Protein AF-0000000080225280 (afdb_homodimer)

Secondary structure (DSSP, 8-state):
----TTTT-EEEEEEEPPPSS-TTTT-EEEEETTB--BTSB--TT-HHHHHHSPBBSS--HHHHHHHHTTPEEEEEE---GGG--SS---TTT-----SS-TTB---SSSHHHHHHHHTTSSSEEEEEESSSTTHHHHHHTTSEEEEPPTTTS--TTB--S-TTT-EEEEEESSHHHHHHHHHHHTT------PPPSEEEEEHHHHTT-SS-HHHHHHHHHHHHHHHH-TT--TTTEEEE-HHHHHHHH-GGGGGG--GGGGGSTT--HHHHHHHHHHHHHHHHHHHHHHHHHHHHH-----TTHHHHHHHHHT--STTHHHHHHHHHHHHHHHHHHH-TTEEEEEESSSSSPPBTT--HHHHHHHHHHHHHHHHHHHHHT-EEEEEEEEEETTEEEEEEEEE-TT-HHHHHHHHHHTHHHHHHHHHHHHHHT-/----TTTT-EEEEEEEPPPSS-TTTT-EEEEETTB--BTSB--TT-HHHHHHSPBBSS--HHHHHHHHTTPEEEEEE---GGG--SS---TTT-----SS-TTB---SSSHHHHHHHHTTSSSEEEEEESSSTTHHHHHHTTSEEEEPPTTTS--TTB--S-TTT-EEEEEESSHHHHHHHHHHHTT------PPPSEEEEEHHHHTT-SS-HHHHHHHHHHHHHHHH-S---TTTEEEE-HHHHHHHH-GGGGGG--GGGGGSTT--HHHHHHHHHHHHHHHHHHHHHHHHHHHHH-----TTHHHHHHHHHT--STTHHHHHHHHHHHHHHHHHHH-TTEEEEEESSSSSPPBTT--HHHHHHHHHHHHHHHHHHHHHT-EEEEEEEEEETTEEEEEEEEE-TT-HHHHHHHHHHTHHHHHHHHHHHHHHT-

pLDDT: mean 90.12, std 11.99, range [22.45, 98.88]

Foldseek 3Di:
DDDCPVVPPDPDDDDDDPDPAQLQAPFEEEEALQFADAPAFSQQQAVLNSVVDDHHNHGFPLVVLNVVSHYHYDYHFHFDHNFPFFQQAHPPPGHQAQPLHRQFGLTARRRRQLRCQLVVVGQKYKDKDQQQHQLRSCQQNQWKKKFAFQPQADCPRGQDQFNLQITMMMIGRALVVRLSSCCRRNVDDPDDADAFQAEEEAPLQLLLAPDDSCLPVVLVVQLSCVLVPVPPPVPRYHYDHVLVLLCVQQVLLVVQQDPVCVPDPRASRSLLSLLVLSLLSSLQRNCVRCVVVCVVSVGDGDPPRVVSNVVSNPRDCPCVVSSLSSLVRLLVSVCVVQPPRRKYKGWQFRYHGGGPPPDPVVCVSRVSSNSSNSSSCSSNSWMKMWHWQEDDPSGTGIMMMTDHHPCSSNVSSVVNSSVVSSVVSSVVSVVVND/DPDCPVVPPDPDDDDDDPDPAQLQAPFEEEEALQFADAPAFSQQQAVLSSVVDDHHNHGFPLVVLNVVSHYHYDYHFHFDHNFPFFQQAHPPPGHDAQPLHRQFGLTARRRRQLRCQLVVVGQKYKDKDQQQHQLRSCQQNQWKKKFAFQPQADCPRGQDQFNLQITMMMIGRALVVRLSSCCRRNVDDPDDADAFQAEEEAPLQLLLAPDPSCLPVVLVVQLSCVLVPVPPPVPRYHYDHVLVLLCVQQVLLVVQQDPVCVPDPRASRSLLSLLVLSLLSSLQRNCVRCVVVCVVSVGDGDPPRVVSNVVSVPRDCPCNVSSLSSLVRLLVSVCVVQPPRRKYKGWQFRYHGHGPPPDPVVCVSRVSSNSSNSSSCSSNSWMKMWHWQEDDPSGTGIMMMTDHHPCSSNVSSVVNSSVVSSVVSSVVSVVVND

Organism: Nelumbo nucifera (NCBI:txid4432)

InterPro domains:
  IPR020556 Amidase, conserved site [PS00571] (107-138)
  IPR023631 Amidase signature domain [PF01425] (20-174)
  IPR036928 Amidase signature (AS) superfamily [G3DSA:3.90.1300.10] (11-420)
  IPR036928 Amidase signature (AS) superfamily [SSF75304] (21-415)

Solvent-accessible surface area (backbone atoms only — not comparable to full-atom values): 42316 Å² total; per-residue (Å²): 133,79,84,76,78,63,38,55,9,58,71,44,79,47,80,46,70,27,62,92,60,43,90,34,50,89,37,36,26,34,32,23,30,40,42,26,37,53,77,34,59,45,29,39,43,36,71,62,51,32,73,72,44,67,53,25,89,40,42,12,29,61,59,46,53,46,23,62,29,33,18,29,35,44,27,31,13,30,34,10,48,58,61,65,41,50,50,18,59,22,80,86,80,47,54,28,41,11,74,55,37,69,68,21,33,16,12,0,16,18,15,8,22,31,32,26,27,55,64,63,73,24,58,23,19,33,31,40,26,46,64,37,11,32,40,41,5,10,25,33,26,49,21,32,10,38,40,49,23,59,78,63,44,68,56,60,50,40,72,75,50,24,75,93,33,44,31,53,17,38,35,16,74,41,50,63,59,42,33,53,52,45,38,62,62,58,58,47,50,78,65,75,81,58,74,65,66,30,38,36,37,31,53,60,56,40,61,44,36,76,56,68,49,58,69,54,51,49,34,53,49,54,16,50,33,63,69,66,36,80,70,57,49,80,78,30,57,40,78,44,51,51,43,61,52,48,47,70,52,27,65,65,43,65,84,45,54,57,81,81,58,66,74,48,88,72,62,49,57,48,30,43,14,47,27,50,36,50,50,52,49,36,26,40,39,28,26,72,72,42,33,67,56,45,73,71,65,58,62,92,60,40,86,72,43,41,61,50,49,56,52,16,57,69,50,65,75,76,63,44,70,52,36,55,49,39,27,52,32,41,30,52,43,48,40,68,72,35,44,85,53,15,33,42,45,40,48,50,48,33,57,62,56,54,53,58,89,60,54,67,80,73,42,44,65,57,47,50,44,25,34,29,47,28,30,54,40,36,47,38,26,23,16,38,35,22,41,46,54,48,53,58,95,74,31,40,33,39,37,22,46,30,29,40,65,80,36,46,66,52,49,37,43,44,50,39,67,38,47,64,40,37,56,53,34,30,54,51,55,47,56,66,77,100,128,86,83,77,78,62,38,55,9,57,71,44,79,48,81,46,69,27,62,91,62,44,90,34,50,88,37,37,26,34,33,24,30,40,43,24,37,53,76,35,59,45,30,38,44,34,72,61,51,32,74,73,45,69,52,24,87,40,43,12,28,63,58,46,53,45,23,62,30,32,17,28,36,45,30,30,12,30,33,8,47,59,61,64,41,53,52,18,59,21,80,86,79,48,54,28,41,11,75,56,38,69,67,21,32,17,12,1,15,17,15,7,22,32,31,27,26,55,63,62,76,25,59,24,20,31,29,40,26,47,63,38,11,29,41,41,5,11,25,34,26,50,20,31,10,39,40,49,24,60,78,62,43,68,59,60,50,40,71,75,48,25,76,92,32,44,30,53,20,39,36,18,74,41,50,64,59,42,34,53,52,45,38,62,62,58,57,47,50,78,64,75,79,58,73,67,66,30,39,36,36,32,52,60,56,40,62,43,36,76,55,66,49,59,70,54,52,49,35,52,49,54,16,50,34,64,69,67,37,80,71,55,51,81,77,31,57,40,79,44,51,50,44,60,51,48,47,70,54,25,65,65,42,63,83,45,54,55,80,81,59,66,74,49,88,71,63,48,58,48,30,44,14,46,28,51,36,49,50,52,48,36,24,40,40,29,26,73,72,42,32,67,56,46,72,71,68,59,64,92,62,40,86,71,43,41,60,52,51,54,51,17,58,68,50,66,76,76,64,44,68,51,35,54,49,39,27,52,31,39,30,52,42,50,38,68,71,36,45,84,52,15,34,42,46,42,50,49,49,33,56,62,56,54,53,59,89,59,55,67,78,75,41,44,65,56,46,51,44,25,35,29,48,27,30,54,40,36,47,37,27,23,15,37,35,20,41,46,53,49,52,58,95,74,31,41,32,40,36,22,46,30,27,38,64,78,35,46,68,52,49,38,42,44,51,38,66,37,46,64,40,36,55,54,34,30,54,54,57,46,56,65,78,101

Nearest PDB structures (foldseek):
  2dc0-assembly1_B  TM=8.689E-01  e=8.072E-27  Thermus thermophilus
  6c6g-assembly1_B-2  TM=8.373E-01  e=1.842E-25  Pseudomonas sp. ADP
  3h0l-assembly1_A  TM=7.726E-01  e=1.143E-27  Aquifex aeolicus
  6c62-assembly1_A  TM=8.401E-01  e=4.027E-25  Pseudomonas sp. ADP
  4cp8-assembly1_F  TM=7.903E-01  e=6.216E-24  Pseudomonas sp. ADP

Structure (mmCIF, N/CA/C/O backbone):
data_AF-0000000080225280-model_v1
#
loop_
_entity.id
_entity.type
_entity.pdbx_description
1 polymer 'Amidase 1 isoform X1'
#
loop_
_atom_site.group_PDB
_atom_site.id
_atom_site.type_symbol
_atom_site.label_atom_id
_atom_site.label_alt_id
_atom_site.label_comp_id
_atom_site.label_asym_id
_atom_site.label_entity_id
_atom_site.label_seq_id
_atom_site.pdbx_PDB_ins_code
_atom_site.Cartn_x
_atom_site.Cartn_y
_atom_site.Cartn_z
_atom_site.occupancy
_atom_site.B_iso_or_equiv
_atom_site.auth_seq_id
_atom_site.auth_comp_id
_atom_site.auth_asym_id
_atom_site.auth_atom_id
_atom_site.pdbx_PDB_model_num
ATOM 1 N N . MET A 1 1 ? 20.438 -40.906 5.359 1 22.45 1 MET A N 1
ATOM 2 C CA . MET A 1 1 ? 19.672 -41.219 4.16 1 22.45 1 MET A CA 1
ATOM 3 C C . MET A 1 1 ? 18.406 -40.375 4.062 1 22.45 1 MET A C 1
ATOM 5 O O . MET A 1 1 ? 17.438 -40.594 4.785 1 22.45 1 MET A O 1
ATOM 9 N N . ALA A 1 2 ? 18.391 -39.312 4.391 1 29.53 2 ALA A N 1
ATOM 10 C CA . ALA A 1 2 ? 17.844 -38.312 5.289 1 29.53 2 ALA A CA 1
ATOM 11 C C . ALA A 1 2 ? 16.359 -38.094 5.02 1 29.53 2 ALA A C 1
ATOM 13 O O . ALA A 1 2 ? 15.938 -37.938 3.867 1 29.53 2 ALA A O 1
ATOM 14 N N . THR A 1 3 ? 15.188 -38.531 5.676 1 34.38 3 THR A N 1
ATOM 15 C CA . THR A 1 3 ? 13.797 -38.938 5.812 1 34.38 3 THR A CA 1
ATOM 16 C C . THR A 1 3 ? 12.875 -37.938 5.109 1 34.38 3 THR A C 1
ATOM 18 O O . THR A 1 3 ? 13.047 -36.719 5.258 1 34.38 3 THR A O 1
ATOM 21 N N . LEU A 1 4 ? 12.195 -38.094 3.768 1 44.97 4 LEU A N 1
ATOM 22 C CA . LEU A 1 4 ? 11.5 -37.688 2.555 1 44.97 4 LEU A CA 1
ATOM 23 C C . LEU A 1 4 ? 10.398 -36.688 2.877 1 44.97 4 LEU A C 1
ATOM 25 O O . LEU A 1 4 ? 9.453 -36.531 2.105 1 44.97 4 LEU A O 1
ATOM 29 N N . SER A 1 5 ? 10.133 -36.375 4.238 1 63.72 5 SER A N 1
ATOM 30 C CA . SER A 1 5 ? 9 -36.031 5.086 1 63.72 5 SER A CA 1
ATOM 31 C C . SER A 1 5 ? 8.414 -34.656 4.68 1 63.72 5 SER A C 1
ATOM 33 O O . SER A 1 5 ? 7.203 -34.469 4.762 1 63.72 5 SER A O 1
ATOM 35 N N . ASP A 1 6 ? 9.086 -33.969 4.168 1 86.38 6 ASP A N 1
ATOM 36 C CA . ASP A 1 6 ? 8.477 -32.656 3.896 1 86.38 6 ASP A CA 1
ATOM 37 C C . ASP A 1 6 ? 8.219 -32.469 2.402 1 86.38 6 ASP A C 1
ATOM 39 O O . ASP A 1 6 ? 8.227 -31.344 1.899 1 86.38 6 ASP A O 1
ATOM 43 N N . PHE A 1 7 ? 8.133 -33.75 1.598 1 91.25 7 PHE A N 1
ATOM 44 C CA . PHE A 1 7 ? 7.766 -33.75 0.186 1 91.25 7 PHE A CA 1
ATOM 45 C C . PHE A 1 7 ? 8.789 -33 -0.65 1 91.25 7 PHE A C 1
ATOM 47 O O . PHE A 1 7 ? 8.492 -32.562 -1.768 1 91.25 7 PHE A O 1
ATOM 54 N N . GLY A 1 8 ? 10.039 -32.75 -0.024 1 92.62 8 GLY A N 1
ATOM 55 C CA . GLY A 1 8 ? 11.055 -32.031 -0.756 1 92.62 8 GLY A CA 1
ATOM 56 C C . GLY A 1 8 ? 10.688 -30.562 -0.976 1 92.62 8 GLY A C 1
ATOM 57 O O . GLY A 1 8 ? 11.227 -29.922 -1.875 1 92.62 8 GLY A O 1
ATOM 58 N N . ALA A 1 9 ? 9.828 -30 -0.205 1 94.81 9 ALA A N 1
ATOM 59 C CA . ALA A 1 9 ? 9.258 -28.672 -0.447 1 94.81 9 ALA A CA 1
ATOM 60 C C . ALA A 1 9 ? 10.211 -27.578 0.014 1 94.81 9 ALA A C 1
ATOM 62 O O . ALA A 1 9 ? 10.094 -26.422 -0.404 1 94.81 9 ALA A O 1
ATOM 63 N N . PHE A 1 10 ? 11.227 -27.891 0.918 1 93.19 10 PHE A N 1
ATOM 64 C CA . PHE A 1 10 ? 11.992 -26.844 1.587 1 93.19 10 PHE A CA 1
ATOM 65 C C . PHE A 1 10 ? 13.438 -26.828 1.103 1 93.19 10 PHE A C 1
ATOM 67 O O . PHE A 1 10 ? 14.031 -27.891 0.884 1 93.19 10 PHE A O 1
ATOM 74 N N . MET A 1 11 ? 13.953 -25.609 0.903 1 89.88 11 MET A N 1
ATOM 75 C CA . MET A 1 11 ? 15.391 -25.391 0.762 1 89.88 11 MET A CA 1
ATOM 76 C C . MET A 1 11 ? 16.078 -25.406 2.121 1 89.88 11 MET A C 1
ATOM 78 O O . MET A 1 11 ? 17.156 -26 2.27 1 89.88 11 MET A O 1
ATOM 82 N N . GLU A 1 12 ? 15.547 -24.766 3.014 1 85.62 12 GLU A N 1
ATOM 83 C CA . GLU A 1 12 ? 16.047 -24.562 4.371 1 85.62 12 GLU A CA 1
ATOM 84 C C . GLU A 1 12 ? 14.891 -24.391 5.359 1 85.62 12 GLU A C 1
ATOM 86 O O . GLU A 1 12 ? 13.93 -23.672 5.086 1 85.62 12 GLU A O 1
ATOM 91 N N . ARG A 1 13 ? 14.977 -25.172 6.461 1 87.5 13 ARG A N 1
ATOM 92 C CA . ARG A 1 13 ? 13.977 -25.031 7.516 1 87.5 13 ARG A CA 1
ATOM 93 C C . ARG A 1 13 ? 14.531 -24.25 8.703 1 87.5 13 ARG A C 1
ATOM 95 O O . ARG A 1 13 ? 15.695 -24.422 9.07 1 87.5 13 ARG A O 1
ATOM 102 N N . PHE A 1 14 ? 13.844 -23.266 9.172 1 81.69 14 PHE A N 1
ATOM 103 C CA . PHE A 1 14 ? 14.094 -22.469 10.359 1 81.69 14 PHE A CA 1
ATOM 104 C C . PHE A 1 14 ? 12.781 -22.047 11.016 1 81.69 14 PHE A C 1
ATOM 106 O O . PHE A 1 14 ? 11.703 -22.328 10.484 1 81.69 14 PHE A O 1
ATOM 113 N N . ILE A 1 15 ? 12.859 -21.547 12.195 1 80.06 15 ILE A N 1
ATOM 114 C CA . ILE A 1 15 ? 11.688 -20.969 12.859 1 80.06 15 ILE A CA 1
ATOM 115 C C . ILE A 1 15 ? 11.914 -19.484 13.102 1 80.06 15 ILE A C 1
ATOM 117 O O . ILE A 1 15 ? 12.844 -19.094 13.812 1 80.06 15 ILE A O 1
ATOM 121 N N . LEU A 1 16 ? 11.258 -18.672 12.344 1 78.12 16 LEU A N 1
ATOM 122 C CA . LEU A 1 16 ? 11.195 -17.234 12.602 1 78.12 16 LEU A CA 1
ATOM 123 C C . LEU A 1 16 ? 9.891 -16.859 13.289 1 78.12 16 LEU A C 1
ATOM 125 O O . LEU A 1 16 ? 8.82 -16.906 12.672 1 78.12 16 LEU A O 1
ATOM 129 N N . HIS A 1 17 ? 9.945 -16.531 14.578 1 74.44 17 HIS A N 1
ATOM 130 C CA . HIS A 1 17 ? 8.773 -16.172 15.367 1 74.44 17 HIS A CA 1
ATOM 131 C C . HIS A 1 17 ? 8.328 -14.742 15.07 1 74.44 17 HIS A C 1
ATOM 133 O O . HIS A 1 17 ? 9.148 -13.898 14.688 1 74.44 17 HIS A O 1
ATOM 139 N N . PRO A 1 18 ? 6.93 -14.602 15.016 1 71.12 18 PRO A N 1
ATOM 140 C CA . PRO A 1 18 ? 6.504 -13.203 14.992 1 71.12 18 PRO A CA 1
ATOM 141 C C . PRO A 1 18 ? 7.133 -12.375 16.109 1 71.12 18 PRO A C 1
ATOM 143 O O . PRO A 1 18 ? 7.555 -12.93 17.141 1 71.12 18 PRO A O 1
ATOM 146 N N . PRO A 1 19 ? 7.434 -11.133 15.641 1 60.66 19 PRO A N 1
ATOM 147 C CA . PRO A 1 19 ? 8.016 -10.312 16.703 1 60.66 19 PRO A CA 1
ATOM 148 C C . PRO A 1 19 ? 7.238 -10.406 18.016 1 60.66 19 PRO A C 1
ATOM 150 O O . PRO A 1 19 ? 6.02 -10.594 18 1 60.66 19 PRO A O 1
ATOM 153 N N . GLN A 1 20 ? 7.969 -10.781 19.047 1 60.22 20 GLN A N 1
ATOM 154 C CA . GLN A 1 20 ? 7.395 -10.883 20.375 1 60.22 20 GLN A CA 1
ATOM 155 C C . GLN A 1 20 ? 6.508 -9.68 20.688 1 60.22 20 GLN A C 1
ATOM 157 O O . GLN A 1 20 ? 5.477 -9.82 21.344 1 60.22 20 GLN A O 1
ATOM 162 N N . GLN A 1 21 ? 7.012 -8.461 20.156 1 64.25 21 GLN A N 1
ATOM 163 C CA . GLN A 1 21 ? 6.227 -7.277 20.5 1 64.25 21 GLN A CA 1
ATOM 164 C C . GLN A 1 21 ? 5.766 -6.531 19.266 1 64.25 21 GLN A C 1
ATOM 166 O O . GLN A 1 21 ? 6.547 -6.324 18.328 1 64.25 21 GLN A O 1
ATOM 171 N N . LEU A 1 22 ? 4.504 -6.352 19.203 1 72.75 22 LEU A N 1
ATOM 172 C CA . LEU A 1 22 ? 3.934 -5.523 18.141 1 72.75 22 LEU A CA 1
ATOM 173 C C . LEU A 1 22 ? 4.598 -4.148 18.109 1 72.75 22 LEU A C 1
ATOM 175 O O . LEU A 1 22 ? 4.887 -3.572 19.156 1 72.75 22 LEU A O 1
ATOM 179 N N . PRO A 1 23 ? 4.934 -3.729 16.953 1 77.19 23 PRO A N 1
ATOM 180 C CA . PRO A 1 23 ? 5.754 -2.521 16.828 1 77.19 23 PRO A CA 1
ATOM 181 C C . PRO A 1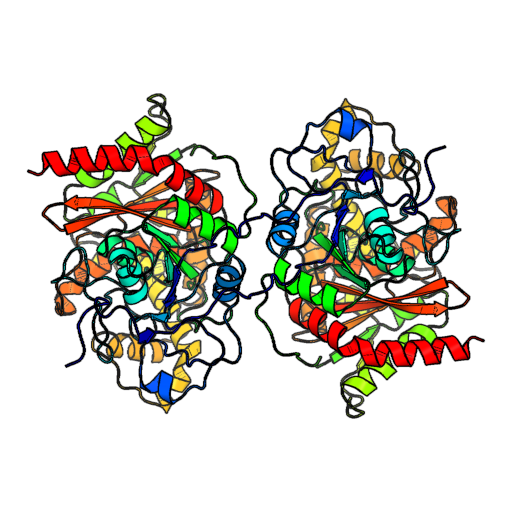 23 ? 5.188 -1.333 17.594 1 77.19 23 PRO A C 1
ATOM 183 O O . PRO A 1 23 ? 5.934 -0.434 17.984 1 77.19 23 PRO A O 1
ATOM 186 N N . LEU A 1 24 ? 3.857 -1.294 17.797 1 87.56 24 LEU A N 1
ATOM 187 C CA . LEU A 1 24 ? 3.273 -0.146 18.484 1 87.56 24 LEU A CA 1
ATOM 188 C C . LEU A 1 24 ? 2.662 -0.561 19.828 1 87.56 24 LEU A C 1
ATOM 190 O O . LEU A 1 24 ? 1.83 0.159 20.375 1 87.56 24 LEU A O 1
ATOM 194 N N . LYS A 1 25 ? 3.047 -1.771 20.234 1 83.56 25 LYS A N 1
ATOM 195 C CA . LYS A 1 25 ? 2.527 -2.271 21.5 1 83.56 25 LYS A CA 1
ATOM 196 C C . LYS A 1 25 ? 2.773 -1.272 22.641 1 83.56 25 LYS A C 1
ATOM 198 O O . LYS A 1 25 ? 3.881 -0.751 22.781 1 83.56 25 LYS A O 1
ATOM 203 N N . GLY A 1 26 ? 1.739 -1.018 23.406 1 81.19 26 GLY A N 1
ATOM 204 C CA . GLY A 1 26 ? 1.863 -0.175 24.578 1 81.19 26 GLY A CA 1
ATOM 205 C C . GLY A 1 26 ? 1.67 1.3 24.281 1 81.19 26 GLY A C 1
ATOM 206 O O . GLY A 1 26 ? 1.582 2.117 25.203 1 81.19 26 GLY A O 1
ATOM 207 N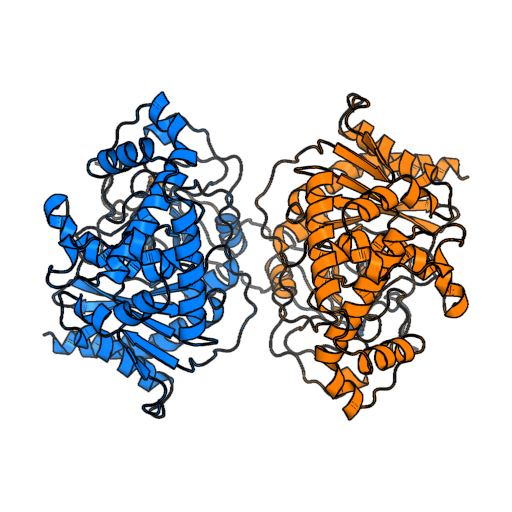 N . LEU A 1 27 ? 1.588 1.65 22.984 1 90.19 27 LEU A N 1
ATOM 208 C CA . LEU A 1 27 ? 1.396 3.051 22.625 1 90.19 27 LEU A CA 1
ATOM 209 C C . LEU A 1 27 ? -0.088 3.377 22.484 1 90.19 27 LEU A C 1
ATOM 211 O O . LEU A 1 27 ? -0.896 2.498 22.172 1 90.19 27 LEU A O 1
ATOM 215 N N . THR A 1 28 ? -0.448 4.574 22.766 1 92.06 28 THR A N 1
ATOM 216 C CA . THR A 1 28 ? -1.806 5.082 22.594 1 92.06 28 THR A CA 1
ATOM 217 C C . THR A 1 28 ? -1.873 6.059 21.422 1 92.06 28 THR A C 1
ATOM 219 O O . THR A 1 28 ? -0.899 6.758 21.141 1 92.06 28 THR A O 1
ATOM 222 N N . PHE A 1 29 ? -3.037 6.016 20.719 1 97.19 29 PHE A N 1
ATOM 223 C CA . PHE A 1 29 ? -3.209 6.969 19.641 1 97.19 29 PHE A CA 1
ATOM 224 C C . PHE A 1 29 ? -4.656 7.434 19.547 1 97.19 29 PHE A C 1
ATOM 226 O O . PHE A 1 29 ? -5.539 6.863 20.188 1 97.19 29 PHE A O 1
ATOM 233 N N . ALA A 1 30 ? -4.898 8.57 18.922 1 96.69 30 ALA A N 1
ATOM 234 C CA . ALA A 1 30 ? -6.211 9.117 18.578 1 96.69 30 ALA A CA 1
ATOM 235 C C . ALA A 1 30 ? -6.324 9.367 17.078 1 96.69 30 ALA A C 1
ATOM 237 O O . ALA A 1 30 ? -5.32 9.359 16.359 1 96.69 30 ALA A O 1
ATOM 238 N N . VAL A 1 31 ? -7.574 9.477 16.609 1 97.88 31 VAL A N 1
ATOM 239 C CA . VAL A 1 31 ? -7.785 9.648 15.172 1 97.88 31 VAL A CA 1
ATOM 240 C C . VAL A 1 31 ? -8.703 10.844 14.93 1 97.88 31 VAL A C 1
ATOM 242 O O . VAL A 1 31 ? -9.672 11.047 15.664 1 97.88 31 VAL A O 1
ATOM 245 N N . LYS A 1 32 ? -8.32 11.648 13.938 1 98.44 32 LYS A N 1
ATOM 246 C CA . LYS A 1 32 ? -9.18 12.742 13.484 1 98.44 32 LYS A CA 1
ATOM 247 C C . LYS A 1 32 ? -10.586 12.25 13.156 1 98.44 32 LYS A C 1
ATOM 249 O O . LYS A 1 32 ? -10.75 11.195 12.539 1 98.44 32 LYS A O 1
ATOM 254 N N . ASP A 1 33 ? -11.617 13.008 13.57 1 98.06 33 ASP A N 1
ATOM 255 C CA . ASP A 1 33 ? -13.008 12.602 13.375 1 98.06 33 ASP A CA 1
ATOM 256 C C . ASP A 1 33 ? -13.406 12.703 11.906 1 98.06 33 ASP A C 1
ATOM 258 O O . ASP A 1 33 ? -14.422 13.312 11.57 1 98.06 33 ASP A O 1
ATOM 262 N N . ILE A 1 34 ? -12.609 12.242 11.109 1 98.56 34 ILE A N 1
ATOM 263 C CA . ILE A 1 34 ? -12.82 12.133 9.672 1 98.56 34 ILE A CA 1
ATOM 264 C C . ILE A 1 34 ? -12.656 10.672 9.234 1 98.56 34 ILE A C 1
ATOM 266 O O . ILE A 1 34 ? -13.055 10.305 8.125 1 98.56 34 ILE A O 1
ATOM 270 N N . PHE A 1 35 ? -12.047 9.891 10.125 1 97.75 35 PHE A N 1
ATOM 271 C CA . PHE A 1 35 ? -11.836 8.469 9.906 1 97.75 35 PHE A CA 1
ATOM 272 C C . PHE A 1 35 ? -13.047 7.664 10.359 1 97.75 35 PHE A C 1
ATOM 274 O O . PHE A 1 35 ? -13.586 7.902 11.445 1 97.75 35 PHE A O 1
ATOM 281 N N . ASP A 1 36 ? -13.375 6.691 9.555 1 93.88 36 ASP A N 1
ATOM 282 C CA . ASP A 1 36 ? -14.375 5.719 9.984 1 93.88 36 ASP A CA 1
ATOM 283 C C . ASP A 1 36 ? -13.82 4.801 11.07 1 93.88 36 ASP A C 1
ATOM 285 O O . ASP A 1 36 ? -12.695 4.312 10.961 1 93.88 36 ASP A O 1
ATOM 289 N N . VAL A 1 37 ? -14.516 4.688 12.109 1 90.75 37 VAL A N 1
ATOM 290 C CA . VAL A 1 37 ? -14.336 3.684 13.156 1 90.75 37 VAL A CA 1
ATOM 291 C C . VAL A 1 37 ? -15.633 2.896 13.344 1 90.75 37 VAL A C 1
ATOM 293 O O . VAL A 1 37 ? -16.703 3.48 13.57 1 90.75 37 VAL A O 1
ATOM 296 N N . GLU A 1 38 ? -15.477 1.639 13.172 1 86.94 38 GLU A N 1
ATOM 297 C CA . GLU A 1 38 ? -16.672 0.796 13.227 1 86.94 38 GLU A CA 1
ATOM 298 C C . GLU A 1 38 ? -17.5 1.086 14.477 1 86.94 38 GLU A C 1
ATOM 300 O O . GLU A 1 38 ? -16.953 1.136 15.586 1 86.94 38 GLU A O 1
ATOM 305 N N . GLY A 1 39 ? -18.781 1.322 14.297 1 85.06 39 GLY A N 1
ATOM 306 C CA . GLY A 1 39 ? -19.703 1.526 15.406 1 85.06 39 GLY A CA 1
ATOM 307 C C . GLY A 1 39 ? -19.812 2.979 15.828 1 85.06 39 GLY A C 1
ATOM 308 O O . GLY A 1 39 ? -20.672 3.33 16.641 1 85.06 39 GLY A O 1
ATOM 309 N N . TYR A 1 40 ? -19 3.844 15.32 1 90.38 40 TYR A N 1
ATOM 310 C CA . TYR A 1 40 ? -19.016 5.262 15.656 1 90.38 40 TYR A CA 1
ATOM 311 C C . TYR A 1 40 ? -19.375 6.109 14.438 1 90.38 40 TYR A C 1
ATOM 313 O O . TYR A 1 40 ? -19.047 5.746 13.305 1 90.38 40 TYR A O 1
ATOM 321 N N . VAL A 1 41 ? -19.984 7.223 14.656 1 94.88 41 VAL A N 1
ATOM 322 C CA . VAL A 1 41 ? -20.297 8.164 13.586 1 94.88 41 VAL A CA 1
ATOM 323 C C . VAL A 1 41 ? -19.062 9 13.258 1 94.88 41 VAL A C 1
ATOM 325 O O . VAL A 1 41 ? -18.375 9.484 14.164 1 94.88 41 VAL A O 1
ATOM 328 N N . THR A 1 42 ? -18.75 9.023 12.023 1 97.12 42 THR A N 1
ATOM 329 C CA . THR A 1 42 ? -17.719 9.953 11.555 1 97.12 42 THR A CA 1
ATOM 330 C C . THR A 1 42 ? -18.297 11.359 11.406 1 97.12 42 THR A C 1
ATOM 332 O O . THR A 1 42 ? -19.141 11.602 10.539 1 97.12 42 THR A O 1
ATOM 335 N N . GLY A 1 43 ? -17.828 12.281 12.125 1 97.12 43 GLY A N 1
ATOM 336 C CA . GLY A 1 43 ? -18.5 13.562 12.312 1 97.12 43 GLY A CA 1
ATOM 337 C C . GLY A 1 43 ? -18.094 14.602 11.281 1 97.12 43 GLY A C 1
ATOM 338 O O . GLY A 1 43 ? -18.828 15.555 11.023 1 97.12 43 GLY A O 1
ATOM 339 N N . PHE A 1 44 ? -16.891 14.523 10.766 1 98.12 44 PHE A N 1
ATOM 340 C CA . PHE A 1 44 ? -16.406 15.398 9.703 1 98.12 44 PHE A CA 1
ATOM 341 C C . PHE A 1 44 ? -16.469 16.859 10.141 1 98.12 44 PHE A C 1
ATOM 343 O O . PHE A 1 44 ? -16.641 17.75 9.305 1 98.12 44 PHE A O 1
ATOM 350 N N . GLY A 1 45 ? -16.469 17.172 11.406 1 97.81 45 GLY A N 1
ATOM 351 C CA . GLY A 1 45 ? -16.312 18.484 12.008 1 97.81 45 GLY A CA 1
ATOM 352 C C . GLY A 1 45 ? -17.594 19.281 12.047 1 97.81 45 GLY A C 1
ATOM 353 O O . GLY A 1 45 ? -17.578 20.484 12.328 1 97.81 45 GLY A O 1
ATOM 354 N N . ASN A 1 46 ? -18.719 18.75 11.719 1 98.19 46 ASN A N 1
ATOM 355 C CA . ASN A 1 46 ? -19.984 19.484 11.648 1 98.19 46 ASN A CA 1
ATOM 356 C C . ASN A 1 46 ? -21.141 18.672 12.219 1 98.19 46 ASN A C 1
ATOM 358 O O . ASN A 1 46 ? -21.359 17.531 11.82 1 98.19 46 ASN A O 1
ATOM 362 N N . PRO A 1 47 ? -21.922 19.234 13.188 1 97.19 47 PRO A N 1
ATOM 363 C CA . PRO A 1 47 ? -23 18.484 13.836 1 97.19 47 PRO A CA 1
ATOM 364 C C . PRO A 1 47 ? -24.109 18.078 12.859 1 97.19 47 PRO A C 1
ATOM 366 O O . PRO A 1 47 ? -24.75 17.047 13.055 1 97.19 47 PRO A O 1
ATOM 369 N N . ASP A 1 48 ? -24.359 18.891 11.828 1 98.06 48 ASP A N 1
ATOM 370 C CA . ASP A 1 48 ? -25.359 18.5 10.836 1 98.06 48 ASP A CA 1
ATOM 371 C C . ASP A 1 48 ? -24.906 17.266 10.055 1 98.06 48 ASP A C 1
ATOM 373 O O . ASP A 1 48 ? -25.719 16.422 9.68 1 98.06 48 ASP A O 1
ATOM 377 N N . TRP A 1 49 ? -23.656 17.188 9.766 1 97.75 49 TRP A N 1
ATOM 378 C CA . TRP A 1 49 ? -23.141 15.984 9.133 1 97.75 49 TRP A CA 1
ATOM 379 C C . TRP A 1 49 ? -23.312 14.766 10.031 1 97.75 49 TRP A C 1
ATOM 381 O O . TRP A 1 49 ? -23.797 13.719 9.578 1 97.75 49 TRP A O 1
ATOM 391 N N . ALA A 1 50 ? -22.938 14.914 11.281 1 96.06 50 ALA A N 1
ATOM 392 C CA . ALA A 1 50 ? -23.016 13.805 12.234 1 96.06 50 ALA A CA 1
ATOM 393 C C . ALA A 1 50 ? -24.453 13.312 12.367 1 96.06 50 ALA A C 1
ATOM 395 O O . ALA A 1 50 ? -24.703 12.102 12.461 1 96.06 50 ALA A O 1
ATOM 396 N N . ARG A 1 51 ? -25.375 14.227 12.391 1 95.56 51 ARG A N 1
ATOM 397 C CA . ARG A 1 51 ? -26.766 13.852 12.633 1 95.56 51 ARG A CA 1
ATOM 398 C C . ARG A 1 51 ? -27.375 13.203 11.398 1 95.56 51 ARG A C 1
ATOM 400 O O . ARG A 1 51 ? -28.344 12.445 11.5 1 95.56 51 ARG A O 1
ATOM 407 N N . THR A 1 52 ? -26.812 13.492 10.227 1 97.19 52 THR A N 1
ATOM 408 C CA . THR A 1 52 ? -27.406 13 8.992 1 97.19 52 THR A CA 1
ATOM 409 C C . THR A 1 52 ? -26.672 11.773 8.484 1 97.19 52 THR A C 1
ATOM 411 O O . THR A 1 52 ? -27 11.242 7.418 1 97.19 52 THR A O 1
ATOM 414 N N . HIS A 1 53 ? -25.672 11.281 9.055 1 95.62 53 HIS A N 1
ATOM 415 C CA . HIS A 1 53 ? -24.906 10.094 8.672 1 95.62 53 HIS A CA 1
ATOM 416 C C . HIS A 1 53 ? -24.891 9.07 9.805 1 95.62 53 HIS A C 1
ATOM 418 O O . HIS A 1 53 ? -24.828 9.438 10.977 1 95.62 53 HIS A O 1
ATOM 424 N N . GLY A 1 54 ? -24.906 7.828 9.453 1 92.38 54 GLY A N 1
ATOM 425 C CA . GLY A 1 54 ? -24.906 6.754 10.43 1 92.38 54 GLY A CA 1
ATOM 426 C C . GLY A 1 54 ? -23.516 6.324 10.844 1 92.38 54 GLY A C 1
ATOM 427 O O . GLY A 1 54 ? -22.531 6.809 10.297 1 92.38 54 GLY A O 1
ATOM 428 N N . ALA A 1 55 ? -23.5 5.492 11.82 1 90.62 55 ALA A N 1
ATOM 429 C CA . ALA A 1 55 ? -22.234 4.941 12.297 1 90.62 55 ALA A CA 1
ATOM 430 C C . ALA A 1 55 ? -21.531 4.16 11.188 1 90.62 55 ALA A C 1
ATOM 432 O O . ALA A 1 55 ? -22.172 3.523 10.359 1 90.62 55 ALA A O 1
ATOM 433 N N . ALA A 1 56 ? -20.219 4.262 11.203 1 90.12 56 ALA A N 1
ATOM 434 C CA . ALA A 1 56 ? -19.422 3.506 10.25 1 90.12 56 ALA A CA 1
ATOM 435 C C . ALA A 1 56 ? -19.594 2.002 10.453 1 90.12 56 ALA A C 1
ATOM 437 O O . ALA A 1 56 ? -19.688 1.529 11.586 1 90.12 56 ALA A O 1
ATOM 438 N N . VAL A 1 57 ? -19.578 1.265 9.422 1 82.88 57 VAL A N 1
ATOM 439 C CA . VAL A 1 57 ? -19.781 -0.178 9.484 1 82.88 57 VAL A CA 1
ATOM 440 C C . VAL A 1 57 ? -18.438 -0.895 9.508 1 82.88 57 VAL A C 1
ATOM 442 O O . VAL A 1 57 ? -18.375 -2.096 9.781 1 82.88 57 VAL A O 1
ATOM 445 N N . SER A 1 58 ? -17.453 -0.124 9.172 1 82.69 58 SER A N 1
ATOM 446 C CA . SER A 1 58 ? -16.109 -0.662 9.211 1 82.69 58 SER A CA 1
ATOM 447 C C . SER A 1 58 ? -15.094 0.412 9.602 1 82.69 58 SER A C 1
ATOM 449 O O . SER A 1 58 ? -15.352 1.605 9.438 1 82.69 58 SER A O 1
ATOM 451 N N . THR A 1 59 ? -14.016 -0.078 10.164 1 86.62 59 THR A N 1
ATOM 452 C CA . THR A 1 59 ? -12.922 0.814 10.531 1 86.62 59 THR A CA 1
ATOM 453 C C . THR A 1 59 ? -12 1.056 9.344 1 86.62 59 THR A C 1
ATOM 455 O O . THR A 1 59 ? -11.695 0.13 8.586 1 86.62 59 THR A O 1
ATOM 458 N N . ALA A 1 60 ? -11.633 2.303 9.148 1 90.25 60 ALA A N 1
ATOM 459 C CA . ALA A 1 60 ? -10.711 2.654 8.07 1 90.25 60 ALA A CA 1
ATOM 460 C C . ALA A 1 60 ? -9.461 1.787 8.125 1 90.25 60 ALA A C 1
ATOM 462 O O . ALA A 1 60 ? -8.891 1.566 9.195 1 90.25 60 ALA A O 1
ATOM 463 N N . PRO A 1 61 ? -8.93 1.351 6.996 1 83.12 61 PRO A N 1
ATOM 464 C CA . PRO A 1 61 ? -7.758 0.471 6.949 1 83.12 61 PRO A CA 1
ATOM 465 C C . PRO A 1 61 ? -6.539 1.071 7.648 1 83.12 61 PRO A C 1
ATOM 467 O O . PRO A 1 61 ? -5.781 0.352 8.305 1 83.12 61 PRO A O 1
ATOM 470 N N . ALA A 1 62 ? -6.27 2.342 7.5 1 90.25 62 ALA A N 1
ATOM 471 C CA . ALA A 1 62 ? -5.141 2.984 8.164 1 90.25 62 ALA A CA 1
ATOM 472 C C . ALA A 1 62 ? -5.258 2.857 9.688 1 90.25 62 ALA A C 1
ATOM 474 O O . ALA A 1 62 ? -4.262 2.611 10.367 1 90.25 62 ALA A O 1
ATOM 475 N N . VAL A 1 63 ? -6.438 3.043 10.242 1 92.5 63 VAL A N 1
ATOM 476 C CA . VAL A 1 63 ? -6.68 2.92 11.672 1 92.5 63 VAL A CA 1
ATOM 477 C C . VAL A 1 63 ? -6.508 1.465 12.102 1 92.5 63 VAL A C 1
ATOM 479 O O . VAL A 1 63 ? -5.879 1.184 13.125 1 92.5 63 VAL A O 1
ATOM 482 N N . LEU A 1 64 ? -7.047 0.595 11.312 1 83.31 64 LEU A N 1
ATOM 483 C CA . LEU A 1 64 ? -6.969 -0.832 11.602 1 83.31 64 LEU A CA 1
ATOM 484 C C . LEU A 1 64 ? -5.516 -1.297 11.641 1 83.31 64 LEU A C 1
ATOM 486 O O . LEU A 1 64 ? -5.145 -2.121 12.484 1 83.31 64 LEU A O 1
ATOM 490 N N . ALA A 1 65 ? -4.762 -0.833 10.688 1 83.06 65 ALA A N 1
ATOM 491 C CA . ALA A 1 65 ? -3.35 -1.198 10.641 1 83.06 65 ALA A CA 1
ATOM 492 C C . ALA A 1 65 ? -2.643 -0.825 11.938 1 83.06 65 ALA A C 1
ATOM 494 O O . ALA A 1 65 ? -1.825 -1.595 12.453 1 83.06 65 ALA A O 1
ATOM 495 N N . VAL A 1 66 ? -2.922 0.323 12.492 1 89.94 66 VAL A N 1
ATOM 496 C CA . VAL A 1 66 ? -2.309 0.813 13.719 1 89.94 66 VAL A CA 1
ATOM 497 C C . VAL A 1 66 ? -2.781 -0.027 14.906 1 89.94 66 VAL A C 1
ATOM 499 O O . VAL A 1 66 ? -1.98 -0.407 15.766 1 89.94 66 VAL A O 1
ATOM 502 N N . LEU A 1 67 ? -4.047 -0.323 14.922 1 85.75 67 LEU A N 1
ATOM 503 C CA . LEU A 1 67 ? -4.594 -1.187 15.961 1 85.75 67 LEU A CA 1
ATOM 504 C C . LEU A 1 67 ? -3.938 -2.562 15.922 1 85.75 67 LEU A C 1
ATOM 506 O O . LEU A 1 67 ? -3.498 -3.074 16.953 1 85.75 67 LEU A O 1
ATOM 510 N N . ASN A 1 68 ? -3.852 -3.041 14.789 1 78.19 68 ASN A N 1
ATOM 511 C CA . ASN A 1 68 ? -3.285 -4.375 14.617 1 78.19 68 ASN A CA 1
ATOM 512 C C . ASN A 1 68 ? -1.81 -4.41 15 1 78.19 68 ASN A C 1
ATOM 514 O O . ASN A 1 68 ? -1.279 -5.469 15.344 1 78.19 68 ASN A O 1
ATOM 518 N N . ALA A 1 69 ? -1.186 -3.303 14.891 1 82.62 69 ALA A N 1
ATOM 519 C CA . ALA A 1 69 ? 0.229 -3.209 15.242 1 82.62 69 ALA A CA 1
ATOM 520 C C . ALA A 1 69 ? 0.411 -3.082 16.75 1 82.62 69 ALA A C 1
ATOM 522 O O . ALA A 1 69 ? 1.541 -3.039 17.25 1 82.62 69 ALA A O 1
ATOM 523 N N . GLY A 1 70 ? -0.72 -2.945 17.5 1 83.12 70 GLY A N 1
ATOM 524 C CA . GLY A 1 70 ? -0.634 -3.086 18.953 1 83.12 70 GLY A CA 1
ATOM 525 C C . GLY A 1 70 ? -0.998 -1.815 19.703 1 83.12 70 GLY A C 1
ATOM 526 O O . GLY A 1 70 ? -1.062 -1.809 20.922 1 83.12 70 GLY A O 1
ATOM 527 N N . ALA A 1 71 ? -1.263 -0.749 18.953 1 88.44 71 ALA A N 1
ATOM 528 C CA . ALA A 1 71 ? -1.576 0.514 19.625 1 88.44 71 ALA A CA 1
ATOM 529 C C . ALA A 1 71 ? -3.029 0.545 20.078 1 88.44 71 ALA A C 1
ATOM 531 O O . ALA A 1 71 ? -3.885 -0.137 19.516 1 88.44 71 ALA A O 1
ATOM 532 N N . THR A 1 72 ? -3.299 1.265 21.094 1 87.75 72 THR A N 1
ATOM 533 C CA . THR A 1 72 ? -4.641 1.456 21.625 1 87.75 72 THR A CA 1
ATOM 534 C C . THR A 1 72 ? -5.203 2.811 21.203 1 87.75 72 THR A C 1
ATOM 536 O O . THR A 1 72 ? -4.574 3.848 21.438 1 87.75 72 THR A O 1
ATOM 539 N N . CYS A 1 73 ? -6.355 2.789 20.562 1 93.19 73 CYS A N 1
ATOM 540 C CA . CYS A 1 73 ? -7.012 4.031 20.172 1 93.19 73 CYS A CA 1
ATOM 541 C C . CYS A 1 73 ? -7.836 4.598 21.312 1 93.19 73 CYS A C 1
ATOM 543 O O . CYS A 1 73 ? -8.656 3.891 21.906 1 93.19 73 CYS A O 1
ATOM 545 N N . VAL A 1 74 ? -7.652 5.902 21.594 1 90.75 74 VAL A N 1
ATOM 546 C CA . VAL A 1 74 ? -8.289 6.414 22.797 1 90.75 74 VAL A CA 1
ATOM 547 C C . VAL A 1 74 ? -9.414 7.383 22.422 1 90.75 74 VAL A C 1
ATOM 549 O O . VAL A 1 74 ? -10.07 7.949 23.281 1 90.75 74 VAL A O 1
ATOM 552 N N . GLY A 1 75 ? -9.625 7.602 21.156 1 91.75 75 GLY A N 1
ATOM 553 C CA . GLY A 1 75 ? -10.766 8.445 20.812 1 91.75 75 GLY A CA 1
ATOM 554 C C . GLY A 1 75 ? -10.602 9.148 19.484 1 91.75 75 GLY A C 1
ATOM 555 O O . GLY A 1 75 ? -9.609 8.945 18.781 1 91.75 75 GLY A O 1
ATOM 556 N N . LYS A 1 76 ? -11.664 9.844 19.109 1 95.5 76 LYS A N 1
ATOM 557 C CA . LYS A 1 76 ? -11.695 10.695 17.922 1 95.5 76 LYS A CA 1
ATOM 558 C C . LYS A 1 76 ? -11.469 12.164 18.281 1 95.5 76 LYS A C 1
ATOM 560 O O . LYS A 1 76 ? -11.922 12.617 19.344 1 95.5 76 LYS A O 1
ATOM 565 N N . THR A 1 77 ? -10.789 12.875 17.422 1 97.62 77 THR A N 1
ATOM 566 C CA . THR A 1 77 ? -10.344 14.211 17.781 1 97.62 77 THR A CA 1
ATOM 567 C C . THR A 1 77 ? -11.078 15.273 16.969 1 97.62 77 THR A C 1
ATOM 569 O O . THR A 1 77 ? -11.586 14.977 15.883 1 97.62 77 THR A O 1
ATOM 572 N N . VAL A 1 78 ? -11.078 16.484 17.562 1 97 78 VAL A N 1
ATOM 573 C CA . VAL A 1 78 ? -11.695 17.656 16.969 1 97 78 VAL A CA 1
ATOM 574 C C . VAL A 1 78 ? -10.969 18.031 15.672 1 97 78 VAL A C 1
ATOM 576 O O . VAL A 1 78 ? -9.758 17.828 15.555 1 97 78 VAL A O 1
ATOM 579 N N . MET A 1 79 ? -11.727 18.531 14.734 1 98.25 79 MET A N 1
ATOM 580 C CA . MET A 1 79 ? -11.18 18.984 13.461 1 98.25 79 MET A CA 1
ATOM 581 C C . MET A 1 79 ? -11.898 20.25 12.977 1 98.25 79 MET A C 1
ATOM 583 O O . MET A 1 79 ? -12.945 20.609 13.508 1 98.25 79 MET A O 1
ATOM 587 N N . ASP A 1 80 ? -11.266 20.953 12.016 1 97.5 80 ASP A N 1
ATOM 588 C CA . ASP A 1 80 ? -11.992 22 11.312 1 97.5 80 ASP A CA 1
ATOM 589 C C . ASP A 1 80 ? -13.18 21.422 10.539 1 97.5 80 ASP A C 1
ATOM 591 O O . ASP A 1 80 ? -13.102 20.312 10.008 1 97.5 80 ASP A O 1
ATOM 595 N N . GLU A 1 81 ? -14.227 22.25 10.453 1 97.31 81 GLU A N 1
ATOM 596 C CA . GLU A 1 81 ? -15.43 21.812 9.742 1 97.31 81 GLU A CA 1
ATOM 597 C C . GLU A 1 81 ? -15.102 21.375 8.32 1 97.31 81 GLU A C 1
ATOM 599 O O . GLU A 1 81 ? -1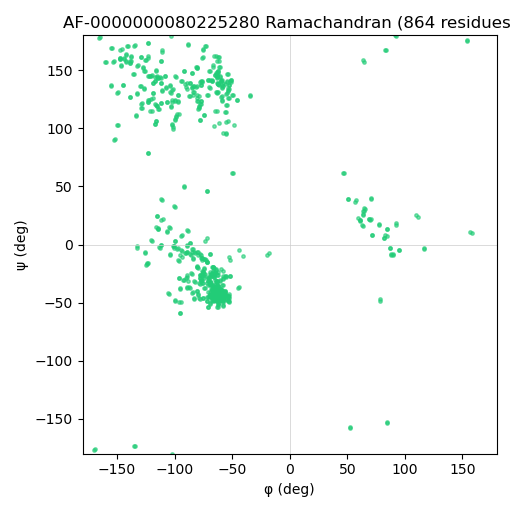4.469 22.109 7.562 1 97.31 81 GLU A O 1
ATOM 604 N N . MET A 1 82 ? -15.422 20.094 8.055 1 97.5 82 MET A N 1
ATOM 605 C CA . MET A 1 82 ? -15.352 19.484 6.727 1 97.5 82 MET A CA 1
ATOM 606 C C . MET A 1 82 ? -13.922 19.516 6.188 1 97.5 82 MET A C 1
ATOM 608 O O . MET A 1 82 ? -13.711 19.531 4.973 1 97.5 82 MET A O 1
ATOM 612 N N . ALA A 1 83 ? -12.938 19.672 7.055 1 97.44 83 ALA A N 1
ATOM 613 C CA . ALA A 1 83 ? -11.508 19.641 6.754 1 97.44 83 ALA A CA 1
ATOM 614 C C . ALA A 1 83 ? -11.125 20.812 5.836 1 97.44 83 ALA A C 1
ATOM 616 O O . ALA A 1 83 ? -10.18 20.703 5.051 1 97.44 83 ALA A O 1
ATOM 617 N N . TYR A 1 84 ? -11.852 21.953 5.906 1 95.81 84 TYR A N 1
ATOM 618 C CA . TYR A 1 84 ? -11.68 23.016 4.922 1 95.81 84 TYR A CA 1
ATOM 619 C C . TYR A 1 84 ? -11.047 24.25 5.559 1 95.81 84 TYR A C 1
ATOM 621 O O . TYR A 1 84 ? -11.461 25.375 5.285 1 95.81 84 TYR A O 1
ATOM 629 N N . SER A 1 85 ? -10.141 24.062 6.41 1 93.94 85 SER A N 1
ATOM 630 C CA . SER A 1 85 ? -9.375 25.125 7.059 1 93.94 85 SER A CA 1
ATOM 631 C C . SER A 1 85 ? -8.078 24.594 7.652 1 93.94 85 SER A C 1
ATOM 633 O O . SER A 1 85 ? -7.965 23.391 7.93 1 93.94 85 SER A O 1
ATOM 635 N N . ILE A 1 86 ? -7.152 25.5 7.812 1 94.5 86 ILE A N 1
ATOM 636 C CA . ILE A 1 86 ? -5.91 25.125 8.477 1 94.5 86 ILE A CA 1
ATOM 637 C C . ILE A 1 86 ? -5.777 25.875 9.797 1 94.5 86 ILE A C 1
ATOM 639 O O . ILE A 1 86 ? -4.699 25.906 10.398 1 94.5 86 ILE A O 1
ATOM 643 N N . ASN A 1 87 ? -6.82 26.484 10.273 1 94.19 87 ASN A N 1
ATOM 644 C CA . ASN A 1 87 ? -6.77 27.328 11.461 1 94.19 87 ASN A CA 1
ATOM 645 C C . ASN A 1 87 ? -6.898 26.516 12.742 1 94.19 87 ASN A C 1
ATOM 647 O O . ASN A 1 87 ? -6.27 26.828 13.75 1 94.19 87 ASN A O 1
ATOM 651 N N . GLY A 1 88 ? -7.77 25.547 12.734 1 96.69 88 GLY A N 1
ATOM 652 C CA . GLY A 1 88 ? -7.969 24.719 13.914 1 96.69 88 GLY A CA 1
ATOM 653 C C . GLY A 1 88 ? -9.07 25.234 14.828 1 96.69 88 GLY A C 1
ATOM 654 O O . GLY A 1 88 ? -9.148 24.844 15.992 1 96.69 88 GLY A O 1
ATOM 655 N N . GLU A 1 89 ? -9.906 26.094 14.32 1 95.94 89 GLU A N 1
ATOM 656 C CA . GLU A 1 89 ? -11.055 26.594 15.062 1 95.94 89 GLU A CA 1
ATOM 657 C C . GLU A 1 89 ? -12.359 26 14.523 1 95.94 89 GLU A C 1
ATOM 659 O O . GLU A 1 89 ? -12.523 25.844 13.312 1 95.94 89 GLU A O 1
ATOM 664 N N . ASN A 1 90 ? -13.211 25.594 15.406 1 96.25 90 ASN A N 1
ATOM 665 C CA . ASN A 1 90 ? -14.508 25.031 15.047 1 96.25 90 ASN A CA 1
ATOM 666 C C . ASN A 1 90 ? -15.641 25.703 15.812 1 96.25 90 ASN A C 1
ATOM 668 O O . ASN A 1 90 ? -15.688 25.641 17.031 1 96.25 90 ASN A O 1
ATOM 672 N N . LYS A 1 91 ? -16.547 26.266 15.109 1 94.81 91 LYS A N 1
ATOM 673 C CA . LYS A 1 91 ? -17.672 27.016 15.664 1 94.81 91 LYS A CA 1
ATOM 674 C C . LYS A 1 91 ? -18.5 26.125 16.594 1 94.81 91 LYS A C 1
ATOM 676 O O . LYS A 1 91 ? -19.016 26.609 17.609 1 94.81 91 LYS A O 1
ATOM 681 N N . HIS A 1 92 ? -18.625 24.922 16.328 1 96.25 92 HIS A N 1
ATOM 682 C CA . HIS A 1 92 ? -19.562 24.047 17 1 96.25 92 HIS A CA 1
ATOM 683 C C . HIS A 1 92 ? -18.891 23.297 18.156 1 96.25 92 HIS A C 1
ATOM 685 O O . HIS A 1 92 ? -19.516 23.062 19.203 1 96.25 92 HIS A O 1
ATOM 691 N N . TYR A 1 93 ? -17.656 22.906 17.922 1 95.5 93 TYR A N 1
ATOM 692 C CA . TYR A 1 93 ? -17.047 21.969 18.859 1 95.5 93 TYR A CA 1
ATOM 693 C C . TYR A 1 93 ? -15.898 22.625 19.625 1 95.5 93 TYR A C 1
ATOM 695 O O . TYR A 1 93 ? -15.258 21.984 20.453 1 95.5 93 TYR A O 1
ATOM 703 N N . GLY A 1 94 ? -15.594 23.922 19.266 1 93.38 94 GLY A N 1
ATOM 704 C CA . GLY A 1 94 ? -14.562 24.672 19.984 1 93.38 94 GLY A CA 1
ATOM 705 C C . GLY A 1 94 ? -13.188 24.531 19.344 1 93.38 94 GLY A C 1
ATOM 706 O O . GLY A 1 94 ? -13.047 23.922 18.281 1 93.38 94 GLY A O 1
ATOM 707 N N . THR A 1 95 ? -12.242 25.203 19.953 1 96.06 95 THR A N 1
ATOM 708 C CA . THR A 1 95 ? -10.852 25.203 19.516 1 96.06 95 THR A CA 1
ATOM 709 C C . THR A 1 95 ? -9.945 24.531 20.531 1 96.06 95 THR A C 1
ATOM 711 O O . THR A 1 95 ? -9.836 24.984 21.672 1 96.06 95 THR A O 1
ATOM 714 N N . PRO A 1 96 ? -9.312 23.406 20.125 1 96.75 96 PRO A N 1
ATOM 715 C CA . PRO A 1 96 ? -8.336 22.828 21.062 1 96.75 96 PRO A CA 1
ATOM 716 C C . PRO A 1 96 ? -7.277 23.844 21.5 1 96.75 96 PRO A C 1
ATOM 718 O O . PRO A 1 96 ? -6.812 24.641 20.688 1 96.75 96 PRO A O 1
ATOM 721 N N . THR A 1 97 ? -6.914 23.812 22.703 1 96.75 97 THR A N 1
ATOM 722 C CA . THR A 1 97 ? -5.93 24.766 23.219 1 96.75 97 THR A CA 1
ATOM 723 C C . THR A 1 97 ? -4.52 24.359 22.812 1 96.75 97 THR A C 1
ATOM 725 O O . THR A 1 97 ? -4.082 23.234 23.094 1 96.75 97 THR A O 1
ATOM 728 N N . ASN A 1 98 ? -3.895 25.219 22.125 1 97.12 98 ASN A N 1
ATOM 729 C CA . ASN A 1 98 ? -2.51 25 21.734 1 97.12 98 ASN A CA 1
ATOM 730 C C . ASN A 1 98 ? -1.579 24.922 22.938 1 97.12 98 ASN A C 1
ATOM 732 O O . ASN A 1 98 ? -1.381 25.906 23.641 1 97.12 98 ASN A O 1
ATOM 736 N N . PRO A 1 99 ? -0.993 23.781 23.141 1 93.69 99 PRO A N 1
ATOM 737 C CA . PRO A 1 99 ? -0.138 23.672 24.328 1 93.69 99 PRO A CA 1
ATOM 738 C C . PRO A 1 99 ? 1.081 24.578 24.281 1 93.69 99 PRO A C 1
ATOM 740 O O . PRO A 1 99 ? 1.587 25 25.312 1 93.69 99 PRO A O 1
ATOM 743 N N . CYS A 1 100 ? 1.543 24.984 23.109 1 95.19 100 CYS A N 1
ATOM 744 C CA . CYS A 1 100 ? 2.723 25.828 22.938 1 95.19 100 CYS A CA 1
ATOM 745 C C . CYS A 1 100 ? 2.377 27.297 23.141 1 95.19 100 CYS A C 1
ATOM 747 O O . CYS A 1 100 ? 3.227 28.094 23.547 1 95.19 100 CYS A O 1
ATOM 749 N N . ALA A 1 101 ? 1.16 27.656 22.781 1 96.38 101 ALA A N 1
ATOM 750 C CA . ALA A 1 101 ? 0.692 29.031 22.828 1 96.38 101 ALA A CA 1
ATOM 751 C C . ALA A 1 101 ? -0.819 29.094 23.031 1 96.38 101 ALA A C 1
ATOM 753 O O . ALA A 1 101 ? -1.575 29.219 22.062 1 96.38 101 ALA A O 1
ATOM 754 N N . PRO A 1 102 ? -1.241 29.156 24.266 1 94.5 102 PRO A N 1
ATOM 755 C CA . PRO A 1 102 ? -2.662 28.969 24.562 1 94.5 102 PRO A CA 1
ATOM 756 C C . PRO A 1 102 ? -3.539 30.078 23.984 1 94.5 102 PRO A C 1
ATOM 758 O O . PRO A 1 102 ? -4.75 29.891 23.828 1 94.5 102 PRO A O 1
ATOM 761 N N . ASP A 1 103 ? -2.951 31.172 23.688 1 96.56 103 ASP A N 1
ATOM 762 C CA . ASP A 1 103 ? -3.742 32.281 23.141 1 96.56 103 ASP A CA 1
ATOM 763 C C . ASP A 1 103 ? -3.721 32.281 21.625 1 96.56 103 ASP A C 1
ATOM 765 O O . ASP A 1 103 ? -4.234 33.188 20.984 1 96.56 103 ASP A O 1
ATOM 769 N N . ARG A 1 104 ? -3.17 31.266 21.031 1 97.56 104 ARG A N 1
ATOM 770 C CA . ARG A 1 104 ? -3.037 31.172 19.578 1 97.56 104 ARG A CA 1
ATOM 771 C C . ARG A 1 104 ? -3.656 29.875 19.062 1 97.56 104 ARG A C 1
ATOM 773 O O . ARG A 1 104 ? -3.867 28.922 19.828 1 97.56 104 ARG A O 1
ATOM 780 N N . VAL A 1 105 ? -3.975 29.875 17.812 1 97.62 105 VAL A N 1
ATOM 781 C CA . VAL A 1 105 ? -4.652 28.734 17.203 1 97.62 105 VAL A CA 1
ATOM 782 C C . VAL A 1 105 ? -3.701 27.547 17.141 1 97.62 105 VAL A C 1
ATOM 784 O O . VAL A 1 105 ? -2.488 27.719 17 1 97.62 105 VAL A O 1
ATOM 787 N N . PRO A 1 106 ? -4.215 26.359 17.219 1 98.38 106 PRO A N 1
ATOM 788 C CA . PRO A 1 106 ? -3.381 25.156 17.141 1 98.38 106 PRO A CA 1
ATOM 789 C C . PRO A 1 106 ? -3.102 24.734 15.688 1 98.38 106 PRO A C 1
ATOM 791 O O . PRO A 1 106 ? -2.279 23.844 15.445 1 98.38 106 PRO A O 1
ATOM 794 N N . GLY A 1 107 ? -3.746 25.422 14.727 1 97.69 107 GLY A N 1
ATOM 795 C CA . GLY A 1 107 ? -3.695 24.938 13.352 1 97.69 107 GLY A CA 1
ATOM 796 C C . GLY A 1 107 ? -4.715 23.859 13.062 1 97.69 107 GLY A C 1
ATOM 797 O O . GLY A 1 107 ? -5.316 23.297 13.984 1 97.69 107 GLY A O 1
ATOM 798 N N . GLY A 1 108 ? -4.965 23.5 11.828 1 97.12 108 GLY A N 1
ATOM 799 C CA . GLY A 1 108 ? -5.926 22.531 11.344 1 97.12 108 GLY A CA 1
ATOM 800 C C . GLY A 1 108 ? -5.699 22.125 9.898 1 97.12 108 GLY A C 1
ATOM 801 O O . GLY A 1 108 ? -4.73 22.562 9.273 1 97.12 108 GLY A O 1
ATOM 802 N N . SER A 1 109 ? -6.57 21.156 9.398 1 96.62 109 SER A N 1
ATOM 803 C CA . SER A 1 109 ? -7.852 20.797 9.992 1 96.62 109 SER A CA 1
ATOM 804 C C . SER A 1 109 ? -7.688 19.688 11.023 1 96.62 109 SER A C 1
ATOM 806 O O . SER A 1 109 ? -8.656 19.281 11.664 1 96.62 109 SER A O 1
ATOM 808 N N . SER A 1 110 ? -6.473 19.141 11.273 1 98.75 110 SER A N 1
ATOM 809 C CA . SER A 1 110 ? -6.254 18.109 12.281 1 98.75 110 SER A CA 1
ATOM 810 C C . SER A 1 110 ? -5.871 18.719 13.625 1 98.75 110 SER A C 1
ATOM 812 O O . SER A 1 110 ? -4.91 18.281 14.258 1 98.75 110 SER A O 1
ATOM 814 N N . SER A 1 111 ? -6.621 19.688 14.094 1 98.62 111 SER A N 1
ATOM 815 C CA . SER A 1 111 ? -6.301 20.469 15.289 1 98.62 111 SER A CA 1
ATOM 816 C C . SER A 1 111 ? -6.262 19.578 16.531 1 98.62 111 SER A C 1
ATOM 818 O O . SER A 1 111 ? -5.281 19.594 17.266 1 98.62 111 SER A O 1
ATOM 820 N N . GLY A 1 112 ? -7.293 18.828 16.719 1 98.38 112 GLY A N 1
ATOM 821 C CA . GLY A 1 112 ? -7.348 17.953 17.891 1 98.38 112 GLY A CA 1
ATOM 822 C C . GLY A 1 112 ? -6.266 16.891 17.891 1 98.38 112 GLY A C 1
ATOM 823 O O . GLY A 1 112 ? -5.719 16.562 18.938 1 98.38 112 GLY A O 1
ATOM 824 N N . SER A 1 113 ? -5.988 16.312 16.734 1 98.69 113 SER A N 1
ATOM 825 C CA . SER A 1 113 ? -4.941 15.312 16.609 1 98.69 113 SER A CA 1
ATOM 826 C C . SER A 1 113 ? -3.59 15.867 17.062 1 98.69 113 SER A C 1
ATOM 828 O O . SER A 1 113 ? -2.855 15.211 17.797 1 98.69 113 SER A O 1
ATOM 830 N N . ALA A 1 114 ? -3.283 17.062 16.578 1 98.81 114 ALA A N 1
ATOM 831 C CA . ALA A 1 114 ? -2.004 17.672 16.922 1 98.81 114 ALA A CA 1
ATOM 832 C C . ALA A 1 114 ? -1.937 18.016 18.406 1 98.81 114 ALA A C 1
ATOM 834 O O . ALA A 1 114 ? -0.932 17.75 19.062 1 98.81 114 ALA A O 1
ATOM 835 N N . VAL A 1 115 ? -3 18.562 18.922 1 98.44 115 VAL A N 1
ATOM 836 C CA . VAL A 1 115 ? -3.027 19 20.312 1 98.44 115 VAL A CA 1
ATOM 837 C C . VAL A 1 115 ? -2.955 17.781 21.234 1 98.44 115 VAL A C 1
ATOM 839 O O . VAL A 1 115 ? -2.289 17.812 22.266 1 98.44 115 VAL A O 1
ATOM 842 N N . ALA A 1 116 ? -3.645 16.688 20.859 1 97.19 116 ALA A N 1
ATOM 843 C CA . ALA A 1 116 ? -3.609 15.477 21.672 1 97.19 116 ALA A CA 1
ATOM 844 C C . ALA A 1 116 ? -2.18 14.969 21.844 1 97.19 116 ALA A C 1
ATOM 846 O O . ALA A 1 116 ? -1.8 14.516 22.922 1 97.19 116 ALA A O 1
ATOM 847 N N . VAL A 1 117 ? -1.396 15.031 20.812 1 98.25 117 VAL A N 1
ATOM 848 C CA . VAL A 1 117 ? -0.013 14.57 20.844 1 98.25 117 VAL A CA 1
ATOM 849 C C . VAL A 1 117 ? 0.848 15.586 21.594 1 98.25 117 VAL A C 1
ATOM 851 O O . VAL A 1 117 ? 1.625 15.211 22.484 1 98.25 117 VAL A O 1
ATOM 854 N N . SER A 1 118 ? 0.672 16.875 21.281 1 98 118 SER A N 1
ATOM 855 C CA . SER A 1 118 ? 1.475 17.938 21.875 1 98 118 SER A CA 1
ATOM 856 C C . SER A 1 118 ? 1.263 18.016 23.391 1 98 118 SER A C 1
ATOM 858 O O . SER A 1 118 ? 2.203 18.281 24.141 1 98 118 SER A O 1
ATOM 860 N N . ALA A 1 119 ? 0.064 17.75 23.812 1 94.19 119 ALA A N 1
ATOM 861 C CA . ALA A 1 119 ? -0.295 17.797 25.234 1 94.19 119 ALA A CA 1
ATOM 862 C C . ALA A 1 119 ? -0.009 16.469 25.922 1 94.19 119 ALA A C 1
ATOM 864 O O . ALA A 1 119 ? -0.339 16.297 27.094 1 94.19 119 ALA A O 1
ATOM 865 N N . GLU A 1 120 ? 0.522 15.516 25.219 1 91.44 120 GLU A N 1
ATOM 866 C CA . GLU A 1 120 ? 0.923 14.211 25.734 1 91.44 120 GLU A CA 1
ATOM 867 C C . GLU A 1 120 ? -0.285 13.414 26.219 1 91.44 120 GLU A C 1
ATOM 869 O O . GLU A 1 120 ? -0.196 12.672 27.203 1 91.44 120 GLU A O 1
ATOM 874 N N . LEU A 1 121 ? -1.407 13.656 25.594 1 89.5 121 LEU A N 1
ATOM 875 C CA . LEU A 1 121 ? -2.598 12.867 25.891 1 89.5 121 LEU A CA 1
ATOM 876 C C . LEU A 1 121 ? -2.529 11.508 25.203 1 89.5 121 LEU A C 1
ATOM 878 O O . LEU A 1 121 ? -3.184 10.555 25.641 1 89.5 121 LEU A O 1
ATOM 882 N N . VAL A 1 122 ? -1.838 11.422 24.078 1 94.94 122 VAL A N 1
ATOM 883 C CA . VAL A 1 122 ? -1.535 10.195 23.344 1 94.94 122 VAL A CA 1
ATOM 884 C C . VAL A 1 122 ? -0.085 10.227 22.859 1 94.94 122 VAL A C 1
ATOM 886 O O . VAL A 1 122 ? 0.55 11.281 22.844 1 94.94 122 VAL A O 1
ATOM 889 N N . ASP A 1 123 ? 0.439 9.047 22.531 1 95.12 123 ASP A N 1
ATOM 890 C CA . ASP A 1 123 ? 1.801 8.945 22.016 1 95.12 123 ASP A CA 1
ATOM 891 C C . ASP A 1 123 ? 1.884 9.461 20.578 1 95.12 123 ASP A C 1
ATOM 893 O O . ASP A 1 123 ? 2.9 10.031 20.172 1 95.12 123 ASP A O 1
ATOM 897 N N . PHE A 1 124 ? 0.896 9.203 19.828 1 98.31 124 PHE A N 1
ATOM 898 C CA . PHE A 1 124 ? 0.798 9.672 18.453 1 98.31 124 PHE A CA 1
ATOM 899 C C . PHE A 1 124 ? -0.659 9.758 18.016 1 98.31 124 PHE A C 1
ATOM 901 O O . PHE A 1 124 ? -1.563 9.398 18.766 1 98.31 124 PHE A O 1
ATOM 908 N N . SER A 1 125 ? -0.916 10.367 16.875 1 98.5 125 SER A N 1
ATOM 909 C CA . SER A 1 125 ? -2.271 10.453 16.344 1 98.5 125 SER A CA 1
ATOM 910 C C . SER A 1 125 ? -2.273 10.438 14.82 1 98.5 125 SER A C 1
ATOM 912 O O . SER A 1 125 ? -1.231 10.633 14.195 1 98.5 125 SER A O 1
ATOM 914 N N . LEU A 1 126 ? -3.43 10.094 14.297 1 98.5 126 LEU A N 1
ATOM 915 C CA . LEU A 1 126 ? -3.654 10.156 12.852 1 98.5 126 LEU A CA 1
ATOM 916 C C . LEU A 1 126 ? -4.492 11.367 12.484 1 98.5 126 LEU A C 1
ATOM 918 O O . LEU A 1 126 ? -5.426 11.734 13.203 1 98.5 126 LEU A O 1
ATOM 922 N N . GLY A 1 127 ? -4.129 12.031 11.477 1 98.62 127 GLY A N 1
ATOM 923 C CA . GLY A 1 127 ? -4.879 13.094 10.812 1 98.62 127 GLY A CA 1
ATOM 924 C C . GLY A 1 127 ? -4.883 12.969 9.305 1 98.62 127 GLY A C 1
ATOM 925 O O . GLY A 1 127 ? -4.57 11.906 8.758 1 98.62 127 GLY A O 1
ATOM 926 N N . THR A 1 128 ? -5.418 13.969 8.641 1 98.5 128 THR A N 1
ATOM 927 C CA . THR A 1 128 ? -5.387 14.047 7.188 1 98.5 128 THR A CA 1
ATOM 928 C C . THR A 1 128 ? -4.832 15.391 6.73 1 98.5 128 THR A C 1
ATOM 930 O O . THR A 1 128 ? -4.848 16.359 7.484 1 98.5 128 THR A O 1
ATOM 933 N N . ASP A 1 129 ? -4.266 15.367 5.602 1 98.5 129 ASP A N 1
ATOM 934 C CA . ASP A 1 129 ? -3.703 16.578 5.012 1 98.5 129 ASP A CA 1
ATOM 935 C C . ASP A 1 129 ? -4.109 16.719 3.545 1 98.5 129 ASP A C 1
ATOM 937 O O . ASP A 1 129 ? -3.717 15.906 2.707 1 98.5 129 ASP A O 1
ATOM 941 N N . THR A 1 130 ? -4.918 17.656 3.26 1 97.31 130 THR A N 1
ATOM 942 C CA . THR A 1 130 ? -5.316 18 1.899 1 97.31 130 THR A CA 1
ATOM 943 C C . THR A 1 130 ? -4.52 19.203 1.39 1 97.31 130 THR A C 1
ATOM 945 O O . THR A 1 130 ? -3.947 19.156 0.299 1 97.31 130 THR A O 1
ATOM 948 N N . GLY A 1 131 ? -4.473 20.219 2.209 1 96.5 131 GLY A N 1
ATOM 949 C CA . GLY A 1 131 ? -3.777 21.438 1.831 1 96.5 131 GLY A CA 1
ATOM 950 C C . GLY A 1 131 ? -2.738 21.859 2.846 1 96.5 131 GLY A C 1
ATOM 951 O O . GLY A 1 131 ? -1.996 22.828 2.611 1 96.5 131 GLY A O 1
ATOM 952 N N . GLY A 1 132 ? -2.621 21.25 3.961 1 97.88 132 GLY A N 1
ATOM 953 C CA . GLY A 1 132 ? -1.689 21.609 5.016 1 97.88 132 GLY A CA 1
ATOM 954 C C . GLY A 1 132 ? -2.117 21.125 6.387 1 97.88 132 GLY A C 1
ATOM 955 O O . GLY A 1 132 ? -1.462 21.406 7.387 1 97.88 132 GLY A O 1
ATOM 956 N N . SER A 1 133 ? -3.057 20.328 6.449 1 98.06 133 SER A N 1
ATOM 957 C CA . SER A 1 133 ? -3.832 20.047 7.652 1 98.06 133 SER A CA 1
ATOM 958 C C . SER A 1 133 ? -3.07 19.125 8.602 1 98.06 133 SER A C 1
ATOM 960 O O . SER A 1 133 ? -3.523 18.859 9.719 1 98.06 133 SER A O 1
ATOM 962 N N . VAL A 1 134 ? -2.016 18.594 8.234 1 98.81 134 VAL A N 1
ATOM 963 C CA . VAL A 1 134 ? -1.108 17.906 9.148 1 98.81 134 VAL A CA 1
ATOM 964 C C . VAL A 1 134 ? 0.125 18.766 9.398 1 98.81 134 VAL A C 1
ATOM 966 O O . VAL A 1 134 ? 0.541 18.953 10.547 1 98.81 134 VAL A O 1
ATOM 969 N N . ARG A 1 135 ? 0.629 19.375 8.398 1 98.75 135 ARG A N 1
ATOM 970 C CA . ARG A 1 135 ? 1.863 20.141 8.445 1 98.75 135 ARG A CA 1
ATOM 971 C C . ARG A 1 135 ? 1.696 21.391 9.32 1 98.75 135 ARG A C 1
ATOM 973 O O . ARG A 1 135 ? 2.551 21.688 10.156 1 98.75 135 ARG A O 1
ATOM 980 N N . VAL A 1 136 ? 0.585 22.078 9.172 1 98.69 136 VAL A N 1
ATOM 981 C CA . VAL A 1 136 ? 0.367 23.344 9.875 1 98.69 136 VAL A CA 1
ATOM 982 C C . VAL A 1 136 ? 0.165 23.078 11.367 1 98.69 136 VAL A C 1
ATOM 984 O O . VAL A 1 136 ? 0.865 23.656 12.203 1 98.69 136 VAL A O 1
ATOM 987 N N . PRO A 1 137 ? -0.755 22.219 11.727 1 98.88 137 PRO A N 1
ATOM 988 C CA . PRO A 1 137 ? -0.898 22.016 13.172 1 98.88 137 PRO A CA 1
ATOM 989 C C . PRO A 1 137 ? 0.356 21.422 13.812 1 98.88 137 PRO A C 1
ATOM 991 O O . PRO A 1 137 ? 0.648 21.703 14.977 1 98.88 137 PRO A O 1
ATOM 994 N N . ALA A 1 138 ? 1.091 20.609 13.094 1 98.88 138 ALA A N 1
ATOM 995 C CA . ALA A 1 138 ? 2.369 20.141 13.625 1 98.88 138 ALA A CA 1
ATOM 996 C C . ALA A 1 138 ? 3.293 21.312 13.938 1 98.88 138 ALA A C 1
ATOM 998 O O . ALA A 1 138 ? 3.891 21.375 15.016 1 98.88 138 ALA A O 1
ATOM 999 N N . ALA A 1 139 ? 3.395 22.234 13.039 1 98.69 139 ALA A N 1
ATOM 1000 C CA . ALA A 1 139 ? 4.234 23.422 13.211 1 98.69 139 ALA A CA 1
ATOM 1001 C C . ALA A 1 139 ? 3.76 24.266 14.398 1 98.69 139 ALA A C 1
ATOM 1003 O O . ALA A 1 139 ? 4.566 24.688 15.227 1 98.69 139 ALA A O 1
ATOM 1004 N N . PHE A 1 140 ? 2.451 24.5 14.461 1 98.69 140 PHE A N 1
ATOM 1005 C CA . PHE A 1 140 ? 1.877 25.406 15.453 1 98.69 140 PHE A CA 1
ATOM 1006 C C . PHE A 1 140 ? 1.944 24.797 16.844 1 98.69 140 PHE A C 1
ATOM 1008 O O . PHE A 1 140 ? 2.072 25.516 17.844 1 98.69 140 PHE A O 1
ATOM 1015 N N . CYS A 1 141 ? 1.857 23.469 16.906 1 98.56 141 CYS A N 1
ATOM 1016 C CA . CYS A 1 141 ? 1.818 22.797 18.203 1 98.56 141 CYS A CA 1
ATOM 1017 C C . CYS A 1 141 ? 3.191 22.25 18.578 1 98.56 141 CYS A C 1
ATOM 1019 O O . CYS A 1 141 ? 3.332 21.547 19.578 1 98.56 141 CYS A O 1
ATOM 1021 N N . GLY A 1 142 ? 4.176 22.484 17.797 1 97.88 142 GLY A N 1
ATOM 1022 C CA . GLY A 1 142 ? 5.551 22.172 18.141 1 97.88 142 GLY A CA 1
ATOM 1023 C C . GLY A 1 142 ? 5.828 20.672 18.156 1 97.88 142 GLY A C 1
ATOM 1024 O O . GLY A 1 142 ? 6.516 20.172 19.047 1 97.88 142 GLY A O 1
ATOM 1025 N N . ILE A 1 143 ? 5.297 19.906 17.234 1 98.38 143 ILE A N 1
ATOM 1026 C CA . ILE A 1 143 ? 5.52 18.469 17.156 1 98.38 143 ILE A CA 1
ATOM 1027 C C . ILE A 1 143 ? 5.812 18.062 15.711 1 98.38 143 ILE A C 1
ATOM 1029 O O . ILE A 1 143 ? 5.734 18.906 14.805 1 98.38 143 ILE A O 1
ATOM 1033 N N . TYR A 1 144 ? 6.215 16.797 15.531 1 98.75 144 TYR A N 1
ATOM 1034 C CA . TYR A 1 144 ? 6.445 16.281 14.188 1 98.75 144 TYR A CA 1
ATOM 1035 C C . TYR A 1 144 ? 5.125 15.961 13.492 1 98.75 144 TYR A C 1
ATOM 1037 O O . TYR A 1 144 ? 4.191 15.461 14.117 1 98.75 144 TYR A O 1
ATOM 1045 N N . GLY A 1 145 ? 5 16.297 12.281 1 98.88 145 GLY A N 1
ATOM 1046 C CA . GLY A 1 145 ? 3.898 15.906 11.414 1 98.88 145 GLY A CA 1
ATOM 1047 C C . GLY A 1 145 ? 4.359 15.391 10.062 1 98.88 145 GLY A C 1
ATOM 1048 O O . GLY A 1 145 ? 5.219 16 9.422 1 98.88 145 GLY A O 1
ATOM 1049 N N . PHE A 1 146 ? 3.85 14.227 9.648 1 98.69 146 PHE A N 1
ATOM 1050 C CA . PHE A 1 146 ? 4.273 13.633 8.391 1 98.69 146 PHE A CA 1
ATOM 1051 C C . PHE A 1 146 ? 3.111 13.562 7.402 1 98.69 146 PHE A C 1
ATOM 1053 O O . PHE A 1 146 ? 2.062 12.992 7.707 1 98.69 146 PHE A O 1
ATOM 1060 N N . ARG A 1 147 ? 3.271 14.219 6.281 1 98.56 147 ARG A N 1
ATOM 1061 C CA . ARG A 1 147 ? 2.406 14.07 5.113 1 98.56 147 ARG A CA 1
ATOM 1062 C C . ARG A 1 147 ? 3.031 13.141 4.082 1 98.56 147 ARG A C 1
ATOM 1064 O O . ARG A 1 147 ? 4.016 13.5 3.428 1 98.56 147 ARG A O 1
ATOM 1071 N N . PRO A 1 148 ? 2.486 11.977 3.885 1 97 148 PRO A N 1
ATOM 1072 C CA . PRO A 1 148 ? 3.084 11.047 2.926 1 97 148 PRO A CA 1
ATOM 1073 C C . PRO A 1 148 ? 2.811 11.438 1.475 1 97 148 PRO A C 1
ATOM 1075 O O . PRO A 1 148 ? 2.027 12.352 1.216 1 97 148 PRO A O 1
ATOM 1078 N N . SER A 1 149 ? 3.545 10.766 0.588 1 94.38 149 SER A N 1
ATOM 1079 C CA . SER A 1 149 ? 3.27 10.898 -0.839 1 94.38 149 SER A CA 1
ATOM 1080 C C . SER A 1 149 ? 1.808 10.594 -1.151 1 94.38 149 SER A C 1
ATOM 1082 O O . SER A 1 149 ? 1.187 9.758 -0.493 1 94.38 149 SER A O 1
ATOM 1084 N N . HIS A 1 150 ? 1.306 11.328 -2.195 1 91.81 150 HIS A N 1
ATOM 1085 C CA . HIS A 1 150 ? -0.052 11.047 -2.646 1 91.81 150 HIS A CA 1
ATOM 1086 C C . HIS A 1 150 ? -0.217 9.57 -2.998 1 91.81 150 HIS A C 1
ATOM 1088 O O . HIS A 1 150 ? 0.653 8.977 -3.643 1 91.81 150 HIS A O 1
ATOM 1094 N N . GLY A 1 151 ? -1.283 8.984 -2.43 1 86 151 GLY A N 1
ATOM 1095 C CA . GLY A 1 151 ? -1.716 7.68 -2.904 1 86 151 GLY A CA 1
ATOM 1096 C C . GLY A 1 151 ? -1.006 6.531 -2.217 1 86 151 GLY A C 1
ATOM 1097 O O . GLY A 1 151 ? -1.339 5.363 -2.441 1 86 151 GLY A O 1
ATOM 1098 N N . ILE A 1 152 ? -0.061 6.75 -1.344 1 84.62 152 ILE A N 1
ATOM 1099 C CA . ILE A 1 152 ? 0.759 5.668 -0.806 1 84.62 152 ILE A CA 1
ATOM 1100 C C . ILE A 1 152 ? 0.067 5.051 0.407 1 84.62 152 ILE A C 1
ATOM 1102 O O . ILE A 1 152 ? 0.172 3.844 0.642 1 84.62 152 ILE A O 1
ATOM 1106 N N . VAL A 1 153 ? -0.582 5.824 1.222 1 88.62 153 VAL A N 1
ATOM 1107 C CA . VAL A 1 153 ? -1.415 5.336 2.316 1 88.62 153 VAL A CA 1
ATOM 1108 C C . VAL A 1 153 ? -2.887 5.41 1.915 1 88.62 153 VAL A C 1
ATOM 1110 O O . VAL A 1 153 ? -3.354 6.441 1.424 1 88.62 153 VAL A O 1
ATOM 1113 N N . SER A 1 154 ? -3.576 4.355 2.172 1 82.94 154 SER A N 1
ATOM 1114 C CA . SER A 1 154 ? -4.969 4.273 1.749 1 82.94 154 SER A CA 1
ATOM 1115 C C . SER A 1 154 ? -5.82 5.336 2.441 1 82.94 154 SER A C 1
ATOM 1117 O O . SER A 1 154 ? -5.691 5.551 3.646 1 82.94 154 SER A O 1
ATOM 1119 N N . THR A 1 155 ? -6.742 5.922 1.599 1 90.75 155 THR A N 1
ATOM 1120 C CA . THR A 1 155 ? -7.695 6.883 2.146 1 90.75 155 THR A CA 1
ATOM 1121 C C . THR A 1 155 ? -9.094 6.27 2.23 1 90.75 155 THR A C 1
ATOM 1123 O O . THR A 1 155 ? -10.078 6.988 2.4 1 90.75 155 THR A O 1
ATOM 1126 N N . THR A 1 156 ? -9.141 4.98 2.037 1 84.81 156 THR A N 1
ATOM 1127 C CA . THR A 1 156 ? -10.414 4.297 2.24 1 84.81 156 THR A CA 1
ATOM 1128 C C . THR A 1 156 ? -10.914 4.492 3.672 1 84.81 156 THR A C 1
ATOM 1130 O O . THR A 1 156 ? -10.133 4.402 4.621 1 84.81 156 THR A O 1
ATOM 1133 N N . GLY A 1 157 ? -12.211 4.793 3.832 1 90.38 157 GLY A N 1
ATOM 1134 C CA . GLY A 1 157 ? -12.781 5.004 5.148 1 90.38 157 GLY A CA 1
ATOM 1135 C C . GLY A 1 157 ? -12.531 6.398 5.695 1 90.38 157 GLY A C 1
ATOM 1136 O O . GLY A 1 157 ? -12.852 6.688 6.852 1 90.38 157 GLY A O 1
ATOM 1137 N N . VAL A 1 158 ? -11.938 7.238 4.867 1 95.81 158 VAL A N 1
ATOM 1138 C CA . VAL A 1 158 ? -11.75 8.648 5.191 1 95.81 158 VAL A CA 1
ATOM 1139 C C . VAL A 1 158 ? -12.719 9.5 4.367 1 95.81 158 VAL A C 1
ATOM 1141 O O . VAL A 1 158 ? -12.75 9.398 3.141 1 95.81 158 VAL A O 1
ATOM 1144 N N . THR A 1 159 ? -13.539 10.289 5.043 1 97.31 159 THR A N 1
ATOM 1145 C CA . THR A 1 159 ? -14.406 11.188 4.293 1 97.31 159 THR A CA 1
ATOM 1146 C C . THR A 1 159 ? -13.586 12.133 3.424 1 97.31 159 THR A C 1
ATOM 1148 O O . THR A 1 159 ? -12.711 12.844 3.928 1 97.31 159 THR A O 1
ATOM 1151 N N . PRO A 1 160 ? -13.805 12.18 2.15 1 96.31 160 PRO A N 1
ATOM 1152 C CA . PRO A 1 160 ? -12.945 12.961 1.26 1 96.31 160 PRO A CA 1
ATOM 1153 C C . PRO A 1 160 ? -13.227 14.461 1.339 1 96.31 160 PRO A C 1
ATOM 1155 O O . PRO A 1 160 ? -14.383 14.867 1.485 1 96.31 160 PRO A O 1
ATOM 1158 N N . MET A 1 161 ? -12.273 15.281 1.309 1 97.38 161 MET A N 1
ATOM 1159 C CA . MET A 1 161 ? -12.375 16.719 1.035 1 97.38 161 MET A CA 1
ATOM 1160 C C . MET A 1 161 ? -12.102 17 -0.437 1 97.38 161 MET A C 1
ATOM 1162 O O . MET A 1 161 ? -12.984 17.484 -1.149 1 97.38 161 MET A O 1
ATOM 1166 N N . ALA A 1 162 ? -10.984 16.641 -0.871 1 97.31 162 ALA A N 1
ATOM 1167 C CA . ALA A 1 162 ? -10.539 16.719 -2.262 1 97.31 162 ALA A CA 1
ATOM 1168 C C . ALA A 1 162 ? -9.547 15.602 -2.58 1 97.31 162 ALA A C 1
ATOM 1170 O O . ALA A 1 162 ? -8.352 15.742 -2.322 1 97.31 162 ALA A O 1
ATOM 1171 N N . GLN A 1 163 ? -9.953 14.547 -3.256 1 91.75 163 GLN A N 1
ATOM 1172 C CA . GLN A 1 163 ? -9.266 13.266 -3.34 1 91.75 163 GLN A CA 1
ATOM 1173 C C . GLN A 1 163 ? -7.945 13.406 -4.098 1 91.75 163 GLN A C 1
ATOM 1175 O O . GLN A 1 163 ? -7.027 12.602 -3.906 1 91.75 163 GLN A O 1
ATOM 1180 N N . SER A 1 164 ? -7.785 14.43 -4.961 1 94.19 164 SER A N 1
ATOM 1181 C CA . SER A 1 164 ? -6.527 14.625 -5.676 1 94.19 164 SER A CA 1
ATOM 1182 C C . SER A 1 164 ? -5.402 15.008 -4.719 1 94.19 164 SER A C 1
ATOM 1184 O O . SER A 1 164 ? -4.223 14.867 -5.047 1 94.19 164 SER A O 1
ATOM 1186 N N . PHE A 1 165 ? -5.848 15.5 -3.498 1 97.62 165 PHE A N 1
ATOM 1187 C CA . PHE A 1 165 ? -4.848 16.078 -2.605 1 97.62 165 PHE A CA 1
ATOM 1188 C C . PHE A 1 165 ? -4.883 15.383 -1.244 1 97.62 165 PHE A C 1
ATOM 1190 O O . PHE A 1 165 ? -3.947 15.523 -0.451 1 97.62 165 PHE A O 1
ATOM 1197 N N . ASP A 1 166 ? -5.965 14.664 -0.943 1 97.25 166 ASP A N 1
ATOM 1198 C CA . ASP A 1 166 ? -6.16 14.062 0.372 1 97.25 166 ASP A CA 1
ATOM 1199 C C . ASP A 1 166 ? -5.078 13.023 0.666 1 97.25 166 ASP A C 1
ATOM 1201 O O . ASP A 1 166 ? -4.777 12.18 -0.18 1 97.25 166 ASP A O 1
ATOM 1205 N N . THR A 1 167 ? -4.492 13.164 1.901 1 97.5 167 THR A N 1
ATOM 1206 C CA . THR A 1 167 ? -3.588 12.141 2.412 1 97.5 167 THR A CA 1
ATOM 1207 C C . THR A 1 167 ? -3.891 11.836 3.875 1 97.5 167 THR A C 1
ATOM 1209 O O . THR A 1 167 ? -4.383 12.695 4.605 1 97.5 167 THR A O 1
ATOM 1212 N N . VAL A 1 168 ? -3.676 10.562 4.234 1 97.62 168 VAL A N 1
ATOM 1213 C CA . VAL A 1 168 ? -3.568 10.227 5.652 1 97.62 168 VAL A CA 1
ATOM 1214 C C . VAL A 1 168 ? -2.191 10.633 6.172 1 97.62 168 VAL A C 1
ATOM 1216 O O . VAL A 1 168 ? -1.171 10.312 5.555 1 97.62 168 VAL A O 1
ATOM 1219 N N . GLY A 1 169 ? -2.115 11.445 7.195 1 98.44 169 GLY A N 1
ATOM 1220 C CA . GLY A 1 169 ? -0.881 11.812 7.867 1 98.44 169 GLY A CA 1
ATOM 1221 C C . GLY A 1 169 ? -0.898 11.508 9.352 1 98.44 169 GLY A C 1
ATOM 1222 O O . GLY A 1 169 ? -1.903 11.023 9.883 1 98.44 169 GLY A O 1
ATOM 1223 N N . TRP A 1 170 ? 0.273 11.703 9.984 1 98.75 170 TRP A N 1
ATOM 1224 C CA . TRP A 1 170 ? 0.32 11.391 11.406 1 98.75 170 TRP A CA 1
ATOM 1225 C C . TRP A 1 170 ? 1.277 12.32 12.141 1 98.75 170 TRP A C 1
ATOM 1227 O O . TRP A 1 170 ? 2.049 13.047 11.508 1 98.75 170 TRP A O 1
ATOM 1237 N N . PHE A 1 171 ? 1.048 12.359 13.469 1 98.81 171 PHE A N 1
ATOM 1238 C CA . PHE A 1 171 ? 1.79 13.219 14.383 1 98.81 171 PHE A CA 1
ATOM 1239 C C . PHE A 1 171 ? 2.496 12.391 15.453 1 98.81 171 PHE A C 1
ATOM 1241 O O . PHE A 1 171 ? 1.969 11.375 15.898 1 98.81 171 PHE A O 1
ATOM 1248 N N . ALA A 1 172 ? 3.631 12.828 15.844 1 98.5 172 ALA A N 1
ATOM 1249 C CA . ALA A 1 172 ? 4.328 12.289 17.016 1 98.5 172 ALA A CA 1
ATOM 1250 C C . ALA A 1 172 ? 5.254 13.336 17.625 1 98.5 172 ALA A C 1
ATOM 1252 O O . ALA A 1 172 ? 5.637 14.305 16.969 1 98.5 172 ALA A O 1
ATOM 1253 N N . ARG A 1 173 ? 5.566 13.164 18.891 1 95.62 173 ARG A N 1
ATOM 1254 C CA . ARG A 1 173 ? 6.559 14.016 19.531 1 95.62 173 ARG A CA 1
ATOM 1255 C C . ARG A 1 173 ? 7.969 13.492 19.297 1 95.62 173 ARG A C 1
ATOM 1257 O O . ARG A 1 173 ? 8.938 14.242 19.375 1 95.62 173 ARG A O 1
ATOM 1264 N N . ASP A 1 174 ? 8.023 12.195 19.062 1 92.81 174 ASP A N 1
ATOM 1265 C CA . ASP A 1 174 ? 9.266 11.445 18.891 1 92.81 174 ASP A CA 1
ATOM 1266 C C . ASP A 1 174 ? 9.422 10.961 17.453 1 92.81 174 ASP A C 1
ATOM 1268 O O . ASP A 1 174 ? 8.57 10.227 16.938 1 92.81 174 ASP A O 1
ATOM 1272 N N . PRO A 1 175 ? 10.594 11.414 16.812 1 93.88 175 PRO A N 1
ATOM 1273 C CA . PRO A 1 175 ? 10.758 10.984 15.422 1 93.88 175 PRO A CA 1
ATOM 1274 C C . PRO A 1 175 ? 10.898 9.469 15.281 1 93.88 175 PRO A C 1
ATOM 1276 O O . PRO A 1 175 ? 10.656 8.922 14.211 1 93.88 175 PRO A O 1
ATOM 1279 N N . ILE A 1 176 ? 11.305 8.773 16.391 1 90.81 176 ILE A N 1
ATOM 1280 C CA . ILE A 1 176 ? 11.375 7.316 16.375 1 90.81 176 ILE A CA 1
ATOM 1281 C C . ILE A 1 176 ? 9.969 6.734 16.219 1 90.81 176 ILE A C 1
ATOM 1283 O O . ILE A 1 176 ? 9.742 5.836 15.414 1 90.81 176 ILE A O 1
ATOM 1287 N N . ILE A 1 177 ? 9.062 7.238 17.016 1 92.56 177 ILE A N 1
ATOM 1288 C CA . ILE A 1 177 ? 7.672 6.801 16.938 1 92.56 177 ILE A CA 1
ATOM 1289 C C . ILE A 1 177 ? 7.09 7.199 15.578 1 92.56 177 ILE A C 1
ATOM 1291 O O . ILE A 1 177 ? 6.367 6.418 14.953 1 92.56 177 ILE A O 1
ATOM 1295 N N . LEU A 1 178 ? 7.441 8.406 15.156 1 96.62 178 LEU A N 1
ATOM 1296 C CA . LEU A 1 178 ? 6.992 8.867 13.852 1 96.62 178 LEU A CA 1
ATOM 1297 C C . LEU A 1 178 ? 7.391 7.875 12.758 1 96.62 178 LEU A C 1
ATOM 1299 O O . LEU A 1 178 ? 6.582 7.547 11.891 1 96.62 178 LEU A O 1
ATOM 1303 N N . ASN A 1 179 ? 8.633 7.449 12.781 1 93 179 ASN A N 1
ATOM 1304 C CA . ASN A 1 179 ? 9.188 6.52 11.797 1 93 179 ASN A CA 1
ATOM 1305 C C . ASN A 1 179 ? 8.547 5.141 11.906 1 93 179 ASN A C 1
ATOM 1307 O O . ASN A 1 179 ? 8.258 4.508 10.891 1 93 179 ASN A O 1
ATOM 1311 N N . ARG A 1 180 ? 8.289 4.664 13.109 1 88.75 180 ARG A N 1
ATOM 1312 C CA . ARG A 1 180 ? 7.656 3.365 13.328 1 88.75 180 ARG A CA 1
ATOM 1313 C C . ARG A 1 180 ? 6.273 3.318 12.688 1 88.75 180 ARG A C 1
ATOM 1315 O O . ARG A 1 180 ? 5.91 2.326 12.055 1 88.75 180 ARG A O 1
ATOM 1322 N N . ILE A 1 181 ? 5.531 4.363 12.883 1 93.12 181 ILE A N 1
ATOM 1323 C CA . ILE A 1 181 ? 4.203 4.453 12.281 1 93.12 181 ILE A CA 1
ATOM 1324 C C . ILE A 1 181 ? 4.316 4.426 10.758 1 93.12 181 ILE A C 1
ATOM 1326 O O . ILE A 1 181 ? 3.537 3.748 10.086 1 93.12 181 ILE A O 1
ATOM 1330 N N . GLY A 1 182 ? 5.273 5.211 10.234 1 92.31 182 GLY A N 1
ATOM 1331 C CA . GLY A 1 182 ? 5.488 5.246 8.797 1 92.31 182 GLY A CA 1
ATOM 1332 C C . GLY A 1 182 ? 5.82 3.889 8.211 1 92.31 182 GLY A C 1
ATOM 1333 O O . GLY A 1 182 ? 5.281 3.51 7.168 1 92.31 182 GLY A O 1
ATOM 1334 N N . HIS A 1 183 ? 6.68 3.207 8.898 1 84.19 183 HIS A N 1
ATOM 1335 C CA . HIS A 1 183 ? 7.066 1.881 8.422 1 84.19 183 HIS A CA 1
ATOM 1336 C C . HIS A 1 183 ? 5.859 0.953 8.344 1 84.19 183 HIS A C 1
ATOM 1338 O O . HIS A 1 183 ? 5.766 0.123 7.438 1 84.19 183 HIS A O 1
ATOM 1344 N N . LEU A 1 184 ? 5.043 1.093 9.281 1 83.06 184 LEU A N 1
ATOM 1345 C CA . LEU A 1 184 ? 3.838 0.276 9.336 1 83.06 184 LEU A CA 1
ATOM 1346 C C . LEU A 1 184 ? 2.871 0.659 8.219 1 83.06 184 LEU A C 1
ATOM 1348 O O . LEU A 1 184 ? 2.414 -0.204 7.469 1 83.06 184 LEU A O 1
ATOM 1352 N N . LEU A 1 185 ? 2.551 1.976 8.062 1 87.06 185 LEU A N 1
ATOM 1353 C CA . LEU A 1 185 ? 1.498 2.445 7.168 1 87.06 185 LEU A CA 1
ATOM 1354 C C . LEU A 1 185 ? 1.962 2.416 5.715 1 87.06 185 LEU A C 1
ATOM 1356 O O . LEU A 1 185 ? 1.152 2.232 4.805 1 87.06 185 LEU A O 1
ATOM 1360 N N . LEU A 1 186 ? 3.254 2.621 5.555 1 80.44 186 LEU A N 1
ATOM 1361 C CA . LEU A 1 186 ? 3.811 2.656 4.207 1 80.44 186 LEU A CA 1
ATOM 1362 C C . LEU A 1 186 ? 4.227 1.262 3.756 1 80.44 186 LEU A C 1
ATOM 1364 O O . LEU A 1 186 ? 4.578 1.062 2.592 1 80.44 186 LEU A O 1
ATOM 1368 N N . GLN A 1 187 ? 4.152 0.323 4.66 1 66.94 187 GLN A N 1
ATOM 1369 C CA . GLN A 1 187 ? 4.578 -1.049 4.41 1 66.94 187 GLN A CA 1
ATOM 1370 C C . GLN A 1 187 ? 5.984 -1.089 3.82 1 66.94 187 GLN A C 1
ATOM 1372 O O . GLN A 1 187 ? 6.223 -1.749 2.807 1 66.94 187 GLN A O 1
ATOM 1377 N N . LEU A 1 188 ? 6.855 -0.211 4.32 1 59.09 188 LEU A N 1
ATOM 1378 C CA . LEU A 1 188 ? 8.219 -0.034 3.824 1 59.09 188 LEU A CA 1
ATOM 1379 C C . LEU A 1 188 ? 9.141 -1.108 4.383 1 59.09 188 LEU A C 1
ATOM 1381 O O . LEU A 1 188 ? 8.992 -1.531 5.531 1 59.09 188 LEU A O 1
ATOM 1385 N N . PRO A 1 189 ? 10 -1.649 3.441 1 49.38 189 PRO A N 1
ATOM 1386 C CA . PRO A 1 189 ? 11.078 -2.471 3.996 1 49.38 189 PRO A CA 1
ATOM 1387 C C . PRO A 1 189 ? 12.039 -1.671 4.883 1 49.38 189 PRO A C 1
ATOM 1389 O O . PRO A 1 189 ? 12.055 -0.439 4.816 1 49.38 189 PRO A O 1
ATOM 1392 N N . ASP A 1 190 ? 12.531 -2.346 5.84 1 50.97 190 ASP A N 1
ATOM 1393 C CA . ASP A 1 190 ? 13.578 -1.693 6.617 1 50.97 190 ASP A CA 1
ATOM 1394 C C . ASP A 1 190 ? 14.719 -1.224 5.719 1 50.97 190 ASP A C 1
ATOM 1396 O O . ASP A 1 190 ? 15.234 -1.995 4.906 1 50.97 190 ASP A O 1
ATOM 1400 N N . MET A 1 191 ? 14.695 -0.051 5.32 1 52.34 191 MET A N 1
ATOM 1401 C CA . MET A 1 191 ? 15.781 0.471 4.5 1 52.34 191 MET A CA 1
ATOM 1402 C C . MET A 1 191 ? 16.891 1.07 5.367 1 52.34 191 MET A C 1
ATOM 1404 O O . MET A 1 191 ? 16.609 1.613 6.438 1 52.34 191 MET A O 1
ATOM 1408 N N . ASP A 1 192 ? 18.062 0.772 4.938 1 55.41 192 ASP A N 1
ATOM 1409 C CA . ASP A 1 192 ? 19.203 1.453 5.559 1 55.41 192 ASP A CA 1
ATOM 1410 C C . ASP A 1 192 ? 19.094 2.967 5.387 1 55.41 192 ASP A C 1
ATOM 1412 O O . ASP A 1 192 ? 18.547 3.445 4.391 1 55.41 192 ASP A O 1
ATOM 1416 N N . PRO A 1 193 ? 19.484 3.582 6.434 1 59.84 193 PRO A N 1
ATOM 1417 C CA . PRO A 1 193 ? 19.516 5.043 6.32 1 59.84 193 PRO A CA 1
ATOM 1418 C C . PRO A 1 193 ? 20.359 5.523 5.141 1 59.84 193 PRO A C 1
ATOM 1420 O O . PRO A 1 193 ? 21.5 5.059 4.957 1 59.84 193 PRO A O 1
ATOM 1423 N N . VAL A 1 194 ? 19.703 6.09 4.238 1 65.06 194 VAL A N 1
ATOM 1424 C CA . VAL A 1 194 ? 20.406 6.691 3.119 1 65.06 194 VAL A CA 1
ATOM 1425 C C . VAL A 1 194 ? 20.641 8.18 3.393 1 65.06 194 VAL A C 1
ATOM 1427 O O . VAL A 1 194 ? 19.797 8.836 4.012 1 65.06 194 VAL A O 1
ATOM 1430 N N . HIS A 1 195 ? 21.891 8.633 2.975 1 77.88 195 HIS A N 1
ATOM 1431 C CA . HIS A 1 195 ? 22.219 10.047 3.088 1 77.88 195 HIS A CA 1
ATOM 1432 C C . HIS A 1 195 ? 21.688 10.836 1.894 1 77.88 195 HIS A C 1
ATOM 1434 O O . HIS A 1 195 ? 21.766 10.367 0.754 1 77.88 195 HIS A O 1
ATOM 1440 N N . PRO A 1 196 ? 21.125 11.969 2.244 1 86.44 196 PRO A N 1
ATOM 1441 C CA . PRO A 1 196 ? 20.75 12.812 1.111 1 86.44 196 PRO A CA 1
ATOM 1442 C C . PRO A 1 196 ? 21.953 13.242 0.268 1 86.44 196 PRO A C 1
ATOM 1444 O O . PRO A 1 196 ? 23.031 13.523 0.809 1 86.44 196 PRO A O 1
ATOM 1447 N N . ASN A 1 197 ? 21.812 13.219 -0.988 1 83.62 197 ASN A N 1
ATOM 1448 C CA . ASN A 1 197 ? 22.922 13.617 -1.854 1 83.62 197 ASN A CA 1
ATOM 1449 C C . ASN A 1 197 ? 22.812 15.086 -2.252 1 83.62 197 ASN A C 1
ATOM 1451 O O . ASN A 1 197 ? 23.766 15.656 -2.797 1 83.62 197 ASN A O 1
ATOM 1455 N N . ARG A 1 198 ? 21.703 15.711 -1.95 1 88.25 198 ARG A N 1
ATOM 1456 C CA . ARG A 1 198 ? 21.516 17.125 -2.211 1 88.25 198 ARG A CA 1
ATOM 1457 C C . ARG A 1 198 ? 20.469 17.719 -1.272 1 88.25 198 ARG A C 1
ATOM 1459 O O . ARG A 1 198 ? 19.453 17.094 -0.997 1 88.25 198 ARG A O 1
ATOM 1466 N N . ILE A 1 199 ? 20.812 18.875 -0.807 1 90.94 199 ILE A N 1
ATOM 1467 C CA . ILE A 1 199 ? 19.875 19.656 -0.003 1 90.94 199 ILE A CA 1
ATOM 1468 C C . ILE A 1 199 ? 19.625 21 -0.67 1 90.94 199 ILE A C 1
ATOM 1470 O O . ILE A 1 199 ? 20.531 21.812 -0.797 1 90.94 199 ILE A O 1
ATOM 1474 N N . ILE A 1 200 ? 18.422 21.172 -1.079 1 94.19 200 ILE A N 1
ATOM 1475 C CA . ILE A 1 200 ? 18.047 22.391 -1.778 1 94.19 200 ILE A CA 1
ATOM 1476 C C . ILE A 1 200 ? 17.406 23.375 -0.798 1 94.19 200 ILE A C 1
ATOM 1478 O O . ILE A 1 200 ? 16.469 23.016 -0.079 1 94.19 200 ILE A O 1
ATOM 1482 N N . ILE A 1 201 ? 17.922 24.609 -0.807 1 93.88 201 ILE A N 1
ATOM 1483 C CA . ILE A 1 201 ? 17.406 25.688 0.044 1 93.88 201 ILE A CA 1
ATOM 1484 C C . ILE A 1 201 ? 16.844 26.812 -0.823 1 93.88 201 ILE A C 1
ATOM 1486 O O . ILE A 1 201 ? 17.594 27.609 -1.367 1 93.88 201 ILE A O 1
ATOM 1490 N N . PRO A 1 202 ? 15.57 26.859 -0.895 1 96.75 202 PRO A N 1
ATOM 1491 C CA . PRO A 1 202 ? 14.984 27.984 -1.625 1 96.75 202 PRO A CA 1
ATOM 1492 C C . PRO A 1 202 ? 14.984 29.281 -0.813 1 96.75 202 PRO A C 1
ATOM 1494 O O . PRO A 1 202 ? 14.094 29.5 0.009 1 96.75 202 PRO A O 1
ATOM 1497 N N . ASP A 1 203 ? 15.828 30.219 -1.16 1 94.81 203 ASP A N 1
ATOM 1498 C CA . ASP A 1 203 ? 16.016 31.438 -0.396 1 94.81 203 ASP A CA 1
ATOM 1499 C C . ASP A 1 203 ? 14.742 32.281 -0.384 1 94.81 203 ASP A C 1
ATOM 1501 O O . ASP A 1 203 ? 14.422 32.906 0.621 1 94.81 203 ASP A O 1
ATOM 1505 N N . ASP A 1 204 ? 14.102 32.312 -1.491 1 95.25 204 ASP A N 1
ATOM 1506 C CA . ASP A 1 204 ? 12.883 33.094 -1.59 1 95.25 204 ASP A CA 1
ATOM 1507 C C . ASP A 1 204 ? 11.82 32.594 -0.624 1 95.25 204 ASP A C 1
ATOM 1509 O O . ASP A 1 204 ? 11.078 33.375 -0.031 1 95.25 204 ASP A O 1
ATOM 1513 N N . CYS A 1 205 ? 11.734 31.328 -0.451 1 96.38 205 CYS A N 1
ATOM 1514 C CA . CYS A 1 205 ? 10.781 30.781 0.503 1 96.38 205 CYS A CA 1
ATOM 1515 C C . CYS A 1 205 ? 11.125 31.188 1.928 1 96.38 205 CYS A C 1
ATOM 1517 O O . CYS A 1 205 ? 10.234 31.469 2.73 1 96.38 205 CYS A O 1
ATOM 1519 N N . PHE A 1 206 ? 12.367 31.25 2.256 1 95.38 206 PHE A N 1
ATOM 1520 C CA . PHE A 1 206 ? 12.773 31.625 3.605 1 95.38 206 PHE A CA 1
ATOM 1521 C C . PHE A 1 206 ? 12.602 33.125 3.834 1 95.38 206 PHE A C 1
ATOM 1523 O O . PHE A 1 206 ? 12.5 33.562 4.977 1 95.38 206 PHE A O 1
ATOM 1530 N N . GLN A 1 207 ? 12.539 33.844 2.785 1 92.69 207 GLN A N 1
ATOM 1531 C CA . GLN A 1 207 ? 12.289 35.25 2.893 1 92.69 207 GLN A CA 1
ATOM 1532 C C . GLN A 1 207 ? 10.844 35.531 3.299 1 92.69 207 GLN A C 1
ATOM 1534 O O . GLN A 1 207 ? 10.516 36.656 3.725 1 92.69 207 GLN A O 1
ATOM 1539 N N . LEU A 1 208 ? 10.016 34.562 3.191 1 92.88 208 LEU A N 1
ATOM 1540 C CA . LEU A 1 208 ? 8.625 34.719 3.59 1 92.88 208 LEU A CA 1
ATOM 1541 C C . LEU A 1 208 ? 8.484 34.688 5.109 1 92.88 208 LEU A C 1
ATOM 1543 O O . LEU A 1 208 ? 7.441 35.062 5.645 1 92.88 208 LEU A O 1
ATOM 1547 N N . LEU A 1 209 ? 9.492 34.312 5.816 1 93.75 209 LEU A N 1
ATOM 1548 C CA . LEU A 1 209 ? 9.414 34.156 7.266 1 93.75 209 LEU A CA 1
ATOM 1549 C C . LEU A 1 209 ? 9.258 35.5 7.949 1 93.75 209 LEU A C 1
ATOM 1551 O O . LEU A 1 209 ? 9.891 36.5 7.547 1 93.75 209 LEU A O 1
ATOM 1555 N N . SER A 1 210 ? 8.453 35.562 9 1 92 210 SER A N 1
ATOM 1556 C CA . SER A 1 210 ? 8.305 36.75 9.797 1 92 210 SER A CA 1
ATOM 1557 C C . SER A 1 210 ? 9.375 36.844 10.883 1 92 210 SER A C 1
ATOM 1559 O O . SER A 1 210 ? 9.469 37.844 11.594 1 92 210 SER A O 1
ATOM 1561 N N . ILE A 1 211 ? 10.141 35.812 11.086 1 91.06 211 ILE A N 1
ATOM 1562 C CA . ILE A 1 211 ? 11.281 35.781 11.992 1 91.06 211 ILE A CA 1
ATOM 1563 C C . ILE A 1 211 ? 12.578 35.688 11.195 1 91.06 211 ILE A C 1
ATOM 1565 O O . ILE A 1 211 ? 12.555 35.438 9.992 1 91.06 211 ILE A O 1
ATOM 1569 N N . PRO A 1 212 ? 13.695 35.938 11.852 1 91.5 212 PRO A N 1
ATOM 1570 C CA . PRO A 1 212 ? 14.953 35.812 11.102 1 91.5 212 PRO A CA 1
ATOM 1571 C C . PRO A 1 212 ? 15.172 34.438 10.516 1 91.5 212 PRO A C 1
ATOM 1573 O O . PRO A 1 212 ? 15.117 33.438 11.242 1 91.5 212 PRO A O 1
ATOM 1576 N N . SER A 1 213 ? 15.438 34.406 9.234 1 91.44 213 SER A N 1
ATOM 1577 C CA . SER A 1 213 ? 15.586 33.125 8.531 1 91.44 213 SER A CA 1
ATOM 1578 C C . SER A 1 213 ? 16.688 32.281 9.141 1 91.44 213 SER A C 1
ATOM 1580 O O . SER A 1 213 ? 16.625 31.047 9.117 1 91.44 213 SER A O 1
ATOM 1582 N N . ASP A 1 214 ? 17.688 32.906 9.719 1 90.31 214 ASP A N 1
ATOM 1583 C CA . ASP A 1 214 ? 18.828 32.219 10.281 1 90.31 214 ASP A CA 1
ATOM 1584 C C . ASP A 1 214 ? 18.422 31.375 11.484 1 90.31 214 ASP A C 1
ATOM 1586 O O . ASP A 1 214 ? 19.047 30.344 11.773 1 90.31 214 ASP A O 1
ATOM 1590 N N . ARG A 1 215 ? 17.406 31.828 12.102 1 91.25 215 ARG A N 1
ATOM 1591 C CA . ARG A 1 215 ? 16.906 31.062 13.242 1 91.25 215 ARG A CA 1
ATOM 1592 C C . ARG A 1 215 ? 16.484 29.656 12.812 1 91.25 215 ARG A C 1
ATOM 1594 O O . ARG A 1 215 ? 16.641 28.703 13.57 1 91.25 215 ARG A O 1
ATOM 1601 N N . VAL A 1 216 ? 16.047 29.531 11.617 1 92.5 216 VAL A N 1
ATOM 1602 C CA . VAL A 1 216 ? 15.57 28.25 11.094 1 92.5 216 VAL A CA 1
ATOM 1603 C C . VAL A 1 216 ? 16.703 27.562 10.328 1 92.5 216 VAL A C 1
ATOM 1605 O O . VAL A 1 216 ? 17.031 26.406 10.617 1 92.5 216 VAL A O 1
ATOM 1608 N N . THR A 1 217 ? 17.344 28.219 9.453 1 90.62 217 THR A N 1
ATOM 1609 C CA . THR A 1 217 ? 18.312 27.625 8.539 1 90.62 217 THR A CA 1
ATOM 1610 C C . THR A 1 217 ? 19.562 27.188 9.289 1 90.62 217 THR A C 1
ATOM 1612 O O . THR A 1 217 ? 20.125 26.125 9 1 90.62 217 THR A O 1
ATOM 1615 N N . GLN A 1 218 ? 20 27.984 10.219 1 89.38 218 GLN A N 1
ATOM 1616 C CA . GLN A 1 218 ? 21.234 27.641 10.93 1 89.38 218 GLN A CA 1
ATOM 1617 C C . GLN A 1 218 ? 21.047 26.391 11.773 1 89.38 218 GLN A C 1
ATOM 1619 O O . GLN A 1 218 ? 21.938 25.547 11.844 1 89.38 218 GLN A O 1
ATOM 1624 N N . VAL A 1 219 ? 19.906 26.312 12.43 1 91.25 219 VAL A N 1
ATOM 1625 C CA . VAL A 1 219 ? 19.625 25.141 13.242 1 91.25 219 VAL A CA 1
ATOM 1626 C C . VAL A 1 219 ? 19.641 23.891 12.359 1 91.25 219 VAL A C 1
ATOM 1628 O O . VAL A 1 219 ? 20.234 22.875 12.727 1 91.25 219 VAL A O 1
ATOM 1631 N N . LEU A 1 220 ? 18.984 23.984 11.258 1 90.06 220 LEU A N 1
ATOM 1632 C CA . LEU A 1 220 ? 18.891 22.844 10.336 1 90.06 220 LEU A CA 1
ATOM 1633 C C . LEU A 1 220 ? 20.266 22.484 9.773 1 90.06 220 LEU A C 1
ATOM 1635 O O . LEU A 1 220 ? 20.656 21.328 9.781 1 90.06 220 LEU A O 1
ATOM 1639 N N . PHE A 1 221 ? 21.047 23.453 9.352 1 86.12 221 PHE A N 1
ATOM 1640 C CA . PHE A 1 221 ? 22.328 23.219 8.695 1 86.12 221 PHE A CA 1
ATOM 1641 C C . PHE A 1 221 ? 23.344 22.656 9.68 1 86.12 221 PHE A C 1
ATOM 1643 O O . PHE A 1 221 ? 24.109 21.75 9.344 1 86.12 221 PHE A O 1
ATOM 1650 N N . LYS A 1 222 ? 23.328 23.234 10.789 1 88.38 222 LYS A N 1
ATOM 1651 C CA . LYS A 1 222 ? 24.266 22.75 11.805 1 88.38 222 LYS A CA 1
ATOM 1652 C C . LYS A 1 222 ? 23.938 21.312 12.203 1 88.38 222 LYS A C 1
ATOM 1654 O O . LYS A 1 222 ? 24.844 20.516 12.5 1 88.38 222 LYS A O 1
ATOM 1659 N N . SER A 1 223 ? 22.656 21.047 12.234 1 89 223 SER A N 1
ATOM 1660 C CA . SER A 1 223 ? 22.25 19.688 12.547 1 89 223 SER A CA 1
ATOM 1661 C C . SER A 1 223 ? 22.688 18.719 11.453 1 89 223 SER A C 1
ATOM 1663 O O . SER A 1 223 ? 23.141 17.609 11.742 1 89 223 SER A O 1
ATOM 1665 N N . LEU A 1 224 ? 22.484 19.047 10.234 1 85.06 224 LEU A N 1
ATOM 1666 C CA . LEU A 1 224 ? 22.875 18.219 9.102 1 85.06 224 LEU A CA 1
ATOM 1667 C C . LEU A 1 224 ? 24.391 18.047 9.055 1 85.06 224 LEU A C 1
ATOM 1669 O O . LEU A 1 224 ? 24.891 16.969 8.75 1 85.06 224 LEU A O 1
ATOM 1673 N N . GLU A 1 225 ? 25.109 19.125 9.297 1 82.5 225 GLU A N 1
ATOM 1674 C CA . GLU A 1 225 ? 26.562 19.078 9.344 1 82.5 225 GLU A CA 1
ATOM 1675 C C . GLU A 1 225 ? 27.047 18.094 10.414 1 82.5 225 GLU A C 1
ATOM 1677 O O . GLU A 1 225 ? 28.031 17.375 10.203 1 82.5 225 GLU A O 1
ATOM 1682 N N . LYS A 1 226 ? 26.453 18.203 11.453 1 81.94 226 LYS A N 1
ATOM 1683 C CA . LYS A 1 226 ? 26.812 17.297 12.547 1 81.94 226 LYS A CA 1
ATOM 1684 C C . LYS A 1 226 ? 26.547 15.844 12.172 1 81.94 226 LYS A C 1
ATOM 1686 O O . LYS A 1 226 ? 27.297 14.953 12.578 1 81.94 226 LYS A O 1
ATOM 1691 N N . LEU A 1 227 ? 25.438 15.625 11.594 1 79.5 227 LEU A N 1
ATOM 1692 C CA . LEU A 1 227 ? 25.047 14.273 11.227 1 79.5 227 LEU A CA 1
ATOM 1693 C C . LEU A 1 227 ? 25.969 13.703 10.156 1 79.5 227 LEU A C 1
ATOM 1695 O O . LEU A 1 227 ? 26.359 12.539 10.219 1 79.5 227 LEU A O 1
ATOM 1699 N N . PHE A 1 228 ? 26.281 14.375 9.141 1 75.69 228 PHE A N 1
ATOM 1700 C CA . PHE A 1 228 ? 27 13.828 7.992 1 75.69 228 PHE A CA 1
ATOM 1701 C C . PHE A 1 228 ? 28.453 14.289 7.996 1 75.69 228 PHE A C 1
ATOM 1703 O O . PHE A 1 228 ? 29.25 13.844 7.168 1 75.69 228 PHE A O 1
ATOM 1710 N N . GLY A 1 229 ? 28.891 14.773 9.023 1 65.81 229 GLY A N 1
ATOM 1711 C CA . GLY A 1 229 ? 30.25 15.312 9.078 1 65.81 229 GLY A CA 1
ATOM 1712 C C . GLY A 1 229 ? 30.438 16.5 8.156 1 65.81 229 GLY A C 1
ATOM 1713 O O . GLY A 1 229 ? 29.547 16.859 7.387 1 65.81 229 GLY A O 1
ATOM 1714 N N . VAL A 1 230 ? 31.453 17.266 8.484 1 54.69 230 VAL A N 1
ATOM 1715 C CA . VAL A 1 230 ? 31.812 18.5 7.801 1 54.69 230 VAL A CA 1
ATOM 1716 C C . VAL A 1 230 ? 31.938 18.234 6.301 1 54.69 230 VAL A C 1
ATOM 1718 O O . VAL A 1 230 ? 32.125 19.172 5.516 1 54.69 230 VAL A O 1
ATOM 1721 N N . VAL A 1 231 ? 31.922 17.031 6 1 48.75 231 VAL A N 1
ATOM 1722 C CA . VAL A 1 231 ? 32.25 16.781 4.598 1 48.75 231 VAL A CA 1
ATOM 1723 C C . VAL A 1 231 ? 31.062 17.203 3.721 1 48.75 231 VAL A C 1
ATOM 1725 O O . VAL A 1 231 ? 30.812 16.594 2.674 1 48.75 231 VAL A O 1
ATOM 1728 N N . PHE A 1 232 ? 29.984 17.75 4.238 1 50.72 232 PHE A N 1
ATOM 1729 C CA . PHE A 1 232 ? 29.062 18.297 3.252 1 50.72 232 PHE A CA 1
ATOM 1730 C C . PHE A 1 232 ? 29.797 19.203 2.268 1 50.72 232 PHE A C 1
ATOM 1732 O O . PHE A 1 232 ? 30.094 20.359 2.578 1 50.72 232 PHE A O 1
ATOM 1739 N N . PRO A 1 233 ? 30.75 18.656 1.536 1 47.78 233 PRO A N 1
ATOM 1740 C CA . PRO A 1 233 ? 31.297 19.656 0.61 1 47.78 233 PRO A CA 1
ATOM 1741 C C . PRO A 1 233 ? 30.234 20.641 0.105 1 47.78 233 PRO A C 1
ATOM 1743 O O . PRO A 1 233 ? 29.047 20.312 0.09 1 47.78 233 PRO A O 1
ATOM 1746 N N . GLY A 1 234 ? 30.547 21.906 0.225 1 52.06 234 GLY A N 1
ATOM 1747 C CA . GLY A 1 234 ? 29.781 22.984 -0.38 1 52.06 234 GLY A CA 1
ATOM 1748 C C . GLY A 1 234 ? 28.891 22.531 -1.52 1 52.06 234 GLY A C 1
ATOM 1749 O O . GLY A 1 234 ? 27.953 23.219 -1.912 1 52.06 234 GLY A O 1
ATOM 1750 N N . GLU A 1 235 ? 29.141 21.266 -1.85 1 63.91 235 GLU A N 1
ATOM 1751 C CA . GLU A 1 235 ? 28.5 20.844 -3.09 1 63.91 235 GLU A CA 1
ATOM 1752 C C . GLU A 1 235 ? 27.188 20.109 -2.812 1 63.91 235 GLU A C 1
ATOM 1754 O O . GLU A 1 235 ? 26.328 20.016 -3.695 1 63.91 235 GLU A O 1
ATOM 1759 N N . VAL A 1 236 ? 26.844 19.906 -1.516 1 77.88 236 VAL A N 1
ATOM 1760 C CA . VAL A 1 236 ? 25.625 19.141 -1.261 1 77.88 236 VAL A CA 1
ATOM 1761 C C . VAL A 1 236 ? 24.453 20.094 -1.039 1 77.88 236 VAL A C 1
ATOM 1763 O O . VAL A 1 236 ? 23.328 19.812 -1.472 1 77.88 236 VAL A O 1
ATOM 1766 N N . VAL A 1 237 ? 24.781 21.344 -0.506 1 84.75 237 VAL A N 1
ATOM 1767 C CA . VAL A 1 237 ? 23.719 22.328 -0.274 1 84.75 237 VAL A CA 1
ATOM 1768 C C . VAL A 1 237 ? 23.656 23.297 -1.451 1 84.75 237 VAL A C 1
ATOM 1770 O O . VAL A 1 237 ? 24.672 23.891 -1.83 1 84.75 237 VAL A O 1
ATOM 1773 N N . LYS A 1 238 ? 22.578 23.344 -1.993 1 89.06 238 LYS A N 1
ATOM 1774 C CA . LYS A 1 238 ? 22.359 24.25 -3.123 1 89.06 238 LYS A CA 1
ATOM 1775 C C . LYS A 1 238 ? 21.266 25.266 -2.814 1 89.06 238 LYS A C 1
ATOM 1777 O O . LYS A 1 238 ? 20.172 24.891 -2.381 1 89.06 238 LYS A O 1
ATOM 1782 N N . HIS A 1 239 ? 21.609 26.547 -2.979 1 92.62 239 HIS A N 1
ATOM 1783 C CA . HIS A 1 239 ? 20.641 27.625 -2.846 1 92.62 239 HIS A CA 1
ATOM 1784 C C . HIS A 1 239 ? 19.984 27.938 -4.184 1 92.62 239 HIS A C 1
ATOM 1786 O O . HIS A 1 239 ? 20.656 28.031 -5.211 1 92.62 239 HIS A O 1
ATOM 1792 N N . ILE A 1 240 ? 18.641 28.094 -4.09 1 95.5 240 ILE A N 1
ATOM 1793 C CA . ILE A 1 240 ? 17.938 28.422 -5.32 1 95.5 240 ILE A CA 1
ATOM 1794 C C . ILE A 1 240 ? 16.828 29.422 -5.023 1 95.5 240 ILE A C 1
ATOM 1796 O O . ILE A 1 240 ? 16.594 29.766 -3.861 1 95.5 240 ILE A O 1
ATOM 1800 N N . ASN A 1 241 ? 16.25 29.938 -6.113 1 96.75 241 ASN A N 1
ATOM 1801 C CA . ASN A 1 241 ? 14.945 30.578 -6.086 1 96.75 241 ASN A CA 1
ATOM 1802 C C . ASN A 1 241 ? 13.852 29.672 -6.625 1 96.75 241 ASN A C 1
ATOM 1804 O O . ASN A 1 241 ? 13.703 29.516 -7.836 1 96.75 241 ASN A O 1
ATOM 1808 N N . LEU A 1 242 ? 13.109 29.141 -5.695 1 97.44 242 LEU A N 1
ATOM 1809 C CA . LEU A 1 242 ? 12.125 28.125 -6.09 1 97.44 242 LEU A CA 1
ATOM 1810 C C . LEU A 1 242 ? 11.039 28.75 -6.965 1 97.44 242 LEU A C 1
ATOM 1812 O O . LEU A 1 242 ? 10.531 28.094 -7.875 1 97.44 242 LEU A O 1
ATOM 1816 N N . GLY A 1 243 ? 10.633 29.953 -6.59 1 96.56 243 GLY A N 1
ATOM 1817 C CA . GLY A 1 243 ? 9.648 30.641 -7.402 1 96.56 243 GLY A CA 1
ATOM 1818 C C . GLY A 1 243 ? 10.039 30.734 -8.867 1 96.56 243 GLY A C 1
ATOM 1819 O O . GLY A 1 243 ? 9.211 30.469 -9.75 1 96.56 243 GLY A O 1
ATOM 1820 N N . ASP A 1 244 ? 11.258 31.094 -9.133 1 96.38 244 ASP A N 1
ATOM 1821 C CA . ASP A 1 244 ? 11.758 31.188 -10.5 1 96.38 244 ASP A CA 1
ATOM 1822 C C . ASP A 1 244 ? 11.781 29.828 -11.172 1 96.38 244 ASP A C 1
ATOM 1824 O O . ASP A 1 244 ? 11.406 29.688 -12.336 1 96.38 244 ASP A O 1
ATOM 1828 N N . TYR A 1 245 ? 12.281 28.891 -10.438 1 97.56 245 TYR A N 1
ATOM 1829 C CA . TYR A 1 245 ? 12.359 27.547 -10.977 1 97.56 245 TYR A CA 1
ATOM 1830 C C . TYR A 1 245 ? 10.984 27.031 -11.375 1 97.56 245 TYR A C 1
ATOM 1832 O O . TYR A 1 245 ? 10.812 26.484 -12.469 1 97.56 245 TYR A O 1
ATOM 1840 N N . VAL A 1 246 ? 10 27.188 -10.5 1 97.5 246 VAL A N 1
ATOM 1841 C CA . VAL A 1 246 ? 8.641 26.719 -10.734 1 97.5 246 VAL A CA 1
ATOM 1842 C C . VAL A 1 246 ? 8.016 27.484 -11.898 1 97.5 246 VAL A C 1
ATOM 1844 O O . VAL A 1 246 ? 7.332 26.906 -12.742 1 97.5 246 VAL A O 1
ATOM 1847 N N . ASN A 1 247 ? 8.25 28.75 -11.93 1 95.94 247 ASN A N 1
ATOM 1848 C CA . ASN A 1 247 ? 7.754 29.562 -13.023 1 95.94 247 ASN A CA 1
ATOM 1849 C C . ASN A 1 247 ? 8.273 29.078 -14.375 1 95.94 247 ASN A C 1
ATOM 1851 O O . ASN A 1 247 ? 7.535 29.062 -15.359 1 95.94 247 ASN A O 1
ATOM 1855 N N . ASP A 1 248 ? 9.469 28.688 -14.414 1 97.06 248 ASP A N 1
ATOM 1856 C CA . ASP A 1 248 ? 10.117 28.266 -15.648 1 97.06 248 ASP A CA 1
ATOM 1857 C C . ASP A 1 248 ? 9.664 26.875 -16.062 1 97.06 248 ASP A C 1
ATOM 1859 O O . ASP A 1 248 ? 9.578 26.562 -17.25 1 97.06 248 ASP A O 1
ATOM 1863 N N . ARG A 1 249 ? 9.391 26.031 -15.078 1 97.75 249 ARG A N 1
ATOM 1864 C CA . ARG A 1 249 ? 9.242 24.609 -15.367 1 97.75 249 ARG A CA 1
ATOM 1865 C C . ARG A 1 249 ? 7.77 24.203 -15.352 1 97.75 249 ARG A C 1
ATOM 1867 O O . ARG A 1 249 ? 7.426 23.094 -15.734 1 97.75 249 ARG A O 1
ATOM 1874 N N . VAL A 1 250 ? 6.91 25.078 -14.93 1 97.56 250 VAL A N 1
ATOM 1875 C CA . VAL A 1 250 ? 5.473 24.812 -14.898 1 97.56 250 VAL A CA 1
ATOM 1876 C C . VAL A 1 250 ? 4.734 25.875 -15.711 1 97.56 250 VAL A C 1
ATOM 1878 O O . VAL A 1 250 ? 4.031 26.719 -15.156 1 97.56 250 VAL A O 1
ATOM 1881 N N . PRO A 1 251 ? 4.75 25.75 -16.953 1 96.38 251 PRO A N 1
ATOM 1882 C CA . PRO A 1 251 ? 4.258 26.828 -17.812 1 96.38 251 PRO A CA 1
ATOM 1883 C C . PRO A 1 251 ? 2.752 27.031 -17.688 1 96.38 251 PRO A C 1
ATOM 1885 O O . PRO A 1 251 ? 2.264 28.156 -17.875 1 96.38 251 PRO A O 1
ATOM 1888 N N . SER A 1 252 ? 1.998 26.062 -17.344 1 97.06 252 SER A N 1
ATOM 1889 C CA . SER A 1 252 ? 0.546 26.172 -17.266 1 97.06 252 SER A CA 1
ATOM 1890 C C . SER A 1 252 ? 0.122 27.078 -16.109 1 97.06 252 SER A C 1
ATOM 1892 O O . SER A 1 252 ? -1.036 27.5 -16.031 1 97.06 252 SER A O 1
ATOM 1894 N N . LEU A 1 253 ? 1.058 27.469 -15.305 1 96.81 253 LEU A N 1
ATOM 1895 C CA . LEU A 1 253 ? 0.762 28.359 -14.195 1 96.81 253 LEU A CA 1
ATOM 1896 C C . LEU A 1 253 ? 0.334 29.734 -14.695 1 96.81 253 LEU A C 1
ATOM 1898 O O . LEU A 1 253 ? -0.262 30.516 -13.953 1 96.81 253 LEU A O 1
ATOM 1902 N N . LYS A 1 254 ? 0.664 30.031 -15.93 1 95.5 254 LYS A N 1
ATOM 1903 C CA . LYS A 1 254 ? 0.325 31.328 -16.5 1 95.5 254 LYS A CA 1
ATOM 1904 C C . LYS A 1 254 ? -1.173 31.609 -16.406 1 95.5 254 LYS A C 1
ATOM 1906 O O . LYS A 1 254 ? -1.592 32.75 -16.281 1 95.5 254 LYS A O 1
ATOM 1911 N N . HIS A 1 255 ? -1.992 30.578 -16.375 1 95.25 255 HIS A N 1
ATOM 1912 C CA . HIS A 1 255 ? -3.443 30.703 -16.328 1 95.25 255 HIS A CA 1
ATOM 1913 C C . HIS A 1 255 ? -3.916 31.141 -14.945 1 95.25 255 HIS A C 1
ATOM 1915 O O . HIS A 1 255 ? -5.066 31.547 -14.781 1 95.25 255 HIS A O 1
ATOM 1921 N N . PHE A 1 256 ? -2.998 31.078 -13.992 1 95.31 256 PHE A N 1
ATOM 1922 C CA . PHE A 1 256 ? -3.369 31.391 -12.617 1 95.31 256 PHE A CA 1
ATOM 1923 C C . PHE A 1 256 ? -2.557 32.562 -12.086 1 95.31 256 PHE A C 1
ATOM 1925 O O . PHE A 1 256 ? -2.643 32.906 -10.906 1 95.31 256 PHE A O 1
ATOM 1932 N N . MET A 1 257 ? -1.764 33.094 -12.984 1 91.62 257 MET A N 1
ATOM 1933 C CA . MET A 1 257 ? -0.945 34.25 -12.586 1 91.62 257 MET A CA 1
ATOM 1934 C C . MET A 1 257 ? -1.77 35.531 -12.586 1 91.62 257 MET A C 1
ATOM 1936 O O . MET A 1 257 ? -2.586 35.75 -13.477 1 91.62 257 MET A O 1
ATOM 1940 N N . ASP A 1 258 ? -1.883 36.125 -11.438 1 77.31 258 ASP A N 1
ATOM 1941 C CA . ASP A 1 258 ? -2.566 37.406 -11.328 1 77.31 258 ASP A CA 1
ATOM 1942 C C . ASP A 1 258 ? -1.571 38.562 -11.352 1 77.31 258 ASP A C 1
ATOM 1944 O O . ASP A 1 258 ? -0.652 38.625 -10.531 1 77.31 258 ASP A O 1
ATOM 1948 N N . LYS A 1 259 ? -1.581 39.406 -12.43 1 63.69 259 LYS A N 1
ATOM 1949 C CA . LYS A 1 259 ? -0.685 40.562 -12.602 1 63.69 259 LYS A CA 1
ATOM 1950 C C . LYS A 1 259 ? -0.798 41.531 -11.422 1 63.69 259 LYS A C 1
ATOM 1952 O O . LYS A 1 259 ? 0.152 42.25 -11.117 1 63.69 259 LYS A O 1
ATOM 1957 N N . SER A 1 260 ? -1.91 41.562 -10.766 1 58.12 260 SER A N 1
ATOM 1958 C CA . SER A 1 260 ? -2.1 42.531 -9.695 1 58.12 260 SER A CA 1
ATOM 1959 C C . SER A 1 260 ? -1.317 42.125 -8.445 1 58.12 260 SER A C 1
ATOM 1961 O O . SER A 1 260 ? -0.931 42.969 -7.648 1 58.12 260 SER A O 1
ATOM 1963 N N . ASN A 1 261 ? -1.041 40.875 -8.266 1 56.34 261 ASN A N 1
ATOM 1964 C CA . ASN A 1 261 ? -0.359 40.375 -7.086 1 56.34 261 ASN A CA 1
ATOM 1965 C C . ASN A 1 261 ? 1.156 40.5 -7.215 1 56.34 261 ASN A C 1
ATOM 1967 O O . ASN A 1 261 ? 1.89 40.219 -6.266 1 56.34 261 ASN A O 1
ATOM 1971 N N . GLU A 1 262 ? 1.669 40.781 -8.391 1 52.44 262 GLU A N 1
ATOM 1972 C CA . GLU A 1 262 ? 3.104 40.844 -8.648 1 52.44 262 GLU A CA 1
ATOM 1973 C C . GLU A 1 262 ? 3.775 41.906 -7.758 1 52.44 262 GLU A C 1
ATOM 1975 O O . GLU A 1 262 ? 4.969 41.812 -7.469 1 52.44 262 GLU A O 1
ATOM 1980 N N . GLN A 1 263 ? 3.041 42.812 -7.277 1 48.59 263 GLN A N 1
ATOM 1981 C CA . GLN A 1 263 ? 3.723 43.938 -6.641 1 48.59 263 GLN A CA 1
ATOM 1982 C C . GLN A 1 263 ? 3.697 43.812 -5.121 1 48.59 263 GLN A C 1
ATOM 1984 O O . GLN A 1 263 ? 4.215 44.656 -4.41 1 48.59 263 GLN A O 1
AT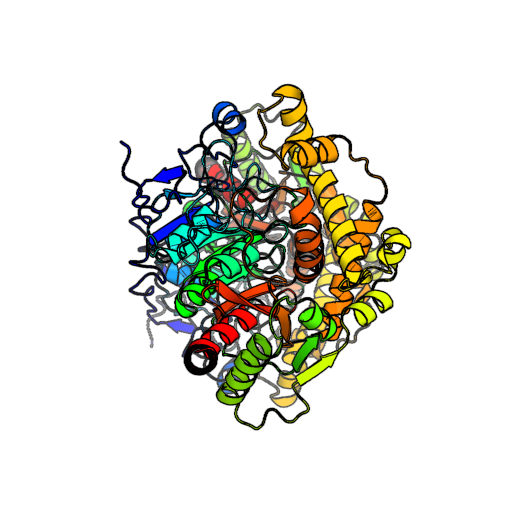OM 1989 N N . LYS A 1 264 ? 3.098 42.812 -4.562 1 56.28 264 LYS A N 1
ATOM 1990 C CA . LYS A 1 264 ? 3.039 42.844 -3.104 1 56.28 264 LYS A CA 1
ATOM 1991 C C . LYS A 1 264 ? 4.316 42.281 -2.492 1 56.28 264 LYS A C 1
ATOM 1993 O O . LYS A 1 264 ? 4.848 41.281 -2.975 1 56.28 264 LYS A O 1
ATOM 1998 N N . GLU A 1 265 ? 4.855 43.031 -1.621 1 57.53 265 GLU A N 1
ATOM 1999 C CA . GLU A 1 265 ? 6.047 42.719 -0.834 1 57.53 265 GLU A CA 1
ATOM 2000 C C . GLU A 1 265 ? 5.879 41.406 -0.074 1 57.53 265 GLU A C 1
ATOM 2002 O O . GLU A 1 265 ? 4.816 41.156 0.495 1 57.53 265 GLU A O 1
ATOM 2007 N N . TYR A 1 266 ? 6.516 40.281 -0.49 1 66.25 266 TYR A N 1
ATOM 2008 C CA . TYR A 1 266 ? 6.664 39.094 0.314 1 66.25 266 TYR A CA 1
ATOM 2009 C C . TYR A 1 266 ? 5.82 37.938 -0.249 1 66.25 266 TYR A C 1
ATOM 2011 O O . TYR A 1 266 ? 5.219 37.188 0.507 1 66.25 266 TYR A O 1
ATOM 2019 N N . ASN A 1 267 ? 5.582 38.125 -1.527 1 82.75 267 ASN A N 1
ATOM 2020 C CA . ASN A 1 267 ? 4.91 37.031 -2.188 1 82.75 267 ASN A CA 1
ATOM 2021 C C . ASN A 1 267 ? 5.77 36.406 -3.299 1 82.75 267 ASN A C 1
ATOM 2023 O O . ASN A 1 267 ? 6.652 37.094 -3.834 1 82.75 267 ASN A O 1
ATOM 2027 N N . ILE A 1 268 ? 5.688 35.188 -3.451 1 92.81 268 ILE A N 1
ATOM 2028 C CA . ILE A 1 268 ? 6.273 34.5 -4.586 1 92.81 268 ILE A CA 1
ATOM 2029 C C . ILE A 1 268 ? 5.184 34.188 -5.613 1 92.81 268 ILE A C 1
ATOM 2031 O O . ILE A 1 268 ? 4.453 33.188 -5.469 1 92.81 268 ILE A O 1
ATOM 2035 N N . PRO A 1 269 ? 5.105 35 -6.676 1 93.06 269 PRO A N 1
ATOM 2036 C CA . PRO A 1 269 ? 3.959 34.969 -7.586 1 93.06 269 PRO A CA 1
ATOM 2037 C C . PRO A 1 269 ? 3.686 33.562 -8.109 1 93.06 269 PRO A C 1
ATOM 2039 O O . PRO A 1 269 ? 2.529 33.125 -8.188 1 93.06 269 PRO A O 1
ATOM 2042 N N . SER A 1 270 ? 4.703 32.844 -8.5 1 95.56 270 SER A N 1
ATOM 2043 C CA . SER A 1 270 ? 4.512 31.5 -9.039 1 95.56 270 SER A CA 1
ATOM 2044 C C . SER A 1 270 ? 3.906 30.562 -7.992 1 95.56 270 SER A C 1
ATOM 2046 O O . SER A 1 270 ? 3.059 29.734 -8.32 1 95.56 270 SER A O 1
ATOM 2048 N N . LEU A 1 271 ? 4.312 30.719 -6.758 1 96.44 271 LEU A N 1
ATOM 2049 C CA . LEU A 1 271 ? 3.781 29.859 -5.703 1 96.44 271 LEU A CA 1
ATOM 2050 C C . LEU A 1 271 ? 2.375 30.297 -5.309 1 96.44 271 LEU A C 1
ATOM 2052 O O . LEU A 1 271 ? 1.545 29.469 -4.934 1 96.44 271 LEU A O 1
ATOM 2056 N N . VAL A 1 272 ? 2.109 31.578 -5.418 1 94.94 272 VAL A N 1
ATOM 2057 C CA . VAL A 1 272 ? 0.745 32.062 -5.23 1 94.94 272 VAL A CA 1
ATOM 2058 C C . VAL A 1 272 ? -0.165 31.453 -6.301 1 94.94 272 VAL A C 1
ATOM 2060 O O . VAL A 1 272 ? -1.291 31.047 -6.012 1 94.94 272 VAL A O 1
ATOM 2063 N N . ALA A 1 273 ? 0.326 31.469 -7.523 1 95.56 273 ALA A N 1
ATOM 2064 C CA . ALA A 1 273 ? -0.429 30.859 -8.625 1 95.56 273 ALA A CA 1
ATOM 2065 C C . ALA A 1 273 ? -0.654 29.375 -8.383 1 95.56 273 ALA A C 1
ATOM 2067 O O . ALA A 1 273 ? -1.717 28.844 -8.711 1 95.56 273 ALA A O 1
ATOM 2068 N N . LEU A 1 274 ? 0.355 28.75 -7.879 1 96.56 274 LEU A N 1
ATOM 2069 C CA . LEU A 1 274 ? 0.252 27.344 -7.539 1 96.56 274 LEU A CA 1
ATOM 2070 C C . LEU A 1 274 ? -0.874 27.109 -6.539 1 96.56 274 LEU A C 1
ATOM 2072 O O . LEU A 1 274 ? -1.685 26.188 -6.715 1 96.56 274 LEU A O 1
ATOM 2076 N N . SER A 1 275 ? -0.886 27.875 -5.52 1 96.25 275 SER A N 1
ATOM 2077 C CA . SER A 1 275 ? -1.929 27.797 -4.504 1 96.25 275 SER A CA 1
ATOM 2078 C C . SER A 1 275 ? -3.309 28.047 -5.105 1 96.25 275 SER A C 1
ATOM 2080 O O . SER A 1 275 ? -4.277 27.375 -4.738 1 96.25 275 SER A O 1
ATOM 2082 N N . SER A 1 276 ? -3.381 28.984 -5.992 1 95.56 276 SER A N 1
ATOM 2083 C CA . SER A 1 276 ? -4.648 29.281 -6.648 1 95.56 276 SER A CA 1
ATOM 2084 C C . SER A 1 276 ? -5.156 28.094 -7.449 1 95.56 276 SER A C 1
ATOM 2086 O O . SER A 1 276 ? -6.348 27.781 -7.422 1 95.56 276 SER A O 1
ATOM 2088 N N . SER A 1 277 ? -4.277 27.469 -8.156 1 97.38 277 SER A N 1
ATOM 2089 C CA . SER A 1 277 ? -4.637 26.281 -8.922 1 97.38 277 SER A CA 1
ATOM 2090 C C . SER A 1 277 ? -5.125 25.156 -8.016 1 97.38 277 SER A C 1
ATOM 2092 O O . SER A 1 277 ? -6.121 24.5 -8.312 1 97.38 277 SER A O 1
ATOM 2094 N N . MET A 1 278 ? -4.422 24.938 -6.977 1 97.44 278 MET A N 1
ATOM 2095 C CA . MET A 1 278 ? -4.789 23.922 -6.004 1 97.44 278 MET A CA 1
ATOM 2096 C C . MET A 1 278 ? -6.176 24.188 -5.426 1 97.44 278 MET A C 1
ATOM 2098 O O . MET A 1 278 ? -7.012 23.281 -5.363 1 97.44 278 MET A O 1
ATOM 2102 N N . ARG A 1 279 ? -6.422 25.391 -5.055 1 96.31 279 ARG A N 1
ATOM 2103 C CA . ARG A 1 279 ? -7.68 25.766 -4.414 1 96.31 279 ARG A CA 1
ATOM 2104 C C . ARG A 1 279 ? -8.852 25.594 -5.379 1 96.31 279 ARG A C 1
ATOM 2106 O O . ARG A 1 279 ? -9.953 25.219 -4.969 1 96.31 279 ARG A O 1
ATOM 2113 N N . LEU A 1 280 ? -8.625 25.922 -6.609 1 97.06 280 LEU A N 1
ATOM 2114 C CA . LEU A 1 280 ? -9.68 25.734 -7.594 1 97.06 280 LEU A CA 1
ATOM 2115 C C . LEU A 1 280 ? -10.062 24.266 -7.703 1 97.06 280 LEU A C 1
ATOM 2117 O O . LEU A 1 280 ? -11.25 23.922 -7.707 1 97.06 280 LEU A O 1
ATOM 2121 N N . LEU A 1 281 ? -9.055 23.422 -7.816 1 97.56 281 LEU A N 1
ATOM 2122 C CA . LEU A 1 281 ? -9.328 21.984 -7.93 1 97.56 281 LEU A CA 1
ATOM 2123 C C . LEU A 1 281 ? -9.969 21.453 -6.656 1 97.56 281 LEU A C 1
ATOM 2125 O O . LEU A 1 281 ? -10.844 20.578 -6.711 1 97.56 281 LEU A O 1
ATOM 2129 N N . GLN A 1 282 ? -9.562 21.938 -5.508 1 97.75 282 GLN A N 1
ATOM 2130 C CA . GLN A 1 282 ? -10.172 21.562 -4.238 1 97.75 282 GLN A CA 1
ATOM 2131 C C . GLN A 1 282 ? -11.664 21.906 -4.23 1 97.75 282 GLN A C 1
ATOM 2133 O O . GLN A 1 282 ? -12.492 21.094 -3.814 1 97.75 282 GLN A O 1
ATOM 2138 N N . ARG A 1 283 ? -11.984 23.109 -4.637 1 97.62 283 ARG A N 1
ATOM 2139 C CA . ARG A 1 283 ? -13.375 23.547 -4.672 1 97.62 283 ARG A CA 1
ATOM 2140 C C . ARG A 1 283 ? -14.211 22.625 -5.555 1 97.62 283 ARG A C 1
ATOM 2142 O O . ARG A 1 283 ? -15.297 22.188 -5.16 1 97.62 283 ARG A O 1
ATOM 2149 N N . TYR A 1 284 ? -13.664 22.328 -6.676 1 97.5 284 TYR A N 1
ATOM 2150 C CA . TYR A 1 284 ? -14.375 21.484 -7.645 1 97.5 284 TYR A CA 1
ATOM 2151 C C . TYR A 1 284 ? -14.633 20.094 -7.078 1 97.5 284 TYR A C 1
ATOM 2153 O O . TYR A 1 284 ? -15.75 19.594 -7.172 1 97.5 284 TYR A O 1
ATOM 2161 N N . GLU A 1 285 ? -13.594 19.484 -6.523 1 96.69 285 GLU A N 1
ATOM 2162 C CA . GLU A 1 285 ? -13.742 18.125 -5.988 1 96.69 285 GLU A CA 1
ATOM 2163 C C . GLU A 1 285 ? -14.625 18.109 -4.746 1 96.69 285 GLU A C 1
ATOM 2165 O O . GLU A 1 285 ? -15.391 17.172 -4.531 1 96.69 285 GLU A O 1
ATOM 2170 N N . PHE A 1 286 ? -14.578 19.156 -3.928 1 97.81 286 PHE A N 1
ATOM 2171 C CA . PHE A 1 286 ? -15.469 19.266 -2.777 1 97.81 286 PHE A CA 1
ATOM 2172 C C . PHE A 1 286 ? -16.922 19.312 -3.219 1 97.81 286 PHE A C 1
ATOM 2174 O O . PHE A 1 286 ? -17.781 18.641 -2.643 1 97.81 286 PHE A O 1
ATOM 2181 N N . LYS A 1 287 ? -17.172 20.109 -4.191 1 97.44 287 LYS A N 1
ATOM 2182 C CA . LYS A 1 287 ? -18.531 20.203 -4.738 1 97.44 287 LYS A CA 1
ATOM 2183 C C . LYS A 1 287 ? -19.031 18.844 -5.211 1 97.44 287 LYS A C 1
ATOM 2185 O O . LYS A 1 287 ? -20.172 18.469 -4.934 1 97.44 287 LYS A O 1
ATOM 2190 N N . ASN A 1 288 ? -18.141 18.141 -5.902 1 95.19 288 ASN A N 1
ATOM 2191 C CA . ASN A 1 288 ? -18.516 16.828 -6.414 1 95.19 288 ASN A CA 1
ATOM 2192 C C . ASN A 1 288 ? -18.797 15.852 -5.277 1 95.19 288 ASN A C 1
ATOM 2194 O O . ASN A 1 288 ? -19.672 14.984 -5.406 1 95.19 288 ASN A O 1
ATOM 2198 N N . ASN A 1 289 ? -18.078 16 -4.234 1 95.31 289 ASN A N 1
ATOM 2199 C CA . ASN A 1 289 ? -18.203 15.07 -3.117 1 95.31 289 ASN A CA 1
ATOM 2200 C C . ASN A 1 289 ? -19.406 15.398 -2.242 1 95.31 289 ASN A C 1
ATOM 2202 O O . ASN A 1 289 ? -20.109 14.5 -1.774 1 95.31 289 ASN A O 1
ATOM 2206 N N . HIS A 1 290 ? -19.672 16.703 -1.993 1 97.12 290 HIS A N 1
ATOM 2207 C CA . HIS A 1 290 ? -20.562 17.062 -0.891 1 97.12 290 HIS A CA 1
ATOM 2208 C C . HIS A 1 290 ? -21.594 18.094 -1.33 1 97.12 290 HIS A C 1
ATOM 2210 O O . HIS A 1 290 ? -22.422 18.516 -0.525 1 97.12 290 HIS A O 1
ATOM 2216 N N . GLY A 1 291 ? -21.547 18.531 -2.574 1 96.38 291 GLY A N 1
ATOM 2217 C CA . GLY A 1 291 ? -22.438 19.578 -3.047 1 96.38 291 GLY A CA 1
ATOM 2218 C C . GLY A 1 291 ? -23.906 19.281 -2.805 1 96.38 291 GLY A C 1
ATOM 2219 O O . GLY A 1 291 ? -24.656 20.141 -2.326 1 96.38 291 GLY A O 1
ATOM 2220 N N . ASP A 1 292 ? -24.344 18.062 -3.086 1 95.69 292 ASP A N 1
ATOM 2221 C CA . ASP A 1 292 ? -25.734 17.672 -2.908 1 95.69 292 ASP A CA 1
ATOM 2222 C C . ASP A 1 292 ? -26.156 17.75 -1.439 1 95.69 292 ASP A C 1
ATOM 2224 O O . ASP A 1 292 ? -27.25 18.203 -1.123 1 95.69 292 ASP A O 1
ATOM 2228 N N . TRP A 1 293 ? -25.266 17.25 -0.643 1 96 293 TRP A N 1
ATOM 2229 C CA . TRP A 1 293 ? -25.547 17.297 0.787 1 96 293 TRP A CA 1
ATOM 2230 C C . TRP A 1 293 ? -25.688 18.734 1.274 1 96 293 TRP A C 1
ATOM 2232 O O . TRP A 1 293 ? -26.609 19.062 2.029 1 96 293 TRP A O 1
ATOM 2242 N N . VAL A 1 294 ? -24.844 19.656 0.885 1 97.62 294 VAL A N 1
ATOM 2243 C CA . VAL A 1 294 ? -24.844 21.047 1.301 1 97.62 294 VAL A CA 1
ATOM 2244 C C . VAL A 1 294 ? -26.141 21.719 0.837 1 97.62 294 VAL A C 1
ATOM 2246 O O . VAL A 1 294 ? -26.781 22.438 1.6 1 97.62 294 VAL A O 1
ATOM 2249 N N . LEU A 1 295 ? -26.5 21.469 -0.369 1 96.88 295 LEU A N 1
ATOM 2250 C CA . LEU A 1 295 ? -27.672 22.109 -0.954 1 96.88 295 LEU A CA 1
ATOM 2251 C C . LEU A 1 295 ? -28.953 21.594 -0.31 1 96.88 295 LEU A C 1
ATOM 2253 O O . LEU A 1 295 ? -29.922 22.328 -0.177 1 96.88 295 LEU A O 1
ATOM 2257 N N . SER A 1 296 ? -28.938 20.344 0.102 1 97.25 296 SER A N 1
ATOM 2258 C CA . SER A 1 296 ? -30.125 19.719 0.668 1 97.25 296 SER A CA 1
ATOM 2259 C C . SER A 1 296 ? -30.281 20.062 2.146 1 97.25 296 SER A C 1
ATOM 2261 O O . SER A 1 296 ? -31.359 20.422 2.598 1 97.25 296 SER A O 1
ATOM 2263 N N . ILE A 1 297 ? -29.219 19.953 2.877 1 96.88 297 ILE A N 1
ATOM 2264 C CA . ILE A 1 297 ? -29.266 20.062 4.332 1 96.88 297 ILE A CA 1
ATOM 2265 C C . ILE A 1 297 ? -29.078 21.516 4.75 1 96.88 297 ILE A C 1
ATOM 2267 O O . ILE A 1 297 ? -29.578 21.922 5.805 1 96.88 297 ILE A O 1
ATOM 2271 N N . LYS A 1 298 ? -28.406 22.328 3.945 1 97 298 LYS A N 1
ATOM 2272 C CA . LYS A 1 298 ? -28.062 23.703 4.289 1 97 298 LYS A CA 1
ATOM 2273 C C . LYS A 1 298 ? -27.5 23.797 5.699 1 97 298 LYS A C 1
ATOM 2275 O O . LYS A 1 298 ? -28.031 24.516 6.547 1 97 298 LYS A O 1
ATOM 2280 N N . PRO A 1 299 ? -26.391 23.109 5.871 1 97.62 299 PRO A N 1
ATOM 2281 C CA . PRO A 1 299 ? -25.812 23 7.215 1 97.62 299 PRO A CA 1
ATOM 2282 C C . PRO A 1 299 ? -25.422 24.344 7.809 1 97.62 299 PRO A C 1
ATOM 2284 O O . PRO A 1 299 ? -25.156 25.297 7.066 1 97.62 299 PRO A O 1
ATOM 2287 N N . ASP A 1 300 ? -25.422 24.469 9.148 1 97.94 300 ASP A N 1
ATOM 2288 C CA . ASP A 1 300 ? -24.875 25.609 9.867 1 97.94 300 ASP A CA 1
ATOM 2289 C C . ASP A 1 300 ? -23.344 25.578 9.867 1 97.94 300 ASP A C 1
ATOM 2291 O O . ASP A 1 300 ? -22.734 24.734 10.508 1 97.94 300 ASP A O 1
ATOM 2295 N N . LEU A 1 301 ? -22.766 26.531 9.141 1 97.12 301 LEU A N 1
ATOM 2296 C CA . LEU A 1 301 ? -21.312 26.562 8.945 1 97.12 301 LEU A CA 1
ATOM 2297 C C . LEU A 1 301 ? -20.703 27.766 9.664 1 97.12 301 LEU A C 1
ATOM 2299 O O . LEU A 1 301 ? -21.312 28.828 9.727 1 97.12 301 LEU A O 1
ATOM 2303 N N . GLY A 1 302 ? -19.547 27.547 10.188 1 94.56 302 GLY A N 1
ATOM 2304 C CA . GLY A 1 302 ? -18.844 28.625 10.867 1 94.56 302 GLY A CA 1
ATOM 2305 C C . GLY A 1 302 ? -18.281 29.656 9.914 1 94.56 302 GLY A C 1
ATOM 2306 O O . GLY A 1 302 ? -18.281 29.469 8.695 1 94.56 302 GLY A O 1
ATOM 2307 N N . PRO A 1 303 ? -17.781 30.781 10.516 1 90.25 303 PRO A N 1
ATOM 2308 C CA . PRO A 1 303 ? -17.203 31.844 9.688 1 90.25 303 PRO A CA 1
ATOM 2309 C C . PRO A 1 303 ? -15.977 31.375 8.906 1 90.25 303 PRO A C 1
ATOM 2311 O O . PRO A 1 303 ? -15.156 30.609 9.422 1 90.25 303 PRO A O 1
ATOM 2314 N N . GLY A 1 304 ? -15.758 31.984 7.699 1 89.06 304 GLY A N 1
ATOM 2315 C CA . GLY A 1 304 ? -14.672 31.562 6.824 1 89.06 304 GLY A CA 1
ATOM 2316 C C . GLY A 1 304 ? -14.992 30.297 6.051 1 89.06 304 GLY A C 1
ATOM 2317 O O . GLY A 1 304 ? -14.789 30.234 4.836 1 89.06 304 GLY A O 1
ATOM 2318 N N . ILE A 1 305 ? -15.508 29.312 6.793 1 93.25 305 ILE A N 1
ATOM 2319 C CA . ILE A 1 305 ? -15.859 28.016 6.203 1 93.25 305 ILE A CA 1
ATOM 2320 C C . ILE A 1 305 ? -17.109 28.172 5.332 1 93.25 305 ILE A C 1
ATOM 2322 O O . ILE A 1 305 ? -17.156 27.641 4.215 1 93.25 305 ILE A O 1
ATOM 2326 N N . SER A 1 306 ? -18.094 28.875 5.875 1 95.25 306 SER A N 1
ATOM 2327 C CA . SER A 1 306 ? -19.328 29.125 5.125 1 95.25 306 SER A CA 1
ATOM 2328 C C . SER A 1 306 ? -19.031 29.75 3.77 1 95.25 306 SER A C 1
ATOM 2330 O O . SER A 1 306 ? -19.516 29.281 2.74 1 95.25 306 SER A O 1
ATOM 2332 N N . GLU A 1 307 ? -18.203 30.766 3.773 1 92.44 307 GLU A N 1
ATOM 2333 C CA . GLU A 1 307 ? -17.859 31.469 2.537 1 92.44 307 GLU A CA 1
ATOM 2334 C C . GLU A 1 307 ? -17.156 30.531 1.559 1 92.44 307 GLU A C 1
ATOM 2336 O O . GLU A 1 307 ? -17.484 30.5 0.372 1 92.44 307 GLU A O 1
ATOM 2341 N N . ARG A 1 308 ? -16.203 29.766 2.057 1 93.06 308 ARG A N 1
ATOM 2342 C CA . ARG A 1 308 ? -15.43 28.875 1.206 1 93.06 308 ARG A CA 1
ATOM 2343 C C . ARG A 1 308 ? -16.312 27.781 0.619 1 93.06 308 ARG A C 1
ATOM 2345 O O . ARG A 1 308 ? -16.172 27.422 -0.551 1 93.06 308 ARG A O 1
ATOM 2352 N N . ILE A 1 309 ? -17.203 27.219 1.426 1 96.31 309 ILE A N 1
ATOM 2353 C CA . ILE A 1 309 ? -18.047 26.125 0.983 1 96.31 309 ILE A CA 1
ATOM 2354 C C . ILE A 1 309 ? -19.031 26.609 -0.074 1 96.31 309 ILE A C 1
ATOM 2356 O O . ILE A 1 309 ? -19.219 25.969 -1.105 1 96.31 309 ILE A O 1
ATOM 2360 N N . TRP A 1 310 ? -19.609 27.719 0.17 1 95.62 310 TRP A N 1
ATOM 2361 C CA . TRP A 1 310 ? -20.578 28.219 -0.807 1 95.62 310 TRP A CA 1
ATOM 2362 C C . TRP A 1 310 ? -19.875 28.641 -2.094 1 95.62 310 TRP A C 1
ATOM 2364 O O . TRP A 1 310 ? -20.438 28.516 -3.184 1 95.62 310 TRP A O 1
ATOM 2374 N N . GLU A 1 311 ? -18.656 29.156 -1.952 1 95.62 311 GLU A N 1
ATOM 2375 C CA . GLU A 1 311 ? -17.859 29.391 -3.148 1 95.62 311 GLU A CA 1
ATOM 2376 C C . GLU A 1 311 ? -17.594 28.094 -3.904 1 95.62 311 GLU A C 1
ATOM 2378 O O . GLU A 1 311 ? -17.641 28.062 -5.137 1 95.62 311 GLU A O 1
ATOM 2383 N N . ALA A 1 312 ? -17.281 27.047 -3.193 1 96.88 312 ALA A N 1
ATOM 2384 C CA . ALA A 1 312 ? -17.031 25.734 -3.803 1 96.88 312 ALA A CA 1
ATOM 2385 C C . ALA A 1 312 ? -18.266 25.234 -4.543 1 96.88 312 ALA A C 1
ATOM 2387 O O . ALA A 1 312 ? -18.172 24.719 -5.652 1 96.88 312 ALA A O 1
ATOM 2388 N N . ILE A 1 313 ? -19.422 25.422 -3.947 1 96.5 313 ILE A N 1
ATOM 2389 C CA . ILE A 1 313 ? -20.672 24.938 -4.504 1 96.5 313 ILE A CA 1
ATOM 2390 C C . ILE A 1 313 ? -20.953 25.625 -5.84 1 96.5 313 ILE A C 1
ATOM 2392 O O . ILE A 1 313 ? -21.531 25.031 -6.746 1 96.5 313 ILE A O 1
ATOM 2396 N N . ARG A 1 314 ? -20.438 26.781 -6.031 1 95.31 314 ARG A N 1
ATOM 2397 C CA . ARG A 1 314 ? -20.688 27.578 -7.23 1 95.31 314 ARG A CA 1
ATOM 2398 C C . ARG A 1 314 ? -19.609 27.344 -8.281 1 95.31 314 ARG A C 1
ATOM 2400 O O . ARG A 1 314 ? -19.719 27.844 -9.406 1 95.31 314 ARG A O 1
ATOM 2407 N N . THR A 1 315 ? -18.609 26.609 -7.961 1 95.81 315 THR A N 1
ATOM 2408 C CA . THR A 1 315 ? -17.484 26.406 -8.852 1 95.81 315 THR A CA 1
ATOM 2409 C C . THR A 1 315 ? -17.891 25.609 -10.086 1 95.81 315 THR A C 1
ATOM 2411 O O . THR A 1 315 ? -18.703 24.688 -9.992 1 95.81 315 THR A O 1
ATOM 2414 N N . THR A 1 316 ? -17.359 25.984 -11.266 1 93.88 316 THR A N 1
ATOM 2415 C CA . THR A 1 316 ? -17.594 25.266 -12.516 1 93.88 316 THR A CA 1
ATOM 2416 C C . THR A 1 316 ? -16.391 24.406 -12.875 1 93.88 316 THR A C 1
ATOM 2418 O O . THR A 1 316 ? -15.414 24.344 -12.125 1 93.88 316 THR A O 1
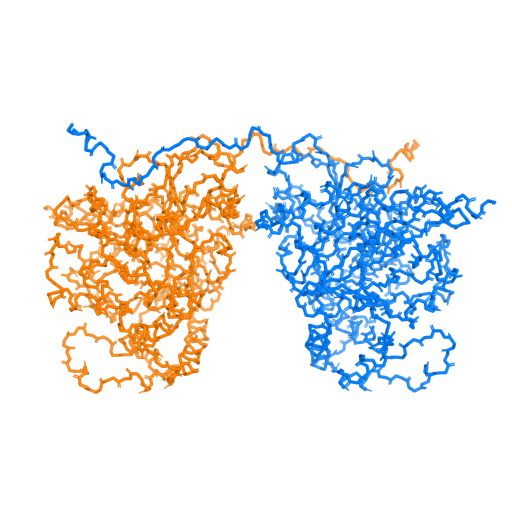ATOM 2421 N N . ASP A 1 317 ? -16.469 23.703 -13.984 1 92.69 317 ASP A N 1
ATOM 2422 C CA . ASP A 1 317 ? -15.367 22.828 -14.398 1 92.69 317 ASP A CA 1
ATOM 2423 C C . ASP A 1 317 ? -14.359 23.594 -15.258 1 92.69 317 ASP A C 1
ATOM 2425 O O . ASP A 1 317 ? -13.453 23 -15.844 1 92.69 317 ASP A O 1
ATOM 2429 N N . GLU A 1 318 ? -14.531 24.922 -15.234 1 92.88 318 GLU A N 1
ATOM 2430 C CA . GLU A 1 318 ? -13.586 25.734 -15.992 1 92.88 318 GLU A CA 1
ATOM 2431 C C . GLU A 1 318 ? -12.172 25.609 -15.43 1 92.88 318 GLU A C 1
ATOM 2433 O O . GLU A 1 318 ? -11.969 25.719 -14.219 1 92.88 318 GLU A O 1
ATOM 2438 N N . LYS A 1 319 ? -11.109 25.359 -16.203 1 93.88 319 LYS A N 1
ATOM 2439 C CA . LYS A 1 319 ? -9.68 25.328 -15.938 1 93.88 319 LYS A CA 1
ATOM 2440 C C . LYS A 1 319 ? -9.312 24.109 -15.102 1 93.88 319 LYS A C 1
ATOM 2442 O O . LYS A 1 319 ? -8.18 24 -14.609 1 93.88 319 LYS A O 1
ATOM 2447 N N . ILE A 1 320 ? -10.297 23.203 -14.914 1 95.62 320 ILE A N 1
ATOM 2448 C CA . ILE A 1 320 ? -10.008 22.031 -14.086 1 95.62 320 ILE A CA 1
ATOM 2449 C C . ILE A 1 320 ? -8.961 21.156 -14.766 1 95.62 320 ILE A C 1
ATOM 2451 O O . ILE A 1 320 ? -8.055 20.625 -14.109 1 95.62 320 ILE A O 1
ATOM 2455 N N . ASN A 1 321 ? -9.062 21.047 -16.031 1 92.88 321 ASN A N 1
ATOM 2456 C CA . ASN A 1 321 ? -8.062 20.297 -16.781 1 92.88 321 ASN A CA 1
ATOM 2457 C C . ASN A 1 321 ? -6.676 20.922 -16.656 1 92.88 321 ASN A C 1
ATOM 2459 O O . ASN A 1 321 ? -5.668 20.219 -16.625 1 92.88 321 ASN A O 1
ATOM 2463 N N . ILE A 1 322 ? -6.648 22.203 -16.609 1 95.69 322 ILE A N 1
ATOM 2464 C CA . ILE A 1 322 ? -5.387 22.922 -16.469 1 95.69 322 ILE A CA 1
ATOM 2465 C C . ILE A 1 322 ? -4.789 22.656 -15.094 1 95.69 322 ILE A C 1
ATOM 2467 O O . ILE A 1 322 ? -3.568 22.547 -14.953 1 95.69 322 ILE A O 1
ATOM 2471 N N . CYS A 1 323 ? -5.648 22.578 -14.062 1 97.38 323 CYS A N 1
ATOM 2472 C CA . CYS A 1 323 ? -5.18 22.25 -12.719 1 97.38 323 CYS A CA 1
ATOM 2473 C C . CYS A 1 323 ? -4.449 20.922 -12.711 1 97.38 323 CYS A C 1
ATOM 2475 O O . CYS A 1 323 ? -3.404 20.781 -12.07 1 97.38 323 CYS A O 1
ATOM 2477 N N . HIS A 1 324 ? -4.996 19.953 -13.422 1 94.81 324 HIS A N 1
ATOM 2478 C CA . HIS A 1 324 ? -4.355 18.641 -13.508 1 94.81 324 HIS A CA 1
ATOM 2479 C C . HIS A 1 324 ? -3.018 18.734 -14.242 1 94.81 324 HIS A C 1
ATOM 2481 O O . HIS A 1 324 ? -2.055 18.047 -13.867 1 94.81 324 HIS A O 1
ATOM 2487 N N . THR A 1 325 ? -2.963 19.531 -15.234 1 93.94 325 THR A N 1
ATOM 2488 C CA . THR A 1 325 ? -1.724 19.75 -15.969 1 93.94 325 THR A CA 1
ATOM 2489 C C . THR A 1 325 ? -0.661 20.375 -15.07 1 93.94 325 THR A C 1
ATOM 2491 O O . THR A 1 325 ? 0.499 19.953 -15.094 1 93.94 325 THR A O 1
ATOM 2494 N N . VAL A 1 326 ? -1.061 21.375 -14.297 1 97.44 326 VAL A N 1
ATOM 2495 C CA . VAL A 1 326 ? -0.154 22.016 -13.359 1 97.44 326 VAL A CA 1
ATOM 2496 C C . VAL A 1 326 ? 0.411 20.984 -12.391 1 97.44 326 VAL A C 1
ATOM 2498 O O . VAL A 1 326 ? 1.61 21 -12.102 1 97.44 326 VAL A O 1
ATOM 2501 N N . ARG A 1 327 ? -0.431 20.109 -11.891 1 97 327 ARG A N 1
ATOM 2502 C CA . ARG A 1 327 ? 0.005 19.062 -10.977 1 97 327 ARG A CA 1
ATOM 2503 C C . ARG A 1 327 ? 1.075 18.188 -11.617 1 97 327 ARG A C 1
ATOM 2505 O O . ARG A 1 327 ? 2.105 17.906 -11 1 97 327 ARG A O 1
ATOM 2512 N N . ASN A 1 328 ? 0.828 17.797 -12.836 1 92.5 328 ASN A N 1
ATOM 2513 C CA . ASN A 1 328 ? 1.761 16.922 -13.555 1 92.5 328 ASN A CA 1
ATOM 2514 C C . ASN A 1 328 ? 3.086 17.641 -13.82 1 92.5 328 ASN A C 1
ATOM 2516 O O . ASN A 1 328 ? 4.152 17.031 -13.672 1 92.5 328 ASN A O 1
ATOM 2520 N N . GLU A 1 329 ? 2.99 18.859 -14.219 1 96.38 329 GLU A N 1
ATOM 2521 C CA . GLU A 1 329 ? 4.191 19.625 -14.523 1 96.38 329 GLU A CA 1
ATOM 2522 C C . GLU A 1 329 ? 5.035 19.859 -13.273 1 96.38 329 GLU A C 1
ATOM 2524 O O . GLU A 1 329 ? 6.262 19.734 -13.32 1 96.38 329 GLU A O 1
ATOM 2529 N N . LEU A 1 330 ? 4.379 20.203 -12.203 1 98.31 330 LEU A N 1
ATOM 2530 C CA . LEU A 1 330 ? 5.117 20.438 -10.961 1 98.31 330 LEU A CA 1
ATOM 2531 C C . LEU A 1 330 ? 5.762 19.156 -10.461 1 98.31 330 LEU A C 1
ATOM 2533 O O . LEU A 1 330 ? 6.902 19.172 -9.992 1 98.31 330 LEU A O 1
ATOM 2537 N N . HIS A 1 331 ? 4.98 18.062 -10.523 1 95.94 331 HIS A N 1
ATOM 2538 C CA . HIS A 1 331 ? 5.516 16.75 -10.156 1 95.94 331 HIS A CA 1
ATOM 2539 C C . HIS A 1 331 ? 6.797 16.453 -10.922 1 95.94 331 HIS A C 1
ATOM 2541 O O . HIS A 1 331 ? 7.801 16.047 -10.328 1 95.94 331 HIS A O 1
ATOM 2547 N N . ALA A 1 332 ? 6.746 16.641 -12.195 1 93 332 ALA A N 1
ATOM 2548 C CA . ALA A 1 332 ? 7.902 16.375 -13.055 1 93 332 ALA A CA 1
ATOM 2549 C C . ALA A 1 332 ? 9.055 17.312 -12.727 1 93 332 ALA A C 1
ATOM 2551 O O . ALA A 1 332 ? 10.211 16.891 -12.656 1 93 332 ALA A O 1
ATOM 2552 N N . ALA A 1 333 ? 8.766 18.562 -12.539 1 96.25 333 ALA A N 1
ATOM 2553 C CA . ALA A 1 333 ? 9.781 19.578 -12.266 1 96.25 333 ALA A CA 1
ATOM 2554 C C . ALA A 1 333 ? 10.523 19.266 -10.969 1 96.25 333 ALA A C 1
ATOM 2556 O O . ALA A 1 333 ? 11.75 19.297 -10.93 1 96.25 333 ALA A O 1
ATOM 2557 N N . LEU A 1 334 ? 9.805 19.016 -9.945 1 97.62 334 LEU A N 1
ATOM 2558 C CA . LEU A 1 334 ? 10.43 18.781 -8.648 1 97.62 334 LEU A CA 1
ATOM 2559 C C . LEU A 1 334 ? 11.148 17.438 -8.633 1 97.62 334 LEU A C 1
ATOM 2561 O O . LEU A 1 334 ? 12.156 17.266 -7.938 1 97.62 334 LEU A O 1
ATOM 2565 N N . THR A 1 335 ? 10.562 16.438 -9.344 1 94.25 335 THR A N 1
ATOM 2566 C CA . THR A 1 335 ? 11.273 15.18 -9.492 1 94.25 335 THR A CA 1
ATOM 2567 C C . THR A 1 335 ? 12.664 15.406 -10.094 1 94.25 335 THR A C 1
ATOM 2569 O O . THR A 1 335 ? 13.641 14.828 -9.633 1 94.25 335 THR A O 1
ATOM 2572 N N . SER A 1 336 ? 12.711 16.25 -11.117 1 93.06 336 SER A N 1
ATOM 2573 C CA . SER A 1 336 ? 13.977 16.562 -11.766 1 93.06 336 SER A CA 1
ATOM 2574 C C . SER A 1 336 ? 14.898 17.359 -10.836 1 93.06 336 SER A C 1
ATOM 2576 O O . SER A 1 336 ? 16.125 17.203 -10.883 1 93.06 336 SER A O 1
ATOM 2578 N N . LEU A 1 337 ? 14.344 18.203 -10.039 1 94.69 337 LEU A N 1
ATOM 2579 C CA . LEU A 1 337 ? 15.125 19.047 -9.148 1 94.69 337 LEU A CA 1
ATOM 2580 C C . LEU A 1 337 ? 15.766 18.234 -8.031 1 94.69 337 LEU A C 1
ATOM 2582 O O . LEU A 1 337 ? 16.938 18.438 -7.703 1 94.69 337 LEU A O 1
ATOM 2586 N N . LEU A 1 338 ? 14.961 17.328 -7.438 1 94.44 338 LEU A N 1
ATOM 2587 C CA . LEU A 1 338 ? 15.414 16.625 -6.234 1 94.44 338 LEU A CA 1
ATOM 2588 C C . LEU A 1 338 ? 16.094 15.305 -6.594 1 94.44 338 LEU A C 1
ATOM 2590 O O . LEU A 1 338 ? 16.953 14.836 -5.859 1 94.44 338 LEU A O 1
ATOM 2594 N N . GLU A 1 339 ? 15.656 14.703 -7.684 1 88.25 339 GLU A N 1
ATOM 2595 C CA . GLU A 1 339 ? 16.156 13.391 -8.07 1 88.25 339 GLU A CA 1
ATOM 2596 C C . GLU A 1 339 ? 16.047 12.391 -6.922 1 88.25 339 GLU A C 1
ATOM 2598 O O . GLU A 1 339 ? 15.133 12.484 -6.098 1 88.25 339 GLU A O 1
ATOM 2603 N N . ASP A 1 340 ? 16.906 11.359 -7.043 1 79.69 340 ASP A N 1
ATOM 2604 C CA . ASP A 1 340 ? 16.844 10.352 -5.984 1 79.69 340 ASP A CA 1
ATOM 2605 C C . ASP A 1 340 ? 17.609 10.82 -4.742 1 79.69 340 ASP A C 1
ATOM 2607 O O . ASP A 1 340 ? 18.703 11.359 -4.852 1 79.69 340 ASP A O 1
ATOM 2611 N N . PHE A 1 341 ? 17.031 10.891 -3.615 1 82.62 341 PHE A N 1
ATOM 2612 C CA . PHE A 1 341 ? 17.609 11.156 -2.301 1 82.62 341 PHE A CA 1
ATOM 2613 C C . PHE A 1 341 ? 17.906 12.641 -2.125 1 82.62 341 PHE A C 1
ATOM 2615 O O . PHE A 1 341 ? 18.797 13.016 -1.371 1 82.62 341 PHE A O 1
ATOM 2622 N N . GLY A 1 342 ? 17.344 13.539 -2.92 1 92.31 342 GLY A N 1
ATOM 2623 C CA . GLY A 1 342 ? 17.359 14.977 -2.672 1 92.31 342 GLY A CA 1
ATOM 2624 C C . GLY A 1 342 ? 16.312 15.422 -1.678 1 92.31 342 GLY A C 1
ATOM 2625 O O . GLY A 1 342 ? 15.25 14.797 -1.559 1 92.31 342 GLY A O 1
ATOM 2626 N N . ILE A 1 343 ? 16.688 16.562 -1.006 1 95.44 343 ILE A N 1
ATOM 2627 C CA . ILE A 1 343 ? 15.781 17.141 -0.018 1 95.44 343 ILE A CA 1
ATOM 2628 C C . ILE A 1 343 ? 15.539 18.609 -0.34 1 95.44 343 ILE A C 1
ATOM 2630 O O . ILE A 1 343 ? 16.469 19.328 -0.719 1 95.44 343 ILE A O 1
ATOM 2634 N N . LEU A 1 344 ? 14.328 19 -0.281 1 97.38 344 LEU A N 1
ATOM 2635 C CA . LEU A 1 344 ? 13.961 20.406 -0.302 1 97.38 344 LEU A CA 1
ATOM 2636 C C . LEU A 1 344 ? 13.594 20.891 1.096 1 97.38 344 LEU A C 1
ATOM 2638 O O . LEU A 1 344 ? 12.68 20.359 1.723 1 97.38 344 LEU A O 1
ATOM 2642 N N . ALA A 1 345 ? 14.344 21.859 1.613 1 97 345 ALA A N 1
ATOM 2643 C CA . ALA A 1 345 ? 14.055 22.438 2.922 1 97 345 ALA A CA 1
ATOM 2644 C C . ALA A 1 345 ? 13.305 23.766 2.781 1 97 345 ALA A C 1
ATOM 2646 O O . ALA A 1 345 ? 13.773 24.688 2.109 1 97 345 ALA A O 1
ATOM 2647 N N . ILE A 1 346 ? 12.141 23.859 3.398 1 97.75 346 ILE A N 1
ATOM 2648 C CA . ILE A 1 346 ? 11.359 25.094 3.34 1 97.75 346 ILE A CA 1
ATOM 2649 C C . ILE A 1 346 ? 10.766 25.391 4.711 1 97.75 346 ILE A C 1
ATOM 2651 O O . ILE A 1 346 ? 10.617 24.5 5.543 1 97.75 346 ILE A O 1
ATOM 2655 N N . PRO A 1 347 ? 10.461 26.703 4.953 1 97.06 347 PRO A N 1
ATOM 2656 C CA . PRO A 1 347 ? 9.609 26.922 6.125 1 97.06 347 PRO A CA 1
ATOM 2657 C C . PRO A 1 347 ? 8.266 26.203 6.023 1 97.06 347 PRO A C 1
ATOM 2659 O O . PRO A 1 347 ? 7.68 26.141 4.941 1 97.06 347 PRO A O 1
ATOM 2662 N N . THR A 1 348 ? 7.789 25.641 7.109 1 97.88 348 THR A N 1
ATOM 2663 C CA . THR A 1 348 ? 6.469 25.016 7.062 1 97.88 348 THR A CA 1
ATOM 2664 C C . THR A 1 348 ? 5.383 26.078 6.871 1 97.88 348 THR A C 1
ATOM 2666 O O . THR A 1 348 ? 4.465 25.891 6.066 1 97.88 348 THR A O 1
ATOM 2669 N N . VAL A 1 349 ? 5.496 27.109 7.629 1 96.69 349 VAL A N 1
ATOM 2670 C CA . VAL A 1 349 ? 4.598 28.266 7.605 1 96.69 349 VAL A CA 1
ATOM 2671 C C . VAL A 1 349 ? 5.402 29.547 7.707 1 96.69 349 VAL A C 1
ATOM 2673 O O . VAL A 1 349 ? 6.547 29.547 8.172 1 96.69 349 VAL A O 1
ATOM 2676 N N . PRO A 1 350 ? 4.84 30.703 7.262 1 94.25 350 PRO A N 1
ATOM 2677 C CA . PRO A 1 350 ? 5.621 31.938 7.199 1 94.25 350 PRO A CA 1
ATOM 2678 C C . PRO A 1 350 ? 5.809 32.594 8.57 1 94.25 350 PRO A C 1
ATOM 2680 O O . PRO A 1 350 ? 6.637 33.5 8.719 1 94.25 350 PRO A O 1
ATOM 2683 N N . GLY A 1 351 ? 5.098 32.156 9.555 1 93.5 351 GLY A N 1
ATOM 2684 C CA . GLY A 1 351 ? 5.191 32.781 10.859 1 93.5 351 GLY A CA 1
ATOM 2685 C C . GLY A 1 351 ? 4.5 32 11.953 1 93.5 351 GLY A C 1
ATOM 2686 O O . GLY A 1 351 ? 4.031 30.891 11.727 1 93.5 351 GLY A O 1
ATOM 2687 N N . PRO A 1 352 ? 4.52 32.625 13.133 1 94.75 352 PRO A N 1
ATOM 2688 C CA . PRO A 1 352 ? 3.889 31.969 14.273 1 94.75 352 PRO A CA 1
ATOM 2689 C C . PRO A 1 352 ? 2.381 31.797 14.102 1 94.75 352 PRO A C 1
ATOM 2691 O O . PRO A 1 352 ? 1.774 32.469 13.266 1 94.75 352 PRO A O 1
ATOM 2694 N N . PRO A 1 353 ? 1.812 30.891 14.914 1 97 353 PRO A N 1
ATOM 2695 C CA . PRO A 1 353 ? 0.356 30.75 14.828 1 97 353 PRO A CA 1
ATOM 2696 C C . PRO A 1 353 ? -0.377 32.062 15.125 1 97 353 PRO A C 1
ATOM 2698 O O . PRO A 1 353 ? -0.019 32.781 16.062 1 97 353 PRO A O 1
ATOM 2701 N N . PRO A 1 354 ? -1.374 32.344 14.344 1 95.88 354 PRO A N 1
ATOM 2702 C CA . PRO A 1 354 ? -2.191 33.531 14.633 1 95.88 354 PRO A CA 1
ATOM 2703 C C . PRO A 1 354 ? -2.91 33.438 15.977 1 95.88 354 PRO A C 1
ATOM 2705 O O . PRO A 1 354 ? -3.135 32.344 16.484 1 95.88 354 PRO A O 1
ATOM 2708 N N . LYS A 1 355 ? -3.264 34.594 16.484 1 95.88 355 LYS A N 1
ATOM 2709 C CA . LYS A 1 355 ? -4.062 34.656 17.703 1 95.88 355 LYS A CA 1
ATOM 2710 C C . LYS A 1 355 ? -5.461 34.094 17.469 1 95.88 355 LYS A C 1
ATOM 2712 O O . LYS A 1 355 ? -5.965 34.125 16.344 1 95.88 355 LYS A O 1
ATOM 2717 N N . LEU A 1 356 ? -6.047 33.594 18.516 1 95 356 LEU A N 1
ATOM 2718 C CA . LEU A 1 356 ? -7.406 33.094 18.453 1 95 356 LEU A CA 1
ATOM 2719 C C . LEU A 1 356 ? -8.375 34.156 17.938 1 95 356 LEU A C 1
ATOM 2721 O O . LEU A 1 356 ? -8.227 35.344 18.266 1 95 356 LEU A O 1
ATOM 2725 N N . GLN A 1 357 ? -9.258 33.75 17.109 1 90.25 357 GLN A N 1
ATOM 2726 C CA . GLN A 1 357 ? -10.383 34.562 16.656 1 90.25 357 GLN A CA 1
ATOM 2727 C C . GLN A 1 357 ? -9.898 35.781 15.883 1 90.25 357 GLN A C 1
ATOM 2729 O O . GLN A 1 357 ? -10.492 36.844 15.984 1 90.25 357 GLN A O 1
ATOM 2734 N N . THR A 1 358 ? -8.695 35.656 15.289 1 89.62 358 THR A N 1
ATOM 2735 C CA . THR A 1 358 ? -8.258 36.719 14.398 1 89.62 358 THR A CA 1
ATOM 2736 C C . THR A 1 358 ? -9.195 36.844 13.203 1 89.62 358 THR A C 1
ATOM 2738 O O . THR A 1 358 ? -9.633 35.844 12.633 1 89.62 358 THR A O 1
ATOM 2741 N N . GLU A 1 359 ? -9.477 38.062 12.875 1 82.94 359 GLU A N 1
ATOM 2742 C CA . GLU A 1 359 ? -10.398 38.312 11.766 1 82.94 359 GLU A CA 1
ATOM 2743 C C . GLU A 1 359 ? -9.828 37.781 10.453 1 82.94 359 GLU A C 1
ATOM 2745 O O . GLU A 1 359 ? -8.625 37.938 10.195 1 82.94 359 GLU A O 1
ATOM 2750 N N . ALA A 1 360 ? -10.695 37.281 9.656 1 76.81 360 ALA A N 1
ATOM 2751 C CA . ALA A 1 360 ? -10.32 36.656 8.398 1 76.81 360 ALA A CA 1
ATOM 2752 C C . ALA A 1 360 ? -9.523 37.594 7.512 1 76.81 360 ALA A C 1
ATOM 2754 O O . ALA A 1 360 ? -8.57 37.188 6.844 1 76.81 360 ALA A O 1
ATOM 2755 N N . THR A 1 361 ? -9.898 38.812 7.473 1 75.5 361 THR A N 1
ATOM 2756 C CA . THR A 1 361 ? -9.258 39.781 6.602 1 75.5 361 THR A CA 1
ATOM 2757 C C . THR A 1 361 ? -7.809 40 7.016 1 75.5 361 THR A C 1
ATOM 2759 O O . THR A 1 361 ? -6.941 40.219 6.168 1 75.5 361 THR A O 1
ATOM 2762 N N . LYS A 1 362 ? -7.59 39.844 8.289 1 77.5 362 LYS A N 1
ATOM 2763 C CA . LYS A 1 362 ? -6.246 40.062 8.812 1 77.5 362 LYS A CA 1
ATOM 2764 C C . LYS A 1 362 ? -5.367 38.844 8.586 1 77.5 362 LYS A C 1
ATOM 2766 O O . LYS A 1 362 ? -4.141 38.938 8.578 1 77.5 362 LYS A O 1
ATOM 2771 N N . LEU A 1 363 ? -6.078 37.75 8.359 1 81.94 363 LEU A N 1
ATOM 2772 C CA . LEU A 1 363 ? -5.367 36.5 8.211 1 81.94 363 LEU A CA 1
ATOM 2773 C C . LEU A 1 363 ? -4.992 36.25 6.754 1 81.94 363 LEU A C 1
ATOM 2775 O O . LEU A 1 363 ? -4.199 35.344 6.457 1 81.94 363 LEU A O 1
ATOM 2779 N N . GLU A 1 364 ? -5.465 37.062 5.93 1 79 364 GLU A N 1
ATOM 2780 C CA . GLU A 1 364 ? -5.348 36.781 4.5 1 79 364 GLU A CA 1
ATOM 2781 C C . GLU A 1 364 ? -3.887 36.781 4.059 1 79 364 GLU A C 1
ATOM 2783 O O . GLU A 1 364 ? -3.479 35.906 3.271 1 79 364 GLU A O 1
ATOM 2788 N N . THR A 1 365 ? -3.16 37.812 4.492 1 78.94 365 THR A N 1
ATOM 2789 C CA . THR A 1 365 ? -1.751 37.875 4.121 1 78.94 365 THR A CA 1
ATOM 2790 C C . THR A 1 365 ? -1.008 36.625 4.613 1 78.94 365 THR A C 1
ATOM 2792 O O . THR A 1 365 ? -0.202 36.062 3.879 1 78.94 365 THR A O 1
ATOM 2795 N N . PHE A 1 366 ? -1.294 36.281 5.805 1 85.94 366 PHE A N 1
ATOM 2796 C CA . PHE A 1 366 ? -0.677 35.062 6.363 1 85.94 366 PHE A CA 1
ATOM 2797 C C . PHE A 1 366 ? -1.058 33.844 5.551 1 85.94 366 PHE A C 1
ATOM 2799 O O . PHE A 1 366 ? -0.204 33 5.242 1 85.94 366 PHE A O 1
ATOM 2806 N N . ARG A 1 367 ? -2.246 33.75 5.23 1 86.19 367 ARG A N 1
ATOM 2807 C CA . ARG A 1 367 ? -2.762 32.594 4.523 1 86.19 367 ARG A CA 1
ATOM 2808 C C . ARG A 1 367 ? -2.133 32.469 3.141 1 86.19 367 ARG A C 1
ATOM 2810 O O . ARG A 1 367 ? -1.823 31.344 2.691 1 86.19 367 ARG A O 1
ATOM 2817 N N . VAL A 1 368 ? -1.99 33.562 2.5 1 86.25 368 VAL A N 1
ATOM 2818 C CA . VAL A 1 368 ? -1.374 33.562 1.177 1 86.25 368 VAL A CA 1
ATOM 2819 C C . VAL A 1 368 ? 0.051 33.031 1.272 1 86.25 368 VAL A C 1
ATOM 2821 O O . VAL A 1 368 ? 0.454 32.188 0.473 1 86.25 368 VAL A O 1
ATOM 2824 N N . GLY A 1 369 ? 0.781 33.562 2.244 1 90.75 369 GLY A N 1
ATOM 2825 C CA . GLY A 1 369 ? 2.129 33.062 2.459 1 90.75 369 GLY A CA 1
ATOM 2826 C C . GLY A 1 369 ? 2.164 31.578 2.828 1 90.75 369 GLY A C 1
ATOM 2827 O O . GLY A 1 369 ? 2.996 30.828 2.314 1 90.75 369 GLY A O 1
ATOM 2828 N N . ALA A 1 370 ? 1.27 31.203 3.666 1 94.06 370 ALA A N 1
ATOM 2829 C CA . ALA A 1 370 ? 1.211 29.812 4.133 1 94.06 370 ALA A CA 1
ATOM 2830 C C . ALA A 1 370 ? 0.91 28.859 2.979 1 94.06 370 ALA A C 1
ATOM 2832 O O . ALA A 1 370 ? 1.61 27.875 2.791 1 94.06 370 ALA A O 1
ATOM 2833 N N . PHE A 1 371 ? -0.071 29.172 2.184 1 94.75 371 PHE A N 1
ATOM 2834 C CA . PHE A 1 371 ? -0.485 28.266 1.123 1 94.75 371 PHE A CA 1
ATOM 2835 C C . PHE A 1 371 ? 0.507 28.297 -0.033 1 94.75 371 PHE A C 1
ATOM 2837 O O . PHE A 1 371 ? 0.605 27.328 -0.797 1 94.75 371 PHE A O 1
ATOM 2844 N N . SER A 1 372 ? 1.257 29.391 -0.155 1 95.25 372 SER A N 1
ATOM 2845 C CA . SER A 1 372 ? 2.352 29.391 -1.12 1 95.25 372 SER A CA 1
ATOM 2846 C C . SER A 1 372 ? 3.371 28.297 -0.789 1 95.25 372 SER A C 1
ATOM 2848 O O . SER A 1 372 ? 3.879 27.625 -1.687 1 95.25 372 SER A O 1
ATOM 2850 N N . LEU A 1 373 ? 3.619 28.109 0.443 1 97.69 373 LEU A N 1
ATOM 2851 C CA . LEU A 1 373 ? 4.574 27.109 0.89 1 97.69 373 LEU A CA 1
ATOM 2852 C C . LEU A 1 373 ? 3.939 25.719 0.878 1 97.69 373 LEU A C 1
ATOM 2854 O O . LEU A 1 373 ? 4.535 24.766 0.376 1 97.69 373 LEU A O 1
ATOM 2858 N N . LEU A 1 374 ? 2.74 25.609 1.335 1 98.25 374 LEU A N 1
ATOM 2859 C CA . LEU A 1 374 ? 2.057 24.344 1.53 1 98.25 374 LEU A CA 1
ATOM 2860 C C . LEU A 1 374 ? 1.684 23.719 0.192 1 98.25 374 LEU A C 1
ATOM 2862 O O . LEU A 1 374 ? 1.629 22.484 0.07 1 98.25 374 LEU A O 1
ATOM 2866 N N . SER A 1 375 ? 1.47 24.547 -0.833 1 98.12 375 SER A N 1
ATOM 2867 C CA . SER A 1 375 ? 1.023 24.047 -2.129 1 98.12 375 SER A CA 1
ATOM 2868 C C . SER A 1 375 ? 2.143 23.297 -2.852 1 98.12 375 SER A C 1
ATOM 2870 O O . SER A 1 375 ? 1.89 22.547 -3.789 1 98.12 375 SER A O 1
ATOM 2872 N N . ILE A 1 376 ? 3.4 23.469 -2.373 1 98.25 376 ILE A N 1
ATOM 2873 C CA . ILE A 1 376 ? 4.527 22.812 -3.025 1 98.25 376 ILE A CA 1
ATOM 2874 C C . ILE A 1 376 ? 4.363 21.297 -2.941 1 98.25 376 ILE A C 1
ATOM 2876 O O . ILE A 1 376 ? 4.32 20.609 -3.969 1 98.25 376 ILE A O 1
ATOM 2880 N N . ALA A 1 377 ? 4.176 20.781 -1.771 1 98.06 377 ALA A N 1
ATOM 2881 C CA . ALA A 1 377 ? 3.951 19.344 -1.616 1 98.06 377 ALA A CA 1
ATOM 2882 C C . ALA A 1 377 ? 2.512 18.969 -1.969 1 98.06 377 ALA A C 1
ATOM 2884 O O . ALA A 1 377 ? 2.258 17.906 -2.521 1 98.06 377 ALA A O 1
ATOM 2885 N N . GLY A 1 378 ? 1.573 19.875 -1.685 1 97.62 378 GLY A N 1
ATOM 2886 C CA . GLY A 1 378 ? 0.17 19.594 -1.959 1 97.62 378 GLY A CA 1
ATOM 2887 C C . GLY A 1 378 ? -0.111 19.344 -3.428 1 97.62 378 GLY A C 1
ATOM 2888 O O . GLY A 1 378 ? -0.88 18.438 -3.771 1 97.62 378 GLY A O 1
ATOM 2889 N N . VAL A 1 379 ? 0.52 20.078 -4.273 1 98 379 VAL A N 1
ATOM 2890 C CA . VAL A 1 379 ? 0.237 19.984 -5.703 1 98 379 VAL A CA 1
ATOM 2891 C C . VAL A 1 379 ? 1.126 18.922 -6.336 1 98 379 VAL A C 1
ATOM 2893 O O . VAL A 1 379 ? 0.675 18.156 -7.195 1 98 379 VAL A O 1
ATOM 2896 N N . SER A 1 380 ? 2.355 18.812 -5.891 1 97.62 380 SER A N 1
ATOM 2897 C CA . SER A 1 380 ? 3.289 17.875 -6.504 1 97.62 380 SER A CA 1
ATOM 2898 C C . SER A 1 380 ? 3.01 16.438 -6.059 1 97.62 380 SER A C 1
ATOM 2900 O O . SER A 1 380 ? 3.395 15.484 -6.734 1 97.62 380 SER A O 1
ATOM 2902 N N . GLY A 1 381 ? 2.418 16.328 -4.883 1 97.44 381 GLY A N 1
ATOM 2903 C CA . GLY A 1 381 ? 2.17 15 -4.332 1 97.44 381 GLY A CA 1
ATOM 2904 C C . GLY A 1 381 ? 3.365 14.43 -3.594 1 97.44 381 GLY A C 1
ATOM 2905 O O . GLY A 1 381 ? 3.408 13.234 -3.301 1 97.44 381 GLY A O 1
ATOM 2906 N N . PHE A 1 382 ? 4.352 15.211 -3.293 1 97.62 382 PHE A N 1
ATOM 2907 C CA . PHE A 1 382 ? 5.574 14.781 -2.623 1 97.62 382 PHE A CA 1
ATOM 2908 C C . PHE A 1 382 ? 5.324 14.555 -1.136 1 97.62 382 PHE A C 1
ATOM 2910 O O . PHE A 1 382 ? 4.285 14.961 -0.606 1 97.62 382 PHE A O 1
ATOM 2917 N N . CYS A 1 383 ? 6.238 13.789 -0.481 1 97.12 383 CYS A N 1
ATOM 2918 C CA . CYS A 1 383 ? 6.16 13.641 0.968 1 97.12 383 CYS A CA 1
ATOM 2919 C C . CYS A 1 383 ? 6.867 14.789 1.677 1 97.12 383 CYS A C 1
ATOM 2921 O O . CYS A 1 383 ? 7.797 15.383 1.131 1 97.12 383 CYS A O 1
ATOM 2923 N N . GLN A 1 384 ? 6.328 15.133 2.834 1 98.56 384 GLN A N 1
ATOM 2924 C CA . GLN A 1 384 ? 6.816 16.266 3.619 1 98.56 384 GLN A CA 1
ATOM 2925 C C . GLN A 1 384 ? 6.723 15.977 5.113 1 98.56 384 GLN A C 1
ATOM 2927 O O . GLN A 1 384 ? 5.742 15.391 5.578 1 98.56 384 GLN A O 1
ATOM 2932 N N . VAL A 1 385 ? 7.758 16.344 5.832 1 98.69 385 VAL A N 1
ATOM 2933 C CA . VAL A 1 385 ? 7.734 16.234 7.289 1 98.69 385 VAL A CA 1
ATOM 2934 C C . VAL A 1 385 ? 7.91 17.625 7.902 1 98.69 385 VAL A C 1
ATOM 2936 O O . VAL A 1 385 ? 8.695 18.438 7.406 1 98.69 385 VAL A O 1
ATOM 2939 N N . THR A 1 386 ? 7.047 17.953 8.828 1 98.75 386 THR A N 1
ATOM 2940 C CA . THR A 1 386 ? 7.227 19.141 9.664 1 98.75 386 THR A CA 1
ATOM 2941 C C . THR A 1 386 ? 8.062 18.812 10.891 1 98.75 386 THR A C 1
ATOM 2943 O O . THR A 1 386 ? 7.75 17.875 11.633 1 98.75 386 THR A O 1
ATOM 2946 N N . ILE A 1 387 ? 9.109 19.578 11.117 1 98.25 387 ILE A N 1
ATOM 2947 C CA . ILE A 1 387 ? 10.055 19.375 12.203 1 98.25 387 ILE A CA 1
ATOM 2948 C C . ILE A 1 387 ? 10.016 20.562 13.156 1 98.25 387 ILE A C 1
ATOM 2950 O O . ILE A 1 387 ? 10.266 21.703 12.75 1 98.25 387 ILE A O 1
ATOM 2954 N N . PRO A 1 388 ? 9.688 20.344 14.43 1 97.69 388 PRO A N 1
ATOM 2955 C CA . PRO A 1 388 ? 9.75 21.438 15.398 1 97.69 388 PRO A CA 1
ATOM 2956 C C . PRO A 1 388 ? 11.188 21.875 15.703 1 97.69 388 PRO A C 1
ATOM 2958 O O . PRO A 1 388 ? 12.055 21.016 15.906 1 97.69 388 PRO A O 1
ATOM 2961 N N . LEU A 1 389 ? 11.438 23.141 15.727 1 96.56 389 LEU A N 1
ATOM 2962 C CA . LEU A 1 389 ? 12.766 23.688 15.992 1 96.56 389 LEU A CA 1
ATOM 2963 C C . LEU A 1 389 ? 12.781 24.484 17.297 1 96.56 389 LEU A C 1
ATOM 2965 O O . LEU A 1 389 ? 13.523 25.453 17.438 1 96.56 389 LEU A O 1
ATOM 2969 N N . GLY A 1 390 ? 11.875 24.156 18.156 1 93.5 390 GLY A N 1
ATOM 2970 C CA . GLY A 1 390 ? 11.805 24.844 19.438 1 93.5 390 GLY A CA 1
ATOM 2971 C C . GLY A 1 390 ? 11.008 26.141 19.375 1 93.5 390 GLY A C 1
ATOM 2972 O O . GLY A 1 390 ? 10.039 26.234 18.625 1 93.5 390 GLY A O 1
ATOM 2973 N N . MET A 1 391 ? 11.383 27.062 20.312 1 94.44 391 MET A N 1
ATOM 2974 C CA . MET A 1 391 ? 10.617 28.297 20.453 1 94.44 391 MET A CA 1
ATOM 2975 C C . MET A 1 391 ? 11.477 29.516 20.078 1 94.44 391 MET A C 1
ATOM 2977 O O . MET A 1 391 ? 12.688 29.5 20.266 1 94.44 391 MET A O 1
ATOM 2981 N N . TYR A 1 392 ? 10.898 30.469 19.5 1 94.56 392 TYR A N 1
ATOM 2982 C CA . TYR A 1 392 ? 11.422 31.812 19.281 1 94.56 392 TYR A CA 1
ATOM 2983 C C . TYR A 1 392 ? 10.438 32.875 19.75 1 94.56 392 TYR A C 1
ATOM 2985 O O . TYR A 1 392 ? 9.297 32.906 19.281 1 94.56 392 TYR A O 1
ATOM 2993 N N . ASP A 1 393 ? 10.828 33.719 20.766 1 93.62 393 ASP A N 1
ATOM 2994 C CA . ASP A 1 393 ? 9.945 34.688 21.391 1 93.62 393 ASP A CA 1
ATOM 2995 C C . ASP A 1 393 ? 8.703 34.031 21.969 1 93.62 393 ASP A C 1
ATOM 2997 O O . ASP A 1 393 ? 7.582 34.469 21.734 1 93.62 393 ASP A O 1
ATOM 3001 N N . ASN A 1 394 ? 8.922 32.844 22.5 1 93.81 394 ASN A N 1
ATOM 3002 C CA . ASN A 1 394 ? 7.914 32.062 23.219 1 93.81 394 ASN A CA 1
ATOM 3003 C C . ASN A 1 394 ? 6.848 31.531 22.266 1 93.81 394 ASN A C 1
ATOM 3005 O O . ASN A 1 394 ? 5.719 31.25 22.672 1 93.81 394 ASN A O 1
ATOM 3009 N N . LEU A 1 395 ? 7.188 31.438 20.984 1 96.44 395 LEU A N 1
ATOM 3010 C CA . LEU A 1 395 ? 6.289 30.859 19.984 1 96.44 395 LEU A CA 1
ATOM 3011 C C . LEU A 1 395 ? 6.984 29.75 19.219 1 96.44 395 LEU A C 1
ATOM 3013 O O . LEU A 1 395 ? 8.203 29.781 19.016 1 96.44 395 LEU A O 1
ATOM 3017 N N . PRO A 1 396 ? 6.242 28.75 18.766 1 96.69 396 PRO A N 1
ATOM 3018 C CA . PRO A 1 396 ? 6.863 27.594 18.109 1 96.69 396 PRO A CA 1
ATOM 3019 C C . PRO A 1 396 ? 7.418 27.938 16.734 1 96.69 396 PRO A C 1
ATOM 3021 O O . PRO A 1 396 ? 6.809 28.719 15.992 1 96.69 396 PRO A O 1
ATOM 3024 N N . VAL A 1 397 ? 8.555 27.375 16.422 1 96.25 397 VAL A N 1
ATOM 3025 C CA . VAL A 1 397 ? 9.219 27.484 15.125 1 96.25 397 VAL A CA 1
ATOM 3026 C C . VAL A 1 397 ? 9.352 26.094 14.492 1 96.25 397 VAL A C 1
ATOM 3028 O O . VAL A 1 397 ? 9.586 25.109 15.188 1 96.25 397 VAL A O 1
ATOM 3031 N N . ALA A 1 398 ? 9.109 26.031 13.156 1 97.62 398 ALA A N 1
ATOM 3032 C CA . ALA A 1 398 ? 9.188 24.734 12.5 1 97.62 398 ALA A CA 1
ATOM 3033 C C . ALA A 1 398 ? 9.797 24.859 11.102 1 97.62 398 ALA A C 1
ATOM 3035 O O . ALA A 1 398 ? 9.797 25.953 10.516 1 97.62 398 ALA A O 1
ATOM 3036 N N . VAL A 1 399 ? 10.32 23.797 10.641 1 97.88 399 VAL A N 1
ATOM 3037 C CA . VAL A 1 399 ? 10.828 23.688 9.281 1 97.88 399 VAL A CA 1
ATOM 3038 C C . VAL A 1 399 ? 10.297 22.406 8.641 1 97.88 399 VAL A C 1
ATOM 3040 O O . VAL A 1 399 ? 9.891 21.469 9.352 1 97.88 399 VAL A O 1
ATOM 3043 N N . SER A 1 400 ? 10.211 22.422 7.316 1 98.44 400 SER A N 1
ATOM 3044 C CA . SER A 1 400 ? 9.789 21.219 6.598 1 98.44 400 SER A CA 1
ATOM 3045 C C . SER A 1 400 ? 10.898 20.703 5.691 1 98.44 400 SER A C 1
ATOM 3047 O O . SER A 1 400 ? 11.656 21.484 5.113 1 98.44 400 SER A O 1
ATOM 3049 N N . LEU A 1 401 ? 11.023 19.422 5.641 1 97.88 401 LEU A N 1
ATOM 3050 C CA . LEU A 1 401 ? 11.805 18.734 4.621 1 97.88 401 LEU A CA 1
ATOM 3051 C C . LEU A 1 401 ? 10.898 17.953 3.678 1 97.88 401 LEU A C 1
ATOM 3053 O O . LEU A 1 401 ? 9.945 17.297 4.117 1 97.88 401 LEU A O 1
ATOM 3057 N N . LEU A 1 402 ? 11.148 18.125 2.359 1 98.06 402 LEU A N 1
ATOM 3058 C CA . LEU A 1 402 ? 10.422 17.391 1.326 1 98.06 402 LEU A CA 1
ATOM 3059 C C . LEU A 1 402 ? 11.352 16.438 0.57 1 98.06 402 LEU A C 1
ATOM 3061 O O . LEU A 1 402 ? 12.508 16.766 0.327 1 98.06 402 LEU A O 1
ATOM 3065 N N . ALA A 1 403 ? 10.82 15.336 0.233 1 96.06 403 ALA A N 1
ATOM 3066 C CA . ALA A 1 403 ? 11.453 14.406 -0.699 1 96.06 403 ALA A CA 1
ATOM 3067 C C . ALA A 1 403 ? 10.484 14 -1.807 1 96.06 403 ALA A C 1
ATOM 3069 O O . ALA A 1 403 ? 9.273 14.234 -1.704 1 96.06 403 ALA A O 1
ATOM 3070 N N . LYS A 1 404 ? 11.016 13.484 -2.9 1 93.88 404 LYS A N 1
ATOM 3071 C CA . LYS A 1 404 ? 10.195 13.172 -4.062 1 93.88 404 LYS A CA 1
ATOM 3072 C C . LYS A 1 404 ? 9.148 12.109 -3.732 1 93.88 404 LYS A C 1
ATOM 3074 O O . LYS A 1 404 ? 9.289 11.391 -2.74 1 93.88 404 LYS A O 1
ATOM 3079 N N . HIS A 1 405 ? 8.172 12.039 -4.555 1 90.88 405 HIS A N 1
ATOM 3080 C CA . HIS A 1 405 ? 7.121 11.039 -4.418 1 90.88 405 HIS A CA 1
ATOM 3081 C C . HIS A 1 405 ? 7.703 9.633 -4.324 1 90.88 405 HIS A C 1
ATOM 3083 O O . HIS A 1 405 ? 8.562 9.258 -5.125 1 90.88 405 HIS A O 1
ATOM 3089 N N . GLY A 1 406 ? 7.32 8.953 -3.291 1 85.69 406 GLY A N 1
ATOM 3090 C CA . GLY A 1 406 ? 7.781 7.582 -3.141 1 85.69 406 GLY A CA 1
ATOM 3091 C C . GLY A 1 406 ? 9.016 7.457 -2.26 1 85.69 406 GLY A C 1
ATOM 3092 O O . GLY A 1 406 ? 9.414 6.352 -1.901 1 85.69 406 GLY A O 1
ATOM 3093 N N . SER A 1 407 ? 9.531 8.547 -1.856 1 89.12 407 SER A N 1
ATOM 3094 C CA . SER A 1 407 ? 10.734 8.531 -1.03 1 89.12 407 SER A CA 1
ATOM 3095 C C . SER A 1 407 ? 10.391 8.734 0.443 1 89.12 407 SER A C 1
ATOM 3097 O O . SER A 1 407 ? 11.18 9.328 1.19 1 89.12 407 SER A O 1
ATOM 3099 N N . ASP A 1 408 ? 9.281 8.258 0.832 1 91.69 408 ASP A N 1
ATOM 3100 C CA . ASP A 1 408 ? 8.766 8.461 2.182 1 91.69 408 ASP A CA 1
ATOM 3101 C C . ASP A 1 408 ? 9.68 7.824 3.223 1 91.69 408 ASP A C 1
ATOM 3103 O O . ASP A 1 408 ? 9.992 8.438 4.246 1 91.69 408 ASP A O 1
ATOM 3107 N N . GLY A 1 409 ? 10.07 6.57 2.947 1 87.75 409 GLY A N 1
ATOM 3108 C CA . GLY A 1 409 ? 10.969 5.891 3.875 1 87.75 409 GLY A CA 1
ATOM 3109 C C . GLY A 1 409 ? 12.289 6.609 4.066 1 87.75 409 GLY A C 1
ATOM 3110 O O . GLY A 1 409 ? 12.781 6.723 5.188 1 87.75 409 GLY A O 1
ATOM 3111 N N . PHE A 1 410 ? 12.812 7.09 2.973 1 88.12 410 PHE A N 1
ATOM 3112 C CA . PHE A 1 410 ? 14.055 7.855 2.996 1 88.12 410 PHE A CA 1
ATOM 3113 C C . PHE A 1 410 ? 13.914 9.086 3.887 1 88.12 410 PHE A C 1
ATOM 3115 O O . PHE A 1 410 ? 14.773 9.344 4.738 1 88.12 410 PHE A O 1
ATOM 3122 N N . LEU A 1 411 ? 12.875 9.812 3.734 1 93.94 411 LEU A N 1
ATOM 3123 C CA . LEU A 1 411 ? 12.641 11.039 4.484 1 93.94 411 LEU A CA 1
ATOM 3124 C C . LEU A 1 411 ? 12.445 10.75 5.965 1 93.94 411 LEU A C 1
ATOM 3126 O O . LEU A 1 411 ? 13 11.445 6.82 1 93.94 411 LEU A O 1
ATOM 3130 N N . LEU A 1 412 ? 11.68 9.711 6.281 1 93.25 412 LEU A N 1
ATOM 3131 C CA . LEU A 1 412 ? 11.438 9.328 7.668 1 93.25 412 LEU A CA 1
ATOM 3132 C C . LEU A 1 412 ? 12.734 8.922 8.359 1 93.25 412 LEU A C 1
ATOM 3134 O O . LEU A 1 412 ? 12.992 9.32 9.492 1 93.25 412 LEU A O 1
ATOM 3138 N N . ASN A 1 413 ? 13.547 8.18 7.664 1 88.69 413 ASN A N 1
ATOM 3139 C CA . ASN A 1 413 ? 14.828 7.758 8.219 1 88.69 413 ASN A CA 1
ATOM 3140 C C . ASN A 1 413 ? 15.75 8.945 8.469 1 88.69 413 ASN A C 1
ATOM 3142 O O . ASN A 1 413 ? 16.453 8.984 9.477 1 88.69 413 ASN A O 1
ATOM 3146 N N . LEU A 1 414 ? 15.742 9.852 7.543 1 90.81 414 LEU A N 1
ATOM 3147 C CA . LEU A 1 414 ? 16.562 11.047 7.703 1 90.81 414 LEU A CA 1
ATOM 3148 C C . LEU A 1 414 ? 16.156 11.828 8.945 1 90.81 414 LEU A C 1
ATOM 3150 O O . LEU A 1 414 ? 17 12.258 9.727 1 90.81 414 LEU A O 1
ATOM 3154 N N . VAL A 1 415 ? 14.883 12.008 9.125 1 93.94 415 VAL A N 1
ATOM 3155 C CA . VAL A 1 415 ? 14.375 12.789 10.25 1 93.94 415 VAL A CA 1
ATOM 3156 C C . VAL A 1 415 ? 14.719 12.102 11.562 1 93.94 415 VAL A C 1
ATOM 3158 O O . VAL A 1 415 ? 15.086 12.758 12.539 1 93.94 415 VAL A O 1
ATOM 3161 N N . GLU A 1 416 ? 14.578 10.789 11.578 1 91 416 GLU A N 1
ATOM 3162 C CA . GLU A 1 416 ? 14.969 10.047 12.773 1 91 416 GLU A CA 1
ATOM 3163 C C . GLU A 1 416 ? 16.438 10.242 13.094 1 91 416 GLU A C 1
ATOM 3165 O O . GLU A 1 416 ? 16.812 10.438 14.258 1 91 416 GLU A O 1
ATOM 3170 N N . SER A 1 417 ? 17.281 10.258 12.078 1 88.19 417 SER A N 1
ATOM 3171 C CA . SER A 1 417 ? 18.719 10.422 12.258 1 88.19 417 SER A CA 1
ATOM 3172 C C . SER A 1 417 ? 19.062 11.828 12.734 1 88.19 417 SER A C 1
ATOM 3174 O O . SER A 1 417 ? 20.062 12.031 13.422 1 88.19 417 SER A O 1
ATOM 3176 N N . LEU A 1 418 ? 18.219 12.758 12.43 1 91.56 418 LEU A N 1
ATOM 3177 C CA . LEU A 1 418 ? 18.469 14.156 12.766 1 91.56 418 LEU A CA 1
ATOM 3178 C C . LEU A 1 418 ? 18.031 14.469 14.188 1 91.56 418 LEU A C 1
ATOM 3180 O O . LEU A 1 418 ? 18.281 15.562 14.695 1 91.56 418 LEU A O 1
ATOM 3184 N N . TYR A 1 419 ? 17.453 13.516 14.836 1 91.12 419 TYR A N 1
ATOM 3185 C CA . TYR A 1 419 ? 16.797 13.766 16.125 1 91.12 419 TYR A CA 1
ATOM 3186 C C . TYR A 1 419 ? 17.781 14.352 17.125 1 91.12 419 TYR A C 1
ATOM 3188 O O . TYR A 1 419 ? 17.547 15.438 17.672 1 91.12 419 TYR A O 1
ATOM 3196 N N . VAL A 1 420 ? 18.906 13.758 17.359 1 86.38 420 VAL A N 1
ATOM 3197 C CA . VAL A 1 420 ? 19.859 14.148 18.391 1 86.38 420 VAL A CA 1
ATOM 3198 C C . VAL A 1 420 ? 20.547 15.453 17.984 1 86.38 420 VAL A C 1
ATOM 3200 O O . VAL A 1 420 ? 20.562 16.422 18.766 1 86.38 420 VAL A O 1
ATOM 3203 N N . PRO A 1 421 ? 21.062 15.547 16.719 1 89.06 421 PRO A N 1
ATOM 3204 C CA . PRO A 1 421 ? 21.656 16.828 16.328 1 89.06 421 PRO A CA 1
ATOM 3205 C C . PRO A 1 421 ? 20.672 17.984 16.422 1 89.06 421 PRO A C 1
ATOM 3207 O O . PRO A 1 421 ? 21.062 19.094 16.828 1 89.06 421 PRO A O 1
ATOM 3210 N N . LEU A 1 422 ? 19.469 17.812 16.062 1 92.75 422 LEU A N 1
ATOM 3211 C CA . LEU A 1 422 ? 18.469 18.875 16.125 1 92.75 422 LEU A CA 1
ATOM 3212 C C . LEU A 1 422 ? 18.234 19.312 17.562 1 92.75 422 LEU A C 1
ATOM 3214 O O . LEU A 1 422 ? 18.125 20.5 17.844 1 92.75 422 LEU A O 1
ATOM 3218 N N . LYS A 1 423 ? 18.062 18.359 18.438 1 89.75 423 LYS A N 1
ATOM 3219 C CA . LYS A 1 423 ? 17.828 18.672 19.844 1 89.75 423 LYS A CA 1
ATOM 3220 C C . LYS A 1 423 ? 18.953 19.547 20.406 1 89.75 423 LYS A C 1
ATOM 3222 O O . LYS A 1 423 ? 18.688 20.5 21.156 1 89.75 423 LYS A O 1
ATOM 3227 N N . GLU A 1 424 ? 20.141 19.25 20.031 1 88.62 424 GLU A N 1
ATOM 3228 C CA . GLU A 1 424 ? 21.297 20.016 20.5 1 88.62 424 GLU A CA 1
ATOM 3229 C C . GLU A 1 424 ? 21.281 21.422 19.938 1 88.62 424 GLU A C 1
ATOM 3231 O O . GLU A 1 424 ? 21.484 22.391 20.672 1 88.62 424 GLU A O 1
ATOM 3236 N N . GLN A 1 425 ? 21.062 21.484 18.656 1 91.5 425 GLN A N 1
ATOM 3237 C CA . GLN A 1 425 ? 21.109 22.797 18 1 91.5 425 GLN A CA 1
ATOM 3238 C C . GLN A 1 425 ? 19.938 23.672 18.438 1 91.5 425 GLN A C 1
ATOM 3240 O O . GLN A 1 425 ? 20.062 24.891 18.531 1 91.5 425 GLN A O 1
ATOM 3245 N N . ILE A 1 426 ? 18.812 23.109 18.703 1 91.75 426 ILE A N 1
ATOM 3246 C CA . ILE A 1 426 ? 17.641 23.844 19.188 1 91.75 426 ILE A CA 1
ATOM 3247 C C . ILE A 1 426 ? 17.938 24.453 20.547 1 91.75 426 ILE A C 1
ATOM 3249 O O . ILE A 1 426 ? 17.609 25.609 20.797 1 91.75 426 ILE A O 1
ATOM 3253 N N . LYS A 1 427 ? 18.547 23.688 21.391 1 88.38 427 LYS A N 1
ATOM 3254 C CA . LYS A 1 427 ? 18.938 24.203 22.703 1 88.38 427 LYS A CA 1
ATOM 3255 C C . LYS A 1 427 ? 19.859 25.406 22.578 1 88.38 427 LYS A C 1
ATOM 3257 O O . LYS A 1 427 ? 19.719 26.375 23.312 1 88.38 427 LYS A O 1
ATOM 3262 N N . ILE A 1 428 ? 20.781 25.281 21.688 1 87.62 428 ILE A N 1
ATOM 3263 C CA . ILE A 1 428 ? 21.719 26.375 21.453 1 87.62 428 ILE A CA 1
ATOM 3264 C C . ILE A 1 428 ? 20.984 27.609 20.938 1 87.62 428 ILE A C 1
ATOM 3266 O O . ILE A 1 428 ? 21.188 28.719 21.422 1 87.62 428 ILE A O 1
ATOM 3270 N N . ALA A 1 429 ? 20.125 27.406 19.984 1 88.44 429 ALA A N 1
ATOM 3271 C CA . ALA A 1 429 ? 19.391 28.516 19.375 1 88.44 429 ALA A CA 1
ATOM 3272 C C . ALA A 1 429 ? 18.484 29.203 20.391 1 88.44 429 ALA A C 1
ATOM 3274 O O . ALA A 1 429 ? 18.328 30.422 20.359 1 88.44 429 ALA A O 1
ATOM 3275 N N . GLU A 1 430 ? 17.844 28.453 21.234 1 88.06 430 GLU A N 1
ATOM 3276 C CA . GLU A 1 430 ? 16.922 29 22.234 1 88.06 430 GLU A CA 1
ATOM 3277 C C . GLU A 1 430 ? 17.672 29.781 23.312 1 88.06 430 GLU A C 1
ATOM 3279 O O . GLU A 1 430 ? 17.125 30.719 23.906 1 88.06 430 GLU A O 1
ATOM 3284 N N . SER A 1 431 ? 18.906 29.406 23.531 1 83.81 431 SER A N 1
ATOM 3285 C CA . SER A 1 431 ? 19.703 30.094 24.531 1 83.81 431 SER A CA 1
ATOM 3286 C C . SER A 1 431 ? 20.219 31.438 24 1 83.81 431 SER A C 1
ATOM 3288 O O . SER A 1 431 ? 20.531 32.344 24.797 1 83.81 431 SER A O 1
ATOM 3290 N N . MET A 1 432 ? 20.359 31.531 22.688 1 74.62 432 MET A N 1
ATOM 3291 C CA . MET A 1 432 ? 20.844 32.781 22.094 1 74.62 432 MET A CA 1
ATOM 3292 C C . MET A 1 432 ? 19.75 33.844 22.109 1 74.62 432 MET A C 1
ATOM 3294 O O . MET A 1 432 ? 20.062 35.031 22.031 1 74.62 432 MET A O 1
ATOM 3298 N N . ASN A 1 433 ? 18.5 33.469 22.062 1 60.44 433 ASN A N 1
ATOM 3299 C CA . ASN A 1 433 ? 17.406 34.438 22.031 1 60.44 433 ASN A CA 1
ATOM 3300 C C . ASN A 1 433 ? 17.109 35 23.438 1 60.44 433 ASN A C 1
ATOM 3302 O O . ASN A 1 433 ? 16.172 35.781 23.609 1 60.44 433 ASN A O 1
ATOM 3306 N N . TYR A 1 434 ? 17.719 34.438 24.547 1 45.56 434 TYR A N 1
ATOM 3307 C CA . TYR A 1 434 ? 17.641 35.125 25.828 1 45.56 434 TYR A CA 1
ATOM 3308 C C . TYR A 1 434 ? 18.766 36.156 25.969 1 45.56 434 TYR A C 1
ATOM 3310 O O . TYR A 1 434 ? 19.859 35.938 25.453 1 45.56 434 TYR A O 1
ATOM 3318 N N . MET B 1 1 ? -19.281 20.844 35.25 1 23.16 1 MET B N 1
ATOM 3319 C CA . MET B 1 1 ? -18.594 22.016 34.688 1 23.16 1 MET B CA 1
ATOM 3320 C C . MET B 1 1 ? -17.5 21.609 33.719 1 23.16 1 MET B C 1
ATOM 3322 O O . MET B 1 1 ? -16.531 20.922 34.125 1 23.16 1 MET B O 1
ATOM 3326 N N . ALA B 1 2 ? -17.672 20.984 32.844 1 30.69 2 ALA B N 1
ATOM 3327 C CA . ALA B 1 2 ? -17.188 19.703 32.312 1 30.69 2 ALA B CA 1
ATOM 3328 C C . ALA B 1 2 ? -15.68 19.719 32.125 1 30.69 2 ALA B C 1
ATOM 3330 O O . ALA B 1 2 ? -15.141 20.609 31.469 1 30.69 2 ALA B O 1
ATOM 3331 N N . THR B 1 3 ? -14.578 19.328 32.812 1 34.19 3 THR B N 1
ATOM 3332 C CA . THR B 1 3 ? -13.211 19.422 33.312 1 34.19 3 THR B CA 1
ATOM 3333 C C . THR B 1 3 ? -12.211 19.438 32.188 1 34.19 3 THR B C 1
ATOM 3335 O O . THR B 1 3 ? -12.344 18.672 31.219 1 34.19 3 THR B O 1
ATOM 3338 N N . LEU B 1 4 ? -11.422 20.641 31.641 1 44.75 4 LEU B N 1
ATOM 3339 C CA . LEU B 1 4 ? -10.602 21.406 30.719 1 44.75 4 LEU B CA 1
ATOM 3340 C C . LEU B 1 4 ? -9.492 20.547 30.125 1 44.75 4 LEU B C 1
ATOM 3342 O O . LEU B 1 4 ? -8.508 21.062 29.594 1 44.75 4 LEU B O 1
ATOM 3346 N N . SER B 1 5 ? -9.273 19.25 30.688 1 63.31 5 SER B N 1
ATOM 3347 C CA . SER B 1 5 ? -8.141 18.359 30.922 1 63.31 5 SER B CA 1
ATOM 3348 C C . SER B 1 5 ? -7.582 17.812 29.625 1 63.31 5 SER B C 1
ATOM 3350 O O . SER B 1 5 ? -6.375 17.594 29.5 1 63.31 5 SER B O 1
ATOM 3352 N N . ASP B 1 6 ? -8.281 17.781 28.719 1 86.75 6 ASP B N 1
ATOM 3353 C CA . ASP B 1 6 ? -7.691 17.156 27.531 1 86.75 6 ASP B CA 1
ATOM 3354 C C . ASP B 1 6 ? -7.465 18.188 26.438 1 86.75 6 ASP B C 1
ATOM 3356 O O . ASP B 1 6 ? -7.496 17.859 25.25 1 86.75 6 ASP B O 1
ATOM 3360 N N . PHE B 1 7 ? -7.383 19.625 26.891 1 91.75 7 PHE B N 1
ATOM 3361 C CA . PHE B 1 7 ? -7.047 20.734 26 1 91.75 7 PHE B CA 1
ATOM 3362 C C . PHE B 1 7 ? -8.094 20.875 24.906 1 91.75 7 PHE B C 1
ATOM 3364 O O . PHE B 1 7 ? -7.828 21.484 23.875 1 91.75 7 PHE B O 1
ATOM 3371 N N . GLY B 1 8 ? -9.32 20.219 25.141 1 92.81 8 GLY B N 1
ATOM 3372 C CA . GLY B 1 8 ? -10.359 20.312 24.125 1 92.81 8 GLY B CA 1
ATOM 3373 C C . GLY B 1 8 ? -10.016 19.547 22.859 1 92.81 8 GLY B C 1
ATOM 3374 O O . GLY B 1 8 ? -10.578 19.828 21.797 1 92.81 8 GLY B O 1
ATOM 3375 N N . ALA B 1 9 ? -9.141 18.609 22.891 1 94.75 9 ALA B N 1
ATOM 3376 C CA . ALA B 1 9 ? -8.594 17.953 21.703 1 94.75 9 ALA B CA 1
ATOM 3377 C C . ALA B 1 9 ? -9.547 16.891 21.172 1 94.75 9 ALA B C 1
ATOM 3379 O O . ALA B 1 9 ? -9.445 16.484 20.016 1 94.75 9 ALA B O 1
ATOM 3380 N N . PHE B 1 10 ? -10.539 16.391 22 1 93.44 10 PHE B N 1
ATOM 3381 C CA . PHE B 1 10 ? -11.297 15.203 21.641 1 93.44 10 PHE B CA 1
ATOM 3382 C C . PHE B 1 10 ? -12.75 15.562 21.344 1 93.44 10 PHE B C 1
ATOM 3384 O O . PHE B 1 10 ? -13.336 16.391 22.031 1 93.44 10 PHE B O 1
ATOM 3391 N N . MET B 1 11 ? -13.281 14.938 20.297 1 90.56 11 MET B N 1
ATOM 3392 C CA . MET B 1 11 ? -14.719 14.891 20.062 1 90.56 11 MET B CA 1
ATOM 3393 C C . MET B 1 11 ? -15.391 13.859 20.969 1 90.56 11 MET B C 1
ATOM 3395 O O . MET B 1 11 ? -16.453 14.117 21.531 1 90.56 11 MET B O 1
ATOM 3399 N N . GLU B 1 12 ? -14.836 12.758 21.016 1 85.69 12 GLU B N 1
ATOM 3400 C CA . GLU B 1 12 ? -15.312 11.578 21.75 1 85.69 12 GLU B CA 1
ATOM 3401 C C . GLU B 1 12 ? -14.141 10.711 22.219 1 85.69 12 GLU B C 1
ATOM 3403 O O . GLU B 1 12 ? -13.203 10.461 21.469 1 85.69 12 GLU B O 1
ATOM 3408 N N . ARG B 1 13 ? -14.203 10.359 23.5 1 88.12 13 ARG B N 1
ATOM 3409 C CA . ARG B 1 13 ? -13.188 9.469 24.047 1 88.12 13 ARG B CA 1
ATOM 3410 C C . ARG B 1 13 ? -13.727 8.047 24.219 1 88.12 13 ARG B C 1
ATOM 3412 O O . ARG B 1 13 ? -14.883 7.863 24.609 1 88.12 13 ARG B O 1
ATOM 3419 N N . PHE B 1 14 ? -13.031 7.07 23.766 1 82.19 14 PHE B N 1
ATOM 3420 C CA . PHE B 1 14 ? -13.273 5.637 23.906 1 82.19 14 PHE B CA 1
ATOM 3421 C C . PHE B 1 14 ? -11.953 4.875 23.969 1 82.19 14 PHE B C 1
ATOM 3423 O O . PHE B 1 14 ? -10.883 5.465 23.828 1 82.19 14 PHE B O 1
ATOM 3430 N N . ILE B 1 15 ? -12.016 3.645 24.344 1 80.81 15 ILE B N 1
ATOM 3431 C CA . ILE B 1 15 ? -10.844 2.783 24.297 1 80.81 15 ILE B CA 1
ATOM 3432 C C . ILE B 1 15 ? -11.078 1.64 23.312 1 80.81 15 ILE B C 1
ATOM 3434 O O . ILE B 1 15 ? -12 0.84 23.484 1 80.81 15 ILE B O 1
ATOM 3438 N N . LEU B 1 16 ? -10.445 1.714 22.188 1 78.25 16 LEU B N 1
ATOM 3439 C CA . LEU B 1 16 ? -10.398 0.602 21.25 1 78.25 16 LEU B CA 1
ATOM 3440 C C . LEU B 1 16 ? -9.078 -0.152 21.375 1 78.25 16 LEU B C 1
ATOM 3442 O O . LEU B 1 16 ? -8.023 0.368 20.984 1 78.25 16 LEU B O 1
ATOM 3446 N N . HIS B 1 17 ? -9.109 -1.358 21.938 1 74.88 17 HIS B N 1
ATOM 3447 C CA . HIS B 1 17 ? -7.926 -2.184 22.141 1 74.88 17 HIS B CA 1
ATOM 3448 C C . HIS B 1 17 ? -7.508 -2.865 20.844 1 74.88 17 HIS B C 1
ATOM 3450 O O . HIS B 1 17 ? -8.344 -3.115 19.969 1 74.88 17 HIS B O 1
ATOM 3456 N N . PRO B 1 18 ? -6.113 -2.902 20.656 1 71.44 18 PRO B N 1
ATOM 3457 C CA . PRO B 1 18 ? -5.703 -3.775 19.562 1 71.44 18 PRO B CA 1
ATOM 3458 C C . PRO B 1 18 ? -6.312 -5.172 19.641 1 71.44 18 PRO B C 1
ATOM 3460 O O . PRO B 1 18 ? -6.715 -5.602 20.734 1 71.44 18 PRO B O 1
ATOM 3463 N N . PRO B 1 19 ? -6.633 -5.613 18.406 1 60.81 19 PRO B N 1
ATOM 3464 C CA . PRO B 1 19 ? -7.199 -6.961 18.469 1 60.81 19 PRO B CA 1
ATOM 3465 C C . PRO B 1 19 ? -6.395 -7.902 19.359 1 60.81 19 PRO B C 1
ATOM 3467 O O . PRO B 1 19 ? -5.176 -7.766 19.469 1 60.81 19 PRO B O 1
ATOM 3470 N N . GLN B 1 20 ? -7.105 -8.453 20.297 1 60.47 20 GLN B N 1
ATOM 3471 C CA . GLN B 1 20 ? -6.508 -9.406 21.219 1 60.47 20 GLN B CA 1
ATOM 3472 C C . GLN B 1 20 ? -5.633 -10.414 20.484 1 60.47 20 GLN B C 1
ATOM 3474 O O . GLN B 1 20 ? -4.586 -10.828 20.984 1 60.47 20 GLN B O 1
ATOM 3479 N N . GLN B 1 21 ? -6.164 -10.797 19.219 1 64.31 21 GLN B N 1
ATOM 3480 C CA . GLN B 1 21 ? -5.387 -11.82 18.516 1 64.31 21 GLN B CA 1
ATOM 3481 C C . GLN B 1 21 ? -4.949 -11.328 17.141 1 64.31 21 GLN B C 1
ATOM 3483 O O . GLN B 1 21 ? -5.75 -10.75 16.391 1 64.31 21 GLN B O 1
ATOM 3488 N N . LEU B 1 22 ? -3.689 -11.383 16.953 1 72.62 22 LEU B N 1
ATOM 3489 C CA . LEU B 1 22 ? -3.146 -11.094 15.625 1 72.62 22 LEU B CA 1
ATOM 3490 C C . LEU B 1 22 ? -3.818 -11.945 14.562 1 72.62 22 LEU B C 1
ATOM 3492 O O . LEU B 1 22 ? -4.098 -13.125 14.789 1 72.62 22 LEU B O 1
ATOM 3496 N N . PRO B 1 23 ? -4.18 -11.32 13.508 1 77.06 23 PRO B N 1
ATOM 3497 C CA . PRO B 1 23 ? -5.012 -11.992 12.5 1 77.06 23 PRO B CA 1
ATOM 3498 C C . PRO B 1 23 ? -4.441 -13.336 12.062 1 77.06 23 PRO B C 1
ATOM 3500 O O . PRO B 1 23 ? -5.188 -14.219 11.633 1 77.06 23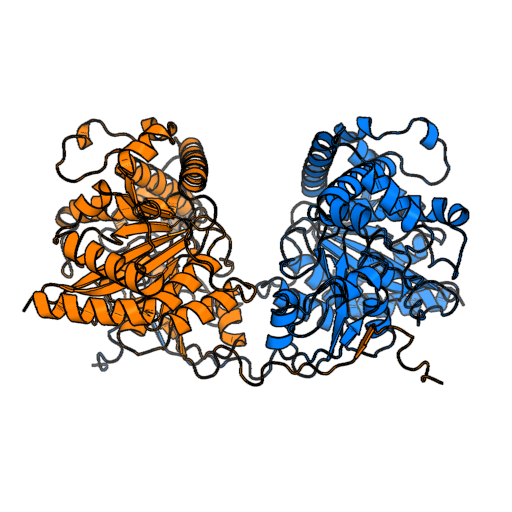 PRO B O 1
ATOM 3503 N N . LEU B 1 24 ? -3.109 -13.508 12.148 1 87.56 24 LEU B N 1
ATOM 3504 C CA . LEU B 1 24 ? -2.521 -14.766 11.68 1 87.56 24 LEU B CA 1
ATOM 3505 C C . LEU B 1 24 ? -1.882 -15.523 12.844 1 87.56 24 LEU B C 1
ATOM 3507 O O . LEU B 1 24 ? -1.044 -16.406 12.625 1 87.56 24 LEU B O 1
ATOM 3511 N N . LYS B 1 25 ? -2.246 -15.078 14.047 1 83.62 25 LYS B N 1
ATOM 3512 C CA . LYS B 1 25 ? -1.695 -15.734 15.227 1 83.62 25 LYS B CA 1
ATOM 3513 C C . LYS B 1 25 ? -1.934 -17.25 15.18 1 83.62 25 LYS B C 1
ATOM 3515 O O . LYS B 1 25 ? -3.045 -17.688 14.891 1 83.62 25 LYS B O 1
ATOM 3520 N N . GLY B 1 26 ? -0.886 -17.984 15.453 1 81.12 26 GLY B N 1
ATOM 3521 C CA . GLY B 1 26 ? -1 -19.438 15.555 1 81.12 26 GLY B CA 1
ATOM 3522 C C . GLY B 1 26 ? -0.823 -20.141 14.227 1 81.12 26 GLY B C 1
ATOM 3523 O O . GLY B 1 26 ? -0.725 -21.375 14.18 1 81.12 26 GLY B O 1
ATOM 3524 N N . LEU B 1 27 ? -0.768 -19.375 13.133 1 90.12 27 LEU B N 1
ATOM 3525 C CA . LEU B 1 27 ? -0.593 -19.984 11.812 1 90.12 27 LEU B CA 1
ATOM 3526 C C . LEU B 1 27 ? 0.885 -20.062 11.453 1 90.12 27 LEU B C 1
ATOM 3528 O O . LEU B 1 27 ? 1.693 -19.266 11.914 1 90.12 27 LEU B O 1
ATOM 3532 N N . THR B 1 28 ? 1.248 -21.047 10.703 1 92.25 28 THR B N 1
ATOM 3533 C CA . THR B 1 28 ? 2.598 -21.219 10.18 1 92.25 28 THR B CA 1
ATOM 3534 C C . THR B 1 28 ? 2.635 -20.938 8.68 1 92.25 28 THR B C 1
ATOM 3536 O O . THR B 1 28 ? 1.652 -21.188 7.973 1 92.25 28 THR B O 1
ATOM 3539 N N . PHE B 1 29 ? 3.777 -20.359 8.242 1 97.12 29 PHE B N 1
ATOM 3540 C CA . PHE B 1 29 ? 3.918 -20.141 6.812 1 97.12 29 PHE B CA 1
ATOM 3541 C C . PHE B 1 29 ? 5.359 -20.344 6.371 1 97.12 29 PHE B C 1
ATOM 3543 O O . PHE B 1 29 ? 6.258 -20.469 7.203 1 97.12 29 PHE B O 1
ATOM 3550 N N . ALA B 1 30 ? 5.586 -20.578 5.086 1 96.75 30 ALA B N 1
ATOM 3551 C CA . ALA B 1 30 ? 6.883 -20.641 4.426 1 96.75 30 ALA B CA 1
ATOM 3552 C C . ALA B 1 30 ? 6.969 -19.641 3.273 1 96.75 30 ALA B C 1
ATOM 3554 O O . ALA B 1 30 ? 5.949 -19.094 2.844 1 96.75 30 ALA B O 1
ATOM 3555 N N . VAL B 1 31 ? 8.211 -19.359 2.865 1 97.88 31 VAL B N 1
ATOM 3556 C CA . VAL B 1 31 ? 8.391 -18.359 1.811 1 97.88 31 VAL B CA 1
ATOM 3557 C C . VAL B 1 31 ? 9.297 -18.922 0.716 1 97.88 31 VAL B C 1
ATOM 3559 O O . VAL B 1 31 ? 10.273 -19.625 1.006 1 97.88 31 VAL B O 1
ATOM 3562 N N . LYS B 1 32 ? 8.891 -18.672 -0.528 1 98.5 32 LYS B N 1
ATOM 3563 C CA . LYS B 1 32 ? 9.727 -19.016 -1.675 1 98.5 32 LYS B CA 1
ATOM 3564 C C . LYS B 1 32 ? 11.133 -18.438 -1.525 1 98.5 32 LYS B C 1
ATOM 3566 O O . LYS B 1 32 ? 11.297 -17.281 -1.106 1 98.5 32 LYS B O 1
ATOM 3571 N N . ASP B 1 33 ? 12.172 -19.234 -1.866 1 98 33 ASP B N 1
ATOM 3572 C CA . ASP B 1 33 ? 13.555 -18.812 -1.702 1 98 33 ASP B CA 1
ATOM 3573 C C . ASP B 1 33 ? 13.93 -17.734 -2.725 1 98 33 ASP B C 1
ATOM 3575 O O . ASP B 1 33 ? 14.938 -17.859 -3.424 1 98 33 ASP B O 1
ATOM 3579 N N . ILE B 1 34 ? 13.117 -16.828 -2.852 1 98.56 34 ILE B N 1
ATOM 3580 C CA . ILE B 1 34 ? 13.305 -15.648 -3.693 1 98.56 34 ILE B CA 1
ATOM 3581 C C . ILE B 1 34 ? 13.148 -14.383 -2.852 1 98.56 34 ILE B C 1
ATOM 3583 O O . ILE B 1 34 ? 13.523 -13.289 -3.285 1 98.56 34 ILE B O 1
ATOM 3587 N N . PHE B 1 35 ? 12.57 -14.57 -1.665 1 97.75 35 PHE B N 1
ATOM 3588 C CA . PHE B 1 35 ? 12.367 -13.492 -0.703 1 97.75 35 PHE B CA 1
ATOM 3589 C C . PHE B 1 35 ? 13.594 -13.32 0.182 1 97.75 35 PHE B C 1
ATOM 3591 O O . PHE B 1 35 ? 14.148 -14.297 0.679 1 97.75 35 PHE B O 1
ATOM 3598 N N . ASP B 1 36 ? 13.922 -12.078 0.413 1 93.88 36 ASP B N 1
ATOM 3599 C CA . ASP B 1 36 ? 14.938 -11.773 1.417 1 93.88 36 ASP B CA 1
ATOM 3600 C C . ASP B 1 36 ? 14.406 -12.031 2.826 1 93.88 36 ASP B C 1
ATOM 3602 O O . ASP B 1 36 ? 13.289 -11.641 3.156 1 93.88 36 ASP B O 1
ATOM 3606 N N . VAL B 1 37 ? 15.133 -12.766 3.561 1 90.81 37 VAL B N 1
ATOM 3607 C CA . VAL B 1 37 ? 14.977 -12.93 5 1 90.81 37 VAL B CA 1
ATOM 3608 C C . VAL B 1 37 ? 16.281 -12.562 5.707 1 90.81 37 VAL B C 1
ATOM 3610 O O . VAL B 1 37 ? 17.344 -13.102 5.383 1 90.81 37 VAL B O 1
ATOM 3613 N N . GLU B 1 38 ? 16.125 -11.633 6.562 1 87 38 GLU B N 1
ATOM 3614 C CA . GLU B 1 38 ? 17.312 -11.125 7.227 1 87 38 GLU B CA 1
ATOM 3615 C C . GLU B 1 38 ? 18.172 -12.266 7.785 1 87 38 GLU B C 1
ATOM 3617 O O . GLU B 1 38 ? 17.641 -13.156 8.461 1 87 38 GLU B O 1
ATOM 3622 N N . GLY B 1 39 ? 19.469 -12.266 7.465 1 85 39 GLY B N 1
ATOM 3623 C CA . GLY B 1 39 ? 20.406 -13.242 7.996 1 85 39 GLY B CA 1
ATOM 3624 C C . GLY B 1 39 ? 20.516 -14.492 7.145 1 85 39 GLY B C 1
ATOM 3625 O O . GLY B 1 39 ? 21.375 -15.336 7.379 1 85 39 GLY B O 1
ATOM 3626 N N . TYR B 1 40 ? 19.672 -14.656 6.168 1 90.31 40 TYR B N 1
ATOM 3627 C CA . TYR B 1 40 ? 19.688 -15.82 5.289 1 90.31 40 TYR B CA 1
ATOM 3628 C C . TYR B 1 40 ? 20 -15.422 3.854 1 90.31 40 TYR B C 1
ATOM 3630 O O . TYR B 1 40 ? 19.656 -14.32 3.418 1 90.31 40 TYR B O 1
ATOM 3638 N N . VAL B 1 41 ? 20.625 -16.297 3.129 1 94.88 41 VAL B N 1
ATOM 3639 C CA . VAL B 1 41 ? 20.906 -16.078 1.715 1 94.88 41 VAL B CA 1
ATOM 3640 C C . VAL B 1 41 ? 19.656 -16.359 0.889 1 94.88 41 VAL B C 1
ATOM 3642 O O . VAL B 1 41 ? 18.984 -17.375 1.102 1 94.88 41 VAL B O 1
ATOM 3645 N N . THR B 1 42 ? 19.312 -15.43 0.081 1 97.19 42 THR B N 1
ATOM 3646 C CA . THR B 1 42 ? 18.266 -15.672 -0.914 1 97.19 42 THR B CA 1
ATOM 3647 C C . THR B 1 42 ? 18.828 -16.438 -2.104 1 97.19 42 THR B C 1
ATOM 3649 O O . THR B 1 42 ? 19.656 -15.922 -2.854 1 97.19 42 THR B O 1
ATOM 3652 N N . GLY B 1 43 ? 18.375 -17.594 -2.34 1 97.12 43 GLY B N 1
ATOM 3653 C CA . GLY B 1 43 ? 19.031 -18.547 -3.223 1 97.12 43 GLY B CA 1
ATOM 3654 C C . GLY B 1 43 ? 18.594 -18.406 -4.672 1 97.12 43 GLY B C 1
ATOM 3655 O O . GLY B 1 43 ? 19.312 -18.812 -5.582 1 97.12 43 GLY B O 1
ATOM 3656 N N . PHE B 1 44 ? 17.359 -18 -4.918 1 98.12 44 PHE B N 1
ATOM 3657 C CA . PHE B 1 44 ? 16.859 -17.75 -6.262 1 98.12 44 PHE B CA 1
ATOM 3658 C C . PHE B 1 44 ? 16.906 -19 -7.109 1 98.12 44 PHE B C 1
ATOM 3660 O O . PHE B 1 44 ? 17.078 -18.938 -8.328 1 98.12 44 PHE B O 1
ATOM 3667 N N . GLY B 1 45 ? 16.953 -20.188 -6.539 1 97.88 45 GLY B N 1
ATOM 3668 C CA . GLY B 1 45 ? 16.781 -21.484 -7.164 1 97.88 45 GLY B CA 1
ATOM 3669 C C . GLY B 1 45 ? 18.062 -22.016 -7.789 1 97.88 45 GLY B C 1
ATOM 3670 O O . GLY B 1 45 ? 18.047 -23 -8.531 1 97.88 45 GLY B O 1
ATOM 3671 N N . ASN B 1 46 ? 19.188 -21.391 -7.609 1 98.19 46 ASN B N 1
ATOM 3672 C CA . ASN B 1 46 ? 20.438 -21.797 -8.242 1 98.19 46 ASN B CA 1
ATOM 3673 C C . ASN B 1 46 ? 21.625 -21.703 -7.277 1 98.19 46 ASN B C 1
ATOM 3675 O O . ASN B 1 46 ? 21.844 -20.656 -6.66 1 98.19 46 ASN B O 1
ATOM 3679 N N . PRO B 1 47 ? 22.422 -22.812 -7.109 1 97.19 47 PRO B N 1
ATOM 3680 C CA . PRO B 1 47 ? 23.516 -22.812 -6.137 1 97.19 47 PRO B CA 1
ATOM 3681 C C . PRO B 1 47 ? 24.594 -21.797 -6.465 1 97.19 47 PRO B C 1
ATOM 3683 O O . PRO B 1 47 ? 25.266 -21.281 -5.559 1 97.19 47 PRO B O 1
ATOM 3686 N N . ASP B 1 48 ? 24.844 -21.516 -7.746 1 98.06 48 ASP B N 1
ATOM 3687 C CA . ASP B 1 48 ? 25.812 -20.484 -8.102 1 98.06 48 ASP B CA 1
ATOM 3688 C C . ASP B 1 48 ? 25.344 -19.109 -7.645 1 98.06 48 ASP B C 1
ATOM 3690 O O . ASP B 1 48 ? 26.172 -18.266 -7.25 1 98.06 48 ASP B O 1
ATOM 3694 N N . TRP B 1 49 ? 24.094 -18.844 -7.734 1 97.75 49 TRP B N 1
ATOM 3695 C CA . TRP B 1 49 ? 23.562 -17.594 -7.203 1 97.75 49 TRP B CA 1
ATOM 3696 C C . TRP B 1 49 ? 23.781 -17.5 -5.695 1 97.75 49 TRP B C 1
ATOM 3698 O O . TRP B 1 49 ? 24.266 -16.484 -5.188 1 97.75 49 TRP B O 1
ATOM 3708 N N . ALA B 1 50 ? 23.438 -18.562 -5.004 1 96.06 50 ALA B N 1
ATOM 3709 C CA . ALA B 1 50 ? 23.547 -18.594 -3.547 1 96.06 50 ALA B CA 1
ATOM 3710 C C . ALA B 1 50 ? 25 -18.359 -3.113 1 96.06 50 ALA B C 1
ATOM 3712 O O . ALA B 1 50 ? 25.25 -17.656 -2.131 1 96.06 50 ALA B O 1
ATOM 3713 N N . ARG B 1 51 ? 25.906 -18.953 -3.818 1 95.5 51 ARG B N 1
ATOM 3714 C CA . ARG B 1 51 ? 27.297 -18.891 -3.41 1 95.5 51 ARG B CA 1
ATOM 3715 C C . ARG B 1 51 ? 27.891 -17.516 -3.713 1 95.5 51 ARG B C 1
ATOM 3717 O O . ARG B 1 51 ? 28.875 -17.109 -3.086 1 95.5 51 ARG B O 1
ATOM 3724 N N . THR B 1 52 ? 27.297 -16.797 -4.672 1 97.25 52 THR B N 1
ATOM 3725 C CA . THR B 1 52 ? 27.875 -15.539 -5.098 1 97.25 52 THR B CA 1
ATOM 3726 C C . THR B 1 52 ? 27.141 -14.359 -4.457 1 97.25 52 THR B C 1
ATOM 3728 O O . THR B 1 52 ? 27.438 -13.203 -4.734 1 97.25 52 THR B O 1
ATOM 3731 N N . HIS B 1 53 ? 26.156 -14.508 -3.682 1 95.69 53 HIS B N 1
ATOM 3732 C CA . HIS B 1 53 ? 25.406 -13.461 -2.996 1 95.69 53 HIS B CA 1
ATOM 3733 C C . HIS B 1 53 ? 25.406 -13.68 -1.486 1 95.69 53 HIS B C 1
ATOM 3735 O O . HIS B 1 53 ? 25.359 -14.82 -1.021 1 95.69 53 HIS B O 1
ATOM 3741 N N . GLY B 1 54 ? 25.438 -12.617 -0.747 1 92.44 54 GLY B N 1
ATOM 3742 C CA . GLY B 1 54 ? 25.469 -12.695 0.705 1 92.44 54 GLY B CA 1
ATOM 3743 C C . GLY B 1 54 ? 24.078 -12.75 1.327 1 92.44 54 GLY B C 1
ATOM 3744 O O . GLY B 1 54 ? 23.078 -12.648 0.624 1 92.44 54 GLY B O 1
ATOM 3745 N N . ALA B 1 55 ? 24.094 -12.977 2.584 1 90.75 55 ALA B N 1
ATOM 3746 C CA . ALA B 1 55 ? 22.828 -13.008 3.338 1 90.75 55 ALA B CA 1
ATOM 3747 C C . ALA B 1 55 ? 22.109 -11.664 3.25 1 90.75 55 ALA B C 1
ATOM 3749 O O . ALA B 1 55 ? 22.75 -10.609 3.191 1 90.75 55 ALA B O 1
ATOM 3750 N N . ALA B 1 56 ? 20.812 -11.75 3.209 1 90.25 56 ALA B N 1
ATOM 3751 C CA . ALA B 1 56 ? 20 -10.539 3.197 1 90.25 56 ALA B CA 1
ATOM 3752 C C . ALA B 1 56 ? 20.188 -9.734 4.48 1 90.25 56 ALA B C 1
ATOM 3754 O O . ALA B 1 56 ? 20.312 -10.305 5.566 1 90.25 56 ALA B O 1
ATOM 3755 N N . VAL B 1 57 ? 20.156 -8.469 4.402 1 83 57 VAL B N 1
ATOM 3756 C CA . VAL B 1 57 ? 20.375 -7.602 5.551 1 83 57 VAL B CA 1
ATOM 3757 C C . VAL B 1 57 ? 19.031 -7.164 6.137 1 83 57 VAL B C 1
ATOM 3759 O O . VAL B 1 57 ? 18.984 -6.602 7.234 1 83 57 VAL B O 1
ATOM 3762 N N . SER B 1 58 ? 18.031 -7.41 5.344 1 82.81 58 SER B N 1
ATOM 3763 C CA . SER B 1 58 ? 16.688 -7.105 5.805 1 82.81 58 SER B CA 1
ATOM 3764 C C . SER B 1 58 ? 15.672 -8.102 5.246 1 82.81 58 SER B C 1
ATOM 3766 O O . SER B 1 58 ? 15.93 -8.742 4.223 1 82.81 58 SER B O 1
ATOM 3768 N N . THR B 1 59 ? 14.609 -8.234 6 1 86.62 59 THR B N 1
ATOM 3769 C CA . THR B 1 59 ? 13.516 -9.094 5.57 1 86.62 59 THR B CA 1
ATOM 3770 C C . THR B 1 59 ? 12.562 -8.344 4.641 1 86.62 59 THR B C 1
ATOM 3772 O O . THR B 1 59 ? 12.25 -7.176 4.883 1 86.62 59 THR B O 1
ATOM 3775 N N . ALA B 1 60 ? 12.188 -8.992 3.564 1 90.31 60 ALA B N 1
ATOM 3776 C CA . ALA B 1 60 ? 11.242 -8.398 2.627 1 90.31 60 ALA B CA 1
ATOM 3777 C C . ALA B 1 60 ? 10 -7.895 3.352 1 90.31 60 ALA B C 1
ATOM 3779 O O . ALA B 1 60 ? 9.453 -8.586 4.215 1 90.31 60 ALA B O 1
ATOM 3780 N N . PRO B 1 61 ? 9.453 -6.75 2.982 1 83.06 61 PRO B N 1
ATOM 3781 C CA . PRO B 1 61 ? 8.289 -6.16 3.652 1 83.06 61 PRO B CA 1
ATOM 3782 C C . PRO B 1 61 ? 7.078 -7.094 3.658 1 83.06 61 PRO B C 1
ATOM 3784 O O . PRO B 1 61 ? 6.344 -7.152 4.648 1 83.06 61 PRO B O 1
ATOM 3787 N N . ALA B 1 62 ? 6.793 -7.801 2.592 1 90.19 62 ALA B N 1
ATOM 3788 C CA . ALA B 1 62 ? 5.672 -8.734 2.545 1 90.19 62 ALA B CA 1
ATOM 3789 C C . ALA B 1 62 ? 5.816 -9.82 3.605 1 90.19 62 ALA B C 1
ATOM 3791 O O . ALA B 1 62 ? 4.836 -10.195 4.254 1 90.19 62 ALA B O 1
ATOM 3792 N N . VAL B 1 63 ? 7.004 -10.359 3.789 1 92.44 63 VAL B N 1
ATOM 3793 C CA . VAL B 1 63 ? 7.273 -11.383 4.793 1 92.44 63 VAL B CA 1
ATOM 3794 C C . VAL B 1 63 ? 7.121 -10.789 6.191 1 92.44 63 VAL B C 1
ATOM 3796 O O . VAL B 1 63 ? 6.512 -11.398 7.07 1 92.44 63 VAL B O 1
ATOM 3799 N N . LEU B 1 64 ? 7.66 -9.609 6.344 1 83.25 64 LEU B N 1
ATOM 3800 C CA . LEU B 1 64 ? 7.598 -8.93 7.633 1 83.25 64 LEU B CA 1
ATOM 3801 C C . LEU B 1 64 ? 6.152 -8.68 8.047 1 83.25 64 LEU B C 1
ATOM 3803 O O . LEU B 1 64 ? 5.805 -8.805 9.219 1 83.25 64 LEU B O 1
ATOM 3807 N N . ALA B 1 65 ? 5.375 -8.25 7.094 1 83.06 65 ALA B N 1
ATOM 3808 C CA . ALA B 1 65 ? 3.967 -7.988 7.371 1 83.06 65 ALA B CA 1
ATOM 3809 C C . ALA B 1 65 ?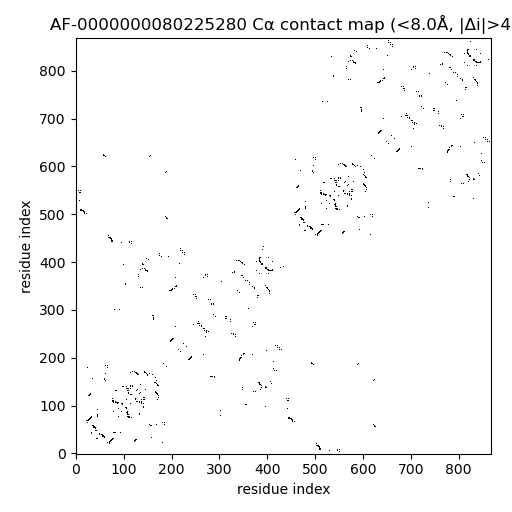 3.279 -9.234 7.926 1 83.06 65 ALA B C 1
ATOM 3811 O O . ALA B 1 65 ? 2.482 -9.148 8.859 1 83.06 65 ALA B O 1
ATOM 3812 N N . VAL B 1 66 ? 3.559 -10.391 7.387 1 90.06 66 VAL B N 1
ATOM 3813 C CA . VAL B 1 66 ? 2.967 -11.656 7.801 1 90.06 66 VAL B CA 1
ATOM 3814 C C . VAL B 1 66 ? 3.467 -12.031 9.195 1 90.06 66 VAL B C 1
ATOM 3816 O O . VAL B 1 66 ? 2.688 -12.461 10.047 1 90.06 66 VAL B O 1
ATOM 3819 N N . LEU B 1 67 ? 4.738 -11.844 9.414 1 85.75 67 LEU B N 1
ATOM 3820 C CA . LEU B 1 67 ? 5.309 -12.094 10.727 1 85.75 67 LEU B CA 1
ATOM 3821 C C . LEU B 1 67 ? 4.664 -11.195 11.781 1 85.75 67 LEU B C 1
ATOM 3823 O O . LEU B 1 67 ? 4.246 -11.672 12.836 1 85.75 67 LEU B O 1
ATOM 3827 N N . ASN B 1 68 ? 4.559 -10.008 11.422 1 78.19 68 ASN B N 1
ATOM 3828 C CA . ASN B 1 68 ? 4.004 -9.031 12.352 1 78.19 68 ASN B CA 1
ATOM 3829 C C . ASN B 1 68 ? 2.533 -9.32 12.656 1 78.19 68 ASN B C 1
ATOM 3831 O O . ASN B 1 68 ? 2.02 -8.914 13.703 1 78.19 68 ASN B O 1
ATOM 3835 N N . ALA B 1 69 ? 1.896 -9.945 11.742 1 82.62 69 ALA B N 1
ATOM 3836 C CA . ALA B 1 69 ? 0.489 -10.289 11.922 1 82.62 69 ALA B CA 1
ATOM 3837 C C . ALA B 1 69 ? 0.337 -11.531 12.797 1 82.62 69 ALA B C 1
ATOM 3839 O O . ALA B 1 69 ? -0.782 -11.953 13.102 1 82.62 69 ALA B O 1
ATOM 3840 N N . GLY B 1 70 ? 1.473 -12.188 13.148 1 83.12 70 GLY B N 1
ATOM 3841 C CA . GLY B 1 70 ? 1.418 -13.211 14.18 1 83.12 70 GLY B CA 1
ATOM 3842 C C . GLY B 1 70 ? 1.78 -14.594 13.664 1 83.12 70 GLY B C 1
ATOM 3843 O O . GLY B 1 70 ? 1.858 -15.547 14.445 1 83.12 70 GLY B O 1
ATOM 3844 N N . ALA B 1 71 ? 2.029 -14.703 12.359 1 88.44 71 ALA B N 1
ATOM 3845 C CA . ALA B 1 71 ? 2.342 -16.016 11.805 1 88.44 71 ALA B CA 1
ATOM 3846 C C . ALA B 1 71 ? 3.805 -16.391 12.047 1 88.44 71 ALA B C 1
ATOM 3848 O O . ALA B 1 71 ? 4.652 -15.5 12.195 1 88.44 71 ALA B O 1
ATOM 3849 N N . THR B 1 72 ? 4.09 -17.609 12.125 1 87.88 72 THR B N 1
ATOM 3850 C CA . THR B 1 72 ? 5.438 -18.141 12.297 1 87.88 72 THR B CA 1
ATOM 3851 C C . THR B 1 72 ? 5.98 -18.672 10.977 1 87.88 72 THR B C 1
ATOM 3853 O O . THR B 1 72 ? 5.348 -19.516 10.328 1 87.88 72 THR B O 1
ATOM 3856 N N . CYS B 1 73 ? 7.121 -18.141 10.562 1 93.25 73 CYS B N 1
ATOM 3857 C CA . CYS B 1 73 ? 7.762 -18.625 9.344 1 93.25 73 CYS B CA 1
ATOM 3858 C C . CYS B 1 73 ? 8.609 -19.875 9.625 1 93.25 73 CYS B C 1
ATOM 3860 O O . CYS B 1 73 ? 9.445 -19.859 10.531 1 93.25 73 CYS B O 1
ATOM 3862 N N . VAL B 1 74 ? 8.414 -20.906 8.789 1 90.75 74 VAL B N 1
ATOM 3863 C CA . VAL B 1 74 ? 9.07 -22.156 9.156 1 90.75 74 VAL B CA 1
ATOM 3864 C C . VAL B 1 74 ? 10.18 -22.469 8.148 1 90.75 74 VAL B C 1
ATOM 3866 O O . VAL B 1 74 ? 10.859 -23.484 8.266 1 90.75 74 VAL B O 1
ATOM 3869 N N . GLY B 1 75 ? 10.375 -21.641 7.168 1 91.69 75 GLY B N 1
ATOM 3870 C CA . GLY B 1 75 ? 11.492 -21.906 6.277 1 91.69 75 GLY B CA 1
ATOM 3871 C C . GLY B 1 75 ? 11.305 -21.328 4.891 1 91.69 75 GLY B C 1
ATOM 3872 O O . GLY B 1 75 ? 10.297 -20.656 4.617 1 91.69 75 GLY B O 1
ATOM 3873 N N . LYS B 1 76 ? 12.352 -21.484 4.094 1 95.44 76 LYS B N 1
ATOM 3874 C CA . LYS B 1 76 ? 12.344 -21.109 2.682 1 95.44 76 LYS B CA 1
ATOM 3875 C C . LYS B 1 76 ? 12.117 -22.328 1.792 1 95.44 76 LYS B C 1
ATOM 3877 O O . LYS B 1 76 ? 12.594 -23.422 2.096 1 95.44 76 LYS B O 1
ATOM 3882 N N . THR B 1 77 ? 11.406 -22.125 0.706 1 97.69 77 THR B N 1
ATOM 3883 C CA . THR B 1 77 ? 10.961 -23.266 -0.085 1 97.69 77 THR B CA 1
ATOM 3884 C C . THR B 1 77 ? 11.672 -23.297 -1.435 1 97.69 77 THR B C 1
ATOM 3886 O O . THR B 1 77 ? 12.172 -22.281 -1.907 1 97.69 77 THR B O 1
ATOM 3889 N N . VAL B 1 78 ? 11.672 -24.516 -1.992 1 97.06 78 VAL B N 1
ATOM 3890 C CA . VAL B 1 78 ? 12.273 -24.812 -3.291 1 97.06 78 VAL B CA 1
ATOM 3891 C C . VAL B 1 78 ? 11.516 -24.062 -4.387 1 97.06 78 VAL B C 1
ATOM 3893 O O . VAL B 1 78 ? 10.312 -23.844 -4.277 1 97.06 78 VAL B O 1
ATOM 3896 N N . MET B 1 79 ? 12.242 -23.656 -5.387 1 98.25 79 MET B N 1
ATOM 3897 C CA . MET B 1 79 ? 11.672 -22.969 -6.539 1 98.25 79 MET B CA 1
ATOM 3898 C C . MET B 1 79 ? 12.367 -23.391 -7.828 1 98.25 79 MET B C 1
ATOM 3900 O O . MET B 1 79 ? 13.43 -24.016 -7.789 1 98.25 79 MET B O 1
ATOM 3904 N N . ASP B 1 80 ? 11.719 -23.094 -8.977 1 97.56 80 ASP B N 1
ATOM 3905 C CA . ASP B 1 80 ? 12.422 -23.203 -10.25 1 97.56 80 ASP B CA 1
ATOM 3906 C C . ASP B 1 80 ? 13.594 -22.234 -10.32 1 97.56 80 ASP B C 1
ATOM 3908 O O . ASP B 1 80 ? 13.516 -21.125 -9.797 1 97.56 80 ASP B O 1
ATOM 3912 N N . GLU B 1 81 ? 14.633 -22.688 -11.023 1 97.38 81 GLU B N 1
ATOM 3913 C CA . GLU B 1 81 ? 15.82 -21.844 -11.164 1 97.38 81 GLU B CA 1
ATOM 3914 C C . GLU B 1 81 ? 15.469 -20.469 -11.719 1 97.38 81 GLU B C 1
ATOM 3916 O O . GLU B 1 81 ? 14.828 -20.375 -12.766 1 97.38 81 GLU B O 1
ATOM 3921 N N . MET B 1 82 ? 15.789 -19.453 -10.914 1 97.5 82 MET B N 1
ATOM 3922 C CA . MET B 1 82 ? 15.703 -18.031 -11.289 1 97.5 82 MET B CA 1
ATOM 3923 C C . MET B 1 82 ? 14.266 -17.656 -11.641 1 97.5 82 MET B C 1
ATOM 3925 O O . MET B 1 82 ? 14.031 -16.734 -12.422 1 97.5 82 MET B O 1
ATOM 3929 N N . ALA B 1 83 ? 13.297 -18.438 -11.18 1 97.5 83 ALA B N 1
ATOM 3930 C CA . ALA B 1 83 ? 11.867 -18.203 -11.328 1 97.5 83 ALA B CA 1
ATOM 3931 C C . ALA B 1 83 ? 11.453 -18.234 -12.797 1 97.5 83 ALA B C 1
ATOM 3933 O O . ALA B 1 83 ? 10.484 -17.578 -13.195 1 97.5 83 ALA B O 1
ATOM 3934 N N . TYR B 1 84 ? 12.172 -19 -13.648 1 95.88 84 TYR B N 1
ATOM 3935 C CA . TYR B 1 84 ? 11.969 -18.922 -15.086 1 95.88 84 TYR B CA 1
ATOM 3936 C C . TYR B 1 84 ? 11.336 -20.203 -15.617 1 95.88 84 TYR B C 1
ATOM 3938 O O . TYR B 1 84 ? 11.734 -20.719 -16.672 1 95.88 84 TYR B O 1
ATOM 3946 N N . SER B 1 85 ? 10.461 -20.766 -14.922 1 94 85 SER B N 1
ATOM 3947 C CA . SER B 1 85 ? 9.695 -21.953 -15.312 1 94 85 SER B CA 1
ATOM 3948 C C . SER B 1 85 ? 8.414 -22.078 -14.5 1 94 85 SER B C 1
ATOM 3950 O O . SER B 1 85 ? 8.32 -21.531 -13.398 1 94 85 SER B O 1
ATOM 3952 N N . ILE B 1 86 ? 7.48 -22.797 -15.078 1 94.62 86 ILE B N 1
ATOM 3953 C CA . ILE B 1 86 ? 6.258 -23.078 -14.344 1 94.62 86 ILE B CA 1
ATOM 3954 C C . ILE B 1 86 ? 6.145 -24.578 -14.07 1 94.62 86 ILE B C 1
ATOM 3956 O O . ILE B 1 86 ? 5.078 -25.062 -13.695 1 94.62 86 ILE B O 1
ATOM 3960 N N . ASN B 1 87 ? 7.188 -25.312 -14.25 1 94.31 87 ASN B N 1
ATOM 3961 C CA . ASN B 1 87 ? 7.152 -26.766 -14.148 1 94.31 87 ASN B CA 1
ATOM 3962 C C . ASN B 1 87 ? 7.316 -27.234 -12.703 1 94.31 87 ASN B C 1
ATOM 3964 O O . ASN B 1 87 ? 6.703 -28.219 -12.289 1 94.31 87 ASN B O 1
ATOM 3968 N N . GLY B 1 88 ? 8.195 -26.625 -11.992 1 96.75 88 GLY B N 1
ATOM 3969 C CA . GLY B 1 88 ? 8.43 -27 -10.602 1 96.75 88 GLY B CA 1
ATOM 3970 C C . GLY B 1 88 ? 9.539 -28.031 -10.445 1 96.75 88 GLY B C 1
ATOM 3971 O O . GLY B 1 88 ? 9.641 -28.688 -9.406 1 96.75 88 GLY B O 1
ATOM 3972 N N . GLU B 1 89 ? 10.352 -28.172 -11.438 1 96 89 GLU B N 1
ATOM 3973 C CA . GLU B 1 89 ? 11.516 -29.047 -11.383 1 96 89 GLU B CA 1
ATOM 3974 C C . GLU B 1 89 ? 12.812 -28.25 -11.297 1 96 89 GLU B C 1
ATOM 3976 O O . GLU B 1 89 ? 12.961 -27.219 -11.961 1 96 89 GLU B O 1
ATOM 3981 N N . ASN B 1 90 ? 13.672 -28.656 -10.43 1 96.31 90 ASN B N 1
ATOM 3982 C CA . ASN B 1 90 ? 14.969 -28 -10.25 1 96.31 90 ASN B CA 1
ATOM 3983 C C . ASN B 1 90 ? 16.109 -29.016 -10.305 1 96.31 90 ASN B C 1
ATOM 3985 O O . ASN B 1 90 ? 16.188 -29.922 -9.477 1 96.31 90 ASN B O 1
ATOM 3989 N N . LYS B 1 91 ? 17.016 -28.828 -11.203 1 94.88 91 LYS B N 1
ATOM 3990 C CA . LYS B 1 91 ? 18.156 -29.703 -11.445 1 94.88 91 LYS B CA 1
ATOM 3991 C C . LYS B 1 91 ? 19.016 -29.859 -10.188 1 94.88 91 LYS B C 1
ATOM 3993 O O . LYS B 1 91 ? 19.547 -30.938 -9.922 1 94.88 91 LYS B O 1
ATOM 3998 N N . HIS B 1 92 ? 19.125 -28.875 -9.43 1 96.31 92 HIS B N 1
ATOM 3999 C CA . HIS B 1 92 ? 20.094 -28.828 -8.336 1 96.31 92 HIS B CA 1
ATOM 4000 C C . HIS B 1 92 ? 19.453 -29.25 -7.016 1 96.31 92 HIS B C 1
ATOM 4002 O O . HIS B 1 92 ? 20.094 -29.922 -6.191 1 96.31 92 HIS B O 1
ATOM 4008 N N . TYR B 1 93 ? 18.203 -28.844 -6.84 1 95.5 93 TYR B N 1
ATOM 4009 C CA . TYR B 1 93 ? 17.625 -28.969 -5.508 1 95.5 93 TYR B CA 1
ATOM 4010 C C . TYR B 1 93 ? 16.484 -29.984 -5.504 1 95.5 93 TYR B C 1
ATOM 4012 O O . TYR B 1 93 ? 15.867 -30.219 -4.465 1 95.5 93 TYR B O 1
ATOM 4020 N N . GLY B 1 94 ? 16.172 -30.547 -6.715 1 93.5 94 GLY B N 1
ATOM 4021 C CA . GLY B 1 94 ? 15.141 -31.578 -6.812 1 93.5 94 GLY B CA 1
ATOM 4022 C C . GLY B 1 94 ? 13.758 -31.016 -7.094 1 93.5 94 GLY B C 1
ATOM 4023 O O . GLY B 1 94 ? 13.609 -29.812 -7.32 1 93.5 94 GLY B O 1
ATOM 4024 N N . THR B 1 95 ? 12.812 -31.922 -7.188 1 96.19 95 THR B N 1
ATOM 4025 C CA . THR B 1 95 ? 11.414 -31.594 -7.461 1 96.19 95 THR B CA 1
ATOM 4026 C C . THR B 1 95 ? 10.539 -31.953 -6.27 1 96.19 95 THR B C 1
ATOM 4028 O O . THR B 1 95 ? 10.445 -33.125 -5.891 1 96.19 95 THR B O 1
ATOM 4031 N N . PRO B 1 96 ? 9.906 -30.922 -5.648 1 96.88 96 PRO B N 1
ATOM 4032 C CA . PRO B 1 96 ? 8.953 -31.281 -4.602 1 96.88 96 PRO B CA 1
ATOM 4033 C C . PRO B 1 96 ? 7.887 -32.25 -5.082 1 96.88 96 PRO B C 1
ATOM 4035 O O . PRO B 1 96 ? 7.402 -32.156 -6.215 1 96.88 96 PRO B O 1
ATOM 4038 N N . THR B 1 97 ? 7.543 -33.188 -4.289 1 96.81 97 THR B N 1
ATOM 4039 C CA . THR B 1 97 ? 6.562 -34.188 -4.672 1 96.81 97 THR B CA 1
ATOM 4040 C C . THR B 1 97 ? 5.148 -33.625 -4.594 1 96.81 97 THR B C 1
ATOM 4042 O O . THR B 1 97 ? 4.73 -33.125 -3.545 1 96.81 97 THR B O 1
ATOM 4045 N N . ASN B 1 98 ? 4.496 -33.656 -5.688 1 97.19 98 ASN B N 1
ATOM 4046 C CA . ASN B 1 98 ? 3.105 -33.219 -5.746 1 97.19 98 ASN B CA 1
ATOM 4047 C C . ASN B 1 98 ? 2.201 -34.125 -4.902 1 97.19 98 ASN B C 1
ATOM 4049 O O . ASN B 1 98 ? 2.006 -35.312 -5.219 1 97.19 98 ASN B O 1
ATOM 4053 N N . PRO B 1 99 ? 1.628 -33.562 -3.871 1 93.69 99 PRO B N 1
ATOM 4054 C CA . PRO B 1 99 ? 0.799 -34.406 -3.008 1 93.69 99 PRO B CA 1
ATOM 4055 C C . PRO B 1 99 ? -0.428 -34.969 -3.727 1 93.69 99 PRO B C 1
ATOM 4057 O O . PRO B 1 99 ? -0.919 -36.062 -3.377 1 93.69 99 PRO B O 1
ATOM 4060 N N . CYS B 1 100 ? -0.92 -34.344 -4.781 1 95.12 100 CYS B N 1
ATOM 4061 C CA . CYS B 1 100 ? -2.109 -34.75 -5.512 1 95.12 100 CYS B CA 1
ATOM 4062 C C . CYS B 1 100 ? -1.771 -35.844 -6.531 1 95.12 100 CYS B C 1
ATOM 4064 O O . CYS B 1 100 ? -2.621 -36.656 -6.871 1 95.12 100 CYS B O 1
ATOM 4066 N N . ALA B 1 101 ? -0.562 -35.781 -7.047 1 96.31 101 ALA B N 1
ATOM 4067 C CA . ALA B 1 101 ? -0.106 -36.688 -8.094 1 96.31 101 ALA B CA 1
ATOM 4068 C C . ALA B 1 101 ? 1.409 -36.875 -8.047 1 96.31 101 ALA B C 1
ATOM 4070 O O . ALA B 1 101 ? 2.146 -36.188 -8.766 1 96.31 101 ALA B O 1
ATOM 4071 N N . PRO B 1 102 ? 1.851 -37.844 -7.309 1 94.5 102 PRO B N 1
ATOM 4072 C CA . PRO B 1 102 ? 3.277 -37.969 -7 1 94.5 102 PRO B CA 1
ATOM 4073 C C . PRO B 1 102 ? 4.137 -38.188 -8.242 1 94.5 102 PRO B C 1
ATOM 4075 O O . PRO B 1 102 ? 5.344 -37.969 -8.211 1 94.5 102 PRO B O 1
ATOM 4078 N N . ASP B 1 103 ? 3.533 -38.688 -9.266 1 96.62 103 ASP B N 1
ATOM 4079 C CA . ASP B 1 103 ? 4.305 -38.938 -10.469 1 96.62 103 ASP B CA 1
ATOM 4080 C C . ASP B 1 103 ? 4.254 -37.781 -11.438 1 96.62 103 ASP B C 1
ATOM 4082 O O . ASP B 1 103 ? 4.75 -37.875 -12.562 1 96.62 103 ASP B O 1
ATOM 4086 N N . ARG B 1 104 ? 3.697 -36.688 -11.031 1 97.62 104 ARG B N 1
ATOM 4087 C CA . ARG B 1 104 ? 3.537 -35.5 -11.875 1 97.62 104 ARG B CA 1
ATOM 4088 C C . ARG B 1 104 ? 4.156 -34.281 -11.227 1 97.62 104 ARG B C 1
ATOM 4090 O O . ARG B 1 104 ? 4.387 -34.25 -10.016 1 97.62 104 ARG B O 1
ATOM 4097 N N . VAL B 1 105 ? 4.453 -33.312 -12.023 1 97.62 105 VAL B N 1
ATOM 4098 C CA . VAL B 1 105 ? 5.133 -32.125 -11.539 1 97.62 105 VAL B CA 1
ATOM 4099 C C . VAL B 1 105 ? 4.191 -31.312 -10.648 1 97.62 105 VAL B C 1
ATOM 4101 O O . VAL B 1 105 ? 2.975 -31.312 -10.852 1 97.62 105 VAL B O 1
ATOM 4104 N N . PRO B 1 106 ? 4.715 -30.625 -9.68 1 98.38 106 PRO B N 1
ATOM 4105 C CA . PRO B 1 106 ? 3.893 -29.797 -8.797 1 98.38 106 PRO B CA 1
ATOM 4106 C C . PRO B 1 106 ? 3.588 -28.422 -9.391 1 98.38 106 PRO B C 1
ATOM 4108 O O . PRO B 1 106 ? 2.771 -27.672 -8.844 1 98.38 106 PRO B O 1
ATOM 4111 N N . GLY B 1 107 ? 4.207 -28.109 -10.531 1 97.75 107 GLY B N 1
ATOM 4112 C CA . GLY B 1 107 ? 4.133 -26.75 -11.039 1 97.75 107 GLY B CA 1
ATOM 4113 C C . GLY B 1 107 ? 5.156 -25.828 -10.414 1 97.75 107 GLY B C 1
ATOM 4114 O O . GLY B 1 107 ? 5.773 -26.156 -9.406 1 97.75 107 GLY B O 1
ATOM 4115 N N . GLY B 1 108 ? 5.387 -24.641 -10.938 1 97.12 108 GLY B N 1
ATOM 4116 C CA . GLY B 1 108 ? 6.344 -23.625 -10.516 1 97.12 108 GLY B CA 1
ATOM 4117 C C . GLY B 1 108 ? 6.086 -22.266 -11.117 1 97.12 108 GLY B C 1
ATOM 4118 O O . GLY B 1 108 ? 5.098 -22.062 -11.836 1 97.12 108 GLY B O 1
ATOM 4119 N N . SER B 1 109 ? 6.969 -21.25 -10.711 1 96.81 109 SER B N 1
ATOM 4120 C CA . SER B 1 109 ? 8.266 -21.469 -10.078 1 96.81 109 SER B CA 1
ATOM 4121 C C . SER B 1 109 ? 8.133 -21.547 -8.562 1 96.81 109 SER B C 1
ATOM 4123 O O . SER B 1 109 ? 9.125 -21.781 -7.863 1 96.81 109 SER B O 1
ATOM 4125 N N . SER B 1 110 ? 6.918 -21.406 -7.965 1 98.75 110 SER B N 1
ATOM 4126 C CA . SER B 1 110 ? 6.734 -21.531 -6.523 1 98.75 110 SER B CA 1
ATOM 4127 C C . SER B 1 110 ? 6.371 -22.969 -6.129 1 98.75 110 SER B C 1
ATOM 4129 O O . SER B 1 110 ? 5.434 -23.172 -5.355 1 98.75 110 SER B O 1
ATOM 4131 N N . SER B 1 111 ? 7.117 -23.922 -6.59 1 98.62 111 SER B N 1
ATOM 4132 C CA . SER B 1 111 ? 6.812 -25.344 -6.422 1 98.62 111 SER B CA 1
ATOM 4133 C C . SER B 1 111 ? 6.805 -25.734 -4.949 1 98.62 111 SER B C 1
ATOM 4135 O O . SER B 1 111 ? 5.84 -26.328 -4.461 1 98.62 111 SER B O 1
ATOM 4137 N N . GLY B 1 112 ? 7.852 -25.406 -4.266 1 98.38 112 GLY B N 1
ATOM 4138 C CA . GLY B 1 112 ? 7.934 -25.75 -2.857 1 98.38 112 GLY B CA 1
ATOM 4139 C C . GLY B 1 112 ? 6.863 -25.078 -2.016 1 98.38 112 GLY B C 1
ATOM 4140 O O . GLY B 1 112 ? 6.34 -25.672 -1.076 1 98.38 112 GLY B O 1
ATOM 4141 N N . SER B 1 113 ? 6.574 -23.828 -2.305 1 98.69 113 SER B N 1
ATOM 4142 C CA . SER B 1 113 ? 5.535 -23.109 -1.583 1 98.69 113 SER B CA 1
ATOM 4143 C C . SER B 1 113 ? 4.188 -23.812 -1.707 1 98.69 113 SER B C 1
ATOM 4145 O O . SER B 1 113 ? 3.471 -23.969 -0.716 1 98.69 113 SER B O 1
ATOM 4147 N N . ALA B 1 114 ? 3.855 -24.203 -2.92 1 98.81 114 ALA B N 1
ATOM 4148 C CA . ALA B 1 114 ? 2.578 -24.875 -3.156 1 98.81 114 ALA B CA 1
ATOM 4149 C C . ALA B 1 114 ? 2.537 -26.234 -2.471 1 98.81 114 ALA B C 1
ATOM 4151 O O . ALA B 1 114 ? 1.547 -26.578 -1.82 1 98.81 114 ALA B O 1
ATOM 4152 N N . VAL B 1 115 ? 3.605 -26.969 -2.584 1 98.44 115 VAL B N 1
ATOM 4153 C CA . VAL B 1 115 ? 3.656 -28.312 -2.027 1 98.44 115 VAL B CA 1
ATOM 4154 C C . VAL B 1 115 ? 3.611 -28.25 -0.502 1 98.44 115 VAL B C 1
ATOM 4156 O O . VAL B 1 115 ? 2.961 -29.078 0.143 1 98.44 115 VAL B O 1
ATOM 4159 N N . ALA B 1 116 ? 4.309 -27.266 0.093 1 97.19 116 ALA B N 1
ATOM 4160 C CA . ALA B 1 116 ? 4.297 -27.109 1.546 1 97.19 116 ALA B CA 1
ATOM 4161 C C . ALA B 1 116 ? 2.875 -26.938 2.068 1 97.19 116 ALA B C 1
ATOM 4163 O O . ALA B 1 116 ? 2.518 -27.484 3.111 1 97.19 116 ALA B O 1
ATOM 4164 N N . VAL B 1 117 ? 2.07 -26.188 1.372 1 98.19 117 VAL B N 1
ATOM 4165 C CA . VAL B 1 117 ? 0.692 -25.938 1.778 1 98.19 117 VAL B CA 1
ATOM 4166 C C . VAL B 1 117 ? -0.163 -27.172 1.493 1 98.19 117 VAL B C 1
ATOM 4168 O O . VAL B 1 117 ? -0.915 -27.625 2.357 1 98.19 117 VAL B O 1
ATOM 4171 N N . SER B 1 118 ? -0.013 -27.75 0.302 1 97.94 118 SER B N 1
ATOM 4172 C CA . SER B 1 118 ? -0.813 -28.891 -0.122 1 97.94 118 SER B CA 1
ATOM 4173 C C . SER B 1 118 ? -0.573 -30.094 0.778 1 97.94 118 SER B C 1
ATOM 4175 O O . SER B 1 118 ? -1.5 -30.859 1.071 1 97.94 118 SER B O 1
ATOM 4177 N N . ALA B 1 119 ? 0.644 -30.25 1.23 1 94.06 119 ALA B N 1
ATOM 4178 C CA . ALA B 1 119 ? 1.031 -31.375 2.08 1 94.06 119 ALA B CA 1
ATOM 4179 C C . ALA B 1 119 ? 0.77 -31.062 3.553 1 94.06 119 ALA B C 1
ATOM 4181 O O . ALA B 1 119 ? 1.129 -31.844 4.434 1 94.06 119 ALA B O 1
ATOM 4182 N N . GLU B 1 120 ? 0.236 -29.922 3.861 1 91.44 120 GLU B N 1
ATOM 4183 C CA . GLU B 1 120 ? -0.145 -29.484 5.203 1 91.44 120 GLU B CA 1
ATOM 4184 C C . GLU B 1 120 ? 1.078 -29.344 6.102 1 91.44 120 GLU B C 1
ATOM 4186 O O . GLU B 1 120 ? 1.012 -29.625 7.301 1 91.44 120 GLU B O 1
ATOM 4191 N N . LEU B 1 121 ? 2.188 -29 5.492 1 89.5 121 LEU B N 1
ATOM 4192 C CA . LEU B 1 121 ? 3.389 -28.703 6.266 1 89.5 121 LEU B CA 1
ATOM 4193 C C . LEU B 1 121 ? 3.316 -27.312 6.879 1 89.5 121 LEU B C 1
ATOM 4195 O O . LEU B 1 121 ? 3.986 -27.031 7.879 1 89.5 121 LEU B O 1
ATOM 4199 N N . VAL B 1 122 ? 2.598 -26.406 6.23 1 94.94 122 VAL B N 1
ATOM 4200 C CA . VAL B 1 122 ? 2.291 -25.062 6.715 1 94.94 122 VAL B CA 1
ATOM 4201 C C . VAL B 1 122 ? 0.832 -24.734 6.414 1 94.94 122 VAL B C 1
ATOM 4203 O O . VAL B 1 122 ? 0.192 -25.391 5.594 1 94.94 122 VAL B O 1
ATOM 4206 N N . ASP B 1 123 ? 0.313 -23.719 7.121 1 95.06 123 ASP B N 1
ATOM 4207 C CA . ASP B 1 123 ? -1.058 -23.281 6.895 1 95.06 123 ASP B CA 1
ATOM 4208 C C . ASP B 1 123 ? -1.171 -22.5 5.582 1 95.06 123 ASP B C 1
ATOM 4210 O O . ASP B 1 123 ? -2.199 -22.562 4.906 1 95.06 123 ASP B O 1
ATOM 4214 N N . PHE B 1 124 ? -0.195 -21.734 5.285 1 98.31 124 PHE B N 1
ATOM 4215 C CA . PHE B 1 124 ? -0.126 -20.969 4.047 1 98.31 124 PHE B CA 1
ATOM 4216 C C . PHE B 1 124 ? 1.322 -20.672 3.674 1 98.31 124 PHE B C 1
ATOM 4218 O O . PHE B 1 124 ? 2.244 -21.031 4.414 1 98.31 124 PHE B O 1
ATOM 4225 N N . SER B 1 125 ? 1.556 -20.188 2.477 1 98.5 125 SER B N 1
ATOM 4226 C CA . SER B 1 125 ? 2.9 -19.828 2.045 1 98.5 125 SER B CA 1
ATOM 4227 C C . SER B 1 125 ? 2.873 -18.641 1.09 1 98.5 125 SER B C 1
ATOM 4229 O O . SER B 1 125 ? 1.818 -18.281 0.552 1 98.5 125 SER B O 1
ATOM 4231 N N . LEU B 1 126 ? 4.02 -18 0.992 1 98.5 126 LEU B N 1
ATOM 4232 C CA . LEU B 1 126 ? 4.215 -16.922 0.024 1 98.5 126 LEU B CA 1
ATOM 4233 C C . LEU B 1 126 ? 5.039 -17.406 -1.165 1 98.5 126 LEU B C 1
ATOM 4235 O O . LEU B 1 126 ? 5.984 -18.188 -0.998 1 98.5 126 LEU B O 1
ATOM 4239 N N . GLY B 1 127 ? 4.652 -17.047 -2.311 1 98.62 127 GLY B N 1
ATOM 4240 C CA . GLY B 1 127 ? 5.379 -17.219 -3.559 1 98.62 127 GLY B CA 1
ATOM 4241 C C . GLY B 1 127 ? 5.359 -15.977 -4.43 1 98.62 127 GLY B C 1
ATOM 4242 O O . GLY B 1 127 ? 5.051 -14.883 -3.953 1 98.62 127 GLY B O 1
ATOM 4243 N N . THR B 1 128 ? 5.871 -16.094 -5.633 1 98.5 128 THR B N 1
ATOM 4244 C CA . THR B 1 128 ? 5.809 -15.023 -6.621 1 98.5 128 THR B CA 1
ATOM 4245 C C . THR B 1 128 ? 5.234 -15.539 -7.938 1 98.5 128 THR B C 1
ATOM 4247 O O . THR B 1 128 ? 5.262 -16.734 -8.211 1 98.5 128 THR B O 1
ATOM 4250 N N . ASP B 1 129 ? 4.648 -14.664 -8.617 1 98.5 129 ASP B N 1
ATOM 4251 C CA . ASP B 1 129 ? 4.062 -14.977 -9.922 1 98.5 129 ASP B CA 1
ATOM 4252 C C . ASP B 1 129 ? 4.441 -13.93 -10.961 1 98.5 129 ASP B C 1
ATOM 4254 O O . ASP B 1 129 ? 4.039 -12.773 -10.859 1 98.5 129 ASP B O 1
ATOM 4258 N N . THR B 1 130 ? 5.238 -14.305 -11.898 1 97.31 130 THR B N 1
ATOM 4259 C CA . THR B 1 130 ? 5.609 -13.469 -13.031 1 97.31 130 THR B CA 1
ATOM 4260 C C . THR B 1 130 ? 4.789 -13.844 -14.266 1 97.31 130 THR B C 1
ATOM 4262 O O . THR B 1 130 ? 4.199 -12.977 -14.914 1 97.31 130 THR B O 1
ATOM 4265 N N . GLY B 1 131 ? 4.742 -15.125 -14.516 1 96.5 131 GLY B N 1
ATOM 4266 C CA . GLY B 1 131 ? 4.027 -15.617 -15.68 1 96.5 131 GLY B CA 1
ATOM 4267 C C . GLY B 1 131 ? 2.996 -16.672 -15.352 1 96.5 131 GLY B C 1
ATOM 4268 O O . GLY B 1 131 ? 2.223 -17.094 -16.219 1 96.5 131 GLY B O 1
ATOM 4269 N N . GLY B 1 132 ? 2.92 -17.156 -14.164 1 97.88 132 GLY B N 1
ATOM 4270 C CA . GLY B 1 132 ? 2 -18.203 -13.758 1 97.88 132 GLY B CA 1
ATOM 4271 C C . GLY B 1 132 ? 2.453 -18.938 -12.516 1 97.88 132 GLY B C 1
ATOM 4272 O O . GLY B 1 132 ? 1.816 -19.906 -12.094 1 97.88 132 GLY B O 1
ATOM 4273 N N . SER B 1 133 ? 3.408 -18.484 -11.875 1 98.06 133 SER B N 1
ATOM 4274 C CA . SER B 1 133 ? 4.203 -19.234 -10.906 1 98.06 133 SER B CA 1
ATOM 4275 C C . SER B 1 133 ? 3.467 -19.375 -9.578 1 98.06 133 SER B C 1
ATOM 4277 O O . SER B 1 133 ? 3.938 -20.078 -8.68 1 98.06 133 SER B O 1
ATOM 4279 N N . VAL B 1 134 ? 2.42 -18.766 -9.383 1 98.81 134 VAL B N 1
ATOM 4280 C CA . VAL B 1 134 ? 1.537 -19.031 -8.258 1 98.81 134 VAL B CA 1
ATOM 4281 C C . VAL B 1 134 ? 0.301 -19.797 -8.734 1 98.81 134 VAL B C 1
ATOM 4283 O O . VAL B 1 134 ? -0.094 -20.797 -8.133 1 98.81 134 VAL B O 1
ATOM 4286 N N . ARG B 1 135 ? -0.232 -19.406 -9.836 1 98.75 135 ARG B N 1
ATOM 4287 C CA . ARG B 1 135 ? -1.474 -19.938 -10.383 1 98.75 135 ARG B CA 1
ATOM 4288 C C . ARG B 1 135 ? -1.303 -21.406 -10.781 1 98.75 135 ARG B C 1
ATOM 4290 O O . ARG B 1 135 ? -2.145 -22.25 -10.461 1 98.75 135 ARG B O 1
ATOM 4297 N N . VAL B 1 136 ? -0.198 -21.734 -11.43 1 98.69 136 VAL B N 1
ATOM 4298 C CA . VAL B 1 136 ? 0.021 -23.062 -11.961 1 98.69 136 VAL B CA 1
ATOM 4299 C C . VAL B 1 136 ? 0.25 -24.047 -10.812 1 98.69 136 VAL B C 1
ATOM 4301 O O . VAL B 1 136 ? -0.449 -25.062 -10.695 1 98.69 136 VAL B O 1
ATOM 4304 N N . PRO B 1 137 ? 1.193 -23.766 -9.93 1 98.88 137 PRO B N 1
ATOM 4305 C CA . PRO B 1 137 ? 1.364 -24.75 -8.859 1 98.88 137 PRO B CA 1
ATOM 4306 C C . PRO B 1 137 ? 0.128 -24.875 -7.973 1 98.88 137 PRO B C 1
ATOM 4308 O O . PRO B 1 137 ? -0.146 -25.953 -7.441 1 98.88 137 PRO B O 1
ATOM 4311 N N . ALA B 1 138 ? -0.616 -23.812 -7.781 1 98.88 138 ALA B N 1
ATOM 4312 C CA . ALA B 1 138 ? -1.88 -23.938 -7.059 1 98.88 138 ALA B CA 1
ATOM 4313 C C . ALA B 1 138 ? -2.809 -24.938 -7.75 1 98.88 138 ALA B C 1
ATOM 4315 O O . ALA B 1 138 ? -3.387 -25.812 -7.098 1 98.88 138 ALA B O 1
ATOM 4316 N N . ALA B 1 139 ? -2.936 -24.828 -9.031 1 98.69 139 ALA B N 1
ATOM 4317 C CA . ALA B 1 139 ? -3.781 -25.734 -9.82 1 98.69 139 ALA B CA 1
ATOM 4318 C C . ALA B 1 139 ? -3.293 -27.172 -9.719 1 98.69 139 ALA B C 1
ATOM 4320 O O . ALA B 1 139 ? -4.086 -28.094 -9.5 1 98.69 139 ALA B O 1
ATOM 4321 N N . PHE B 1 140 ? -1.986 -27.359 -9.891 1 98.69 140 PHE B N 1
ATOM 4322 C CA . PHE B 1 140 ? -1.401 -28.703 -9.961 1 98.69 140 PHE B CA 1
ATOM 4323 C C . PHE B 1 140 ? -1.437 -29.375 -8.602 1 98.69 140 PHE B C 1
ATOM 4325 O O . PHE B 1 140 ? -1.552 -30.609 -8.523 1 98.69 140 PHE B O 1
ATOM 4332 N N . CYS B 1 141 ? -1.34 -28.578 -7.543 1 98.56 141 CYS B N 1
ATOM 4333 C CA . CYS B 1 141 ? -1.272 -29.156 -6.207 1 98.56 141 CYS B CA 1
ATOM 4334 C C . CYS B 1 141 ? -2.633 -29.109 -5.52 1 98.56 141 CYS B C 1
ATOM 4336 O O . CYS B 1 141 ? -2.75 -29.438 -4.34 1 98.56 141 CYS B O 1
ATOM 4338 N N . GLY B 1 142 ? -3.637 -28.656 -6.188 1 97.88 142 GLY B N 1
ATOM 4339 C CA . GLY B 1 142 ? -5.004 -28.734 -5.695 1 97.88 142 GLY B CA 1
ATOM 4340 C C . GLY B 1 142 ? -5.266 -27.797 -4.531 1 97.88 142 GLY B C 1
ATOM 4341 O O . GLY B 1 142 ? -5.934 -28.172 -3.564 1 97.88 142 GLY B O 1
ATOM 4342 N N . ILE B 1 143 ? -4.742 -26.594 -4.52 1 98.38 143 ILE B N 1
ATOM 4343 C CA . ILE B 1 143 ? -4.953 -25.625 -3.459 1 98.38 143 ILE B CA 1
ATOM 4344 C C . ILE B 1 143 ? -5.27 -24.266 -4.07 1 98.38 143 ILE B C 1
ATOM 4346 O O . ILE B 1 143 ? -5.223 -24.094 -5.289 1 98.38 143 ILE B O 1
ATOM 4350 N N . TYR B 1 144 ? -5.656 -23.312 -3.205 1 98.75 144 TYR B N 1
ATOM 4351 C CA . TYR B 1 144 ? -5.91 -21.938 -3.66 1 98.75 144 TYR B CA 1
ATOM 4352 C C . TYR B 1 144 ? -4.602 -21.188 -3.885 1 98.75 144 TYR B C 1
ATOM 4354 O O . TYR B 1 144 ? -3.65 -21.344 -3.113 1 98.75 144 TYR B O 1
ATOM 4362 N N . GLY B 1 145 ? -4.5 -20.469 -4.902 1 98.88 145 GLY B N 1
ATOM 4363 C CA . GLY B 1 145 ? -3.41 -19.547 -5.184 1 98.88 145 GLY B CA 1
ATOM 4364 C C . GLY B 1 145 ? -3.889 -18.188 -5.637 1 98.88 145 GLY B C 1
ATOM 4365 O O . GLY B 1 145 ? -4.758 -18.078 -6.504 1 98.88 145 GLY B O 1
ATOM 4366 N N . PHE B 1 146 ? -3.379 -17.125 -5.008 1 98.75 146 PHE B N 1
ATOM 4367 C CA . PHE B 1 146 ? -3.82 -15.773 -5.344 1 98.75 146 PHE B CA 1
ATOM 4368 C C . PHE B 1 146 ? -2.676 -14.961 -5.941 1 98.75 146 PHE B C 1
ATOM 4370 O O . PHE B 1 146 ? -1.615 -14.828 -5.328 1 98.75 146 PHE B O 1
ATOM 4377 N N . ARG B 1 147 ? -2.863 -14.516 -7.164 1 98.56 147 ARG B N 1
ATOM 4378 C CA . ARG B 1 147 ? -2.018 -13.516 -7.812 1 98.56 147 ARG B CA 1
ATOM 4379 C C . ARG B 1 147 ? -2.656 -12.125 -7.742 1 98.56 147 ARG B C 1
ATOM 4381 O O . ARG B 1 147 ? -3.65 -11.859 -8.422 1 98.56 147 ARG B O 1
ATOM 4388 N N . PRO B 1 148 ? -2.104 -11.234 -6.969 1 97 148 PRO B N 1
ATOM 4389 C CA . PRO B 1 148 ? -2.711 -9.906 -6.852 1 97 148 PRO B CA 1
ATOM 4390 C C . PRO B 1 148 ? -2.467 -9.031 -8.078 1 97 148 PRO B C 1
ATOM 4392 O O . PRO B 1 148 ? -1.691 -9.406 -8.961 1 97 148 PRO B O 1
ATOM 4395 N N . SER B 1 149 ? -3.223 -7.926 -8.117 1 94.25 149 SER B N 1
ATOM 4396 C CA . SER B 1 149 ? -2.977 -6.906 -9.133 1 94.25 149 SER B CA 1
ATOM 4397 C C . SER B 1 149 ? -1.52 -6.457 -9.125 1 94.25 149 SER B C 1
ATOM 4399 O O . SER B 1 149 ? -0.881 -6.422 -8.07 1 94.25 149 SER B O 1
ATOM 4401 N N . HIS B 1 150 ? -1.036 -6.117 -10.367 1 91.62 150 HIS B N 1
ATOM 4402 C CA . HIS B 1 150 ? 0.315 -5.574 -10.453 1 91.62 150 HIS B CA 1
ATOM 4403 C C . HIS B 1 150 ? 0.488 -4.363 -9.547 1 91.62 150 HIS B C 1
ATOM 4405 O O . HIS B 1 150 ? -0.387 -3.498 -9.484 1 91.62 150 HIS B O 1
ATOM 4411 N N . GLY B 1 151 ? 1.569 -4.426 -8.758 1 85.88 151 GLY B N 1
ATOM 4412 C CA . GLY B 1 151 ? 2.004 -3.229 -8.062 1 85.88 151 GLY B CA 1
ATOM 4413 C C . GLY B 1 151 ? 1.317 -3.033 -6.723 1 85.88 151 GLY B C 1
ATOM 4414 O O . GLY B 1 151 ? 1.657 -2.117 -5.973 1 85.88 151 GLY B O 1
ATOM 4415 N N . ILE B 1 152 ? 0.385 -3.854 -6.309 1 84.56 152 ILE B N 1
ATOM 4416 C CA . ILE B 1 152 ? -0.415 -3.586 -5.121 1 84.56 152 ILE B CA 1
ATOM 4417 C C . ILE B 1 152 ? 0.302 -4.125 -3.885 1 84.56 152 ILE B C 1
ATOM 4419 O O . ILE B 1 152 ? 0.208 -3.543 -2.801 1 84.56 152 ILE B O 1
ATOM 4423 N N . VAL B 1 153 ? 0.969 -5.23 -3.988 1 88.62 153 VAL B N 1
ATOM 4424 C CA . VAL B 1 153 ? 1.827 -5.762 -2.934 1 88.62 153 VAL B CA 1
ATOM 4425 C C . VAL B 1 153 ? 3.291 -5.488 -3.271 1 88.62 153 VAL B C 1
ATOM 4427 O O . VAL B 1 153 ? 3.736 -5.758 -4.391 1 88.62 153 VAL B O 1
ATOM 4430 N N . SER B 1 154 ? 3.984 -4.996 -2.297 1 82.56 154 SER B N 1
ATOM 4431 C CA . SER B 1 154 ? 5.371 -4.605 -2.531 1 82.56 154 SER B CA 1
ATOM 4432 C C . SER B 1 154 ? 6.223 -5.809 -2.928 1 82.56 154 SER B C 1
ATOM 4434 O O . SER B 1 154 ? 6.113 -6.879 -2.332 1 82.56 154 SER B O 1
ATOM 4436 N N . THR B 1 155 ? 7.133 -5.527 -3.941 1 90.56 155 THR B N 1
ATOM 4437 C CA . THR B 1 155 ? 8.086 -6.551 -4.352 1 90.56 155 THR B CA 1
ATOM 4438 C C . THR B 1 155 ? 9.484 -6.215 -3.852 1 90.56 155 THR B C 1
ATOM 4440 O O . THR B 1 155 ? 10.477 -6.797 -4.309 1 90.56 155 THR B O 1
ATOM 4443 N N . THR B 1 156 ? 9.547 -5.238 -2.979 1 84.62 156 THR B N 1
ATOM 4444 C CA . THR B 1 156 ? 10.828 -4.949 -2.346 1 84.62 156 THR B CA 1
ATOM 4445 C C . THR B 1 156 ? 11.352 -6.168 -1.592 1 84.62 156 THR B C 1
ATOM 4447 O O . THR B 1 156 ? 10.586 -6.852 -0.905 1 84.62 156 THR B O 1
ATOM 4450 N N . GLY B 1 157 ? 12.641 -6.48 -1.751 1 90.31 157 GLY B N 1
ATOM 4451 C CA . GLY B 1 157 ? 13.242 -7.625 -1.085 1 90.31 157 GLY B CA 1
ATOM 4452 C C . GLY B 1 157 ? 12.992 -8.938 -1.808 1 90.31 157 GLY B C 1
ATOM 4453 O O . GLY B 1 157 ? 13.32 -10.008 -1.298 1 90.31 157 GLY B O 1
ATOM 4454 N N . VAL B 1 158 ? 12.375 -8.836 -2.973 1 95.81 158 VAL B N 1
ATOM 4455 C CA . VAL B 1 158 ? 12.18 -9.984 -3.848 1 95.81 158 VAL B CA 1
ATOM 4456 C C . VAL B 1 158 ? 13.125 -9.883 -5.047 1 95.81 158 VAL B C 1
ATOM 4458 O O . VAL B 1 158 ? 13.141 -8.875 -5.754 1 95.81 158 VAL B O 1
ATOM 4461 N N . THR B 1 159 ? 13.953 -10.898 -5.242 1 97.38 159 THR B N 1
ATOM 4462 C CA . THR B 1 159 ? 14.805 -10.891 -6.43 1 97.38 159 THR B CA 1
ATOM 4463 C C . THR B 1 159 ? 13.953 -10.828 -7.695 1 97.38 159 THR B C 1
ATOM 4465 O O . THR B 1 159 ? 13.078 -11.68 -7.902 1 97.38 159 THR B O 1
ATOM 4468 N N . PRO B 1 160 ? 14.148 -9.875 -8.547 1 96.31 160 PRO B N 1
ATOM 4469 C CA . PRO B 1 160 ? 13.266 -9.695 -9.703 1 96.31 160 PRO B CA 1
ATOM 4470 C C . PRO B 1 160 ? 13.531 -10.711 -10.812 1 96.31 160 PRO B C 1
ATOM 4472 O O . PRO B 1 160 ? 14.688 -11.078 -11.055 1 96.31 160 PRO B O 1
ATOM 4475 N N . MET B 1 161 ? 12.562 -11.219 -11.438 1 97.44 161 MET B N 1
ATOM 4476 C CA . MET B 1 161 ? 12.641 -11.922 -12.719 1 97.44 161 MET B CA 1
ATOM 4477 C C . MET B 1 161 ? 12.336 -10.969 -13.875 1 97.44 161 MET B C 1
ATOM 4479 O O . MET B 1 161 ? 13.203 -10.734 -14.727 1 97.44 161 MET B O 1
ATOM 4483 N N . ALA B 1 162 ? 11.219 -10.414 -13.859 1 97.25 162 ALA B N 1
ATOM 4484 C CA . ALA B 1 162 ? 10.75 -9.391 -14.789 1 97.25 162 ALA B CA 1
ATOM 4485 C C . ALA B 1 162 ? 9.758 -8.445 -14.117 1 97.25 162 ALA B C 1
ATOM 4487 O O . ALA B 1 162 ? 8.562 -8.742 -14.039 1 97.25 162 ALA B O 1
ATOM 4488 N N . GLN B 1 163 ? 10.164 -7.242 -13.742 1 91.69 163 GLN B N 1
ATOM 4489 C CA . GLN B 1 163 ? 9.484 -6.367 -12.797 1 91.69 163 GLN B CA 1
ATOM 4490 C C . GLN B 1 163 ? 8.148 -5.883 -13.359 1 91.69 163 GLN B C 1
ATOM 4492 O O . GLN B 1 163 ? 7.246 -5.52 -12.609 1 91.69 163 GLN B O 1
ATOM 4497 N N . SER B 1 164 ? 7.961 -5.875 -14.703 1 94.25 164 SER B N 1
ATOM 4498 C CA . SER B 1 164 ? 6.691 -5.465 -15.289 1 94.25 164 SER B CA 1
ATOM 4499 C C . SER B 1 164 ? 5.582 -6.457 -14.953 1 94.25 164 SER B C 1
ATOM 4501 O O . SER B 1 164 ? 4.398 -6.125 -15.031 1 94.25 164 SER B O 1
ATOM 4503 N N . PHE B 1 165 ? 6.043 -7.707 -14.555 1 97.69 165 PHE B N 1
ATOM 4504 C CA . PHE B 1 165 ? 5.059 -8.773 -14.406 1 97.69 165 PHE B CA 1
ATOM 4505 C C . PHE B 1 165 ? 5.125 -9.383 -13.008 1 97.69 165 PHE B C 1
ATOM 4507 O O . PHE B 1 165 ? 4.207 -10.086 -12.586 1 97.69 165 PHE B O 1
ATOM 4514 N N . ASP B 1 166 ? 6.227 -9.156 -12.289 1 97.19 166 ASP B N 1
ATOM 4515 C CA . ASP B 1 166 ? 6.453 -9.781 -10.984 1 97.19 166 ASP B CA 1
ATOM 4516 C C . ASP B 1 166 ? 5.387 -9.352 -9.977 1 97.19 166 ASP B C 1
ATOM 4518 O O . ASP B 1 166 ? 5.07 -8.164 -9.867 1 97.19 166 ASP B O 1
ATOM 4522 N N . THR B 1 167 ? 4.82 -10.398 -9.289 1 97.56 167 THR B N 1
ATOM 4523 C CA . THR B 1 167 ? 3.934 -10.148 -8.156 1 97.56 167 THR B CA 1
ATOM 4524 C C . THR B 1 167 ? 4.266 -11.078 -6.992 1 97.56 167 THR B C 1
ATOM 4526 O O . THR B 1 167 ? 4.758 -12.188 -7.203 1 97.56 167 THR B O 1
ATOM 4529 N N . VAL B 1 168 ? 4.07 -10.539 -5.785 1 97.56 168 VAL B N 1
ATOM 4530 C CA . VAL B 1 168 ? 3.992 -11.414 -4.625 1 97.56 168 VAL B CA 1
ATOM 4531 C C . VAL B 1 168 ? 2.621 -12.086 -4.57 1 97.56 168 VAL B C 1
ATOM 4533 O O . VAL B 1 168 ? 1.593 -11.414 -4.707 1 97.56 168 VAL B O 1
ATOM 4536 N N . GLY B 1 169 ? 2.559 -13.406 -4.543 1 98.44 169 GLY B N 1
ATOM 4537 C CA . GLY B 1 169 ? 1.335 -14.172 -4.371 1 98.44 169 GLY B CA 1
ATOM 4538 C C . GLY B 1 169 ? 1.386 -15.117 -3.188 1 98.44 169 GLY B C 1
ATOM 4539 O O . GLY B 1 169 ? 2.406 -15.211 -2.504 1 98.44 169 GLY B O 1
ATOM 4540 N N . TRP B 1 170 ? 0.219 -15.742 -2.928 1 98.75 170 TRP B N 1
ATOM 4541 C CA . TRP B 1 170 ? 0.204 -16.641 -1.777 1 98.75 170 TRP B CA 1
ATOM 4542 C C . TRP B 1 170 ? -0.748 -17.812 -2.012 1 98.75 170 TRP B C 1
ATOM 4544 O O . TRP B 1 170 ? -1.537 -17.797 -2.959 1 98.75 170 TRP B O 1
ATOM 4554 N N . PHE B 1 171 ? -0.499 -18.859 -1.193 1 98.81 171 PHE B N 1
ATOM 4555 C CA . PHE B 1 171 ? -1.231 -20.109 -1.26 1 98.81 171 PHE B CA 1
ATOM 4556 C C . PHE B 1 171 ? -1.909 -20.422 0.071 1 98.81 171 PHE B C 1
ATOM 4558 O O . PHE B 1 171 ? -1.365 -20.109 1.135 1 98.81 171 PHE B O 1
ATOM 4565 N N . ALA B 1 172 ? -3.041 -21 0.005 1 98.5 172 ALA B N 1
ATOM 4566 C CA . ALA B 1 172 ? -3.709 -21.578 1.176 1 98.5 172 ALA B CA 1
ATOM 4567 C C . ALA B 1 172 ? -4.633 -22.719 0.781 1 98.5 172 ALA B C 1
ATOM 4569 O O . ALA B 1 172 ? -5.043 -22.828 -0.377 1 98.5 172 ALA B O 1
ATOM 4570 N N . ARG B 1 173 ? -4.926 -23.578 1.724 1 95.62 173 ARG B N 1
ATOM 4571 C CA . ARG B 1 173 ? -5.914 -24.641 1.499 1 95.62 173 ARG B CA 1
ATOM 4572 C C . ARG B 1 173 ? -7.324 -24.141 1.785 1 95.62 173 ARG B C 1
ATOM 4574 O O . ARG B 1 173 ? -8.297 -24.688 1.279 1 95.62 173 ARG B O 1
ATOM 4581 N N . ASP B 1 174 ? -7.367 -23.125 2.625 1 92.94 174 ASP B N 1
ATOM 4582 C CA . ASP B 1 174 ? -8.609 -22.516 3.117 1 92.94 174 ASP B CA 1
ATOM 4583 C C . ASP B 1 174 ? -8.781 -21.109 2.576 1 92.94 174 ASP B C 1
ATOM 4585 O O . ASP B 1 174 ? -7.938 -20.234 2.803 1 92.94 174 ASP B O 1
ATOM 4589 N N . PRO B 1 175 ? -9.969 -20.906 1.836 1 93.81 175 PRO B N 1
ATOM 4590 C CA . PRO B 1 175 ? -10.156 -19.562 1.284 1 93.81 175 PRO B CA 1
ATOM 4591 C C . PRO B 1 175 ? -10.289 -18.5 2.365 1 93.81 175 PRO B C 1
ATOM 4593 O O . PRO B 1 175 ? -10.062 -17.312 2.102 1 93.81 175 PRO B O 1
ATOM 4596 N N . ILE B 1 176 ? -10.664 -18.906 3.621 1 90.81 176 ILE B N 1
ATOM 4597 C CA . ILE B 1 176 ? -10.727 -17.969 4.73 1 90.81 176 ILE B CA 1
ATOM 4598 C C . ILE B 1 176 ? -9.32 -17.469 5.062 1 90.81 176 ILE B C 1
ATOM 4600 O O . ILE B 1 176 ? -9.102 -16.266 5.227 1 90.81 176 ILE B O 1
ATOM 4604 N N . ILE B 1 177 ? -8.391 -18.391 5.16 1 92.62 177 ILE B N 1
ATOM 4605 C CA . ILE B 1 177 ? -6.996 -18.047 5.414 1 92.62 177 ILE B CA 1
ATOM 4606 C C . ILE B 1 177 ? -6.445 -17.234 4.234 1 92.62 177 ILE B C 1
ATOM 4608 O O . ILE B 1 177 ? -5.73 -16.25 4.426 1 92.62 177 ILE B O 1
ATOM 4612 N N . LEU B 1 178 ? -6.816 -17.688 3.049 1 96.5 178 LEU B N 1
ATOM 4613 C CA . LEU B 1 178 ? -6.398 -16.969 1.853 1 96.5 178 LEU B CA 1
ATOM 4614 C C . LEU B 1 178 ? -6.809 -15.5 1.929 1 96.5 178 LEU B C 1
ATOM 4616 O O . LEU B 1 178 ? -6.012 -14.609 1.616 1 96.5 178 LEU B O 1
ATOM 4620 N N . ASN B 1 179 ? -8.047 -15.258 2.291 1 92.94 179 ASN B N 1
ATOM 4621 C CA . ASN B 1 179 ? -8.609 -13.914 2.389 1 92.94 179 ASN B CA 1
ATOM 4622 C C . ASN B 1 179 ? -7.957 -13.109 3.508 1 92.94 179 ASN B C 1
ATOM 4624 O O . ASN B 1 179 ? -7.68 -11.922 3.342 1 92.94 179 ASN B O 1
ATOM 4628 N N . ARG B 1 180 ? -7.676 -13.734 4.637 1 88.62 180 ARG B N 1
ATOM 4629 C CA . ARG B 1 180 ? -7.027 -13.07 5.766 1 88.62 180 ARG B CA 1
ATOM 4630 C C . ARG B 1 180 ? -5.656 -12.531 5.371 1 88.62 180 ARG B C 1
ATOM 4632 O O . ARG B 1 180 ? -5.297 -11.406 5.723 1 88.62 180 ARG B O 1
ATOM 4639 N N . ILE B 1 181 ? -4.922 -13.344 4.676 1 93.12 181 ILE B N 1
ATOM 4640 C CA . ILE B 1 181 ? -3.604 -12.93 4.203 1 93.12 181 ILE B CA 1
ATOM 4641 C C . ILE B 1 181 ? -3.744 -11.742 3.256 1 93.12 181 ILE B C 1
ATOM 4643 O O . ILE B 1 181 ? -2.971 -10.781 3.334 1 93.12 181 ILE B O 1
ATOM 4647 N N . GLY B 1 182 ? -4.715 -11.844 2.342 1 92.31 182 GLY B N 1
ATOM 4648 C CA . GLY B 1 182 ? -4.961 -10.758 1.403 1 92.31 182 GLY B CA 1
ATOM 4649 C C . GLY B 1 182 ? -5.293 -9.445 2.082 1 92.31 182 GLY B C 1
ATOM 4650 O O . GLY B 1 182 ? -4.766 -8.391 1.707 1 92.31 182 GLY B O 1
ATOM 4651 N N . HIS B 1 183 ? -6.141 -9.547 3.062 1 84.12 183 HIS B N 1
ATOM 4652 C CA . HIS B 1 183 ? -6.523 -8.344 3.793 1 84.12 183 HIS B CA 1
ATOM 4653 C C . HIS B 1 183 ? -5.309 -7.684 4.438 1 84.12 183 HIS B C 1
ATOM 4655 O O . HIS B 1 183 ? -5.227 -6.453 4.496 1 84.12 183 HIS B O 1
ATOM 4661 N N . LEU B 1 184 ? -4.477 -8.477 4.906 1 83.12 184 LEU B N 1
ATOM 4662 C CA . LEU B 1 184 ? -3.262 -7.992 5.547 1 83.12 184 LEU B CA 1
ATOM 4663 C C . LEU B 1 184 ? -2.322 -7.363 4.523 1 83.12 184 LEU B C 1
ATOM 4665 O O . LEU B 1 184 ? -1.871 -6.23 4.703 1 83.12 184 LEU B O 1
ATOM 4669 N N . LEU B 1 185 ? -2.012 -8.078 3.398 1 87 185 LEU B N 1
ATOM 4670 C CA . LEU B 1 185 ? -0.98 -7.68 2.447 1 87 185 LEU B CA 1
ATOM 4671 C C . LEU B 1 185 ? -1.475 -6.547 1.556 1 87 185 LEU B C 1
ATOM 4673 O O . LEU B 1 185 ? -0.682 -5.719 1.101 1 87 185 LEU B O 1
ATOM 4677 N N . LEU B 1 186 ? -2.764 -6.566 1.329 1 80.19 186 LEU B N 1
ATOM 4678 C CA . LEU B 1 186 ? -3.348 -5.555 0.456 1 80.19 186 LEU B CA 1
ATOM 4679 C C . LEU B 1 186 ? -3.766 -4.324 1.254 1 80.19 186 LEU B C 1
ATOM 4681 O O . LEU B 1 186 ? -4.156 -3.307 0.676 1 80.19 186 LEU B O 1
ATOM 4685 N N . GLN B 1 187 ? -3.666 -4.422 2.549 1 66.88 187 GLN B N 1
ATOM 4686 C CA . GLN B 1 187 ? -4.086 -3.357 3.455 1 66.88 187 GLN B CA 1
ATOM 4687 C C . GLN B 1 187 ? -5.504 -2.891 3.141 1 66.88 187 GLN B C 1
ATOM 4689 O O . GLN B 1 187 ? -5.75 -1.69 3.014 1 66.88 187 GLN B O 1
ATOM 4694 N N . LEU B 1 188 ? -6.371 -3.842 2.805 1 58.88 188 LEU B N 1
ATOM 4695 C CA . LEU B 1 188 ? -7.742 -3.582 2.379 1 58.88 188 LEU B CA 1
ATOM 4696 C C . LEU B 1 188 ? -8.648 -3.352 3.582 1 58.88 188 LEU B C 1
ATOM 4698 O O . LEU B 1 188 ? -8.477 -3.98 4.629 1 58.88 188 LEU B O 1
ATOM 4702 N N . PRO B 1 189 ? -9.516 -2.275 3.422 1 49.47 189 PRO B N 1
ATOM 4703 C CA . PRO B 1 189 ? -10.578 -2.201 4.426 1 49.47 189 PRO B CA 1
ATOM 4704 C C . PRO B 1 189 ? -11.523 -3.398 4.379 1 49.47 189 PRO B C 1
ATOM 4706 O O . PRO B 1 189 ? -11.555 -4.125 3.385 1 49.47 189 PRO B O 1
ATOM 4709 N N . ASP B 1 190 ? -12.008 -3.715 5.527 1 51.5 190 ASP B N 1
ATOM 4710 C CA . ASP B 1 190 ? -13.047 -4.746 5.531 1 51.5 190 ASP B CA 1
ATOM 4711 C C . ASP B 1 190 ? -14.203 -4.363 4.613 1 51.5 190 ASP B C 1
ATOM 4713 O O . ASP B 1 190 ? -14.727 -3.25 4.699 1 51.5 190 ASP B O 1
ATOM 4717 N N . MET B 1 191 ? -14.203 -4.816 3.465 1 52.78 191 MET B N 1
ATOM 4718 C CA . MET B 1 191 ? -15.305 -4.527 2.555 1 52.78 191 MET B CA 1
ATOM 4719 C C . MET B 1 191 ? -16.391 -5.594 2.658 1 52.78 191 MET B C 1
ATOM 4721 O O . MET B 1 191 ? -16.094 -6.762 2.912 1 52.78 191 MET B O 1
ATOM 4725 N N . ASP B 1 192 ? -17.594 -5.086 2.643 1 55.62 192 ASP B N 1
ATOM 4726 C CA . ASP B 1 192 ? -18.719 -6.016 2.529 1 55.62 192 ASP B CA 1
ATOM 4727 C C . ASP B 1 192 ? -18.625 -6.84 1.246 1 55.62 192 ASP B C 1
ATOM 4729 O O . ASP B 1 192 ? -18.094 -6.363 0.235 1 55.62 192 ASP B O 1
ATOM 4733 N N . PRO B 1 193 ? -19 -8.047 1.433 1 60.06 193 PRO B N 1
ATOM 4734 C CA . PRO B 1 193 ? -19.031 -8.883 0.229 1 60.06 193 PRO B CA 1
ATOM 4735 C C . PRO B 1 193 ? -19.906 -8.281 -0.874 1 60.06 193 PRO B C 1
ATOM 4737 O O . PRO B 1 193 ? -21.031 -7.859 -0.613 1 60.06 193 PRO B O 1
ATOM 4740 N N . VAL B 1 194 ? -19.25 -7.926 -1.89 1 65.38 194 VAL B N 1
ATOM 4741 C CA . VAL B 1 194 ? -19.984 -7.449 -3.053 1 65.38 194 VAL B CA 1
ATOM 4742 C C . VAL B 1 194 ? -20.234 -8.602 -4.023 1 65.38 194 VAL B C 1
ATOM 4744 O O . VAL B 1 194 ? -19.391 -9.5 -4.156 1 65.38 194 VAL B O 1
ATOM 4747 N N . HIS B 1 195 ? -21.484 -8.594 -4.617 1 77.56 195 HIS B N 1
ATOM 4748 C CA . HIS B 1 195 ? -21.828 -9.578 -5.633 1 77.56 195 HIS B CA 1
ATOM 4749 C C . HIS B 1 195 ? -21.328 -9.156 -7.012 1 77.56 195 HIS B C 1
ATOM 4751 O O . HIS B 1 195 ? -21.422 -7.977 -7.371 1 77.56 195 HIS B O 1
ATOM 4757 N N . PRO B 1 196 ? -20.781 -10.141 -7.668 1 86.31 196 PRO B N 1
ATOM 4758 C CA . PRO B 1 196 ? -20.438 -9.805 -9.047 1 86.31 196 PRO B CA 1
ATOM 4759 C C . PRO B 1 196 ? -21.656 -9.43 -9.891 1 86.31 196 PRO B C 1
ATOM 4761 O O . PRO B 1 196 ? -22.719 -10.031 -9.734 1 86.31 196 PRO B O 1
ATOM 4764 N N . ASN B 1 197 ? -21.547 -8.438 -10.672 1 83.62 197 ASN B N 1
ATOM 4765 C CA . ASN B 1 197 ? -22.656 -8.031 -11.508 1 83.62 197 ASN B CA 1
ATOM 4766 C C . ASN B 1 197 ? -22.578 -8.664 -12.898 1 83.62 197 ASN B C 1
ATOM 4768 O O . ASN B 1 197 ? -23.547 -8.617 -13.664 1 83.62 197 ASN B O 1
ATOM 4772 N N . ARG B 1 198 ? -21.469 -9.273 -13.203 1 88.12 198 ARG B N 1
ATOM 4773 C CA . ARG B 1 198 ? -21.297 -9.977 -14.469 1 88.12 198 ARG B CA 1
ATOM 4774 C C . ARG B 1 198 ? -20.234 -11.07 -14.352 1 88.12 198 ARG B C 1
ATOM 4776 O O . ARG B 1 198 ? -19.203 -10.875 -13.703 1 88.12 198 ARG B O 1
ATOM 4783 N N . ILE B 1 199 ? -20.594 -12.172 -14.93 1 90.88 199 ILE B N 1
ATOM 4784 C CA . ILE B 1 199 ? -19.641 -13.273 -15.039 1 90.88 199 ILE B CA 1
ATOM 4785 C C . ILE B 1 199 ? -19.406 -13.617 -16.5 1 90.88 199 ILE B C 1
ATOM 4787 O O . ILE B 1 199 ? -20.328 -14.047 -17.203 1 90.88 199 ILE B O 1
ATOM 4791 N N . ILE B 1 200 ? -18.219 -13.406 -16.922 1 94.19 200 ILE B N 1
ATOM 4792 C CA . ILE B 1 200 ? -17.859 -13.641 -18.312 1 94.19 200 ILE B CA 1
ATOM 4793 C C . ILE B 1 200 ? -17.219 -15.016 -18.453 1 94.19 200 ILE B C 1
ATOM 4795 O O . ILE B 1 200 ? -16.25 -15.336 -17.75 1 94.19 200 ILE B O 1
ATOM 4799 N N . ILE B 1 201 ? -17.734 -15.812 -19.406 1 93.81 201 ILE B N 1
ATOM 4800 C CA . ILE B 1 201 ? -17.219 -17.141 -19.703 1 93.81 201 ILE B CA 1
ATOM 4801 C C . ILE B 1 201 ? -16.688 -17.188 -21.125 1 93.81 201 ILE B C 1
ATOM 4803 O O . ILE B 1 201 ? -17.469 -17.266 -22.078 1 93.81 201 ILE B O 1
ATOM 4807 N N . PRO B 1 202 ? -15.414 -17.156 -21.234 1 96.75 202 PRO B N 1
ATOM 4808 C CA . PRO B 1 202 ? -14.852 -17.297 -22.578 1 96.75 202 PRO B CA 1
ATOM 4809 C C . PRO B 1 202 ? -14.852 -18.75 -23.062 1 96.75 202 PRO B C 1
ATOM 4811 O O . PRO B 1 202 ? -13.945 -19.516 -22.719 1 96.75 202 PRO B O 1
ATOM 4814 N N . ASP B 1 203 ? -15.711 -19.078 -23.984 1 94.81 203 ASP B N 1
ATOM 4815 C CA . ASP B 1 203 ? -15.898 -20.453 -24.453 1 94.81 203 ASP B CA 1
ATOM 4816 C C . ASP B 1 203 ? -14.633 -20.984 -25.109 1 94.81 203 ASP B C 1
ATOM 4818 O O . ASP B 1 203 ? -14.297 -22.172 -24.969 1 94.81 203 ASP B O 1
ATOM 4822 N N . ASP B 1 204 ? -14.016 -20.141 -25.844 1 95.25 204 ASP B N 1
ATOM 4823 C CA . ASP B 1 204 ? -12.805 -20.562 -26.547 1 95.25 204 ASP B CA 1
ATOM 4824 C C . ASP B 1 204 ? -11.719 -20.969 -25.547 1 95.25 204 ASP B C 1
ATOM 4826 O O . ASP B 1 204 ? -10.977 -21.922 -25.797 1 95.25 204 ASP B O 1
ATOM 4830 N N . CYS B 1 205 ? -11.609 -20.297 -24.484 1 96.38 205 CYS B N 1
ATOM 4831 C CA . CYS B 1 205 ? -10.633 -20.672 -23.453 1 96.38 205 CYS B CA 1
ATOM 4832 C C . CYS B 1 205 ? -10.961 -22.031 -22.859 1 96.38 205 CYS B C 1
ATOM 4834 O O . CYS B 1 205 ? -10.055 -22.828 -22.594 1 96.38 205 CYS B O 1
ATOM 4836 N N . PHE B 1 206 ? -12.195 -22.344 -22.672 1 95.38 206 PHE B N 1
ATOM 4837 C CA . PHE B 1 206 ? -12.578 -23.625 -22.094 1 95.38 206 PHE B CA 1
ATOM 4838 C C . PHE B 1 206 ? -12.406 -24.75 -23.094 1 95.38 206 PHE B C 1
ATOM 4840 O O . PHE B 1 206 ? -12.289 -25.922 -22.719 1 95.38 206 PHE B O 1
ATOM 4847 N N . GLN B 1 207 ? -12.375 -24.391 -24.328 1 92.62 207 GLN B N 1
ATOM 4848 C CA . GLN B 1 207 ? -12.141 -25.391 -25.359 1 92.62 207 GLN B CA 1
ATOM 4849 C C . GLN B 1 207 ? -10.688 -25.875 -25.344 1 92.62 207 GLN B C 1
ATOM 4851 O O . GLN B 1 207 ? -10.359 -26.891 -25.953 1 92.62 207 GLN B O 1
ATOM 4856 N N . LEU B 1 208 ? -9.859 -25.156 -24.672 1 92.81 208 LEU B N 1
ATOM 4857 C CA . LEU B 1 208 ? -8.453 -25.547 -24.578 1 92.81 208 LEU B CA 1
ATOM 4858 C C . LEU B 1 208 ? -8.289 -26.703 -23.594 1 92.81 208 LEU B C 1
ATOM 4860 O O . LEU B 1 208 ? -7.234 -27.344 -23.547 1 92.81 208 LEU B O 1
ATOM 4864 N N . LEU B 1 209 ? -9.273 -27 -22.812 1 93.75 209 LEU B N 1
ATOM 4865 C CA . LEU B 1 209 ? -9.164 -28.016 -21.781 1 93.75 209 LEU B CA 1
ATOM 4866 C C . LEU B 1 209 ? -9.008 -29.406 -22.391 1 93.75 209 LEU B C 1
ATOM 4868 O O . LEU B 1 209 ? -9.664 -29.734 -23.391 1 93.75 209 LEU B O 1
ATOM 4872 N N . SER B 1 210 ? -8.188 -30.234 -21.781 1 91.94 210 SER B N 1
ATOM 4873 C CA . SER B 1 210 ? -8.031 -31.625 -22.203 1 91.94 210 SER B CA 1
ATOM 4874 C C . SER B 1 210 ? -9.07 -32.531 -21.547 1 91.94 210 SER B C 1
ATOM 4876 O O . SER B 1 210 ? -9.141 -33.719 -21.859 1 91.94 210 SER B O 1
ATOM 4878 N N . ILE B 1 211 ? -9.828 -32.031 -20.609 1 91 211 ILE B N 1
ATOM 4879 C CA . ILE B 1 211 ? -10.945 -32.75 -19.984 1 91 211 ILE B CA 1
ATOM 4880 C C . ILE B 1 211 ? -12.266 -32.094 -20.406 1 91 211 ILE B C 1
ATOM 4882 O O . ILE B 1 211 ? -12.266 -31 -20.969 1 91 211 ILE B O 1
ATOM 4886 N N . PRO B 1 212 ? -13.367 -32.75 -20.156 1 91.44 212 PRO B N 1
ATOM 4887 C CA . PRO B 1 212 ? -14.641 -32.125 -20.516 1 91.44 212 PRO B CA 1
ATOM 4888 C C . PRO B 1 212 ? -14.859 -30.781 -19.812 1 91.44 212 PRO B C 1
ATOM 4890 O O . PRO B 1 212 ? -14.781 -30.703 -18.594 1 91.44 212 PRO B O 1
ATOM 4893 N N . SER B 1 213 ? -15.141 -29.781 -20.594 1 91.38 213 SER B N 1
ATOM 4894 C CA . SER B 1 213 ? -15.289 -28.422 -20.062 1 91.38 213 SER B CA 1
ATOM 4895 C C . SER B 1 213 ? -16.375 -28.359 -19 1 91.38 213 SER B C 1
ATOM 4897 O O . SER B 1 213 ? -16.297 -27.562 -18.062 1 91.38 213 SER B O 1
ATOM 4899 N N . ASP B 1 214 ? -17.375 -29.219 -19.109 1 90.25 214 ASP B N 1
ATOM 4900 C CA . ASP B 1 214 ? -18.5 -29.219 -18.188 1 90.25 214 ASP B CA 1
ATOM 4901 C C . ASP B 1 214 ? -18.062 -29.594 -16.781 1 90.25 214 ASP B C 1
ATOM 4903 O O . ASP B 1 214 ? -18.672 -29.172 -15.805 1 90.25 214 ASP B O 1
ATOM 4907 N N . ARG B 1 215 ? -17.031 -30.359 -16.75 1 91.19 215 ARG B N 1
ATOM 4908 C CA . ARG B 1 215 ? -16.516 -30.734 -15.445 1 91.19 215 ARG B CA 1
ATOM 4909 C C . ARG B 1 215 ? -16.094 -29.5 -14.648 1 91.19 215 ARG B C 1
ATOM 4911 O O . ARG B 1 215 ? -16.219 -29.484 -13.422 1 91.19 215 ARG B O 1
ATOM 4918 N N . VAL B 1 216 ? -15.656 -28.5 -15.32 1 92.56 216 VAL B N 1
ATOM 4919 C CA . VAL B 1 216 ? -15.188 -27.281 -14.688 1 92.56 216 VAL B CA 1
ATOM 4920 C C . VAL B 1 216 ? -16.312 -26.266 -14.617 1 92.56 216 VAL B C 1
ATOM 4922 O O . VAL B 1 216 ? -16.625 -25.75 -13.539 1 92.56 216 VAL B O 1
ATOM 4925 N N . THR B 1 217 ? -17 -26.016 -15.672 1 90.56 217 THR B N 1
ATOM 4926 C CA . THR B 1 217 ? -17.969 -24.938 -15.781 1 90.56 217 THR B CA 1
ATOM 4927 C C . THR B 1 217 ? -19.203 -25.25 -14.938 1 90.56 217 THR B C 1
ATOM 4929 O O . THR B 1 217 ? -19.766 -24.359 -14.297 1 90.56 217 THR B O 1
ATOM 4932 N N . GLN B 1 218 ? -19.641 -26.469 -14.953 1 89.31 218 GLN B N 1
ATOM 4933 C CA . GLN B 1 218 ? -20.844 -26.828 -14.219 1 89.31 218 GLN B CA 1
ATOM 4934 C C . GLN B 1 218 ? -20.641 -26.672 -12.711 1 89.31 218 GLN B C 1
ATOM 4936 O O . GLN B 1 218 ? -21.516 -26.188 -12 1 89.31 218 GLN B O 1
ATOM 4941 N N . VAL B 1 219 ? -19.484 -27.109 -12.258 1 91.19 219 VAL B N 1
ATOM 4942 C CA . VAL B 1 219 ? -19.188 -26.984 -10.844 1 91.19 219 VAL B CA 1
ATOM 4943 C C . VAL B 1 219 ? -19.188 -25.516 -10.438 1 91.19 219 VAL B C 1
ATOM 4945 O O . VAL B 1 219 ? -19.781 -25.141 -9.414 1 91.19 219 VAL B O 1
ATOM 4948 N N . LEU B 1 220 ? -18.578 -24.719 -11.234 1 90 220 LEU B N 1
ATOM 4949 C CA . LEU B 1 220 ? -18.484 -23.297 -10.953 1 90 220 LEU B CA 1
ATOM 4950 C C . LEU B 1 220 ? -19.859 -22.641 -11.008 1 90 220 LEU B C 1
ATOM 4952 O O . LEU B 1 220 ? -20.25 -21.906 -10.094 1 90 220 LEU B O 1
ATOM 4956 N N . PHE B 1 221 ? -20.656 -22.938 -12 1 86.06 221 PHE B N 1
ATOM 4957 C CA . PHE B 1 221 ? -21.953 -22.297 -12.211 1 86.06 221 PHE B CA 1
ATOM 4958 C C . PHE B 1 221 ? -22.953 -22.703 -11.133 1 86.06 221 PHE B C 1
ATOM 4960 O O . PHE B 1 221 ? -23.703 -21.875 -10.633 1 86.06 221 PHE B O 1
ATOM 4967 N N . LYS B 1 222 ? -22.922 -23.922 -10.867 1 88.31 222 LYS B N 1
ATOM 4968 C CA . LYS B 1 222 ? -23.828 -24.406 -9.828 1 88.31 222 LYS B CA 1
ATOM 4969 C C . LYS B 1 222 ? -23.484 -23.797 -8.477 1 88.31 222 LYS B C 1
ATOM 4971 O O . LYS B 1 222 ? -24.359 -23.516 -7.664 1 88.31 222 LYS B O 1
ATOM 4976 N N . SER B 1 223 ? -22.188 -23.641 -8.273 1 88.88 223 SER B N 1
ATOM 4977 C CA . SER B 1 223 ? -21.766 -23.016 -7.031 1 88.88 223 SER B CA 1
ATOM 4978 C C . SER B 1 223 ? -22.203 -21.547 -6.977 1 88.88 223 SER B C 1
ATOM 4980 O O . SER B 1 223 ? -22.656 -21.078 -5.934 1 88.88 223 SER B O 1
ATOM 4982 N N . LEU B 1 224 ? -22.047 -20.828 -8.023 1 85.06 224 LEU B N 1
ATOM 4983 C CA . LEU B 1 224 ? -22.453 -19.438 -8.102 1 85.06 224 LEU B CA 1
ATOM 4984 C C . LEU B 1 224 ? -23.969 -19.297 -7.977 1 85.06 224 LEU B C 1
ATOM 4986 O O . LEU B 1 224 ? -24.453 -18.375 -7.32 1 85.06 224 LEU B O 1
ATOM 4990 N N . GLU B 1 225 ? -24.688 -20.172 -8.617 1 82.56 225 GLU B N 1
ATOM 4991 C CA . GLU B 1 225 ? -26.156 -20.188 -8.531 1 82.56 225 GLU B CA 1
ATOM 4992 C C . GLU B 1 225 ? -26.609 -20.391 -7.086 1 82.56 225 GLU B C 1
ATOM 4994 O O . GLU B 1 225 ? -27.578 -19.766 -6.645 1 82.56 225 GLU B O 1
ATOM 4999 N N . LYS B 1 226 ? -25.984 -21.266 -6.516 1 81.94 226 LYS B N 1
ATOM 5000 C CA . LYS B 1 226 ? -26.328 -21.531 -5.121 1 81.94 226 LYS B CA 1
ATOM 5001 C C . LYS B 1 226 ? -26.047 -20.312 -4.246 1 81.94 226 LYS B C 1
ATOM 5003 O O . LYS B 1 226 ? -26.781 -20.047 -3.291 1 81.94 226 LYS B O 1
ATOM 5008 N N . LEU B 1 227 ? -24.953 -19.719 -4.469 1 79.31 227 LEU B N 1
ATOM 5009 C CA . LEU B 1 227 ? -24.547 -18.562 -3.67 1 79.31 227 LEU B CA 1
ATOM 5010 C C . LEU B 1 227 ? -25.5 -17.391 -3.9 1 79.31 227 LEU B C 1
ATOM 5012 O O . LEU B 1 227 ? -25.875 -16.688 -2.953 1 79.31 227 LEU B O 1
ATOM 5016 N N . PHE B 1 228 ? -25.828 -17.016 -5.055 1 75.69 228 PHE B N 1
ATOM 5017 C CA . PHE B 1 228 ? -26.562 -15.797 -5.352 1 75.69 228 PHE B CA 1
ATOM 5018 C C . PHE B 1 228 ? -28.016 -16.109 -5.68 1 75.69 228 PHE B C 1
ATOM 5020 O O . PHE B 1 228 ? -28.828 -15.188 -5.855 1 75.69 228 PHE B O 1
ATOM 5027 N N . GLY B 1 229 ? -28.438 -17.219 -5.398 1 65.75 229 GLY B N 1
ATOM 5028 C CA . GLY B 1 229 ? -29.797 -17.609 -5.758 1 65.75 229 GLY B CA 1
ATOM 5029 C C . GLY B 1 229 ? -30.031 -17.672 -7.254 1 65.75 229 GLY B C 1
ATOM 5030 O O . GLY B 1 229 ? -29.156 -17.281 -8.039 1 65.75 229 GLY B O 1
ATOM 5031 N N . VAL B 1 230 ? -31.031 -18.438 -7.621 1 54.78 230 VAL B N 1
ATOM 5032 C CA . VAL B 1 230 ? -31.406 -18.719 -9 1 54.78 230 VAL B CA 1
ATOM 5033 C C . VAL B 1 230 ? -31.562 -17.406 -9.773 1 54.78 230 VAL B C 1
ATOM 5035 O O . VAL B 1 230 ? -31.734 -17.422 -10.992 1 54.78 230 VAL B O 1
ATOM 5038 N N . VAL B 1 231 ? -31.609 -16.375 -9.039 1 48.5 231 VAL B N 1
ATOM 5039 C CA . VAL B 1 231 ? -31.953 -15.164 -9.773 1 48.5 231 VAL B CA 1
ATOM 5040 C C . VAL B 1 231 ? -30.797 -14.734 -10.656 1 48.5 231 VAL B C 1
ATOM 5042 O O . VAL B 1 231 ? -30.266 -13.625 -10.508 1 48.5 231 VAL B O 1
ATOM 5045 N N . PHE B 1 232 ? -29.703 -15.477 -10.773 1 50.56 232 PHE B N 1
ATOM 5046 C CA . PHE B 1 232 ? -28.797 -15.031 -11.836 1 50.56 232 PHE B CA 1
ATOM 5047 C C . PHE B 1 232 ? -29.578 -14.82 -13.133 1 50.56 232 PHE B C 1
ATOM 5049 O O . PHE B 1 232 ? -29.875 -15.773 -13.844 1 50.56 232 PHE B O 1
ATOM 5056 N N . PRO B 1 233 ? -30.531 -13.93 -13.164 1 47.31 233 PRO B N 1
ATOM 5057 C CA . PRO B 1 233 ? -31.094 -13.836 -14.516 1 47.31 233 PRO B CA 1
ATOM 5058 C C . PRO B 1 233 ? -30.047 -14.039 -15.609 1 47.31 233 PRO B C 1
ATOM 5060 O O . PRO B 1 233 ? -28.844 -13.812 -15.375 1 47.31 233 PRO B O 1
ATOM 5063 N N . GLY B 1 234 ? -30.344 -14.961 -16.531 1 51.66 234 GLY B N 1
ATOM 5064 C CA . GLY B 1 234 ? -29.594 -15.148 -17.75 1 51.66 234 GLY B CA 1
ATOM 5065 C C . GLY B 1 234 ? -28.719 -13.953 -18.109 1 51.66 234 GLY B C 1
ATOM 5066 O O . GLY B 1 234 ? -27.828 -14.062 -18.938 1 51.66 234 GLY B O 1
ATOM 5067 N N . GLU B 1 235 ? -28.953 -12.93 -17.312 1 63.78 235 GLU B N 1
ATOM 5068 C CA . GLU B 1 235 ? -28.328 -11.688 -17.766 1 63.78 235 GLU B CA 1
ATOM 5069 C C . GLU B 1 235 ? -27 -11.438 -17.047 1 63.78 235 GLU B C 1
ATOM 5071 O O . GLU B 1 235 ? -26.156 -10.68 -17.531 1 63.78 235 GLU B O 1
ATOM 5076 N N . VAL B 1 236 ? -26.625 -12.312 -16.062 1 77.75 236 VAL B N 1
ATOM 5077 C CA . VAL B 1 236 ? -25.406 -12.016 -15.336 1 77.75 236 VAL B CA 1
ATOM 5078 C C . VAL B 1 236 ? -24.234 -12.789 -15.945 1 77.75 236 VAL B C 1
ATOM 5080 O O . VAL B 1 236 ? -23.125 -12.266 -16.031 1 77.75 236 VAL B O 1
ATOM 5083 N N . VAL B 1 237 ? -24.562 -13.992 -16.562 1 84.62 237 VAL B N 1
ATOM 5084 C CA . VAL B 1 237 ? -23.516 -14.789 -17.188 1 84.62 237 VAL B CA 1
ATOM 5085 C C . VAL B 1 237 ? -23.484 -14.5 -18.688 1 84.62 237 VAL B C 1
ATOM 5087 O O . VAL B 1 237 ? -24.5 -14.594 -19.375 1 84.62 237 VAL B O 1
ATOM 5090 N N . LYS B 1 238 ? -22.406 -14.117 -19.109 1 89.06 238 LYS B N 1
ATOM 5091 C CA . LYS B 1 238 ? -22.219 -13.812 -20.531 1 89.06 238 LYS B CA 1
ATOM 5092 C C . LYS B 1 238 ? -21.125 -14.695 -21.125 1 89.06 238 LYS B C 1
ATOM 5094 O O . LYS B 1 238 ? -20.016 -14.789 -20.578 1 89.06 238 LYS B O 1
ATOM 5099 N N . HIS B 1 239 ? -21.5 -15.406 -22.219 1 92.62 239 HIS B N 1
ATOM 5100 C CA . HIS B 1 239 ? -20.531 -16.188 -22.984 1 92.62 239 HIS B CA 1
ATOM 5101 C C . HIS B 1 239 ? -19.891 -15.352 -24.094 1 92.62 239 HIS B C 1
ATOM 5103 O O . HIS B 1 239 ? -20.594 -14.617 -24.797 1 92.62 239 HIS B O 1
ATOM 5109 N N . ILE B 1 240 ? -18.562 -15.492 -24.156 1 95.44 240 ILE B N 1
ATOM 5110 C CA . ILE B 1 240 ? -17.875 -14.75 -25.219 1 95.44 240 ILE B CA 1
ATOM 5111 C C . ILE B 1 240 ? -16.766 -15.609 -25.812 1 95.44 240 ILE B C 1
ATOM 5113 O O . ILE B 1 240 ? -16.516 -16.719 -25.344 1 95.44 240 ILE B O 1
ATOM 5117 N N . ASN B 1 241 ? -16.219 -15.086 -26.922 1 96.75 241 ASN B N 1
ATOM 5118 C CA . ASN B 1 241 ? -14.922 -15.516 -27.422 1 96.75 241 ASN B CA 1
ATOM 5119 C C . ASN B 1 241 ? -13.828 -14.508 -27.078 1 96.75 241 ASN B C 1
ATOM 5121 O O . ASN B 1 241 ? -13.703 -13.477 -27.75 1 96.75 241 ASN B O 1
ATOM 5125 N N . LEU B 1 242 ? -13.062 -14.883 -26.094 1 97.44 242 LEU B N 1
ATOM 5126 C CA . LEU B 1 242 ? -12.086 -13.93 -25.594 1 97.44 242 LEU B CA 1
ATOM 5127 C C . LEU B 1 242 ? -11.016 -13.641 -26.641 1 97.44 242 LEU B C 1
ATOM 5129 O O . LEU B 1 242 ? -10.523 -12.516 -26.734 1 97.44 242 LEU B O 1
ATOM 5133 N N . GLY B 1 243 ? -10.625 -14.688 -27.344 1 96.62 243 GLY B N 1
ATOM 5134 C CA . GLY B 1 243 ? -9.656 -14.5 -28.406 1 96.62 243 GLY B CA 1
ATOM 5135 C C . GLY B 1 243 ? -10.07 -13.43 -29.406 1 96.62 243 GLY B C 1
ATOM 5136 O O . GLY B 1 243 ? -9.266 -12.578 -29.781 1 96.62 243 GLY B O 1
ATOM 5137 N N . ASP B 1 244 ? -11.305 -13.461 -29.828 1 96.38 244 ASP B N 1
ATOM 5138 C CA . ASP B 1 244 ? -11.828 -12.469 -30.766 1 96.38 244 ASP B CA 1
ATOM 5139 C C . ASP B 1 244 ? -11.852 -11.078 -30.141 1 96.38 244 ASP B C 1
ATOM 5141 O O . ASP B 1 244 ? -11.492 -10.094 -30.781 1 96.38 244 ASP B O 1
ATOM 5145 N N . TYR B 1 245 ? -12.32 -11.062 -28.938 1 97.56 245 TYR B N 1
ATOM 5146 C CA . TYR B 1 245 ? -12.398 -9.789 -28.234 1 97.56 245 TYR B CA 1
ATOM 5147 C C . TYR B 1 245 ? -11.023 -9.141 -28.125 1 97.56 245 TYR B C 1
ATOM 5149 O O . TYR B 1 245 ? -10.867 -7.949 -28.391 1 97.56 245 TYR B O 1
ATOM 5157 N N . VAL B 1 246 ? -10.023 -9.914 -27.703 1 97.56 246 VAL B N 1
ATOM 5158 C CA . VAL B 1 246 ? -8.664 -9.422 -27.516 1 97.56 246 VAL B CA 1
ATOM 5159 C C . VAL B 1 246 ? -8.078 -9.016 -28.875 1 97.56 246 VAL B C 1
ATOM 5161 O O . VAL B 1 246 ? -7.406 -7.984 -28.969 1 97.56 246 VAL B O 1
ATOM 5164 N N . ASN B 1 247 ? -8.32 -9.781 -29.859 1 96 247 ASN B N 1
ATOM 5165 C CA . ASN B 1 247 ? -7.855 -9.453 -31.203 1 96 247 ASN B CA 1
ATOM 5166 C C . ASN B 1 247 ? -8.398 -8.109 -31.656 1 96 247 ASN B C 1
ATOM 5168 O O . ASN B 1 247 ? -7.68 -7.332 -32.312 1 96 247 ASN B O 1
ATOM 5172 N N . ASP B 1 248 ? -9.586 -7.848 -31.375 1 97.06 248 ASP B N 1
ATOM 5173 C CA . ASP B 1 248 ? -10.258 -6.633 -31.828 1 97.06 248 ASP B CA 1
ATOM 5174 C C . ASP B 1 248 ? -9.797 -5.418 -31.016 1 97.06 248 ASP B C 1
ATOM 5176 O O . ASP B 1 248 ? -9.711 -4.312 -31.547 1 97.06 248 ASP B O 1
ATOM 5180 N N . ARG B 1 249 ? -9.5 -5.652 -29.75 1 97.75 249 ARG B N 1
ATOM 5181 C CA . ARG B 1 249 ? -9.328 -4.52 -28.844 1 97.75 249 ARG B CA 1
ATOM 5182 C C . ARG B 1 249 ? -7.859 -4.266 -28.547 1 97.75 249 ARG B C 1
ATOM 5184 O O . ARG B 1 249 ? -7.508 -3.256 -27.922 1 97.75 249 ARG B O 1
ATOM 5191 N N . VAL B 1 250 ? -7 -5.133 -28.969 1 97.62 250 VAL B N 1
ATOM 5192 C CA . VAL B 1 250 ? -5.562 -4.977 -28.766 1 97.62 250 VAL B CA 1
ATOM 5193 C C . VAL B 1 250 ? -4.848 -5.012 -30.125 1 97.62 250 VAL B C 1
ATOM 5195 O O . VAL B 1 250 ? -4.137 -5.973 -30.422 1 97.62 250 VAL B O 1
ATOM 5198 N N . PRO B 1 251 ? -4.887 -3.975 -30.812 1 96.44 251 PRO B N 1
ATOM 5199 C CA . PRO B 1 251 ? -4.422 -3.996 -32.219 1 96.44 251 PRO B CA 1
ATOM 5200 C C . PRO B 1 251 ? -2.914 -4.207 -32.312 1 96.44 251 PRO B C 1
ATOM 5202 O O . PRO B 1 251 ? -2.439 -4.77 -33.312 1 96.44 251 PRO B O 1
ATOM 5205 N N . SER B 1 252 ? -2.141 -3.857 -31.359 1 97.19 252 SER B N 1
ATOM 5206 C CA . SER B 1 252 ? -0.688 -3.973 -31.422 1 97.19 252 SER B CA 1
ATOM 5207 C C . SER B 1 252 ? -0.249 -5.434 -31.406 1 97.19 252 SER B C 1
ATOM 5209 O O . SER B 1 252 ? 0.907 -5.746 -31.688 1 97.19 252 SER B O 1
ATOM 5211 N N . LEU B 1 253 ? -1.176 -6.309 -31.172 1 96.88 253 LEU B N 1
ATOM 5212 C CA . LEU B 1 253 ? -0.865 -7.734 -31.156 1 96.88 253 LEU B CA 1
ATOM 5213 C C . LEU B 1 253 ? -0.459 -8.219 -32.531 1 96.88 253 LEU B C 1
ATOM 5215 O O . LEU B 1 253 ? 0.147 -9.281 -32.688 1 96.88 253 LEU B O 1
ATOM 5219 N N . LYS B 1 254 ? -0.813 -7.453 -33.562 1 95.62 254 LYS B N 1
ATOM 5220 C CA . LYS B 1 254 ? -0.497 -7.836 -34.938 1 95.62 254 LYS B CA 1
ATOM 5221 C C . LYS B 1 254 ? 1 -8.078 -35.094 1 95.62 254 LYS B C 1
ATOM 5223 O O . LYS B 1 254 ? 1.41 -8.898 -35.906 1 95.62 254 LYS B O 1
ATOM 5228 N N . HIS B 1 255 ? 1.833 -7.434 -34.312 1 95.38 255 HIS B N 1
ATOM 5229 C CA . HIS B 1 255 ? 3.285 -7.539 -34.406 1 95.38 255 HIS B CA 1
ATOM 5230 C C . HIS B 1 255 ? 3.777 -8.875 -33.875 1 95.38 255 HIS B C 1
ATOM 5232 O O . HIS B 1 255 ? 4.93 -9.25 -34.094 1 95.38 255 HIS B O 1
ATOM 5238 N N . PHE B 1 256 ? 2.883 -9.594 -33.188 1 95.38 256 PHE B N 1
ATOM 5239 C CA . PHE B 1 256 ? 3.277 -10.852 -32.562 1 95.38 256 PHE B CA 1
ATOM 5240 C C . PHE B 1 256 ? 2.463 -12.016 -33.125 1 95.38 256 PHE B C 1
ATOM 5242 O O . PHE B 1 256 ? 2.568 -13.141 -32.625 1 95.38 256 PHE B O 1
ATOM 5249 N N . MET B 1 257 ? 1.638 -11.656 -34.094 1 91.69 257 MET B N 1
ATOM 5250 C CA . MET B 1 257 ? 0.82 -12.695 -34.688 1 91.69 257 MET B CA 1
ATOM 5251 C C . MET B 1 257 ? 1.639 -13.516 -35.688 1 91.69 257 MET B C 1
ATOM 5253 O O . MET B 1 257 ? 2.443 -12.961 -36.438 1 91.69 257 MET B O 1
ATOM 5257 N N . ASP B 1 258 ? 1.747 -14.773 -35.406 1 77.12 258 ASP B N 1
ATOM 5258 C CA . ASP B 1 258 ? 2.422 -15.672 -36.344 1 77.12 258 ASP B CA 1
ATOM 5259 C C . ASP B 1 258 ? 1.415 -16.406 -37.219 1 77.12 258 ASP B C 1
ATOM 5261 O O . ASP B 1 258 ? 0.517 -17.078 -36.75 1 77.12 258 ASP B O 1
ATOM 5265 N N . LYS B 1 259 ? 1.369 -16.125 -38.594 1 63.34 259 LYS B N 1
ATOM 5266 C CA . LYS B 1 259 ? 0.46 -16.719 -39.562 1 63.34 259 LYS B CA 1
ATOM 5267 C C . LYS B 1 259 ? 0.6 -18.234 -39.594 1 63.34 259 LYS B C 1
ATOM 5269 O O . LYS B 1 259 ? -0.339 -18.953 -39.969 1 63.34 259 LYS B O 1
ATOM 5274 N N . SER B 1 260 ? 1.739 -18.719 -39.25 1 57.38 260 SER B N 1
ATOM 5275 C CA . SER B 1 260 ? 1.951 -20.156 -39.344 1 57.38 260 SER B CA 1
ATOM 5276 C C . SER B 1 260 ? 1.206 -20.906 -38.219 1 57.38 260 SER B C 1
ATOM 5278 O O . SER B 1 260 ? 0.824 -22.062 -38.406 1 57.38 260 SER B O 1
ATOM 5280 N N . ASN B 1 261 ? 0.953 -20.281 -37.125 1 56.28 261 ASN B N 1
ATOM 5281 C CA . ASN B 1 261 ? 0.311 -20.891 -35.969 1 56.28 261 ASN B CA 1
ATOM 5282 C C . ASN B 1 261 ? -1.21 -20.875 -36.094 1 56.28 261 ASN B C 1
ATOM 5284 O O . ASN B 1 261 ? -1.914 -21.453 -35.25 1 56.28 261 ASN B O 1
ATOM 5288 N N . GLU B 1 262 ? -1.763 -20.156 -37.031 1 52.53 262 GLU B N 1
ATOM 5289 C CA . GLU B 1 262 ? -3.203 -20.016 -37.219 1 52.53 262 GLU B CA 1
ATOM 5290 C C . GLU B 1 262 ? -3.877 -21.359 -37.438 1 52.53 262 GLU B C 1
ATOM 5292 O O . GLU B 1 262 ? -5.062 -21.531 -37.125 1 52.53 262 GLU B O 1
ATOM 5297 N N . GLN B 1 263 ? -3.156 -22.312 -37.875 1 48.69 263 GLN B N 1
ATOM 5298 C CA . GLN B 1 263 ? -3.854 -23.516 -38.312 1 48.69 263 GLN B CA 1
ATOM 5299 C C . GLN B 1 263 ? -3.789 -24.594 -37.219 1 48.69 263 GLN B C 1
ATOM 5301 O O . GLN B 1 263 ? -4.301 -25.703 -37.438 1 48.69 263 GLN B O 1
ATOM 5306 N N . LYS B 1 264 ? -3.137 -24.422 -36.125 1 56.25 264 LYS B N 1
ATOM 5307 C CA . LYS B 1 264 ? -3.051 -25.547 -35.188 1 56.25 264 LYS B CA 1
ATOM 5308 C C . LYS B 1 264 ? -4.312 -25.672 -34.344 1 56.25 264 LYS B C 1
ATOM 5310 O O . LYS B 1 264 ? -4.844 -24.656 -33.875 1 56.25 264 LYS B O 1
ATOM 5315 N N . GLU B 1 265 ? -4.848 -26.812 -34.375 1 57.44 265 GLU B N 1
ATOM 5316 C CA . GLU B 1 265 ? -6.02 -27.234 -33.594 1 57.44 265 GLU B CA 1
ATOM 5317 C C . GLU B 1 265 ? -5.824 -26.984 -32.094 1 57.44 265 GLU B C 1
ATOM 5319 O O . GLU B 1 265 ? -4.746 -27.234 -31.562 1 57.44 265 GLU B O 1
ATOM 5324 N N . TYR B 1 266 ? -6.473 -25.969 -31.484 1 65.94 266 TYR B N 1
ATOM 5325 C CA . TYR B 1 266 ? -6.59 -25.812 -30.047 1 65.94 266 TYR B CA 1
ATOM 5326 C C . TYR B 1 266 ? -5.746 -24.641 -29.547 1 65.94 266 TYR B C 1
ATOM 5328 O O . TYR B 1 266 ? -5.113 -24.734 -28.484 1 65.94 266 TYR B O 1
ATOM 5336 N N . ASN B 1 267 ? -5.559 -23.75 -30.516 1 82.62 267 ASN B N 1
ATOM 5337 C CA . ASN B 1 267 ? -4.887 -22.531 -30.078 1 82.62 267 ASN B CA 1
ATOM 5338 C C . ASN B 1 267 ? -5.762 -21.297 -30.312 1 82.62 267 ASN B C 1
ATOM 5340 O O . ASN B 1 267 ? -6.668 -21.328 -31.156 1 82.62 267 ASN B O 1
ATOM 5344 N N . ILE B 1 268 ? -5.664 -20.391 -29.484 1 92.75 268 ILE B N 1
ATOM 5345 C CA . ILE B 1 268 ? -6.258 -19.078 -29.641 1 92.75 268 ILE B CA 1
ATOM 5346 C C . ILE B 1 268 ? -5.188 -18.078 -30.078 1 92.75 268 ILE B C 1
ATOM 5348 O O . ILE B 1 268 ? -4.441 -17.562 -29.234 1 92.75 268 ILE B O 1
ATOM 5352 N N . PRO B 1 269 ? -5.125 -17.781 -31.391 1 93.12 269 PRO B N 1
ATOM 5353 C CA . PRO B 1 269 ? -3.996 -17.047 -31.953 1 93.12 269 PRO B CA 1
ATOM 5354 C C . PRO B 1 269 ? -3.721 -15.742 -31.219 1 93.12 269 PRO B C 1
ATOM 5356 O O . PRO B 1 269 ? -2.562 -15.406 -30.953 1 93.12 269 PRO B O 1
ATOM 5359 N N . SER B 1 270 ? -4.742 -15 -30.891 1 95.62 270 SER B N 1
ATOM 5360 C CA . SER B 1 270 ? -4.547 -13.727 -30.219 1 95.62 270 SER B CA 1
ATOM 5361 C C . SER B 1 270 ? -3.916 -13.93 -28.844 1 95.62 270 SER B C 1
ATOM 5363 O O . SER B 1 270 ? -3.07 -13.141 -28.422 1 95.62 270 SER B O 1
ATOM 5365 N N . LEU B 1 271 ? -4.301 -14.992 -28.156 1 96.44 271 LEU B N 1
ATOM 5366 C CA . LEU B 1 271 ? -3.742 -15.258 -26.844 1 96.44 271 LEU B CA 1
ATOM 5367 C C . LEU B 1 271 ? -2.332 -15.828 -26.953 1 96.44 271 LEU B C 1
ATOM 5369 O O . LEU B 1 271 ? -1.487 -15.578 -26.094 1 96.44 271 LEU B O 1
ATOM 5373 N N . VAL B 1 272 ? -2.076 -16.547 -28.016 1 94.94 272 VAL B N 1
ATOM 5374 C CA . VAL B 1 272 ? -0.712 -16.984 -28.281 1 94.94 272 VAL B CA 1
ATOM 5375 C C . VAL B 1 272 ? 0.181 -15.773 -28.531 1 94.94 272 VAL B C 1
ATOM 5377 O O . VAL B 1 272 ? 1.313 -15.719 -28.031 1 94.94 272 VAL B O 1
ATOM 5380 N N . ALA B 1 273 ? -0.335 -14.836 -29.297 1 95.56 273 ALA B N 1
ATOM 5381 C CA . ALA B 1 273 ? 0.403 -13.602 -29.547 1 95.56 273 ALA B CA 1
ATOM 5382 C C . ALA B 1 273 ? 0.645 -12.836 -28.25 1 95.56 273 ALA B C 1
ATOM 5384 O O . ALA B 1 273 ? 1.706 -12.234 -28.078 1 95.56 273 ALA B O 1
ATOM 5385 N N . LEU B 1 274 ? -0.344 -12.836 -27.438 1 96.56 274 LEU B N 1
ATOM 5386 C CA . LEU B 1 274 ? -0.226 -12.195 -26.141 1 96.56 274 LEU B CA 1
ATOM 5387 C C . LEU B 1 274 ? 0.919 -12.805 -25.328 1 96.56 274 LEU B C 1
ATOM 5389 O O . LEU B 1 274 ? 1.733 -12.078 -24.766 1 96.56 274 LEU B O 1
ATOM 5393 N N . SER B 1 275 ? 0.943 -14.078 -25.281 1 96.31 275 SER B N 1
ATOM 5394 C CA . SER B 1 275 ? 2.006 -14.805 -24.594 1 96.31 275 SER B CA 1
ATOM 5395 C C . SER B 1 275 ? 3.371 -14.484 -25.188 1 96.31 275 SER B C 1
ATOM 5397 O O . SER B 1 275 ? 4.352 -14.328 -24.453 1 96.31 275 SER B O 1
ATOM 5399 N N . SER B 1 276 ? 3.426 -14.398 -26.469 1 95.62 276 SER B N 1
ATOM 5400 C CA . SER B 1 276 ? 4.68 -14.07 -27.156 1 95.62 276 SER B CA 1
ATOM 5401 C C . SER B 1 276 ? 5.184 -12.688 -26.75 1 95.62 276 SER B C 1
ATOM 5403 O O . SER B 1 276 ? 6.379 -12.5 -26.516 1 95.62 276 SER B O 1
ATOM 5405 N N . SER B 1 277 ? 4.297 -11.75 -26.703 1 97.38 277 SER B N 1
ATOM 5406 C CA . SER B 1 277 ? 4.652 -10.398 -26.281 1 97.38 277 SER B CA 1
ATOM 5407 C C . SER B 1 277 ? 5.164 -10.383 -24.859 1 97.38 277 SER B C 1
ATOM 5409 O O . SER B 1 277 ? 6.168 -9.727 -24.562 1 97.38 277 SER B O 1
ATOM 5411 N N . MET B 1 278 ? 4.484 -11.062 -24.016 1 97.5 278 MET B N 1
ATOM 5412 C CA . MET B 1 278 ? 4.883 -11.148 -22.609 1 97.5 278 MET B CA 1
ATOM 5413 C C . MET B 1 278 ? 6.273 -11.758 -22.469 1 97.5 278 MET B C 1
ATOM 5415 O O . MET B 1 278 ? 7.125 -11.227 -21.766 1 97.5 278 MET B O 1
ATOM 5419 N N . ARG B 1 279 ? 6.516 -12.812 -23.172 1 96.31 279 ARG B N 1
ATOM 5420 C CA . ARG B 1 279 ? 7.781 -13.531 -23.078 1 96.31 279 ARG B CA 1
ATOM 5421 C C . ARG B 1 279 ? 8.938 -12.672 -23.594 1 96.31 279 ARG B C 1
ATOM 5423 O O . ARG B 1 279 ? 10.047 -12.742 -23.062 1 96.31 279 ARG B O 1
ATOM 5430 N N . LEU B 1 280 ? 8.672 -11.93 -24.609 1 97.12 280 LEU B N 1
ATOM 5431 C CA . LEU B 1 280 ? 9.719 -11.039 -25.125 1 97.12 280 LEU B CA 1
ATOM 5432 C C . LEU B 1 280 ? 10.109 -10.016 -24.062 1 97.12 280 LEU B C 1
ATOM 5434 O O . LEU B 1 280 ? 11.297 -9.789 -23.828 1 97.12 280 LEU B O 1
ATOM 5438 N N . LEU B 1 281 ? 9.109 -9.398 -23.453 1 97.62 281 LEU B N 1
ATOM 5439 C CA . LEU B 1 281 ? 9.391 -8.391 -22.438 1 97.62 281 LEU B CA 1
ATOM 5440 C C . LEU B 1 281 ? 10.062 -9.031 -21.219 1 97.62 281 LEU B C 1
ATOM 5442 O O . LEU B 1 281 ? 10.945 -8.422 -20.609 1 97.62 281 LEU B O 1
ATOM 5446 N N . GLN B 1 282 ? 9.664 -10.227 -20.859 1 97.75 282 GLN B N 1
ATOM 5447 C CA . GLN B 1 282 ? 10.305 -10.969 -19.781 1 97.75 282 GLN B CA 1
ATOM 5448 C C . GLN B 1 282 ? 11.789 -11.18 -20.062 1 97.75 282 GLN B C 1
ATOM 5450 O O . GLN B 1 282 ? 12.633 -10.969 -19.188 1 97.75 282 GLN B O 1
ATOM 5455 N N . ARG B 1 283 ? 12.102 -11.633 -21.266 1 97.62 283 ARG B N 1
ATOM 5456 C CA . ARG B 1 283 ? 13.492 -11.859 -21.641 1 97.62 283 ARG B CA 1
ATOM 5457 C C . ARG B 1 283 ? 14.32 -10.586 -21.516 1 97.62 283 ARG B C 1
ATOM 5459 O O . ARG B 1 283 ? 15.414 -10.609 -20.953 1 97.62 283 ARG B O 1
ATOM 5466 N N . TYR B 1 284 ? 13.75 -9.531 -21.984 1 97.56 284 TYR B N 1
ATOM 5467 C CA . TYR B 1 284 ? 14.445 -8.25 -21.969 1 97.56 284 TYR B CA 1
ATOM 5468 C C . TYR B 1 284 ? 14.734 -7.801 -20.547 1 97.56 284 TYR B C 1
ATOM 5470 O O . TYR B 1 284 ? 15.852 -7.391 -20.234 1 97.56 284 TYR B O 1
ATOM 5478 N N . GLU B 1 285 ? 13.719 -7.848 -19.688 1 96.69 285 GLU B N 1
ATOM 5479 C CA . GLU B 1 285 ? 13.883 -7.395 -18.312 1 96.69 285 GLU B CA 1
ATOM 5480 C C . GLU B 1 285 ? 14.789 -8.336 -17.516 1 96.69 285 GLU B C 1
ATOM 5482 O O . GLU B 1 285 ? 15.562 -7.898 -16.672 1 96.69 285 GLU B O 1
ATOM 5487 N N . PHE B 1 286 ? 14.734 -9.625 -17.797 1 97.81 286 PHE B N 1
ATOM 5488 C CA . PHE B 1 286 ? 15.648 -10.578 -17.172 1 97.81 286 PHE B CA 1
ATOM 5489 C C . PHE B 1 286 ? 17.094 -10.258 -17.516 1 97.81 286 PHE B C 1
ATOM 5491 O O . PHE B 1 286 ? 17.969 -10.266 -16.641 1 97.81 286 PHE B O 1
ATOM 5498 N N . LYS B 1 287 ? 17.328 -10.008 -18.75 1 97.44 287 LYS B N 1
ATOM 5499 C CA . LYS B 1 287 ? 18.672 -9.641 -19.203 1 97.44 287 LYS B CA 1
ATOM 5500 C C . LYS B 1 287 ? 19.172 -8.406 -18.469 1 97.44 287 LYS B C 1
ATOM 5502 O O . LYS B 1 287 ? 20.312 -8.367 -18.016 1 97.44 287 LYS B O 1
ATOM 5507 N N . ASN B 1 288 ? 18.281 -7.426 -18.344 1 95.31 288 ASN B N 1
ATOM 5508 C CA . ASN B 1 288 ? 18.656 -6.191 -17.672 1 95.31 288 ASN B CA 1
ATOM 5509 C C . ASN B 1 288 ? 18.969 -6.441 -16.188 1 95.31 288 ASN B C 1
ATOM 5511 O O . ASN B 1 288 ? 19.844 -5.785 -15.625 1 95.31 288 ASN B O 1
ATOM 5515 N N . ASN B 1 289 ? 18.266 -7.348 -15.633 1 95.44 289 ASN B N 1
ATOM 5516 C CA . ASN B 1 289 ? 18.422 -7.617 -14.211 1 95.44 289 ASN B CA 1
ATOM 5517 C C . ASN B 1 289 ? 19.625 -8.492 -13.93 1 95.44 289 ASN B C 1
ATOM 5519 O O . ASN B 1 289 ? 20.344 -8.273 -12.953 1 95.44 289 ASN B O 1
ATOM 5523 N N . HIS B 1 290 ? 19.891 -9.523 -14.781 1 97.12 290 HIS B N 1
ATOM 5524 C CA . HIS B 1 290 ? 20.781 -10.594 -14.375 1 97.12 290 HIS B CA 1
ATOM 5525 C C . HIS B 1 290 ? 21.812 -10.891 -15.461 1 97.12 290 HIS B C 1
ATOM 5527 O O . HIS B 1 290 ? 22.656 -11.781 -15.297 1 97.12 290 HIS B O 1
ATOM 5533 N N . GLY B 1 291 ? 21.734 -10.227 -16.594 1 96.31 291 GLY B N 1
ATOM 5534 C CA . GLY B 1 291 ? 22.609 -10.516 -17.719 1 96.31 291 GLY B CA 1
ATOM 5535 C C . GLY B 1 291 ? 24.078 -10.492 -17.359 1 96.31 291 GLY B C 1
ATOM 5536 O O . GLY B 1 291 ? 24.828 -11.398 -17.719 1 96.31 291 GLY B O 1
ATOM 5537 N N . ASP B 1 292 ? 24.531 -9.484 -16.594 1 95.69 292 ASP B N 1
ATOM 5538 C CA . ASP B 1 292 ? 25.922 -9.359 -16.219 1 95.69 292 ASP B CA 1
ATOM 5539 C C . ASP B 1 292 ? 26.359 -10.539 -15.352 1 95.69 292 ASP B C 1
ATOM 5541 O O . ASP B 1 292 ? 27.469 -11.062 -15.523 1 95.69 292 ASP B O 1
ATOM 5545 N N . TRP B 1 293 ? 25.5 -10.852 -14.445 1 96 293 TRP B N 1
ATOM 5546 C CA . TRP B 1 293 ? 25.812 -11.977 -13.578 1 96 293 TRP B CA 1
ATOM 5547 C C . TRP B 1 293 ? 25.953 -13.266 -14.375 1 96 293 TRP B C 1
ATOM 5549 O O . TRP B 1 293 ? 26.875 -14.039 -14.164 1 96 293 TRP B O 1
ATOM 5559 N N . VAL B 1 294 ? 25.078 -13.562 -15.312 1 97.62 294 VAL B N 1
ATOM 5560 C CA . VAL B 1 294 ? 25.094 -14.773 -16.125 1 97.62 294 VAL B CA 1
ATOM 5561 C C . VAL B 1 294 ? 26.375 -14.828 -16.953 1 97.62 294 VAL B C 1
ATOM 5563 O O . VAL B 1 294 ? 27.016 -15.875 -17.047 1 97.62 294 VAL B O 1
ATOM 5566 N N . LEU B 1 295 ? 26.703 -13.719 -17.547 1 96.88 295 LEU B N 1
ATOM 5567 C CA . LEU B 1 295 ? 27.859 -13.664 -18.438 1 96.88 295 LEU B CA 1
ATOM 5568 C C . LEU B 1 295 ? 29.156 -13.812 -17.641 1 96.88 295 LEU B C 1
ATOM 5570 O O . LEU B 1 295 ? 30.125 -14.383 -18.156 1 96.88 295 LEU B O 1
ATOM 5574 N N . SER B 1 296 ? 29.156 -13.344 -16.422 1 97.25 296 SER B N 1
ATOM 5575 C CA . SER B 1 296 ? 30.359 -13.375 -15.594 1 97.25 296 SER B CA 1
ATOM 5576 C C . SER B 1 296 ? 30.547 -14.727 -14.922 1 97.25 296 SER B C 1
ATOM 5578 O O . SER B 1 296 ? 31.641 -15.297 -14.93 1 97.25 296 SER B O 1
ATOM 5580 N N . ILE B 1 297 ? 29.5 -15.234 -14.359 1 96.88 297 ILE B N 1
ATOM 5581 C CA . ILE B 1 297 ? 29.562 -16.422 -13.516 1 96.88 297 ILE B CA 1
ATOM 5582 C C . ILE B 1 297 ? 29.391 -17.672 -14.367 1 96.88 297 ILE B C 1
ATOM 5584 O O . ILE B 1 297 ? 29.891 -18.75 -14.016 1 96.88 297 ILE B O 1
ATOM 5588 N N . LYS B 1 298 ? 28.688 -17.594 -15.484 1 97 298 LYS B N 1
ATOM 5589 C CA . LYS B 1 298 ? 28.344 -18.734 -16.328 1 97 298 LYS B CA 1
ATOM 5590 C C . LYS B 1 298 ? 27.797 -19.891 -15.484 1 97 298 LYS B C 1
ATOM 5592 O O . LYS B 1 298 ? 28.344 -20.984 -15.508 1 97 298 LYS B O 1
ATOM 5597 N N . PRO B 1 299 ? 26.688 -19.594 -14.828 1 97.69 299 PRO B N 1
ATOM 5598 C CA . PRO B 1 299 ? 26.141 -20.562 -13.875 1 97.69 299 PRO B CA 1
ATOM 5599 C C . PRO B 1 299 ? 25.75 -21.891 -14.531 1 97.69 299 PRO B C 1
ATOM 5601 O O . PRO B 1 299 ? 25.469 -21.922 -15.734 1 97.69 299 PRO B O 1
ATOM 5604 N N . ASP B 1 300 ? 25.781 -23 -13.766 1 97.94 300 ASP B N 1
ATOM 5605 C CA . ASP B 1 300 ? 25.25 -24.297 -14.18 1 97.94 300 ASP B CA 1
ATOM 5606 C C . ASP B 1 300 ? 23.719 -24.281 -14.141 1 97.94 300 ASP B C 1
ATOM 5608 O O . ASP B 1 300 ? 23.125 -24.234 -13.055 1 97.94 300 ASP B O 1
ATOM 5612 N N . LEU B 1 301 ? 23.109 -24.344 -15.32 1 97.12 301 LEU B N 1
ATOM 5613 C CA . LEU B 1 301 ? 21.672 -24.219 -15.445 1 97.12 301 LEU B CA 1
ATOM 5614 C C . LEU B 1 301 ? 21.062 -25.547 -15.906 1 97.12 301 LEU B C 1
ATOM 5616 O O . LEU B 1 301 ? 21.656 -26.266 -16.719 1 97.12 301 LEU B O 1
ATOM 5620 N N . GLY B 1 302 ? 19.906 -25.812 -15.383 1 94.56 302 GLY B N 1
ATOM 5621 C CA . GLY B 1 302 ? 19.203 -27.031 -15.766 1 94.56 302 GLY B CA 1
ATOM 5622 C C . GLY B 1 302 ? 18.609 -26.969 -17.156 1 94.56 302 GLY B C 1
ATOM 5623 O O . GLY B 1 302 ? 18.609 -25.906 -17.781 1 94.56 302 GLY B O 1
ATOM 5624 N N . PRO B 1 303 ? 18.109 -28.141 -17.625 1 90.12 303 PRO B N 1
ATOM 5625 C CA . PRO B 1 303 ? 17.516 -28.188 -18.953 1 90.12 303 PRO B CA 1
ATOM 5626 C C . PRO B 1 303 ? 16.281 -27.297 -19.078 1 90.12 303 PRO B C 1
ATOM 5628 O O . PRO B 1 303 ? 15.477 -27.203 -18.156 1 90.12 303 PRO B O 1
ATOM 5631 N N . GLY B 1 304 ? 16.031 -26.75 -20.312 1 89 304 GLY B N 1
ATOM 5632 C CA . GLY B 1 304 ? 14.945 -25.812 -20.516 1 89 304 GLY B CA 1
ATOM 5633 C C . GLY B 1 304 ? 15.266 -24.406 -20.047 1 89 304 GLY B C 1
ATOM 5634 O O . GLY B 1 304 ? 15.039 -23.438 -20.766 1 89 304 GLY B O 1
ATOM 5635 N N . ILE B 1 305 ? 15.789 -24.359 -18.812 1 93.25 305 ILE B N 1
ATOM 5636 C CA . ILE B 1 305 ? 16.141 -23.078 -18.219 1 93.25 305 ILE B CA 1
ATOM 5637 C C . ILE B 1 305 ? 17.359 -22.484 -18.906 1 93.25 305 ILE B C 1
ATOM 5639 O O . ILE B 1 305 ? 17.406 -21.297 -19.219 1 93.25 305 ILE B O 1
ATOM 5643 N N . SER B 1 306 ? 18.359 -23.344 -19.125 1 95.25 306 SER B N 1
ATOM 5644 C CA . SER B 1 306 ? 19.578 -22.922 -19.812 1 95.25 306 SER B CA 1
ATOM 5645 C C . SER B 1 306 ? 19.25 -22.266 -21.156 1 95.25 306 SER B C 1
ATOM 5647 O O . SER B 1 306 ? 19.719 -21.172 -21.453 1 95.25 306 SER B O 1
ATOM 5649 N N . GLU B 1 307 ? 18.422 -22.922 -21.922 1 92.44 307 GLU B N 1
ATOM 5650 C CA . GLU B 1 307 ? 18.047 -22.422 -23.25 1 92.44 307 GLU B CA 1
ATOM 5651 C C . GLU B 1 307 ? 17.328 -21.078 -23.141 1 92.44 307 GLU B C 1
ATOM 5653 O O . GLU B 1 307 ? 17.641 -20.141 -23.875 1 92.44 307 GLU B O 1
ATOM 5658 N N . ARG B 1 308 ? 16.406 -20.984 -22.203 1 93.19 308 ARG B N 1
ATOM 5659 C CA . ARG B 1 308 ? 15.617 -19.766 -22.031 1 93.19 308 ARG B CA 1
ATOM 5660 C C . ARG B 1 308 ? 16.5 -18.609 -21.578 1 93.19 308 ARG B C 1
ATOM 5662 O O . ARG B 1 308 ? 16.344 -17.469 -22.047 1 93.19 308 ARG B O 1
ATOM 5669 N N . ILE B 1 309 ? 17.391 -18.875 -20.656 1 96.31 309 ILE B N 1
ATOM 5670 C CA . ILE B 1 309 ? 18.25 -17.812 -20.109 1 96.31 309 ILE B CA 1
ATOM 5671 C C . ILE B 1 309 ? 19.203 -17.312 -21.188 1 96.31 309 ILE B C 1
ATOM 5673 O O . ILE B 1 309 ? 19.375 -16.109 -21.344 1 96.31 309 ILE B O 1
ATOM 5677 N N . TRP B 1 310 ? 19.781 -18.188 -21.891 1 95.62 310 TRP B N 1
ATOM 5678 C CA . TRP B 1 310 ? 20.719 -17.75 -22.922 1 95.62 310 TRP B CA 1
ATOM 5679 C C . TRP B 1 310 ? 20 -17.031 -24.047 1 95.62 310 TRP B C 1
ATOM 5681 O O . TRP B 1 310 ? 20.531 -16.109 -24.656 1 95.62 310 TRP B O 1
ATOM 5691 N N . GLU B 1 311 ? 18.781 -17.484 -24.344 1 95.62 311 GLU B N 1
ATOM 5692 C CA . GLU B 1 311 ? 17.953 -16.719 -25.266 1 95.62 311 GLU B CA 1
ATOM 5693 C C . GLU B 1 311 ? 17.688 -15.312 -24.734 1 95.62 311 GLU B C 1
ATOM 5695 O O . GLU B 1 311 ? 17.719 -14.352 -25.5 1 95.62 311 GLU B O 1
ATOM 5700 N N . ALA B 1 312 ? 17.391 -15.195 -23.469 1 96.88 312 ALA B N 1
ATOM 5701 C CA . ALA B 1 312 ? 17.141 -13.891 -22.844 1 96.88 312 ALA B CA 1
ATOM 5702 C C . ALA B 1 312 ? 18.375 -12.992 -22.953 1 96.88 312 ALA B C 1
ATOM 5704 O O . ALA B 1 312 ? 18.25 -11.805 -23.266 1 96.88 312 ALA B O 1
ATOM 5705 N N . ILE B 1 313 ? 19.531 -13.562 -22.734 1 96.56 313 ILE B N 1
ATOM 5706 C CA . ILE B 1 313 ? 20.781 -12.812 -22.75 1 96.56 313 ILE B CA 1
ATOM 5707 C C . ILE B 1 313 ? 21.016 -12.219 -24.141 1 96.56 313 ILE B C 1
ATOM 5709 O O . ILE B 1 313 ? 21.578 -11.133 -24.266 1 96.56 313 ILE B O 1
ATOM 5713 N N . ARG B 1 314 ? 20.484 -12.82 -25.156 1 95.25 314 ARG B N 1
ATOM 5714 C CA . ARG B 1 314 ? 20.719 -12.398 -26.531 1 95.25 314 ARG B CA 1
ATOM 5715 C C . ARG B 1 314 ? 19.609 -11.453 -27 1 95.25 314 ARG B C 1
ATOM 5717 O O . ARG B 1 314 ? 19.688 -10.898 -28.094 1 95.25 314 ARG B O 1
ATOM 5724 N N . THR B 1 315 ? 18.625 -11.242 -26.203 1 95.88 315 THR B N 1
ATOM 5725 C CA . THR B 1 315 ? 17.469 -10.438 -26.594 1 95.88 315 THR B CA 1
ATOM 5726 C C . THR B 1 315 ? 17.875 -8.977 -26.781 1 95.88 315 THR B C 1
ATOM 5728 O O . THR B 1 315 ? 18.688 -8.445 -26.016 1 95.88 315 THR B O 1
ATOM 5731 N N . THR B 1 316 ? 17.312 -8.305 -27.812 1 93.94 316 THR B N 1
ATOM 5732 C CA . THR B 1 316 ? 17.531 -6.887 -28.062 1 93.94 316 THR B CA 1
ATOM 5733 C C . THR B 1 316 ? 16.328 -6.066 -27.609 1 93.94 316 THR B C 1
ATOM 5735 O O . THR B 1 316 ? 15.375 -6.609 -27.062 1 93.94 316 THR B O 1
ATOM 5738 N N . ASP B 1 317 ? 16.391 -4.766 -27.766 1 92.69 317 ASP B N 1
ATOM 5739 C CA . ASP B 1 317 ? 15.297 -3.9 -27.344 1 92.69 317 ASP B CA 1
ATOM 5740 C C . ASP B 1 317 ? 14.258 -3.736 -28.453 1 92.69 317 ASP B C 1
ATOM 5742 O O . ASP B 1 317 ? 13.352 -2.91 -28.344 1 92.69 317 ASP B O 1
ATOM 5746 N N . GLU B 1 318 ? 14.422 -4.594 -29.469 1 93 318 GLU B N 1
ATOM 5747 C CA . GLU B 1 318 ? 13.461 -4.543 -30.562 1 93 318 GLU B CA 1
ATOM 5748 C C . GLU B 1 318 ? 12.055 -4.906 -30.078 1 93 318 GLU B C 1
ATOM 5750 O O . GLU B 1 318 ? 11.875 -5.91 -29.391 1 93 318 GLU B O 1
ATOM 5755 N N . LYS B 1 319 ? 10.984 -4.16 -30.359 1 94.06 319 LYS B N 1
ATOM 5756 C CA . LYS B 1 319 ? 9.555 -4.352 -30.141 1 94.06 319 LYS B CA 1
ATOM 5757 C C . LYS B 1 319 ? 9.219 -4.215 -28.656 1 94.06 319 LYS B C 1
ATOM 5759 O O . LYS B 1 319 ? 8.102 -4.531 -28.234 1 94.06 319 LYS B O 1
ATOM 5764 N N . ILE B 1 320 ? 10.219 -3.781 -27.844 1 95.69 320 ILE B N 1
ATOM 5765 C CA . ILE B 1 320 ? 9.961 -3.674 -26.406 1 95.69 320 ILE B CA 1
ATOM 5766 C C . ILE B 1 320 ? 8.906 -2.602 -26.156 1 95.69 320 ILE B C 1
ATOM 5768 O O . ILE B 1 320 ? 8.016 -2.785 -25.328 1 95.69 320 ILE B O 1
ATOM 5772 N N . ASN B 1 321 ? 8.984 -1.553 -26.891 1 93 321 ASN B N 1
ATOM 5773 C CA . ASN B 1 321 ? 7.977 -0.504 -26.766 1 93 321 ASN B CA 1
ATOM 5774 C C . ASN B 1 321 ? 6.586 -1.013 -27.141 1 93 321 ASN B C 1
ATOM 5776 O O . ASN B 1 321 ? 5.586 -0.592 -26.547 1 93 321 ASN B O 1
ATOM 5780 N N . ILE B 1 322 ? 6.547 -1.87 -28.094 1 95.81 322 ILE B N 1
ATOM 5781 C CA . ILE B 1 322 ? 5.281 -2.441 -28.531 1 95.81 322 ILE B CA 1
ATOM 5782 C C . ILE B 1 322 ? 4.711 -3.348 -27.438 1 95.81 322 ILE B C 1
ATOM 5784 O O . ILE B 1 322 ? 3.496 -3.398 -27.25 1 95.81 322 ILE B O 1
ATOM 5788 N N . CYS B 1 323 ? 5.586 -4.09 -26.75 1 97.44 323 CYS B N 1
ATOM 5789 C CA . CYS B 1 323 ? 5.148 -4.918 -25.625 1 97.44 323 CYS B CA 1
ATOM 5790 C C . CYS B 1 323 ? 4.43 -4.078 -24.578 1 97.44 323 CYS B C 1
ATOM 5792 O O . CYS B 1 323 ? 3.398 -4.492 -24.047 1 97.44 323 CYS B O 1
ATOM 5794 N N . HIS B 1 324 ? 4.977 -2.902 -24.297 1 94.94 324 HIS B N 1
ATOM 5795 C CA . HIS B 1 324 ? 4.348 -2.01 -23.328 1 94.94 324 HIS B CA 1
ATOM 5796 C C . HIS B 1 324 ? 2.996 -1.517 -23.828 1 94.94 324 HIS B C 1
ATOM 5798 O O . HIS B 1 324 ? 2.045 -1.39 -23.047 1 94.94 324 HIS B O 1
ATOM 5804 N N . THR B 1 325 ? 2.912 -1.268 -25.094 1 94.06 325 THR B N 1
ATOM 5805 C CA . THR B 1 325 ? 1.656 -0.848 -25.703 1 94.06 325 THR B CA 1
ATOM 5806 C C . THR B 1 325 ? 0.606 -1.95 -25.594 1 94.06 325 THR B C 1
ATOM 5808 O O . THR B 1 325 ? -0.55 -1.682 -25.266 1 94.06 325 THR B O 1
ATOM 5811 N N . VAL B 1 326 ? 1.013 -3.174 -25.859 1 97.44 326 VAL B N 1
ATOM 5812 C CA . VAL B 1 326 ? 0.12 -4.324 -25.75 1 97.44 326 VAL B CA 1
ATOM 5813 C C . VAL B 1 326 ? -0.416 -4.422 -24.328 1 97.44 326 VAL B C 1
ATOM 5815 O O . VAL B 1 326 ? -1.609 -4.656 -24.125 1 97.44 326 VAL B O 1
ATOM 5818 N N . ARG B 1 327 ? 0.438 -4.227 -23.344 1 97 327 ARG B N 1
ATOM 5819 C CA . ARG B 1 327 ? 0.03 -4.27 -21.938 1 97 327 ARG B CA 1
ATOM 5820 C C . ARG B 1 327 ? -1.046 -3.227 -21.656 1 97 327 ARG B C 1
ATOM 5822 O O . ARG B 1 327 ? -2.061 -3.531 -21.031 1 97 327 ARG B O 1
ATOM 5829 N N . ASN B 1 328 ? -0.819 -2.037 -22.141 1 92.31 328 ASN B N 1
ATOM 5830 C CA . ASN B 1 328 ? -1.758 -0.943 -21.922 1 92.31 328 ASN B CA 1
ATOM 5831 C C . ASN B 1 328 ? -3.094 -1.197 -22.609 1 92.31 328 ASN B C 1
ATOM 5833 O O . ASN B 1 328 ? -4.152 -0.941 -22.031 1 92.31 328 ASN B O 1
ATOM 5837 N N . GLU B 1 329 ? -3.016 -1.673 -23.812 1 96.44 329 GLU B N 1
ATOM 5838 C CA . GLU B 1 329 ? -4.227 -1.941 -24.578 1 96.44 329 GLU B CA 1
ATOM 5839 C C . GLU B 1 329 ? -5.051 -3.059 -23.938 1 96.44 329 GLU B C 1
ATOM 5841 O O . GLU B 1 329 ? -6.273 -2.961 -23.844 1 96.44 329 GLU B O 1
ATOM 5846 N N . LEU B 1 330 ? -4.375 -4.098 -23.516 1 98.31 330 LEU B N 1
ATOM 5847 C CA . LEU B 1 330 ? -5.094 -5.207 -22.906 1 98.31 330 LEU B CA 1
ATOM 5848 C C . LEU B 1 330 ? -5.715 -4.777 -21.578 1 98.31 330 LEU B C 1
ATOM 5850 O O . LEU B 1 330 ? -6.848 -5.156 -21.266 1 98.31 330 LEU B O 1
ATOM 5854 N N . HIS B 1 331 ? -4.918 -4.031 -20.781 1 95.94 331 HIS B N 1
ATOM 5855 C CA . HIS B 1 331 ? -5.434 -3.488 -19.531 1 95.94 331 HIS B CA 1
ATOM 5856 C C . HIS B 1 331 ? -6.73 -2.715 -19.766 1 95.94 331 HIS B C 1
ATOM 5858 O O . HIS B 1 331 ? -7.719 -2.93 -19.062 1 95.94 331 HIS B O 1
ATOM 5864 N N . ALA B 1 332 ? -6.711 -1.849 -20.734 1 92.94 332 ALA B N 1
ATOM 5865 C CA . ALA B 1 332 ? -7.879 -1.03 -21.047 1 92.94 332 ALA B CA 1
ATOM 5866 C C . ALA B 1 332 ? -9.031 -1.894 -21.547 1 92.94 332 ALA B C 1
ATOM 5868 O O . ALA B 1 332 ? -10.188 -1.69 -21.156 1 92.94 332 ALA B O 1
ATOM 5869 N N . ALA B 1 333 ? -8.75 -2.824 -22.375 1 96.31 333 ALA B N 1
ATOM 5870 C CA . ALA B 1 333 ? -9.773 -3.691 -22.969 1 96.31 333 ALA B CA 1
ATOM 5871 C C . ALA B 1 333 ? -10.484 -4.508 -21.891 1 96.31 333 ALA B C 1
ATOM 5873 O O . ALA B 1 333 ? -11.719 -4.559 -21.859 1 96.31 333 ALA B O 1
ATOM 5874 N N . LEU B 1 334 ? -9.742 -5.125 -21.062 1 97.62 334 LEU B N 1
ATOM 5875 C CA . LEU B 1 334 ? -10.336 -5.98 -20.047 1 97.62 334 LEU B CA 1
ATOM 5876 C C . LEU B 1 334 ? -11.031 -5.148 -18.969 1 97.62 334 LEU B C 1
ATOM 5878 O O . LEU B 1 334 ? -12.023 -5.59 -18.391 1 97.62 334 LEU B O 1
ATOM 5882 N N . THR B 1 335 ? -10.461 -3.959 -18.688 1 94.31 335 THR B N 1
ATOM 5883 C CA . THR B 1 335 ? -11.164 -3.047 -17.781 1 94.31 335 THR B CA 1
ATOM 5884 C C . THR B 1 335 ? -12.562 -2.744 -18.312 1 94.31 335 THR B C 1
ATOM 5886 O O . THR B 1 335 ? -13.539 -2.742 -17.562 1 94.31 335 THR B O 1
ATOM 5889 N N . SER B 1 336 ? -12.641 -2.48 -19.625 1 93.12 336 SER B N 1
ATOM 5890 C CA . SER B 1 336 ? -13.922 -2.193 -20.266 1 93.12 336 SER B CA 1
ATOM 5891 C C . SER B 1 336 ? -14.828 -3.42 -20.25 1 93.12 336 SER B C 1
ATOM 5893 O O . SER B 1 336 ? -16.047 -3.297 -20.125 1 93.12 336 SER B O 1
ATOM 5895 N N . LEU B 1 337 ? -14.273 -4.562 -20.406 1 94.62 337 LEU B N 1
ATOM 5896 C CA . LEU B 1 337 ? -15.039 -5.805 -20.484 1 94.62 337 LEU B CA 1
ATOM 5897 C C . LEU B 1 337 ? -15.656 -6.148 -19.125 1 94.62 337 LEU B C 1
ATOM 5899 O O . LEU B 1 337 ? -16.828 -6.543 -19.062 1 94.62 337 LEU B O 1
ATOM 5903 N N . LEU B 1 338 ? -14.828 -6.016 -18.062 1 94.5 338 LEU B N 1
ATOM 5904 C CA . LEU B 1 338 ? -15.258 -6.504 -16.75 1 94.5 338 LEU B CA 1
ATOM 5905 C C . LEU B 1 338 ? -15.93 -5.395 -15.953 1 94.5 338 LEU B C 1
ATOM 5907 O O . LEU B 1 338 ? -16.781 -5.668 -15.102 1 94.5 338 LEU B O 1
ATOM 5911 N N . GLU B 1 339 ? -15.508 -4.156 -16.188 1 88.44 339 GLU B N 1
ATOM 5912 C CA . GLU B 1 339 ? -16.016 -3.025 -15.414 1 88.44 339 GLU B CA 1
ATOM 5913 C C . GLU B 1 339 ? -15.875 -3.277 -13.914 1 88.44 339 GLU B C 1
ATOM 5915 O O . GLU B 1 339 ? -14.945 -3.965 -13.477 1 88.44 339 GLU B O 1
ATOM 5920 N N . ASP B 1 340 ? -16.719 -2.539 -13.18 1 79.69 340 ASP B N 1
ATOM 5921 C CA . ASP B 1 340 ? -16.641 -2.721 -11.727 1 79.69 340 ASP B CA 1
ATOM 5922 C C . ASP B 1 340 ? -17.375 -3.979 -11.289 1 79.69 340 ASP B C 1
ATOM 5924 O O . ASP B 1 340 ? -18.484 -4.25 -11.766 1 79.69 340 ASP B O 1
ATOM 5928 N N . PHE B 1 341 ? -16.781 -4.891 -10.633 1 82.69 341 PHE B N 1
ATOM 5929 C CA . PHE B 1 341 ? -17.344 -6.074 -9.992 1 82.69 341 PHE B CA 1
ATOM 5930 C C . PHE B 1 341 ? -17.641 -7.16 -11.023 1 82.69 341 PHE B C 1
ATOM 5932 O O . PHE B 1 341 ? -18.547 -7.98 -10.82 1 82.69 341 PHE B O 1
ATOM 5939 N N . GLY B 1 342 ? -17.094 -7.113 -12.227 1 92.31 342 GLY B N 1
ATOM 5940 C CA . GLY B 1 342 ? -17.125 -8.219 -13.172 1 92.31 342 GLY B CA 1
ATOM 5941 C C . GLY B 1 342 ? -16.062 -9.266 -12.906 1 92.31 342 GLY B C 1
ATOM 5942 O O . GLY B 1 342 ? -15 -8.953 -12.367 1 92.31 342 GLY B O 1
ATOM 5943 N N . ILE B 1 343 ? -16.438 -10.508 -13.352 1 95.38 343 ILE B N 1
ATOM 5944 C CA . ILE B 1 343 ? -15.523 -11.633 -13.188 1 95.38 343 ILE B CA 1
ATOM 5945 C C . ILE B 1 343 ? -15.305 -12.32 -14.531 1 95.38 343 ILE B C 1
ATOM 5947 O O . ILE B 1 343 ? -16.25 -12.492 -15.312 1 95.38 343 ILE B O 1
ATOM 5951 N N . LEU B 1 344 ? -14.094 -12.594 -14.812 1 97.38 344 LEU B N 1
ATOM 5952 C CA . LEU B 1 344 ? -13.742 -13.477 -15.922 1 97.38 344 LEU B CA 1
ATOM 5953 C C . LEU B 1 344 ? -13.352 -14.859 -15.406 1 97.38 344 LEU B C 1
ATOM 5955 O O . LEU B 1 344 ? -12.414 -14.992 -14.617 1 97.38 344 LEU B O 1
ATOM 5959 N N . ALA B 1 345 ? -14.102 -15.891 -15.82 1 97 345 ALA B N 1
ATOM 5960 C CA . ALA B 1 345 ? -13.789 -17.266 -15.438 1 97 345 ALA B CA 1
ATOM 5961 C C . ALA B 1 345 ? -13.055 -17.984 -16.562 1 97 345 ALA B C 1
ATOM 5963 O O . ALA B 1 345 ? -13.547 -18.062 -17.688 1 97 345 ALA B O 1
ATOM 5964 N N . ILE B 1 346 ? -11.883 -18.516 -16.266 1 97.75 346 ILE B N 1
ATOM 5965 C CA . ILE B 1 346 ? -11.117 -19.25 -17.266 1 97.75 346 ILE B CA 1
ATOM 5966 C C . ILE B 1 346 ? -10.492 -20.484 -16.641 1 97.75 346 ILE B C 1
ATOM 5968 O O . ILE B 1 346 ? -10.328 -20.547 -15.414 1 97.75 346 ILE B O 1
ATOM 5972 N N . PRO B 1 347 ? -10.195 -21.5 -17.484 1 97.06 347 PRO B N 1
ATOM 5973 C CA . PRO B 1 347 ? -9.328 -22.547 -16.922 1 97.06 347 PRO B CA 1
ATOM 5974 C C . PRO B 1 347 ? -7.977 -22 -16.469 1 97.06 347 PRO B C 1
ATOM 5976 O O . PRO B 1 347 ? -7.406 -21.109 -17.125 1 97.06 347 PRO B O 1
ATOM 5979 N N . THR B 1 348 ? -7.469 -22.484 -15.352 1 97.88 348 THR B N 1
ATOM 5980 C CA . THR B 1 348 ? -6.145 -22.031 -14.922 1 97.88 348 THR B CA 1
ATOM 5981 C C . THR B 1 348 ? -5.07 -22.547 -15.875 1 97.88 348 THR B C 1
ATOM 5983 O O . THR B 1 348 ? -4.168 -21.812 -16.266 1 97.88 348 THR B O 1
ATOM 5986 N N . VAL B 1 349 ? -5.184 -23.797 -16.203 1 96.69 349 VAL B N 1
ATOM 5987 C CA . VAL B 1 349 ? -4.293 -24.5 -17.125 1 96.69 349 VAL B CA 1
ATOM 5988 C C . VAL B 1 349 ? -5.109 -25.406 -18.031 1 96.69 349 VAL B C 1
ATOM 5990 O O . VAL B 1 349 ? -6.246 -25.766 -17.719 1 96.69 349 VAL B O 1
ATOM 5993 N N . PRO B 1 350 ? -4.57 -25.781 -19.219 1 94.25 350 PRO B N 1
ATOM 5994 C CA . PRO B 1 350 ? -5.359 -26.531 -20.203 1 94.25 350 PRO B CA 1
ATOM 5995 C C . PRO B 1 350 ? -5.527 -28 -19.828 1 94.25 350 PRO B C 1
ATOM 5997 O O . PRO B 1 350 ? -6.359 -28.703 -20.406 1 94.25 350 PRO B O 1
ATOM 6000 N N . GLY B 1 351 ? -4.797 -28.469 -18.859 1 93.5 351 GLY B N 1
ATOM 6001 C CA . GLY B 1 351 ? -4.871 -29.891 -18.531 1 93.5 351 GLY B CA 1
ATOM 6002 C C . GLY B 1 351 ? -4.152 -30.234 -17.234 1 93.5 351 GLY B C 1
ATOM 6003 O O . GLY B 1 351 ? -3.686 -29.328 -16.516 1 93.5 351 GLY B O 1
ATOM 6004 N N . PRO B 1 352 ? -4.152 -31.547 -16.969 1 94.81 352 PRO B N 1
ATOM 6005 C CA . PRO B 1 352 ? -3.5 -31.984 -15.734 1 94.81 352 PRO B CA 1
ATOM 6006 C C . PRO B 1 352 ? -1.992 -31.75 -15.742 1 94.81 352 PRO B C 1
ATOM 6008 O O . PRO B 1 352 ? -1.408 -31.516 -16.812 1 94.81 352 PRO B O 1
ATOM 6011 N N . PRO B 1 353 ? -1.396 -31.781 -14.531 1 97 353 PRO B N 1
ATOM 6012 C CA . PRO B 1 353 ? 0.059 -31.625 -14.508 1 97 353 PRO B CA 1
ATOM 6013 C C . PRO B 1 353 ? 0.787 -32.688 -15.344 1 97 353 PRO B C 1
ATOM 6015 O O . PRO B 1 353 ? 0.441 -33.844 -15.281 1 97 353 PRO B O 1
ATOM 6018 N N . PRO B 1 354 ? 1.761 -32.25 -16.094 1 95.94 354 PRO B N 1
ATOM 6019 C CA . PRO B 1 354 ? 2.574 -33.219 -16.828 1 95.94 354 PRO B CA 1
ATOM 6020 C C . PRO B 1 354 ? 3.32 -34.188 -15.922 1 95.94 354 PRO B C 1
ATOM 6022 O O . PRO B 1 354 ? 3.561 -33.875 -14.75 1 95.94 354 PRO B O 1
ATOM 6025 N N . LYS B 1 355 ? 3.672 -35.312 -16.5 1 96 355 LYS B N 1
ATOM 6026 C CA . LYS B 1 355 ? 4.492 -36.281 -15.766 1 96 355 LYS B CA 1
ATOM 6027 C C . LYS B 1 355 ? 5.891 -35.719 -15.508 1 96 355 LYS B C 1
ATOM 6029 O O . LYS B 1 355 ? 6.375 -34.875 -16.25 1 96 355 LYS B O 1
ATOM 6034 N N . LEU B 1 356 ? 6.496 -36.219 -14.469 1 95.06 356 LEU B N 1
ATOM 6035 C CA . LEU B 1 356 ? 7.859 -35.812 -14.141 1 95.06 356 LEU B CA 1
ATOM 6036 C C . LEU B 1 356 ? 8.805 -36.094 -15.305 1 95.06 356 LEU B C 1
ATOM 6038 O O . LEU B 1 356 ? 8.656 -37.125 -16 1 95.06 356 LEU B O 1
ATOM 6042 N N . GLN B 1 357 ? 9.68 -35.188 -15.547 1 90.38 357 GLN B N 1
ATOM 6043 C CA . GLN B 1 357 ? 10.789 -35.344 -16.484 1 90.38 357 GLN B CA 1
ATOM 6044 C C . GLN B 1 357 ? 10.273 -35.531 -17.906 1 90.38 357 GLN B C 1
ATOM 6046 O O . GLN B 1 357 ? 10.859 -36.312 -18.688 1 90.38 357 GLN B O 1
ATOM 6051 N N . THR B 1 358 ? 9.062 -35 -18.172 1 89.81 358 THR B N 1
ATOM 6052 C CA . THR B 1 358 ? 8.594 -35 -19.547 1 89.81 358 THR B CA 1
ATOM 6053 C C . THR B 1 358 ? 9.516 -34.156 -20.438 1 89.81 358 THR B C 1
ATOM 6055 O O . THR B 1 358 ? 9.945 -33.094 -20.031 1 89.81 358 THR B O 1
ATOM 6058 N N . GLU B 1 359 ? 9.773 -34.688 -21.594 1 83.06 359 GLU B N 1
ATOM 6059 C CA . GLU B 1 359 ? 10.664 -33.969 -22.516 1 83.06 359 GLU B CA 1
ATOM 6060 C C . GLU B 1 359 ? 10.078 -32.625 -22.938 1 83.06 359 GLU B C 1
ATOM 6062 O O . GLU B 1 359 ? 8.875 -32.531 -23.172 1 83.06 359 GLU B O 1
ATOM 6067 N N . ALA B 1 360 ? 10.938 -31.703 -23.078 1 77.06 360 ALA B N 1
ATOM 6068 C CA . ALA B 1 360 ? 10.547 -30.328 -23.375 1 77.06 360 ALA B CA 1
ATOM 6069 C C . ALA B 1 360 ? 9.719 -30.25 -24.656 1 77.06 360 ALA B C 1
ATOM 6071 O O . ALA B 1 360 ? 8.75 -29.5 -24.734 1 77.06 360 ALA B O 1
ATOM 6072 N N . THR B 1 361 ? 10.086 -30.984 -25.625 1 75.69 361 THR B N 1
ATOM 6073 C CA . THR B 1 361 ? 9.414 -30.953 -26.922 1 75.69 361 THR B CA 1
ATOM 6074 C C . THR B 1 361 ? 7.969 -31.422 -26.797 1 75.69 361 THR B C 1
ATOM 6076 O O . THR B 1 361 ? 7.082 -30.922 -27.484 1 75.69 361 THR B O 1
ATOM 6079 N N . LYS B 1 362 ? 7.77 -32.312 -25.875 1 78 362 LYS B N 1
ATOM 6080 C CA . LYS B 1 362 ? 6.43 -32.875 -25.656 1 78 362 LYS B CA 1
ATOM 6081 C C . LYS B 1 362 ? 5.57 -31.906 -24.828 1 78 362 LYS B C 1
ATOM 6083 O O . LYS B 1 362 ? 4.34 -31.969 -24.891 1 78 362 LYS B O 1
ATOM 6088 N N . LEU B 1 363 ? 6.301 -31.031 -24.156 1 82.19 363 LEU B N 1
ATOM 6089 C CA . LEU B 1 363 ? 5.605 -30.125 -23.25 1 82.19 363 LEU B CA 1
ATOM 6090 C C . LEU B 1 363 ? 5.207 -28.844 -23.969 1 82.19 363 LEU B C 1
ATOM 6092 O O . LEU B 1 363 ? 4.422 -28.047 -23.453 1 82.19 363 LEU B O 1
ATOM 6096 N N . GLU B 1 364 ? 5.656 -28.719 -25.141 1 79.06 364 GLU B N 1
ATOM 6097 C CA . GLU B 1 364 ? 5.516 -27.438 -25.844 1 79.06 364 GLU B CA 1
ATOM 6098 C C . GLU B 1 364 ? 4.047 -27.109 -26.078 1 79.06 364 GLU B C 1
ATOM 6100 O O . GLU B 1 364 ? 3.633 -25.953 -25.922 1 79.06 364 GLU B O 1
ATOM 6105 N N . THR B 1 365 ? 3.326 -28.109 -26.578 1 78.81 365 THR B N 1
ATOM 6106 C CA . THR B 1 365 ? 1.909 -27.875 -26.844 1 78.81 365 THR B CA 1
ATOM 6107 C C . THR B 1 365 ? 1.187 -27.469 -25.562 1 78.81 365 THR B C 1
ATOM 6109 O O . THR B 1 365 ? 0.374 -26.531 -25.562 1 78.81 365 THR B O 1
ATOM 6112 N N . PHE B 1 366 ? 1.489 -28.156 -24.531 1 85.81 366 PHE B N 1
AT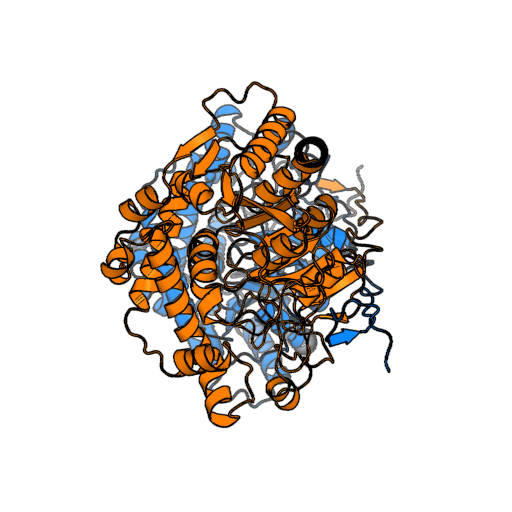OM 6113 C CA . PHE B 1 366 ? 0.894 -27.828 -23.234 1 85.81 366 PHE B CA 1
ATOM 6114 C C . PHE B 1 366 ? 1.271 -26.406 -22.812 1 85.81 366 PHE B C 1
ATOM 6116 O O . PHE B 1 366 ? 0.42 -25.656 -22.359 1 85.81 366 PHE B O 1
ATOM 6123 N N . ARG B 1 367 ? 2.463 -26.094 -22.984 1 86.25 367 ARG B N 1
ATOM 6124 C CA . ARG B 1 367 ? 2.979 -24.797 -22.547 1 86.25 367 ARG B CA 1
ATOM 6125 C C . ARG B 1 367 ? 2.322 -23.656 -23.312 1 86.25 367 ARG B C 1
ATOM 6127 O O . ARG B 1 367 ? 2.002 -22.609 -22.734 1 86.25 367 ARG B O 1
ATOM 6134 N N . VAL B 1 368 ? 2.158 -23.875 -24.578 1 86.19 368 VAL B N 1
ATOM 6135 C CA . VAL B 1 368 ? 1.517 -22.859 -25.406 1 86.19 368 VAL B CA 1
ATOM 6136 C C . VAL B 1 368 ? 0.098 -22.609 -24.906 1 86.19 368 VAL B C 1
ATOM 6138 O O . VAL B 1 368 ? -0.312 -21.453 -24.75 1 86.19 368 VAL B O 1
ATOM 6141 N N . GLY B 1 369 ? -0.617 -23.703 -24.672 1 90.81 369 GLY B N 1
ATOM 6142 C CA . GLY B 1 369 ? -1.957 -23.562 -24.125 1 90.81 369 GLY B CA 1
ATOM 6143 C C . GLY B 1 369 ? -1.976 -22.906 -22.766 1 90.81 369 GLY B C 1
ATOM 6144 O O . GLY B 1 369 ? -2.805 -22.031 -22.5 1 90.81 369 GLY B O 1
ATOM 6145 N N . ALA B 1 370 ? -1.061 -23.297 -21.953 1 94.06 370 ALA B N 1
ATOM 6146 C CA . ALA B 1 370 ? -0.985 -22.781 -20.594 1 94.06 370 ALA B CA 1
ATOM 6147 C C . ALA B 1 370 ? -0.699 -21.281 -20.594 1 94.06 370 ALA B C 1
ATOM 6149 O O . ALA B 1 370 ? -1.396 -20.5 -19.938 1 94.06 370 ALA B O 1
ATOM 6150 N N . PHE B 1 371 ? 0.262 -20.859 -21.359 1 94.69 371 PHE B N 1
ATOM 6151 C CA . PHE B 1 371 ? 0.663 -19.453 -21.328 1 94.69 371 PHE B CA 1
ATOM 6152 C C . PHE B 1 371 ? -0.35 -18.594 -22.078 1 94.69 371 PHE B C 1
ATOM 6154 O O . PHE B 1 371 ? -0.454 -17.391 -21.812 1 94.69 371 PHE B O 1
ATOM 6161 N N . SER B 1 372 ? -1.105 -19.203 -22.984 1 95.19 372 SER B N 1
ATOM 6162 C CA . SER B 1 372 ? -2.217 -18.469 -23.578 1 95.19 372 SER B CA 1
ATOM 6163 C C . SER B 1 372 ? -3.225 -18.031 -22.516 1 95.19 372 SER B C 1
ATOM 6165 O O . SER B 1 372 ? -3.748 -16.922 -22.562 1 95.19 372 SER B O 1
ATOM 6167 N N . LEU B 1 373 ? -3.445 -18.875 -21.578 1 97.69 373 LEU B N 1
ATOM 6168 C CA . LEU B 1 373 ? -4.383 -18.578 -20.5 1 97.69 373 LEU B CA 1
ATOM 6169 C C . LEU B 1 373 ? -3.738 -17.688 -19.453 1 97.69 373 LEU B C 1
ATOM 6171 O O . LEU B 1 373 ? -4.332 -16.688 -19.031 1 97.69 373 LEU B O 1
ATOM 6175 N N . LEU B 1 374 ? -2.531 -17.953 -19.094 1 98.25 374 LEU B N 1
ATOM 6176 C CA . LEU B 1 374 ? -1.832 -17.297 -18 1 98.25 374 LEU B CA 1
ATOM 6177 C C . LEU B 1 374 ? -1.479 -15.852 -18.375 1 98.25 374 LEU B C 1
ATOM 6179 O O . LEU B 1 374 ? -1.42 -14.977 -17.516 1 98.25 374 LEU B O 1
ATOM 6183 N N . SER B 1 375 ? -1.289 -15.594 -19.688 1 98.12 375 SER B N 1
ATOM 6184 C CA . SER B 1 375 ? -0.863 -14.273 -20.125 1 98.12 375 SER B CA 1
ATOM 6185 C C . SER B 1 375 ? -1.989 -13.258 -20 1 98.12 375 SER B C 1
ATOM 6187 O O . SER B 1 375 ? -1.747 -12.047 -20.031 1 98.12 375 SER B O 1
ATOM 6189 N N . ILE B 1 376 ? -3.24 -13.734 -19.797 1 98.25 376 ILE B N 1
ATOM 6190 C CA . ILE B 1 376 ? -4.375 -12.82 -19.688 1 98.25 376 ILE B CA 1
ATOM 6191 C C . ILE B 1 376 ? -4.195 -11.914 -18.469 1 98.25 376 ILE B C 1
ATOM 6193 O O . ILE B 1 376 ? -4.156 -10.695 -18.594 1 98.25 376 ILE B O 1
ATOM 6197 N N . ALA B 1 377 ? -3.986 -12.492 -17.328 1 98.06 377 ALA B N 1
ATOM 6198 C CA . ALA B 1 377 ? -3.746 -11.695 -16.125 1 98.06 377 ALA B CA 1
ATOM 6199 C C . ALA B 1 377 ? -2.312 -11.172 -16.094 1 98.06 377 ALA B C 1
ATOM 6201 O O . ALA B 1 377 ? -2.064 -10.055 -15.633 1 98.06 377 ALA B O 1
ATOM 6202 N N . GLY B 1 378 ? -1.371 -11.953 -16.625 1 97.62 378 GLY B N 1
ATOM 6203 C CA . GLY B 1 378 ? 0.028 -11.555 -16.609 1 97.62 378 GLY B CA 1
ATOM 6204 C C . GLY B 1 378 ? 0.28 -10.258 -17.359 1 97.62 378 GLY B C 1
ATOM 6205 O O . GLY B 1 378 ? 1.041 -9.406 -16.891 1 97.62 378 GLY B O 1
ATOM 6206 N N . VAL B 1 379 ? -0.367 -10.086 -18.453 1 98 379 VAL B N 1
ATOM 6207 C CA . VAL B 1 379 ? -0.112 -8.93 -19.297 1 98 379 VAL B CA 1
ATOM 6208 C C . VAL B 1 379 ? -1.007 -7.766 -18.875 1 98 379 VAL B C 1
ATOM 6210 O O . VAL B 1 379 ? -0.569 -6.613 -18.844 1 98 379 VAL B O 1
ATOM 6213 N N . SER B 1 380 ? -2.232 -8.055 -18.469 1 97.62 380 SER B N 1
ATOM 6214 C CA . SER B 1 380 ? -3.17 -6.992 -18.125 1 97.62 380 SER B CA 1
ATOM 6215 C C . SER B 1 380 ? -2.869 -6.418 -16.75 1 97.62 380 SER B C 1
ATOM 6217 O O . SER B 1 380 ? -3.266 -5.293 -16.438 1 97.62 380 SER B O 1
ATOM 6219 N N . GLY B 1 381 ? -2.248 -7.242 -15.914 1 97.44 381 GLY B N 1
ATOM 6220 C CA . GLY B 1 381 ? -1.977 -6.82 -14.555 1 97.44 381 GLY B CA 1
ATOM 6221 C C . GLY B 1 381 ? -3.152 -7.035 -13.617 1 97.44 381 GLY B C 1
ATOM 6222 O O . GLY B 1 381 ? -3.182 -6.484 -12.516 1 97.44 381 GLY B O 1
ATOM 6223 N N . PHE B 1 382 ? -4.133 -7.777 -14 1 97.62 382 PHE B N 1
ATOM 6224 C CA . PHE B 1 382 ? -5.336 -8.031 -13.219 1 97.62 382 PHE B CA 1
ATOM 6225 C C . PHE B 1 382 ? -5.059 -9.031 -12.109 1 97.62 382 PHE B C 1
ATOM 6227 O O . PHE B 1 382 ? -4.012 -9.68 -12.094 1 97.62 382 PHE B O 1
ATOM 6234 N N . CYS B 1 383 ? -5.953 -9.055 -11.078 1 97.12 383 CYS B N 1
ATOM 6235 C CA . CYS B 1 383 ? -5.844 -10.078 -10.047 1 97.12 383 CYS B CA 1
ATOM 6236 C C . CYS B 1 383 ? -6.547 -11.359 -10.469 1 97.12 383 CYS B C 1
ATOM 6238 O O . CYS B 1 383 ? -7.492 -11.32 -11.258 1 97.12 383 CYS B O 1
ATOM 6240 N N . GLN B 1 384 ? -5.996 -12.461 -10.008 1 98.56 384 GLN B N 1
ATOM 6241 C CA . GLN B 1 384 ? -6.48 -13.789 -10.367 1 98.56 384 GLN B CA 1
ATOM 6242 C C . GLN B 1 384 ? -6.352 -14.758 -9.195 1 98.56 384 GLN B C 1
ATOM 6244 O O . GLN B 1 384 ? -5.355 -14.734 -8.469 1 98.56 384 GLN B O 1
ATOM 6249 N N . VAL B 1 385 ? -7.383 -15.562 -8.992 1 98.69 385 VAL B N 1
ATOM 6250 C CA . VAL B 1 385 ? -7.328 -16.625 -7.992 1 98.69 385 VAL B CA 1
ATOM 6251 C C . VAL B 1 385 ? -7.504 -17.984 -8.664 1 98.69 385 VAL B C 1
ATOM 6253 O O . VAL B 1 385 ? -8.312 -18.125 -9.586 1 98.69 385 VAL B O 1
ATOM 6256 N N . THR B 1 386 ? -6.621 -18.891 -8.352 1 98.75 386 THR B N 1
ATOM 6257 C CA . THR B 1 386 ? -6.797 -20.297 -8.727 1 98.75 386 THR B CA 1
ATOM 6258 C C . THR B 1 386 ? -7.609 -21.031 -7.676 1 98.75 386 THR B C 1
ATOM 6260 O O . THR B 1 386 ? -7.273 -21.016 -6.488 1 98.75 386 THR B O 1
ATOM 6263 N N . ILE B 1 387 ? -8.664 -21.703 -8.109 1 98.31 387 ILE B N 1
ATOM 6264 C CA . ILE B 1 387 ? -9.586 -22.422 -7.23 1 98.31 387 ILE B CA 1
ATOM 6265 C C . ILE B 1 387 ? -9.539 -23.922 -7.547 1 98.31 387 ILE B C 1
ATOM 6267 O O . ILE B 1 387 ? -9.805 -24.328 -8.68 1 98.31 387 ILE B O 1
ATOM 6271 N N . PRO B 1 388 ? -9.188 -24.75 -6.566 1 97.69 388 PRO B N 1
ATOM 6272 C CA . PRO B 1 388 ? -9.25 -26.188 -6.801 1 97.69 388 PRO B CA 1
ATOM 6273 C C . PRO B 1 388 ? -10.68 -26.719 -6.91 1 97.69 388 PRO B C 1
ATOM 6275 O O . PRO B 1 388 ? -11.539 -26.344 -6.113 1 97.69 388 PRO B O 1
ATOM 6278 N N . LEU B 1 389 ? -10.938 -27.562 -7.871 1 96.56 389 LEU B N 1
ATOM 6279 C CA . LEU B 1 389 ? -12.266 -28.125 -8.102 1 96.56 389 LEU B CA 1
ATOM 6280 C C . LEU B 1 389 ? -12.258 -29.625 -7.879 1 96.56 389 LEU B C 1
ATOM 6282 O O . LEU B 1 389 ? -13.008 -30.359 -8.531 1 96.56 389 LEU B O 1
ATOM 6286 N N . GLY B 1 390 ? -11.328 -30.078 -7.09 1 93.56 390 GLY B N 1
ATOM 6287 C CA . GLY B 1 390 ? -11.242 -31.5 -6.809 1 93.56 390 GLY B CA 1
ATOM 6288 C C . GLY B 1 390 ? -10.461 -32.281 -7.859 1 93.56 390 GLY B C 1
ATOM 6289 O O . GLY B 1 390 ? -9.5 -31.75 -8.43 1 93.56 390 GLY B O 1
ATOM 6290 N N . MET B 1 391 ? -10.82 -33.594 -7.965 1 94.44 391 MET B N 1
ATOM 6291 C CA . MET B 1 391 ? -10.07 -34.469 -8.844 1 94.44 391 MET B CA 1
ATOM 6292 C C . MET B 1 391 ? -10.938 -34.969 -10 1 94.44 391 MET B C 1
ATOM 6294 O O . MET B 1 391 ? -12.148 -35.125 -9.852 1 94.44 391 MET B O 1
ATOM 6298 N N . TYR B 1 392 ? -10.391 -35.125 -11.117 1 94.56 392 TYR B N 1
ATOM 6299 C CA . TYR B 1 392 ? -10.93 -35.812 -12.281 1 94.56 392 TYR B CA 1
ATOM 6300 C C . TYR B 1 392 ? -9.945 -36.844 -12.82 1 94.56 392 TYR B C 1
ATOM 6302 O O . TYR B 1 392 ? -8.82 -36.5 -13.18 1 94.56 392 TYR B O 1
ATOM 6310 N N . ASP B 1 393 ? -10.336 -38.156 -12.805 1 93.62 393 ASP B N 1
ATOM 6311 C CA . ASP B 1 393 ? -9.453 -39.25 -13.188 1 93.62 393 ASP B CA 1
ATOM 6312 C C . ASP B 1 393 ? -8.188 -39.25 -12.328 1 93.62 393 ASP B C 1
ATOM 6314 O O . ASP B 1 393 ? -7.074 -39.375 -12.852 1 93.62 393 ASP B O 1
ATOM 6318 N N . ASN B 1 394 ? -8.375 -38.938 -11.078 1 93.88 394 ASN B N 1
ATOM 6319 C CA . ASN B 1 394 ? -7.348 -38.969 -10.039 1 93.88 394 ASN B CA 1
ATOM 6320 C C . ASN B 1 394 ? -6.297 -37.875 -10.25 1 93.88 394 ASN B C 1
ATOM 6322 O O . ASN B 1 394 ? -5.16 -38.031 -9.797 1 93.88 394 ASN B O 1
ATOM 6326 N N . LEU B 1 395 ? -6.664 -36.844 -10.992 1 96.38 395 LEU B N 1
ATOM 6327 C CA . LEU B 1 395 ? -5.777 -35.719 -11.195 1 96.38 395 LEU B CA 1
ATOM 6328 C C . LEU B 1 395 ? -6.48 -34.406 -10.82 1 96.38 395 LEU B C 1
ATOM 6330 O O . LEU B 1 395 ? -7.699 -34.281 -10.961 1 96.38 395 LEU B O 1
ATOM 6334 N N . PRO B 1 396 ? -5.73 -33.438 -10.352 1 96.69 396 PRO B N 1
ATOM 6335 C CA . PRO B 1 396 ? -6.355 -32.188 -9.867 1 96.69 396 PRO B CA 1
ATOM 6336 C C . PRO B 1 396 ? -6.934 -31.344 -11 1 96.69 396 PRO B C 1
ATOM 6338 O O . PRO B 1 396 ? -6.344 -31.266 -12.078 1 96.69 396 PRO B O 1
ATOM 6341 N N . VAL B 1 397 ? -8.062 -30.75 -10.742 1 96.31 397 VAL B N 1
ATOM 6342 C CA . VAL B 1 397 ? -8.758 -29.828 -11.641 1 96.31 397 VAL B CA 1
ATOM 6343 C C . VAL B 1 397 ? -8.883 -28.453 -10.977 1 96.31 397 VAL B C 1
ATOM 6345 O O . VAL B 1 397 ? -9.078 -28.359 -9.766 1 96.31 397 VAL B O 1
ATOM 6348 N N . ALA B 1 398 ? -8.672 -27.391 -11.773 1 97.62 398 ALA B N 1
ATOM 6349 C CA . ALA B 1 398 ? -8.75 -26.062 -11.188 1 97.62 398 ALA B CA 1
ATOM 6350 C C . ALA B 1 398 ? -9.391 -25.078 -12.164 1 97.62 398 ALA B C 1
ATOM 6352 O O . ALA B 1 398 ? -9.406 -25.312 -13.375 1 97.62 398 ALA B O 1
ATOM 6353 N N . VAL B 1 399 ? -9.906 -24.047 -11.633 1 97.94 399 VAL B N 1
ATOM 6354 C CA . VAL B 1 399 ? -10.445 -22.922 -12.398 1 97.94 399 VAL B CA 1
ATOM 6355 C C . VAL B 1 399 ? -9.922 -21.609 -11.828 1 97.94 399 VAL B C 1
ATOM 6357 O O . VAL B 1 399 ? -9.5 -21.547 -10.664 1 97.94 399 VAL B O 1
ATOM 6360 N N . SER B 1 400 ? -9.859 -20.594 -12.688 1 98.44 400 SER B N 1
ATOM 6361 C CA . SER B 1 400 ? -9.438 -19.281 -12.227 1 98.44 400 SER B CA 1
ATOM 6362 C C . SER B 1 400 ? -10.562 -18.25 -12.383 1 98.44 400 SER B C 1
ATOM 6364 O O . SER B 1 400 ? -11.328 -18.312 -13.344 1 98.44 400 SER B O 1
ATOM 6366 N N . LEU B 1 401 ? -10.672 -17.406 -11.43 1 97.81 401 LEU B N 1
ATOM 6367 C CA . LEU B 1 401 ? -11.469 -16.188 -11.531 1 97.81 401 LEU B CA 1
ATOM 6368 C C . LEU B 1 401 ? -10.57 -14.953 -11.547 1 97.81 401 LEU B C 1
ATOM 6370 O O . LEU B 1 401 ? -9.609 -14.867 -10.781 1 97.81 401 LEU B O 1
ATOM 6374 N N . LEU B 1 402 ? -10.852 -14.039 -12.508 1 98.06 402 LEU B N 1
ATOM 6375 C CA . LEU B 1 402 ? -10.141 -12.773 -12.617 1 98.06 402 LEU B CA 1
ATOM 6376 C C . LEU B 1 402 ? -11.07 -11.602 -12.352 1 98.06 402 LEU B C 1
ATOM 6378 O O . LEU B 1 402 ? -12.242 -11.633 -12.734 1 98.06 402 LEU B O 1
ATOM 6382 N N . ALA B 1 403 ? -10.539 -10.633 -11.727 1 96.12 403 ALA B N 1
ATOM 6383 C CA . ALA B 1 403 ? -11.18 -9.32 -11.594 1 96.12 403 ALA B CA 1
ATOM 6384 C C . ALA B 1 403 ? -10.227 -8.203 -12 1 96.12 403 ALA B C 1
ATOM 6386 O O . ALA B 1 403 ? -9.023 -8.422 -12.141 1 96.12 403 ALA B O 1
ATOM 6387 N N . LYS B 1 404 ? -10.789 -7.039 -12.297 1 93.88 404 LYS B N 1
ATOM 6388 C CA . LYS B 1 404 ? -9.977 -5.934 -12.812 1 93.88 404 LYS B CA 1
ATOM 6389 C C . LYS B 1 404 ? -8.922 -5.508 -11.805 1 93.88 404 LYS B C 1
ATOM 6391 O O . LYS B 1 404 ? -9.031 -5.812 -10.609 1 93.88 404 LYS B O 1
ATOM 6396 N N . HIS B 1 405 ? -7.949 -4.824 -12.297 1 90.88 405 HIS B N 1
ATOM 6397 C CA . HIS B 1 405 ? -6.883 -4.289 -11.453 1 90.88 405 HIS B CA 1
ATOM 6398 C C . HIS B 1 405 ? -7.445 -3.469 -10.297 1 90.88 405 HIS B C 1
ATOM 6400 O O . HIS B 1 405 ? -8.312 -2.615 -10.5 1 90.88 405 HIS B O 1
ATOM 6406 N N . GLY B 1 406 ? -7.039 -3.82 -9.125 1 85.69 406 GLY B N 1
ATOM 6407 C CA . GLY B 1 406 ? -7.48 -3.066 -7.961 1 85.69 406 GLY B CA 1
ATOM 6408 C C . GLY B 1 406 ? -8.695 -3.676 -7.285 1 85.69 406 GLY B C 1
ATOM 6409 O O . GLY B 1 406 ? -9.078 -3.252 -6.191 1 85.69 406 GLY B O 1
ATOM 6410 N N . SER B 1 407 ? -9.227 -4.684 -7.855 1 89.12 407 SER B N 1
ATOM 6411 C CA . SER B 1 407 ? -10.414 -5.32 -7.297 1 89.12 407 SER B CA 1
ATOM 6412 C C . SER B 1 407 ? -10.055 -6.582 -6.516 1 89.12 407 SER B C 1
ATOM 6414 O O . SER B 1 407 ? -10.828 -7.539 -6.48 1 89.12 407 SER B O 1
ATOM 6416 N N . ASP B 1 408 ? -8.922 -6.57 -5.922 1 91.69 408 ASP B N 1
ATOM 6417 C CA . ASP B 1 408 ? -8.383 -7.738 -5.227 1 91.69 408 ASP B CA 1
ATOM 6418 C C . ASP B 1 408 ? -9.273 -8.141 -4.055 1 91.69 408 ASP B C 1
ATOM 6420 O O . ASP B 1 408 ? -9.57 -9.32 -3.871 1 91.69 408 ASP B O 1
ATOM 6424 N N . GLY B 1 409 ? -9.664 -7.133 -3.252 1 87.56 409 GLY B N 1
ATOM 6425 C CA . GLY B 1 409 ? -10.531 -7.426 -2.123 1 87.56 409 GLY B CA 1
ATOM 6426 C C . GLY B 1 409 ? -11.859 -8.039 -2.531 1 87.56 409 GLY B C 1
ATOM 6427 O O . GLY B 1 409 ? -12.336 -8.984 -1.896 1 87.56 409 GLY B O 1
ATOM 6428 N N . PHE B 1 410 ? -12.414 -7.508 -3.59 1 88.06 410 PHE B N 1
ATOM 6429 C CA . PHE B 1 410 ? -13.664 -8.023 -4.141 1 88.06 410 PHE B CA 1
ATOM 6430 C C . PHE B 1 410 ? -13.516 -9.492 -4.527 1 88.06 410 PHE B C 1
ATOM 6432 O O . PHE B 1 410 ? -14.352 -10.32 -4.164 1 88.06 410 PHE B O 1
ATOM 6439 N N . LEU B 1 411 ? -12.477 -9.828 -5.211 1 93.94 411 LEU B N 1
ATOM 6440 C CA . LEU B 1 411 ? -12.242 -11.188 -5.688 1 93.94 411 LEU B CA 1
ATOM 6441 C C . LEU B 1 411 ? -12.023 -12.141 -4.52 1 93.94 411 LEU B C 1
ATOM 6443 O O . LEU B 1 411 ? -12.57 -13.242 -4.5 1 93.94 411 LEU B O 1
ATOM 6447 N N . LEU B 1 412 ? -11.234 -11.719 -3.529 1 93.31 412 LEU B N 1
ATOM 6448 C CA . LEU B 1 412 ? -10.969 -12.539 -2.354 1 93.31 412 LEU B CA 1
ATOM 6449 C C . LEU B 1 412 ? -12.25 -12.828 -1.581 1 93.31 412 LEU B C 1
ATOM 6451 O O . LEU B 1 412 ? -12.492 -13.961 -1.159 1 93.31 412 LEU B O 1
ATOM 6455 N N . ASN B 1 413 ? -13.07 -11.828 -1.44 1 88.69 413 ASN B N 1
ATOM 6456 C CA . ASN B 1 413 ? -14.336 -11.992 -0.74 1 88.69 413 ASN B CA 1
ATOM 6457 C C . ASN B 1 413 ? -15.266 -12.953 -1.479 1 88.69 413 ASN B C 1
ATOM 6459 O O . ASN B 1 413 ? -15.953 -13.766 -0.856 1 88.69 413 ASN B O 1
ATOM 6463 N N . LEU B 1 414 ? -15.281 -12.82 -2.768 1 90.69 414 LEU B N 1
ATOM 6464 C CA . LEU B 1 414 ? -16.109 -13.711 -3.57 1 90.69 414 LEU B CA 1
ATOM 6465 C C . LEU B 1 414 ? -15.68 -15.164 -3.391 1 90.69 414 LEU B C 1
ATOM 6467 O O . LEU B 1 414 ? -16.531 -16.047 -3.211 1 90.69 414 LEU B O 1
ATOM 6471 N N . VAL B 1 415 ? -14.414 -15.398 -3.432 1 93.94 415 VAL B N 1
ATOM 6472 C CA . VAL B 1 415 ? -13.883 -16.766 -3.328 1 93.94 415 VAL B CA 1
ATOM 6473 C C . VAL B 1 415 ? -14.211 -17.328 -1.951 1 93.94 415 VAL B C 1
ATOM 6475 O O . VAL B 1 415 ? -14.562 -18.516 -1.831 1 93.94 415 VAL B O 1
ATOM 6478 N N . GLU B 1 416 ? -14.055 -16.516 -0.938 1 91.06 416 GLU B N 1
ATOM 6479 C CA . GLU B 1 416 ? -14.414 -16.969 0.404 1 91.06 416 GLU B CA 1
ATOM 6480 C C . GLU B 1 416 ? -15.891 -17.359 0.482 1 91.06 416 GLU B C 1
ATOM 6482 O O . GLU B 1 416 ? -16.234 -18.375 1.08 1 91.06 416 GLU B O 1
ATOM 6487 N N . SER B 1 417 ? -16.75 -16.578 -0.161 1 88.19 417 SER B N 1
ATOM 6488 C CA . SER B 1 417 ? -18.172 -16.844 -0.147 1 88.19 417 SER B CA 1
ATOM 6489 C C . SER B 1 417 ? -18.531 -18.109 -0.924 1 88.19 417 SER B C 1
ATOM 6491 O O . SER B 1 417 ? -19.516 -18.766 -0.624 1 88.19 417 SER B O 1
ATOM 6493 N N . LEU B 1 418 ? -17.703 -18.453 -1.847 1 91.56 418 LEU B N 1
ATOM 6494 C CA . LEU B 1 418 ? -17.953 -19.609 -2.707 1 91.56 418 LEU B CA 1
ATOM 6495 C C . LEU B 1 418 ? -17.484 -20.906 -2.045 1 91.56 418 LEU B C 1
ATOM 6497 O O . LEU B 1 418 ? -17.734 -22 -2.559 1 91.56 418 LEU B O 1
ATOM 6501 N N . TYR B 1 419 ? -16.891 -20.781 -0.91 1 91.19 419 TYR B N 1
ATOM 6502 C CA . TYR B 1 419 ? -16.203 -21.922 -0.301 1 91.19 419 TYR B CA 1
ATOM 6503 C C . TYR B 1 419 ? -17.172 -23.078 -0.093 1 91.19 419 TYR B C 1
ATOM 6505 O O . TYR B 1 419 ? -16.953 -24.188 -0.588 1 91.19 419 TYR B O 1
ATOM 6513 N N . VAL B 1 420 ? -18.297 -22.891 0.533 1 86.38 420 VAL B N 1
ATOM 6514 C CA . VAL B 1 420 ? -19.234 -23.938 0.904 1 86.38 420 VAL B CA 1
ATOM 6515 C C . VAL B 1 420 ? -19.938 -24.469 -0.344 1 86.38 420 VAL B C 1
ATOM 6517 O O . VAL B 1 420 ? -19.953 -25.672 -0.59 1 86.38 420 VAL B O 1
ATOM 6520 N N . PRO B 1 421 ? -20.469 -23.562 -1.209 1 89.06 421 PRO B N 1
ATOM 6521 C CA . PRO B 1 421 ? -21.078 -24.062 -2.438 1 89.06 421 PRO B CA 1
ATOM 6522 C C . PRO B 1 421 ? -20.109 -24.875 -3.289 1 89.06 421 PRO B C 1
ATOM 6524 O O . PRO B 1 421 ? -20.5 -25.891 -3.877 1 89.06 421 PRO B O 1
ATOM 6527 N N . LEU B 1 422 ? -18.922 -24.484 -3.408 1 92.75 422 LEU B N 1
ATOM 6528 C CA . LEU B 1 422 ? -17.938 -25.203 -4.211 1 92.75 422 LEU B CA 1
ATOM 6529 C C . LEU B 1 422 ? -17.656 -26.578 -3.629 1 92.75 422 LEU B C 1
ATOM 6531 O O . LEU B 1 422 ? -17.578 -27.562 -4.367 1 92.75 422 LEU B O 1
ATOM 6535 N N . LYS B 1 423 ? -17.469 -26.641 -2.336 1 89.75 423 LYS B N 1
ATOM 6536 C CA . LYS B 1 423 ? -17.203 -27.922 -1.684 1 89.75 423 LYS B CA 1
ATOM 6537 C C . LYS B 1 423 ? -18.312 -28.938 -1.977 1 89.75 423 LYS B C 1
ATOM 6539 O O . LYS B 1 423 ? -18.047 -30.109 -2.234 1 89.75 423 LYS B O 1
ATOM 6544 N N . GLU B 1 424 ? -19.516 -28.453 -1.958 1 88.69 424 GLU B N 1
ATOM 6545 C CA . GLU B 1 424 ? -20.672 -29.312 -2.23 1 88.69 424 GLU B CA 1
ATOM 6546 C C . GLU B 1 424 ? -20.672 -29.781 -3.684 1 88.69 424 GLU B C 1
ATOM 6548 O O . GLU B 1 424 ? -20.875 -30.969 -3.955 1 88.69 424 GLU B O 1
ATOM 6553 N N . GLN B 1 425 ? -20.484 -28.844 -4.559 1 91.44 425 GLN B N 1
ATOM 6554 C CA . GLN B 1 425 ? -20.562 -29.172 -5.977 1 91.44 425 GLN B CA 1
ATOM 6555 C C . GLN B 1 425 ? -19.391 -30.047 -6.398 1 91.44 425 GLN B C 1
ATOM 6557 O O . GLN B 1 425 ? -19.531 -30.906 -7.273 1 91.44 425 GLN B O 1
ATOM 6562 N N . ILE B 1 426 ? -18.25 -29.891 -5.812 1 91.88 426 ILE B N 1
ATOM 6563 C CA . ILE B 1 426 ? -17.078 -30.703 -6.094 1 91.88 426 ILE B CA 1
ATOM 6564 C C . ILE B 1 426 ? -17.359 -32.156 -5.695 1 91.88 426 ILE B C 1
ATOM 6566 O O . ILE B 1 426 ? -17.031 -33.094 -6.441 1 91.88 426 ILE B O 1
ATOM 6570 N N . LYS B 1 427 ? -17.938 -32.312 -4.555 1 88.44 427 LYS B N 1
ATOM 6571 C CA . LYS B 1 427 ? -18.297 -33.656 -4.102 1 88.44 427 LYS B CA 1
ATOM 6572 C C . LYS B 1 427 ? -19.25 -34.344 -5.09 1 88.44 427 LYS B C 1
ATOM 6574 O O . LYS B 1 427 ? -19.094 -35.531 -5.391 1 88.44 427 LYS B O 1
ATOM 6579 N N . ILE B 1 428 ? -20.188 -33.594 -5.551 1 87.94 428 ILE B N 1
ATOM 6580 C CA . ILE B 1 428 ? -21.141 -34.125 -6.52 1 87.94 428 ILE B CA 1
ATOM 6581 C C . ILE B 1 428 ? -20.422 -34.5 -7.809 1 87.94 428 ILE B C 1
ATOM 6583 O O . ILE B 1 428 ? -20.641 -35.562 -8.352 1 87.94 428 ILE B O 1
ATOM 6587 N N . ALA B 1 429 ? -19.578 -33.625 -8.281 1 88.62 429 ALA B N 1
ATOM 6588 C CA . ALA B 1 429 ? -18.875 -33.844 -9.539 1 88.62 429 ALA B CA 1
ATOM 6589 C C . ALA B 1 429 ? -17.953 -35.062 -9.438 1 88.62 429 ALA B C 1
ATOM 6591 O O . ALA B 1 429 ? -17.797 -35.812 -10.406 1 88.62 429 ALA B O 1
ATOM 6592 N N . GLU B 1 430 ? -17.281 -35.25 -8.336 1 88.19 430 GLU B N 1
ATOM 6593 C CA . GLU B 1 430 ? -16.344 -36.344 -8.141 1 88.19 430 GLU B CA 1
ATOM 6594 C C . GLU B 1 430 ? -17.094 -37.688 -8.039 1 88.19 430 GLU B C 1
ATOM 6596 O O . GLU B 1 430 ? -16.531 -38.75 -8.383 1 88.19 430 GLU B O 1
ATOM 6601 N N . SER B 1 431 ? -18.297 -37.625 -7.574 1 83.81 431 SER B N 1
ATOM 6602 C CA . SER B 1 431 ? -19.094 -38.844 -7.449 1 83.81 431 SER B CA 1
ATOM 6603 C C . SER B 1 431 ? -19.625 -39.312 -8.805 1 83.81 431 SER B C 1
ATOM 6605 O O . SER B 1 431 ? -19.938 -40.5 -8.992 1 83.81 431 SER B O 1
ATOM 6607 N N . MET B 1 432 ? -19.797 -38.344 -9.719 1 74.5 432 MET B N 1
ATOM 6608 C CA . MET B 1 432 ? -20.312 -38.688 -11.039 1 74.5 432 MET B CA 1
ATOM 6609 C C . MET B 1 432 ? -19.234 -39.375 -11.875 1 74.5 432 MET B C 1
ATOM 6611 O O . MET B 1 432 ? -19.547 -40.094 -12.836 1 74.5 432 MET B O 1
ATOM 6615 N N . ASN B 1 433 ? -17.969 -39.125 -11.641 1 60.41 433 ASN B N 1
ATOM 6616 C CA . ASN B 1 433 ? -16.906 -39.719 -12.422 1 60.41 433 ASN B CA 1
ATOM 6617 C C . ASN B 1 433 ? -16.578 -41.125 -11.938 1 60.41 433 ASN B C 1
ATOM 6619 O O . ASN B 1 433 ? -15.656 -41.781 -12.438 1 60.41 433 ASN B O 1
ATOM 6623 N N . TYR B 1 434 ? -17.156 -41.625 -10.789 1 45.81 434 TYR B N 1
ATOM 6624 C CA . TYR B 1 434 ? -17.062 -43.062 -10.492 1 45.81 434 TYR B CA 1
ATOM 6625 C C . TYR B 1 434 ? -18.219 -43.812 -11.133 1 45.81 434 TYR B C 1
ATOM 6627 O O . TYR B 1 434 ? -19.328 -43.281 -11.281 1 45.81 434 TYR B O 1
#

Radius of gyration: 28.79 Å; Cα contacts (8 Å, |Δi|>4): 2079; chains: 2; bounding box: 64×87×74 Å

Sequence (868 aa):
MATLSDFGAFMERFILHPPQQLPLKGLTFAVKDIFDVEGYVTGFGNPDWARTHGAAVSTAPAVLAVLNAGATCVGKTVMDEMAYSINGENKHYGTPTNPCAPDRVPGGSSSGSAVAVSAELVDFSLGTDTGGSVRVPAAFCGIYGFRPSHGIVSTTGVTPMAQSFDTVGWFARDPIILNRIGHLLLQLPDMDPVHPNRIIIPDDCFQLLSIPSDRVTQVLFKSLEKLFGVVFPGEVVKHINLGDYVNDRVPSLKHFMDKSNEQKEYNIPSLVALSSSMRLLQRYEFKNNHGDWVLSIKPDLGPGISERIWEAIRTTDEKINICHTVRNELHAALTSLLEDFGILAIPTVPGPPPKLQTEATKLETFRVGAFSLLSIAGVSGFCQVTIPLGMYDNLPVAVSLLAKHGSDGFLLNLVESLYVPLKEQIKIAESMNYMATLSDFGAFMERFILHPPQQLPLKGLTFAVKDIFDVEGYVTGFGNPDWARTHGAAVSTAPAVLAVLNAGATCVGKTVMDEMAYSINGENKHYGTPTNPCAPDRVPGGSSSGSAVAVSAELVDFSLGTDTGGSVRVPAAFCGIYGFRPSHGIVSTTGVTPMAQSFDTVGWFARDPIILNRIGHLLLQLPDMDPVHPNRIIIPDDCFQLLSIPSDRVTQVLFKSLEKLFGVVFPGEVVKHINLGDYVNDRVPSLKHFMDKSNEQKEYNIPSLVALSSSMRLLQRYEFKNNHGDWVLSIKPDLGPGISERIWEAIRTTDEKINICHTVRNELHAALTSLLEDFGILAIPTVPGPPPKLQTEATKLETFRVGAFSLLSIAGVSGFCQVTIPLGMYDNLPVAVSLLAKHGSDGFLLNLVESLYVPLKEQIKIAESMNY